Protein AF-0000000085017149 (afdb_homodimer)

Nearest PDB structures (foldseek):
  4qqy-assembly1_A  TM=5.936E-01  e=8.058E-22  Thermobifida fusca YX
  6c66-assembly1_G  TM=5.398E-01  e=1.037E-19  Thermobifida fusca YX
  3rc3-assembly1_A  TM=3.828E-01  e=3.517E-08  Homo sapiens
  8j90-assembly1_K  TM=4.620E-01  e=1.277E-05  Arabidopsis thaliana
  3rc8-assembly1_A  TM=3.688E-01  e=2.693E-06  Homo sapiens

InterPro domains:
  IPR001650 Helicase, C-terminal domain-like [PS51194] (447-607)
  IPR001650 Helicase, C-terminal domain-like [SM00490] (481-561)
  IPR001763 Rhodanese-like domain [PS50206] (453-512)
  IPR006474 Helicase Cas3, CRISPR-associated, core [TIGR01587] (247-598)
  IPR006483 CRISPR-associated Cas3-type, HD domain [PS51643] (8-207)
  IPR006483 CRISPR-associated Cas3-type, HD domain [TIGR01596] (15-210)
  IPR011545 DEAD/DEAH-box helicase domain [PF00270] (242-412)
  IPR014001 Helicase superfamily 1/2, ATP-binding domain [PS51192] (237-424)
  IPR014001 Helicase superfamily 1/2, ATP-binding domain [SM00487] (228-441)
  IPR027417 P-loop containing nucleoside triphosphate hydrolase [G3DSA:3.40.50.300] (210-428)
  IPR027417 P-loop containing nucleoside triphosphate hydrolase [G3DSA:3.40.50.300] (452-625)
  IPR027417 P-loop containing nucleoside triphosphate hydrolase [SSF52540] (244-565)
  IPR038257 CRISPR-associated Cas3-type HD domain superfamily [G3DSA:1.10.3210.30] (3-201)
  IPR050079 DEAD box RNA helicase [PTHR47959] (243-626)
  IPR054712 CRISPR-associated nuclease/helicase Cas3 domain [PF22590] (468-560)

Organism: Methanocaldococcus infernus (strain DSM 11812 / JCM 15783 / ME) (NCBI:txid573063)

Foldseek 3Di:
DDLFFFLDVPPTDTPQRLLLLLLLALLQCCQLVVCLCVQAPPCLSVLLNVLSLQLQLLCLQQLNRVPVVPSLADSLLLSLLQLVQFQDDPVSSLLSSLLSNQLPHFPVVCVVSVRHDDPDLVVVLVSLVSSVVCVVNCVPPRVVCSQVSCCVRVVHGPPGGDQDPCNSVSSSPPDVVVSVVVCVVCLQVNVLSSLQSNQSSNLSSLCSVLVHSHADWDAQLVVLLCVPPVDDDDLLVVLLPDQAAAEAAAAPPNCVVSSLSSNQNNNFDDDPRTGSAAEEEAEADLLQLVLVQVVVCSSVVPPLQEAEDDPLQLLVCVVVVHPSVSRVSQSLHNHHRYYRYHPLSLLCLLLQHDSNSNSLNNLQQHEYEYEALVVDALLVLLSVLLVCLCRCVSRVYGYYYYHNADAPVSVVSNCVSRVHYYRDDDPDFSQLQFAEAEAEDEDEPCVFVVPWDDDPQWTDDPPDTGGPPEEEEAADLVVLLVVQVVVVVVVFFEAEAEQQAFPQLNVVSLVCCLPPRRVGNYYGYYLVLLDNRPAEGQEYEYEQDALRSVSSVCCNYCVPVSVVPHHGYYYYYLDHDPCSCVRHPPLRRVQLVVLSVVRHRHTPGSVCSNVSNCSSCVVVVVSSVSSNVSSVVSNVSSSPDRPSHHGPCNVVSCLVPPWAKEAEPVCPVVCVVCVVVVNLSCNSSRIGTGGPVVVVVLCVVVNPQWDQDVVNNHIYGQFDADSRSHTDSDHPPPDPPPPPD/DDLFFFLDVPPTDTPQRLLLLLLLALLQCCQLVVCLCVQAPPCLSVLLNVLSLQLQLLCLQQLNRVPVVPSLADSLLLSLLQLVQFQDDPVSSLLSSLLSNQLPHFPVVCVVSVRHDDPDLVVVLVSLVSSVVCVVNCVPPRVVCSQVSCCVRVVHGPPGGDQDPCNSVSSSPPDVVVSVVVCVVCLQVNVSSSLQSNQSSNLSSLCSVLVHSHADWDAQLVVLLCVVPVDDDDLLVVLLPDQAAAEEAAAPPNCVVSSLSSNCNNNFDDDPRTGSAAEEEAEADLLQLVLVQVVVCSSVVPPLQEAEDDDLQLLVCVVVVHPSVSRVSQSLHNHHRYYRYHVLSLLCLLLQHDSNSNSLNNLQQHEYEYEALVVDALLVLLSVLLVCLCRCVSRVYGYYHYHNADAPVSVVSNCVSRVHYYRDDDPDFSQLQFAEAEAEDEDEPCVFVVPWDDDPQWTDDPPDTFGPPEEEEAADLVVLLVVQVVVVVVVFFEAEAEQQAFPQLNVVSLVCCLPPRRVGNYYGYYLVLLDNRPAEGQEYEYEQDALRSVSSVCCNYCVPVSVVPHHGYYYYYLDHDPCSCVRHPPLRRVQLVVLSVVRHRHTPGSVCSNVSNCSSCVVVVVSVVSSNVSSVVSNVSSSPDRPSHHGPCNVVSCLVPPWAKEAEPVCVVVCVVCVVVVNLSCNSSRIGTGGPVVVVVLCVVVNPQWDQDVVNNHIYGQFDADSRSHTDSDHPPPDPPPPPD

Structure (mmCIF, N/CA/C/O backbone):
data_AF-0000000085017149-model_v1
#
loop_
_entity.id
_entity.type
_entity.pdbx_description
1 polymer 'CRISPR-associated helicase Cas3'
#
loop_
_atom_site.group_PDB
_atom_site.id
_atom_site.type_symbol
_atom_site.label_atom_id
_atom_site.label_alt_id
_atom_site.label_comp_id
_atom_site.label_asym_id
_atom_site.label_entity_id
_atom_site.label_seq_id
_atom_site.pdbx_PDB_ins_code
_atom_site.Cartn_x
_atom_site.Cartn_y
_atom_site.Cartn_z
_atom_site.occupancy
_atom_site.B_iso_or_equiv
_atom_site.auth_seq_id
_atom_site.auth_comp_id
_atom_site.auth_asym_id
_atom_site.auth_atom_id
_atom_site.pdbx_PDB_model_num
ATOM 1 N N . MET A 1 1 ? 38.375 16.047 -14.984 1 52.12 1 MET A N 1
ATOM 2 C CA . MET A 1 1 ? 38.281 14.711 -14.398 1 52.12 1 MET A CA 1
ATOM 3 C C . MET A 1 1 ? 37.219 14.672 -13.289 1 52.12 1 MET A C 1
ATOM 5 O O . MET A 1 1 ? 37.188 15.555 -12.43 1 52.12 1 MET A O 1
ATOM 9 N N . THR A 1 2 ? 36.125 13.898 -13.516 1 67.88 2 THR A N 1
ATOM 10 C CA . THR A 1 2 ? 35.031 13.875 -12.531 1 67.88 2 THR A CA 1
ATOM 11 C C . THR A 1 2 ? 35.312 12.828 -11.453 1 67.88 2 THR A C 1
ATOM 13 O O . THR A 1 2 ? 35.969 11.828 -11.711 1 67.88 2 THR A O 1
ATOM 16 N N . ASN A 1 3 ? 35.125 13.195 -10.195 1 78.81 3 ASN A N 1
ATOM 17 C CA . ASN A 1 3 ? 35.312 12.312 -9.047 1 78.81 3 ASN A CA 1
ATOM 18 C C . ASN A 1 3 ? 34.031 11.516 -8.75 1 78.81 3 ASN A C 1
ATOM 20 O O . ASN A 1 3 ? 33.844 11.055 -7.629 1 78.81 3 ASN A O 1
ATOM 24 N N . LEU A 1 4 ? 33.25 11.508 -9.883 1 88 4 LEU A N 1
ATOM 25 C CA . LEU A 1 4 ? 32.031 10.727 -9.648 1 88 4 LEU A CA 1
ATOM 26 C C . LEU A 1 4 ? 31.594 10.016 -10.922 1 88 4 LEU A C 1
ATOM 28 O O . LEU A 1 4 ? 31.844 10.5 -12.031 1 88 4 LEU A O 1
ATOM 32 N N . CYS A 1 5 ? 31.125 8.875 -10.797 1 93.38 5 CYS A N 1
ATOM 33 C CA . CYS A 1 5 ? 30.453 8.109 -11.836 1 93.38 5 CYS A CA 1
ATOM 34 C C . CYS A 1 5 ? 29.047 7.699 -11.398 1 93.38 5 CYS A C 1
ATOM 36 O O . CYS A 1 5 ? 28.859 7.227 -10.273 1 93.38 5 CYS A O 1
ATOM 38 N N . LEU A 1 6 ? 28.109 7.926 -12.273 1 94.75 6 LEU A N 1
ATOM 39 C CA . LEU A 1 6 ? 26.719 7.617 -11.938 1 94.75 6 LEU A CA 1
ATOM 40 C C . LEU A 1 6 ? 26.328 6.246 -12.477 1 94.75 6 LEU A C 1
ATOM 42 O O . LEU A 1 6 ? 26.703 5.883 -13.594 1 94.75 6 LEU A O 1
ATOM 46 N N . ALA A 1 7 ? 25.625 5.492 -11.648 1 95.19 7 ALA A N 1
ATOM 47 C CA . ALA A 1 7 ? 25 4.25 -12.094 1 95.19 7 ALA A CA 1
ATOM 48 C C . ALA A 1 7 ? 23.641 4.512 -12.711 1 95.19 7 ALA A C 1
ATOM 50 O O . ALA A 1 7 ? 23.203 3.787 -13.609 1 95.19 7 ALA A O 1
ATOM 51 N N . LYS A 1 8 ? 22.922 5.414 -12.172 1 91.75 8 LYS A N 1
ATOM 52 C CA . LYS A 1 8 ? 21.594 5.801 -12.602 1 91.75 8 LYS A CA 1
ATOM 53 C C . LYS A 1 8 ? 21.438 7.32 -12.648 1 91.75 8 LYS A C 1
ATOM 55 O O . LYS A 1 8 ? 22.141 8.039 -11.938 1 91.75 8 LYS A O 1
ATOM 60 N N . PHE A 1 9 ? 20.406 7.598 -13.508 1 90.12 9 PHE A N 1
ATOM 61 C CA . PHE A 1 9 ? 20.125 9.016 -13.688 1 90.12 9 PHE A CA 1
ATOM 62 C C . PHE A 1 9 ? 18.672 9.32 -13.367 1 90.12 9 PHE A C 1
ATOM 64 O O . PHE A 1 9 ? 17.781 8.516 -13.656 1 90.12 9 PHE A O 1
ATOM 71 N N . ASN A 1 10 ? 18.172 10.352 -12.672 1 82.75 10 ASN A N 1
ATOM 72 C CA . ASN A 1 10 ? 16.828 10.836 -12.359 1 82.75 10 ASN A CA 1
ATOM 73 C C . ASN A 1 10 ? 16.031 9.812 -11.547 1 82.75 10 ASN A C 1
ATOM 75 O O . ASN A 1 10 ? 15 9.312 -12 1 82.75 10 ASN A O 1
ATOM 79 N N . PRO A 1 11 ? 16.516 9.508 -10.43 1 87.44 11 PRO A N 1
ATOM 80 C CA . PRO A 1 11 ? 17.484 10.32 -9.672 1 87.44 11 PRO A CA 1
ATOM 81 C C . PRO A 1 11 ? 18.922 9.836 -9.836 1 87.44 11 PRO A C 1
ATOM 83 O O . PRO A 1 11 ? 19.156 8.711 -10.289 1 87.44 11 PRO A O 1
ATOM 86 N N . ASP A 1 12 ? 19.766 10.664 -9.43 1 91.81 12 ASP A N 1
ATOM 87 C CA . ASP A 1 12 ? 21.172 10.312 -9.531 1 91.81 12 ASP A CA 1
ATOM 88 C C . ASP A 1 12 ? 21.562 9.297 -8.461 1 91.81 12 ASP A C 1
ATOM 90 O O . ASP A 1 12 ? 21.109 9.383 -7.316 1 91.81 12 ASP A O 1
ATOM 94 N N . GLU A 1 13 ? 22.25 8.32 -8.93 1 93.5 13 GLU A N 1
ATOM 95 C CA . GLU A 1 13 ? 22.828 7.352 -8.008 1 93.5 13 GLU A CA 1
ATOM 96 C C . GLU A 1 13 ? 24.297 7.07 -8.352 1 93.5 13 GLU A C 1
ATOM 98 O O . GLU A 1 13 ? 24.609 6.703 -9.484 1 93.5 13 GLU A O 1
ATOM 103 N N . LEU A 1 14 ? 25.125 7.215 -7.41 1 94.31 14 LEU A N 1
ATOM 104 C CA . LEU A 1 14 ? 26.547 6.918 -7.621 1 94.31 14 LEU A CA 1
ATOM 105 C C . LEU A 1 14 ? 26.766 5.426 -7.84 1 94.31 14 LEU A C 1
ATOM 107 O O . LEU A 1 14 ? 26.016 4.602 -7.312 1 94.31 14 LEU A O 1
ATOM 111 N N . LEU A 1 15 ? 27.781 5.109 -8.617 1 96.12 15 LEU A N 1
ATOM 112 C CA . LEU A 1 15 ? 28.094 3.719 -8.93 1 96.12 15 LEU A CA 1
ATOM 113 C C . LEU A 1 15 ? 28.359 2.922 -7.656 1 96.12 15 LEU A C 1
ATOM 115 O O . LEU A 1 15 ? 27.812 1.832 -7.477 1 96.12 15 LEU A O 1
ATOM 119 N N . GLU A 1 16 ? 29.203 3.482 -6.777 1 94.44 16 GLU A N 1
ATOM 120 C CA . GLU A 1 16 ? 29.547 2.75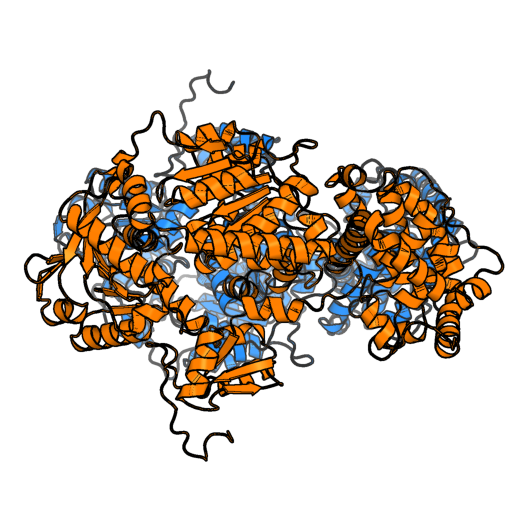8 -5.559 1 94.44 16 GLU A CA 1
ATOM 121 C C . GLU A 1 16 ? 28.328 2.582 -4.656 1 94.44 16 GLU A C 1
ATOM 123 O O . GLU A 1 16 ? 28.219 1.593 -3.93 1 94.44 16 GLU A O 1
ATOM 128 N N . CYS A 1 17 ? 27.391 3.557 -4.711 1 94.19 17 CYS A N 1
ATOM 129 C CA . CYS A 1 17 ? 26.172 3.457 -3.916 1 94.19 17 CYS A CA 1
ATOM 130 C C . CYS A 1 17 ? 25.281 2.33 -4.426 1 94.19 17 CYS A C 1
ATOM 132 O O . CYS A 1 17 ? 24.75 1.551 -3.635 1 94.19 17 CYS A O 1
ATOM 134 N N . HIS A 1 18 ? 25.172 2.225 -5.691 1 96 18 HIS A N 1
ATOM 135 C CA . HIS A 1 18 ? 24.359 1.164 -6.289 1 96 18 HIS A CA 1
ATOM 136 C C . HIS A 1 18 ? 24.953 -0.209 -5.984 1 96 18 HIS A C 1
ATOM 138 O O . HIS A 1 18 ? 24.219 -1.137 -5.629 1 96 18 HIS A O 1
ATOM 144 N N . VAL A 1 19 ? 26.234 -0.3 -6.184 1 97.44 19 VAL A N 1
ATOM 145 C CA . VAL A 1 19 ? 26.922 -1.574 -5.973 1 97.44 19 VAL A CA 1
ATOM 146 C C . VAL A 1 19 ? 26.781 -1.994 -4.508 1 97.44 19 VAL A C 1
ATOM 148 O O . VAL A 1 19 ? 26.516 -3.162 -4.215 1 97.44 19 VAL A O 1
ATOM 151 N N . TYR A 1 20 ? 26.953 -1.045 -3.605 1 95.56 20 TYR A N 1
ATOM 152 C CA . TYR A 1 20 ? 26.844 -1.38 -2.189 1 95.56 20 TYR A CA 1
ATOM 153 C C . TYR A 1 20 ? 25.422 -1.769 -1.826 1 95.56 20 TYR A C 1
ATOM 155 O O . TYR A 1 20 ? 25.203 -2.66 -1.002 1 95.56 20 TYR A O 1
ATOM 163 N N . ALA A 1 21 ? 24.438 -1.054 -2.383 1 96 21 ALA A N 1
ATOM 164 C CA . ALA A 1 21 ? 23.047 -1.445 -2.215 1 96 21 ALA A CA 1
ATOM 165 C C . ALA A 1 21 ? 22.812 -2.873 -2.703 1 96 21 ALA A C 1
ATOM 167 O O . ALA A 1 21 ? 22.094 -3.643 -2.066 1 96 21 AL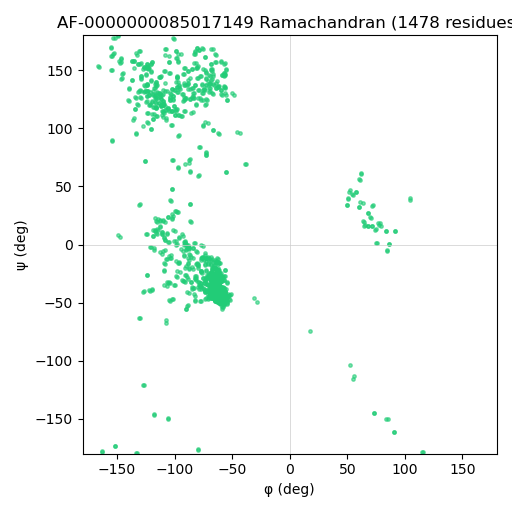A A O 1
ATOM 168 N N . THR A 1 22 ? 23.359 -3.186 -3.832 1 98.06 22 THR A N 1
ATOM 169 C CA . THR A 1 22 ? 23.25 -4.523 -4.402 1 98.06 22 THR A CA 1
ATOM 170 C C . THR A 1 22 ? 23.891 -5.559 -3.477 1 98.06 22 THR A C 1
ATOM 172 O O . THR A 1 22 ? 23.359 -6.656 -3.305 1 98.06 22 THR A O 1
ATOM 175 N N . LEU A 1 23 ? 25.047 -5.191 -2.854 1 97.94 23 LEU A N 1
ATOM 176 C CA . LEU A 1 23 ? 25.719 -6.078 -1.912 1 97.94 23 LEU A CA 1
ATOM 177 C C . LEU A 1 23 ? 24.875 -6.293 -0.663 1 97.94 23 LEU A C 1
ATOM 179 O O . LEU A 1 23 ? 24.891 -7.375 -0.074 1 97.94 23 LEU A O 1
ATOM 183 N N . ASN A 1 24 ? 24.109 -5.227 -0.243 1 97.25 24 ASN A N 1
ATOM 184 C CA . ASN A 1 24 ? 23.188 -5.395 0.868 1 97.25 24 ASN A CA 1
ATOM 185 C C . ASN A 1 24 ? 22.141 -6.461 0.564 1 97.25 24 ASN A C 1
ATOM 187 O O . ASN A 1 24 ? 21.797 -7.273 1.427 1 97.25 24 ASN A O 1
ATOM 191 N N . VAL A 1 25 ? 21.625 -6.445 -0.604 1 97.88 25 VAL A N 1
ATOM 192 C CA . VAL A 1 25 ? 20.641 -7.449 -1.013 1 97.88 25 VAL A CA 1
ATOM 193 C C . VAL A 1 25 ? 21.297 -8.836 -0.995 1 97.88 25 VAL A C 1
ATOM 195 O O . VAL A 1 25 ? 20.688 -9.805 -0.525 1 97.88 25 VAL A O 1
ATOM 198 N N . MET A 1 26 ? 22.516 -8.898 -1.538 1 98.31 26 MET A N 1
ATOM 199 C CA . MET A 1 26 ? 23.234 -10.172 -1.557 1 98.31 26 MET A CA 1
ATOM 200 C C . MET A 1 26 ? 23.375 -10.734 -0.147 1 98.31 26 MET A C 1
ATOM 202 O O . MET A 1 26 ? 23.203 -11.938 0.059 1 98.31 26 MET A O 1
ATOM 206 N N . ARG A 1 27 ? 23.719 -9.867 0.788 1 96.69 27 ARG A N 1
ATOM 207 C CA . ARG A 1 27 ? 23.844 -10.297 2.174 1 96.69 27 ARG A CA 1
ATOM 208 C C . ARG A 1 27 ? 22.547 -10.93 2.672 1 96.69 27 ARG A C 1
ATOM 210 O O . ARG A 1 27 ? 22.562 -11.984 3.311 1 96.69 27 ARG A O 1
ATOM 217 N N . SER A 1 28 ? 21.453 -10.289 2.373 1 95.44 28 SER A N 1
ATOM 218 C CA . SER A 1 28 ? 20.141 -10.805 2.76 1 95.44 28 SER A CA 1
ATOM 219 C C . SER A 1 28 ? 19.859 -12.141 2.086 1 95.44 28 SER A C 1
ATOM 221 O O . SER A 1 28 ? 19.375 -13.078 2.73 1 95.44 28 SER A O 1
ATOM 223 N N . LEU A 1 29 ? 20.141 -12.273 0.82 1 96.75 29 LEU A N 1
ATOM 224 C CA . LEU A 1 29 ? 19.922 -13.508 0.081 1 96.75 29 LEU A CA 1
ATOM 225 C C . LEU A 1 29 ? 20.812 -14.625 0.615 1 96.75 29 LEU A C 1
ATOM 227 O O . LEU A 1 29 ? 20.359 -15.766 0.759 1 96.75 29 LEU A O 1
ATOM 231 N N . LYS A 1 30 ? 22.078 -14.266 0.853 1 96 30 LYS A N 1
ATOM 232 C CA . LYS A 1 30 ? 23.016 -15.242 1.386 1 96 30 LYS A CA 1
ATOM 233 C C . LYS A 1 30 ? 22.516 -15.828 2.703 1 96 30 LYS A C 1
ATOM 235 O O . LYS A 1 30 ? 22.609 -17.031 2.924 1 96 30 LYS A O 1
ATOM 240 N N . ASP A 1 31 ? 21.938 -14.969 3.508 1 92.75 31 ASP A N 1
ATOM 241 C CA . ASP A 1 31 ? 21.438 -15.398 4.809 1 92.75 31 ASP A CA 1
ATOM 242 C C . ASP A 1 31 ? 20.172 -16.266 4.656 1 92.75 31 ASP A C 1
ATOM 244 O O . ASP A 1 31 ? 19.938 -17.172 5.457 1 92.75 31 ASP A O 1
ATOM 248 N N . ASN A 1 32 ? 19.406 -16.062 3.645 1 92.81 32 ASN A N 1
ATOM 249 C CA . ASN A 1 32 ? 18.109 -16.734 3.502 1 92.81 32 ASN A CA 1
ATOM 250 C C . ASN A 1 32 ? 18.203 -17.922 2.559 1 92.81 32 ASN A C 1
ATOM 252 O O . ASN A 1 32 ? 17.5 -18.922 2.75 1 92.81 32 ASN A O 1
ATOM 256 N N . PHE A 1 33 ? 19.031 -17.797 1.551 1 94.69 33 PHE A N 1
ATOM 257 C CA . PHE A 1 33 ? 19.281 -18.875 0.609 1 94.69 33 PHE A CA 1
ATOM 258 C C . PHE A 1 33 ? 20.609 -19.562 0.9 1 94.69 33 PHE A C 1
ATOM 260 O O . PHE A 1 33 ? 21.422 -19.766 -0.008 1 94.69 33 PHE A O 1
ATOM 267 N N . PHE A 1 34 ? 20.844 -19.891 2.156 1 92.56 34 PHE A N 1
ATOM 268 C CA . PHE A 1 34 ? 22.109 -20.438 2.623 1 92.56 34 PHE A CA 1
ATOM 269 C C . PHE A 1 34 ? 22.406 -21.75 1.937 1 92.56 34 PHE A C 1
ATOM 271 O O . PHE A 1 34 ? 23.562 -22.172 1.874 1 92.56 34 PHE A O 1
ATOM 278 N N . TRP A 1 35 ? 21.438 -22.406 1.3 1 93.31 35 TRP A N 1
ATOM 279 C CA . TRP A 1 35 ? 21.516 -23.75 0.732 1 93.31 35 TRP A CA 1
ATOM 280 C C . TRP A 1 35 ? 22.062 -23.703 -0.693 1 93.31 35 TRP A C 1
ATOM 282 O O . TRP A 1 35 ? 22.391 -24.734 -1.269 1 93.31 35 TRP A O 1
ATOM 292 N N . VAL A 1 36 ? 22.234 -22.594 -1.339 1 96.38 36 VAL A N 1
ATOM 293 C CA . VAL A 1 36 ? 22.594 -22.438 -2.746 1 96.38 36 VAL A CA 1
ATOM 294 C C . VAL A 1 36 ? 23.891 -23.188 -3.035 1 96.38 36 VAL A C 1
ATOM 296 O O . VAL A 1 36 ? 24 -23.875 -4.059 1 96.38 36 VAL A O 1
ATOM 299 N N . PRO A 1 37 ? 24.938 -23.172 -2.141 1 96.44 37 PRO A N 1
ATOM 300 C CA . PRO A 1 37 ? 26.188 -23.906 -2.416 1 96.44 37 PRO A CA 1
ATOM 301 C C . PRO A 1 37 ? 25.969 -25.406 -2.521 1 96.44 37 PRO A C 1
ATOM 303 O O . PRO A 1 37 ? 26.719 -26.109 -3.213 1 96.44 37 PRO A O 1
ATOM 306 N N . GLU A 1 38 ? 24.875 -25.891 -1.928 1 94.56 38 GLU A N 1
ATOM 307 C CA . GLU A 1 38 ? 24.562 -27.312 -2.004 1 94.56 38 GLU A CA 1
ATOM 308 C C . GLU A 1 38 ? 24.172 -27.719 -3.42 1 94.56 38 GLU A C 1
ATOM 310 O O . GLU A 1 38 ? 24.391 -28.859 -3.832 1 94.56 38 GLU A O 1
ATOM 315 N N . LEU A 1 39 ? 23.609 -26.797 -4.129 1 94.56 39 LEU A N 1
ATOM 316 C CA . LEU A 1 39 ? 23.125 -27.078 -5.477 1 94.56 39 LEU A CA 1
ATOM 317 C C . LEU A 1 39 ? 24.156 -26.656 -6.523 1 94.56 39 LEU A C 1
ATOM 319 O O . LEU A 1 39 ? 24.062 -27.047 -7.688 1 94.56 39 LEU A O 1
ATOM 323 N N . THR A 1 40 ? 25.125 -25.828 -6.086 1 95.56 40 THR A N 1
ATOM 324 C CA . THR A 1 40 ? 26.078 -25.25 -7.027 1 95.56 40 THR A CA 1
ATOM 325 C C . THR A 1 40 ? 27.516 -25.516 -6.578 1 95.56 40 THR A C 1
ATOM 327 O O . THR A 1 40 ? 27.953 -26.656 -6.562 1 95.56 40 THR A O 1
ATOM 330 N N . ASN A 1 41 ? 28.281 -24.344 -6.371 1 92.44 41 ASN A N 1
ATOM 331 C CA . ASN A 1 41 ? 29.656 -24.422 -5.906 1 92.44 41 ASN A CA 1
ATOM 332 C C . ASN A 1 41 ? 29.797 -23.938 -4.461 1 92.44 41 ASN A C 1
ATOM 334 O O . ASN A 1 41 ? 29.094 -23.031 -4.035 1 92.44 41 ASN A O 1
ATOM 338 N N . GLU A 1 42 ? 30.766 -24.516 -3.771 1 95 42 GLU A N 1
ATOM 339 C CA . GLU A 1 42 ? 30.984 -24.172 -2.369 1 95 42 GLU A CA 1
ATOM 340 C C . GLU A 1 42 ? 31.266 -22.688 -2.191 1 95 42 GLU A C 1
ATOM 342 O O . GLU A 1 42 ? 30.844 -22.094 -1.201 1 95 42 GLU A O 1
ATOM 347 N N . ASN A 1 43 ? 32 -22.109 -3.154 1 96.81 43 ASN A N 1
ATOM 348 C CA . ASN A 1 43 ? 32.375 -20.703 -3.037 1 96.81 43 ASN A CA 1
ATOM 349 C C . ASN A 1 43 ? 31.422 -19.812 -3.84 1 96.81 43 ASN A C 1
ATOM 351 O O . ASN A 1 43 ? 31.828 -18.766 -4.34 1 96.81 43 ASN A O 1
ATOM 355 N N . PHE A 1 44 ? 30.203 -20.266 -4.004 1 98.12 44 PHE A N 1
ATOM 356 C CA . PHE A 1 44 ? 29.219 -19.578 -4.832 1 98.12 44 PHE A CA 1
ATOM 357 C C . PHE A 1 44 ? 29.109 -18.109 -4.43 1 98.12 44 PHE A C 1
ATOM 359 O O . PHE A 1 44 ? 29.109 -17.219 -5.281 1 98.12 44 PHE A O 1
ATOM 366 N N . TRP A 1 45 ? 29 -17.797 -3.209 1 98.44 45 TRP A N 1
ATOM 367 C CA . TRP A 1 45 ? 28.719 -16.453 -2.729 1 98.44 45 TRP A CA 1
ATOM 368 C C . TRP A 1 45 ? 29.891 -15.523 -2.99 1 98.44 45 TRP A C 1
ATOM 370 O O . TRP A 1 45 ? 29.719 -14.32 -3.225 1 98.44 45 TRP A O 1
ATOM 380 N N . GLU A 1 46 ? 31.141 -16.016 -2.99 1 98.5 46 GLU A N 1
ATOM 381 C CA . GLU A 1 46 ? 32.312 -15.211 -3.381 1 98.5 46 GLU A CA 1
ATOM 382 C C . GLU A 1 46 ? 32.219 -14.82 -4.855 1 98.5 46 GLU A C 1
ATOM 384 O O . GLU A 1 46 ? 32.531 -13.688 -5.219 1 98.5 46 GLU A O 1
ATOM 389 N N . LEU A 1 47 ? 31.828 -15.859 -5.629 1 98.69 47 LEU A N 1
ATOM 390 C CA . LEU A 1 47 ? 31.703 -15.586 -7.055 1 98.69 47 LEU A CA 1
ATOM 391 C C . LEU A 1 47 ? 30.656 -14.508 -7.316 1 98.69 47 LEU A C 1
ATOM 393 O O . LEU A 1 47 ? 30.875 -13.602 -8.117 1 98.69 47 LEU A O 1
ATOM 397 N N . LEU A 1 48 ? 29.484 -14.641 -6.602 1 98.81 48 LEU A N 1
ATOM 398 C CA . LEU A 1 48 ? 28.422 -13.648 -6.766 1 98.81 48 LEU A CA 1
ATOM 399 C C . LEU A 1 48 ? 28.891 -12.273 -6.305 1 98.81 48 LEU A C 1
ATOM 401 O O . LEU A 1 48 ? 28.547 -11.258 -6.922 1 98.81 48 LEU A O 1
ATOM 405 N N . PHE A 1 49 ? 29.672 -12.219 -5.238 1 98.75 49 PHE A N 1
ATOM 406 C CA . PHE A 1 49 ? 30.203 -10.969 -4.707 1 98.75 49 PHE A CA 1
ATOM 407 C C . PHE A 1 49 ? 31.016 -10.234 -5.77 1 98.75 49 PHE A C 1
ATOM 409 O O . PHE A 1 49 ? 30.781 -9.055 -6.035 1 98.75 49 PHE A O 1
ATOM 416 N N . TYR A 1 50 ? 31.906 -10.906 -6.375 1 98.81 50 TYR A N 1
ATOM 417 C CA . TYR A 1 50 ? 32.781 -10.258 -7.34 1 98.81 50 TYR A CA 1
ATOM 418 C C . TYR A 1 50 ? 32.031 -9.945 -8.633 1 98.81 50 TYR A C 1
ATOM 420 O O . TYR A 1 50 ? 32.344 -8.961 -9.305 1 98.81 50 TYR A O 1
ATOM 428 N N . ALA A 1 51 ? 31 -10.805 -8.969 1 98.88 51 ALA A N 1
ATOM 429 C CA . ALA A 1 51 ? 30.141 -10.438 -10.094 1 98.88 51 ALA A CA 1
ATOM 430 C C . ALA A 1 51 ? 29.453 -9.102 -9.836 1 98.88 51 ALA A C 1
ATOM 432 O O . ALA A 1 51 ? 29.359 -8.266 -10.734 1 98.88 51 ALA A O 1
ATOM 433 N N . ILE A 1 52 ? 28.969 -8.836 -8.617 1 98.88 52 ILE A N 1
ATOM 434 C CA . ILE A 1 52 ? 28.266 -7.621 -8.242 1 98.88 52 ILE A CA 1
ATOM 435 C C . ILE A 1 52 ? 29.219 -6.438 -8.258 1 98.88 52 ILE A C 1
ATOM 437 O O . ILE A 1 52 ? 28.891 -5.375 -8.797 1 98.88 52 ILE A O 1
ATOM 441 N N . VAL A 1 53 ? 30.406 -6.641 -7.777 1 98.5 53 VAL A N 1
ATOM 442 C CA . VAL A 1 53 ? 31.391 -5.57 -7.617 1 98.5 53 VAL A CA 1
ATOM 443 C C . VAL A 1 53 ? 31.859 -5.09 -8.984 1 98.5 53 VAL A C 1
ATOM 445 O O . VAL A 1 53 ? 32.125 -3.902 -9.172 1 98.5 53 VAL A O 1
ATOM 448 N N . LEU A 1 54 ? 31.812 -5.953 -9.984 1 98.75 54 LEU A N 1
ATOM 449 C CA . LEU A 1 54 ? 32.469 -5.621 -11.25 1 98.75 54 LEU A CA 1
ATOM 450 C C . LEU A 1 54 ? 31.422 -5.34 -12.328 1 98.75 54 LEU A C 1
ATOM 452 O O . LEU A 1 54 ? 31.75 -4.781 -13.383 1 98.75 54 LEU A O 1
ATOM 456 N N . HIS A 1 55 ? 30.141 -5.711 -12.148 1 98.69 55 HIS A N 1
ATOM 457 C CA . HIS A 1 55 ? 29.203 -5.859 -13.25 1 98.69 55 HIS A CA 1
ATOM 458 C C . HIS A 1 55 ? 28.875 -4.512 -13.883 1 98.69 55 HIS A C 1
ATOM 460 O O . HIS A 1 55 ? 28.547 -4.441 -15.07 1 98.69 55 HIS A O 1
ATOM 466 N N . ASP A 1 56 ? 29.031 -3.385 -13.172 1 97.94 56 ASP A N 1
ATOM 467 C CA . ASP A 1 56 ? 28.531 -2.1 -13.656 1 97.94 56 ASP A CA 1
ATOM 468 C C . ASP A 1 56 ? 29.688 -1.127 -13.914 1 97.94 56 ASP A C 1
ATOM 470 O O . ASP A 1 56 ? 29.453 0.057 -14.172 1 97.94 56 ASP A O 1
ATOM 474 N N . ILE A 1 57 ? 30.922 -1.547 -13.875 1 98.06 57 ILE A N 1
ATOM 475 C CA . ILE A 1 57 ? 32.094 -0.689 -14.008 1 98.06 57 ILE A CA 1
ATOM 476 C C . ILE A 1 57 ? 32.062 0.002 -15.375 1 98.06 57 ILE A C 1
ATOM 478 O O . ILE A 1 57 ? 32.469 1.161 -15.492 1 98.06 57 ILE A O 1
ATOM 482 N N . GLY A 1 58 ? 31.516 -0.67 -16.359 1 98.06 58 GLY A N 1
ATOM 483 C CA . GLY A 1 58 ? 31.453 -0.124 -17.703 1 98.06 58 GLY A CA 1
ATOM 484 C C . GLY A 1 58 ? 30.625 1.144 -17.797 1 98.06 58 GLY A C 1
ATOM 485 O O . GLY A 1 58 ? 30.766 1.914 -18.75 1 98.06 58 GLY A O 1
ATOM 486 N N . LYS A 1 59 ? 29.844 1.451 -16.828 1 97.56 59 LYS A N 1
ATOM 487 C CA . LYS A 1 59 ? 29 2.65 -16.797 1 97.56 59 LYS A CA 1
ATOM 488 C C . LYS A 1 59 ? 29.859 3.906 -16.609 1 97.56 59 LYS A C 1
ATOM 490 O O . LYS A 1 59 ? 29.375 5.023 -16.828 1 97.56 59 LYS A O 1
ATOM 495 N N . CYS A 1 60 ? 31.109 3.732 -16.266 1 97.56 60 CYS A N 1
ATOM 496 C CA . CYS A 1 60 ? 32 4.863 -16.078 1 97.56 60 CYS A CA 1
ATOM 497 C C . CYS A 1 60 ? 32.438 5.453 -17.406 1 97.56 60 CYS A C 1
ATOM 499 O O . CYS A 1 60 ? 33.031 6.531 -17.453 1 97.56 60 CYS A O 1
ATOM 501 N N . ALA A 1 61 ? 32.156 4.742 -18.5 1 97.31 61 ALA A N 1
ATOM 502 C CA . ALA A 1 61 ? 32.5 5.297 -19.812 1 97.31 61 ALA A CA 1
ATOM 503 C C . ALA A 1 61 ? 31.859 6.668 -20 1 97.31 61 ALA A C 1
ATOM 505 O O . ALA A 1 61 ? 30.688 6.855 -19.703 1 97.31 61 ALA A O 1
ATOM 506 N N . THR A 1 62 ? 32.656 7.578 -20.5 1 96.5 62 THR A N 1
ATOM 507 C CA . THR A 1 62 ? 32.219 8.961 -20.625 1 96.5 62 THR A CA 1
ATOM 508 C C . THR A 1 62 ? 30.969 9.062 -21.484 1 96.5 62 THR A C 1
ATOM 510 O O . THR A 1 62 ? 30.094 9.891 -21.234 1 96.5 62 THR A O 1
ATOM 513 N N . GLY A 1 63 ? 30.938 8.273 -22.547 1 95.5 63 GLY A N 1
ATOM 514 C CA . GLY A 1 63 ? 29.734 8.266 -23.375 1 95.5 63 GLY A CA 1
ATOM 515 C C . GLY A 1 63 ? 28.484 7.898 -22.609 1 95.5 63 GLY A C 1
ATOM 516 O O . GLY A 1 63 ? 27.422 8.492 -22.828 1 95.5 63 GLY A O 1
ATOM 517 N N . PHE A 1 64 ? 28.609 6.922 -21.734 1 95.75 64 PHE A N 1
ATOM 518 C CA . PHE A 1 64 ? 27.484 6.52 -20.906 1 95.75 64 PHE A CA 1
ATOM 519 C C . PHE A 1 64 ? 27.125 7.617 -19.906 1 95.75 64 PHE A C 1
ATOM 521 O O . PHE A 1 64 ? 25.953 7.914 -19.688 1 95.75 64 PHE A O 1
ATOM 528 N N . GLN A 1 65 ? 28.109 8.195 -19.25 1 95.25 65 GLN A N 1
ATOM 529 C CA . GLN A 1 65 ? 27.922 9.234 -18.25 1 95.25 65 GLN A CA 1
ATOM 530 C C . GLN A 1 65 ? 27.219 10.453 -18.844 1 95.25 65 GLN A C 1
ATOM 532 O O . GLN A 1 65 ? 26.484 11.148 -18.141 1 95.25 65 GLN A O 1
ATOM 537 N N . LYS A 1 66 ? 27.422 10.695 -20.094 1 93.5 66 LYS A N 1
ATOM 538 C CA . LYS A 1 66 ? 26.844 11.859 -20.75 1 93.5 66 LYS A CA 1
ATOM 539 C C . LYS A 1 66 ? 25.406 11.602 -21.156 1 93.5 66 LYS A C 1
ATOM 541 O O . LYS A 1 66 ? 24.531 12.43 -20.922 1 93.5 66 LYS A O 1
ATOM 546 N N . ASP A 1 67 ? 25.219 10.438 -21.797 1 92.94 67 ASP A N 1
ATOM 547 C CA . ASP A 1 67 ? 23.906 10.094 -22.297 1 92.94 67 ASP A CA 1
ATOM 548 C C . ASP A 1 67 ? 23.719 8.578 -22.406 1 92.94 67 ASP A C 1
ATOM 550 O O . ASP A 1 67 ? 23.891 8 -23.484 1 92.94 67 ASP A O 1
ATOM 554 N N . PRO A 1 68 ? 23.266 8.031 -21.344 1 90.88 68 PRO A N 1
ATOM 555 C CA . PRO A 1 68 ? 23.172 6.574 -21.359 1 90.88 68 PRO A CA 1
ATOM 556 C C . PRO A 1 68 ? 22.203 6.055 -22.422 1 90.88 68 PRO A C 1
ATOM 558 O O . PRO A 1 68 ? 22.391 4.957 -22.953 1 90.88 68 PRO A O 1
ATOM 561 N N . LYS A 1 69 ? 21.188 6.793 -22.875 1 87.25 69 LYS A N 1
ATOM 562 C CA . LYS A 1 69 ? 20.156 6.344 -23.812 1 87.25 69 LYS A CA 1
ATOM 563 C C . LYS A 1 69 ? 20.688 6.312 -25.234 1 87.25 69 LYS A C 1
ATOM 565 O O . LYS A 1 69 ? 20.359 5.414 -26.016 1 87.25 69 LYS A O 1
ATOM 570 N N . ASN A 1 70 ? 21.578 7.215 -25.531 1 90.44 70 ASN A N 1
ATOM 571 C CA . ASN A 1 70 ? 22.047 7.336 -26.906 1 90.44 70 ASN A CA 1
ATOM 572 C C . ASN A 1 70 ? 23.5 6.906 -27.047 1 90.44 70 ASN A C 1
ATOM 574 O O . ASN A 1 70 ? 24.109 7.125 -28.094 1 90.44 70 ASN A O 1
ATOM 578 N N . TRP A 1 71 ? 24.047 6.32 -25.984 1 92.56 71 TRP A N 1
ATOM 579 C CA . TRP A 1 71 ? 25.453 5.918 -25.984 1 92.56 71 TRP A CA 1
ATOM 580 C C . TRP A 1 71 ? 25.703 4.801 -26.984 1 92.56 71 TRP A C 1
ATOM 582 O O . TRP A 1 71 ? 26.766 4.734 -27.609 1 92.56 71 TRP A O 1
ATOM 592 N N . GLY A 1 72 ? 24.656 3.945 -27.234 1 88.88 72 GLY A N 1
ATOM 593 C CA . GLY A 1 72 ? 24.656 2.941 -28.297 1 88.88 72 GLY A CA 1
ATOM 594 C C . GLY A 1 72 ? 25.594 1.784 -28.016 1 88.88 72 GLY A C 1
ATOM 595 O O . GLY A 1 72 ? 26.062 1.124 -28.938 1 88.88 72 GLY A O 1
ATOM 596 N N . TYR A 1 73 ? 26.062 1.549 -26.875 1 93.62 73 TYR A N 1
ATOM 597 C CA . TYR A 1 73 ? 26.922 0.423 -26.516 1 93.62 73 TYR A CA 1
ATOM 598 C C . TYR A 1 73 ? 26.453 -0.244 -25.234 1 93.62 73 TYR A C 1
ATOM 600 O O . TYR A 1 73 ? 25.406 0.113 -24.688 1 93.62 73 TYR A O 1
ATOM 608 N N . ARG A 1 74 ? 27.172 -1.294 -24.781 1 94.75 74 ARG A N 1
ATOM 609 C CA . ARG A 1 74 ? 26.75 -2.061 -23.609 1 94.75 74 ARG A CA 1
ATOM 610 C C . ARG A 1 74 ? 27.797 -2.008 -22.516 1 94.75 74 ARG A C 1
ATOM 612 O O . ARG A 1 74 ? 28.938 -2.432 -22.719 1 94.75 74 ARG A O 1
ATOM 619 N N . HIS A 1 75 ? 27.391 -1.541 -21.359 1 97 75 HIS A N 1
ATOM 620 C CA . HIS A 1 75 ? 28.359 -1.371 -20.281 1 97 75 HIS A CA 1
ATOM 621 C C . HIS A 1 75 ? 28.859 -2.719 -19.766 1 97 75 HIS A C 1
ATOM 623 O O . HIS A 1 75 ? 29.984 -2.822 -19.281 1 97 75 HIS A O 1
ATOM 629 N N . GLU A 1 76 ? 28.031 -3.754 -19.844 1 97.31 76 GLU A N 1
ATOM 630 C CA . GLU A 1 76 ? 28.422 -5.066 -19.344 1 97.31 76 GLU A CA 1
ATOM 631 C C . GLU A 1 76 ? 29.578 -5.641 -20.172 1 97.31 76 GLU A C 1
ATOM 633 O O . GLU A 1 76 ? 30.375 -6.422 -19.656 1 97.31 76 GLU A O 1
ATOM 638 N N . VAL A 1 77 ? 29.656 -5.25 -21.422 1 96.75 77 VAL A N 1
ATOM 639 C CA . VAL A 1 77 ? 30.766 -5.688 -22.266 1 96.75 77 VAL A CA 1
ATOM 640 C C . VAL A 1 77 ? 32.062 -5.074 -21.781 1 96.75 77 VAL A C 1
ATOM 642 O O . VAL A 1 77 ? 33.094 -5.742 -21.75 1 96.75 77 VAL A O 1
ATOM 645 N N . LEU A 1 78 ? 32.031 -3.811 -21.406 1 97.5 78 LEU A N 1
ATOM 646 C CA . LEU A 1 78 ? 33.219 -3.117 -20.891 1 97.5 78 LEU A CA 1
ATOM 647 C C . LEU A 1 78 ? 33.562 -3.607 -19.5 1 97.5 78 LEU A C 1
ATOM 649 O O . LEU A 1 78 ? 34.719 -3.525 -19.078 1 97.5 78 LEU A O 1
ATOM 653 N N . SER A 1 79 ? 32.625 -4.105 -18.719 1 98.44 79 SER A N 1
ATOM 654 C CA . SER A 1 79 ? 32.812 -4.559 -17.344 1 98.44 79 SER A CA 1
ATOM 655 C C . SER A 1 79 ? 33.438 -5.941 -17.312 1 98.44 79 SER A C 1
ATOM 657 O O . SER A 1 79 ? 34.219 -6.242 -16.391 1 98.44 79 SER A O 1
ATOM 659 N N . THR A 1 80 ? 33.125 -6.805 -18.234 1 98.25 80 THR A N 1
ATOM 660 C CA . THR A 1 80 ? 33.438 -8.234 -18.234 1 98.25 80 THR A CA 1
ATOM 661 C C . THR A 1 80 ? 34.938 -8.469 -18.141 1 98.25 80 THR A C 1
ATOM 663 O O . THR A 1 80 ? 35.406 -9.289 -17.344 1 98.25 80 THR A O 1
ATOM 666 N N . PRO A 1 81 ? 35.844 -7.664 -18.828 1 98.06 81 PRO A N 1
ATOM 667 C CA . PRO A 1 81 ? 37.281 -7.969 -18.859 1 98.06 81 PRO A CA 1
ATOM 668 C C . PRO A 1 81 ? 37.938 -7.84 -17.484 1 98.06 81 PRO A C 1
ATOM 670 O O . PRO A 1 81 ? 39 -8.391 -17.25 1 98.06 81 PRO A O 1
ATOM 673 N N . PHE A 1 82 ? 37.312 -7.141 -16.594 1 98.5 82 PHE A N 1
ATOM 674 C CA . PHE A 1 82 ? 37.938 -6.902 -15.289 1 98.5 82 PHE A CA 1
ATOM 675 C C . PHE A 1 82 ? 38.031 -8.195 -14.492 1 98.5 82 PHE A C 1
ATOM 677 O O . PHE A 1 82 ? 38.75 -8.266 -13.484 1 98.5 82 PHE A O 1
ATOM 684 N N . VAL A 1 83 ? 37.312 -9.25 -14.914 1 98.38 83 VAL A N 1
ATOM 685 C CA . VAL A 1 83 ? 37.344 -10.539 -14.234 1 98.38 83 VAL A CA 1
ATOM 686 C C . VAL A 1 83 ? 38.781 -11.117 -14.312 1 98.38 83 VAL A C 1
ATOM 688 O O . VAL A 1 83 ? 39.156 -11.945 -13.484 1 98.38 83 VAL A O 1
ATOM 691 N N . GLU A 1 84 ? 39.562 -10.656 -15.297 1 97 84 GLU A N 1
ATOM 692 C CA . GLU A 1 84 ? 40.906 -11.125 -15.5 1 97 84 GLU A CA 1
ATOM 693 C C . GLU A 1 84 ? 41.781 -10.828 -14.281 1 97 84 GLU A C 1
ATOM 695 O O . GLU A 1 84 ? 42.812 -11.492 -14.062 1 97 84 GLU A O 1
ATOM 700 N N . PHE A 1 85 ? 41.375 -9.93 -13.555 1 98.19 85 PHE A N 1
ATOM 701 C CA . PHE A 1 85 ? 42.219 -9.461 -12.461 1 98.19 85 PHE A CA 1
ATOM 702 C C . PHE A 1 85 ? 41.844 -10.148 -11.156 1 98.19 85 PHE A C 1
ATOM 704 O O . PHE A 1 85 ? 42.312 -9.75 -10.086 1 98.19 85 PHE A O 1
ATOM 711 N N . LEU A 1 86 ? 40.938 -11.117 -11.227 1 98.19 86 LEU A N 1
ATOM 712 C CA . LEU A 1 86 ? 40.562 -11.906 -10.062 1 98.19 86 LEU A CA 1
ATOM 713 C C . LEU A 1 86 ? 41.469 -13.109 -9.898 1 98.19 86 LEU A C 1
ATOM 715 O O . LEU A 1 86 ? 41.875 -13.734 -10.883 1 98.19 86 LEU A O 1
ATOM 719 N N . ASP A 1 87 ? 41.812 -13.43 -8.656 1 97.62 87 ASP A N 1
ATOM 720 C CA . ASP A 1 87 ? 42.656 -14.578 -8.344 1 97.62 87 ASP A CA 1
ATOM 721 C C . ASP A 1 87 ? 41.812 -15.844 -8.172 1 97.62 87 ASP A C 1
ATOM 723 O O . ASP A 1 87 ? 41.719 -16.391 -7.066 1 97.62 87 ASP A O 1
ATOM 727 N N . TYR A 1 88 ? 41.25 -16.359 -9.188 1 97.19 88 TYR A N 1
ATOM 728 C CA . TYR A 1 88 ? 40.469 -17.578 -9.281 1 97.19 88 TYR A CA 1
ATOM 729 C C . TYR A 1 88 ? 40.906 -18.422 -10.477 1 97.19 88 TYR A C 1
ATOM 731 O O . TYR A 1 88 ? 41.656 -17.938 -11.336 1 97.19 88 TYR A O 1
ATOM 739 N N . GLY A 1 89 ? 40.469 -19.672 -10.445 1 96.38 89 GLY A N 1
ATOM 740 C CA . GLY A 1 89 ? 40.719 -20.531 -11.594 1 96.38 89 GLY A CA 1
ATOM 741 C C . GLY A 1 89 ? 39.938 -20.109 -12.82 1 96.38 89 GLY A C 1
ATOM 742 O O . GLY A 1 89 ? 39.062 -19.219 -12.742 1 96.38 89 GLY A O 1
ATOM 743 N N . GLU A 1 90 ? 40.25 -20.641 -13.938 1 96.62 90 GLU A N 1
ATOM 744 C CA . GLU A 1 90 ? 39.656 -20.266 -15.211 1 96.62 90 GLU A CA 1
ATOM 745 C C . GLU A 1 90 ? 38.125 -20.469 -15.195 1 96.62 90 GLU A C 1
ATOM 747 O O . GLU A 1 90 ? 37.375 -19.625 -15.695 1 96.62 90 GLU A O 1
ATOM 752 N N . ASP A 1 91 ? 37.688 -21.578 -14.617 1 97.31 91 ASP A N 1
ATOM 753 C CA . ASP A 1 91 ? 36.25 -21.875 -14.555 1 97.31 91 ASP A CA 1
ATOM 754 C C . ASP A 1 91 ? 35.5 -20.797 -13.797 1 97.31 91 ASP A C 1
ATOM 756 O O . ASP A 1 91 ? 34.469 -20.297 -14.273 1 97.31 91 ASP A O 1
ATOM 760 N N . GLU A 1 92 ? 36 -20.469 -12.602 1 98 92 GLU A N 1
ATOM 761 C CA . GLU A 1 92 ? 35.344 -19.453 -11.766 1 98 92 GLU A CA 1
ATOM 762 C C . GLU A 1 92 ? 35.344 -18.094 -12.453 1 98 92 GLU A C 1
ATOM 764 O O . GLU A 1 92 ? 34.312 -17.406 -12.461 1 98 92 GLU A O 1
ATOM 769 N N . LYS A 1 93 ? 36.469 -17.703 -13.062 1 98.44 93 LYS A N 1
ATOM 770 C CA . LYS A 1 93 ? 36.562 -16.422 -13.758 1 98.44 93 LYS A CA 1
ATOM 771 C C . LYS A 1 93 ? 35.562 -16.359 -14.922 1 98.44 93 LYS A C 1
ATOM 773 O O . LYS A 1 93 ? 34.875 -15.344 -15.102 1 98.44 93 LYS A O 1
ATOM 778 N N . ASN A 1 94 ? 35.531 -17.469 -15.641 1 98.56 94 ASN A N 1
ATOM 779 C CA . ASN A 1 94 ? 34.656 -17.5 -16.797 1 98.56 94 ASN A CA 1
ATOM 780 C C . ASN A 1 94 ? 33.188 -17.438 -16.391 1 98.56 94 ASN A C 1
ATOM 782 O O . ASN A 1 94 ? 32.375 -16.797 -17.062 1 98.56 94 ASN A O 1
ATOM 786 N N . MET A 1 95 ? 32.781 -18.078 -15.289 1 98.56 95 MET A N 1
ATOM 787 C CA . MET A 1 95 ? 31.406 -18.031 -14.797 1 98.56 95 MET A CA 1
ATOM 788 C C . MET A 1 95 ? 31.031 -16.625 -14.367 1 98.56 95 MET A C 1
ATOM 790 O O . MET A 1 95 ? 29.938 -16.141 -14.688 1 98.56 95 MET A O 1
ATOM 794 N N . ILE A 1 96 ? 31.953 -15.93 -13.656 1 98.75 96 ILE A N 1
ATOM 795 C CA . ILE A 1 96 ? 31.719 -14.547 -13.258 1 98.75 96 ILE A CA 1
ATOM 796 C C . ILE A 1 96 ? 31.578 -13.672 -14.5 1 98.75 96 ILE A C 1
ATOM 798 O O . ILE A 1 96 ? 30.672 -12.844 -14.586 1 98.75 96 ILE A O 1
ATOM 802 N N . ALA A 1 97 ? 32.469 -13.883 -15.445 1 98.81 97 ALA A N 1
ATOM 803 C CA . ALA A 1 97 ? 32.469 -13.102 -16.672 1 98.81 97 ALA A CA 1
ATOM 804 C C . ALA A 1 97 ? 31.156 -13.242 -17.422 1 98.81 97 ALA A C 1
ATOM 806 O O . ALA A 1 97 ? 30.594 -12.25 -17.891 1 98.81 97 ALA A O 1
ATOM 807 N N . LEU A 1 98 ? 30.719 -14.445 -17.5 1 98.62 98 LEU A N 1
ATOM 808 C CA . LEU A 1 98 ? 29.469 -14.711 -18.219 1 98.62 98 LEU A CA 1
ATOM 809 C C . LEU A 1 98 ? 28.281 -14.094 -17.5 1 98.62 98 LEU A C 1
ATOM 811 O O . LEU A 1 98 ? 27.375 -13.562 -18.141 1 98.62 98 LEU A O 1
ATOM 815 N N . ALA A 1 99 ? 28.219 -14.188 -16.141 1 98.62 99 ALA A N 1
ATOM 816 C CA . ALA A 1 99 ? 27.156 -13.555 -15.383 1 98.62 99 ALA A CA 1
ATOM 817 C C . ALA A 1 99 ? 27.125 -12.047 -15.633 1 98.62 99 ALA A C 1
ATOM 819 O O . ALA A 1 99 ? 26.062 -11.469 -15.844 1 98.62 99 ALA A O 1
ATOM 820 N N . ILE A 1 100 ? 28.281 -11.398 -15.609 1 98.75 100 ILE A N 1
ATOM 821 C CA . ILE A 1 100 ? 28.391 -9.961 -15.844 1 98.75 100 ILE A CA 1
ATOM 822 C C . ILE A 1 100 ? 27.938 -9.633 -17.266 1 98.75 100 ILE A C 1
ATOM 824 O O . ILE A 1 100 ? 27.109 -8.742 -17.469 1 98.75 100 ILE A O 1
ATOM 828 N N . LEU A 1 101 ? 28.406 -10.391 -18.203 1 98.12 101 LEU A N 1
ATOM 829 C CA . LEU A 1 101 ? 28.172 -10.141 -19.625 1 98.12 101 LEU A CA 1
ATOM 830 C C . LEU A 1 101 ? 26.688 -10.219 -19.953 1 98.12 101 LEU A C 1
ATOM 832 O O . LEU A 1 101 ? 26.203 -9.484 -20.797 1 98.12 101 LEU A O 1
ATOM 836 N N . THR A 1 102 ? 25.969 -11.078 -19.219 1 97.62 102 THR A N 1
ATOM 837 C CA . THR A 1 102 ? 24.609 -11.398 -19.641 1 97.62 102 THR A CA 1
ATOM 838 C C . THR A 1 102 ? 23.594 -10.828 -18.672 1 97.62 102 THR A C 1
ATOM 840 O O . THR A 1 102 ? 22.406 -11.156 -18.75 1 97.62 102 THR A O 1
ATOM 843 N N . HIS A 1 103 ? 23.938 -9.977 -17.734 1 96.94 103 HIS A N 1
ATOM 844 C CA . HIS A 1 103 ? 22.984 -9.578 -16.703 1 96.94 103 HIS A CA 1
ATOM 845 C C . HIS A 1 103 ? 21.938 -8.625 -17.266 1 96.94 103 HIS A C 1
ATOM 847 O O . HIS A 1 103 ? 20.906 -8.398 -16.641 1 96.94 103 HIS A O 1
ATOM 853 N N . HIS A 1 104 ? 22.109 -8.18 -18.516 1 94 104 HIS A N 1
ATOM 854 C CA . HIS A 1 104 ? 21.094 -7.375 -19.188 1 94 104 HIS A CA 1
ATOM 855 C C . HIS A 1 104 ? 20.594 -8.062 -20.453 1 94 104 HIS A C 1
ATOM 857 O O . HIS A 1 104 ? 19.406 -7.977 -20.781 1 94 104 HIS A O 1
ATOM 863 N N . LYS A 1 105 ? 21.516 -8.68 -21.172 1 94.12 105 LYS A N 1
ATOM 864 C CA . LYS A 1 105 ? 21.203 -9.297 -22.453 1 94.12 105 LYS A CA 1
ATOM 865 C C . LYS A 1 105 ? 21.766 -10.719 -22.531 1 94.12 105 LYS A C 1
ATOM 867 O O . LYS A 1 105 ? 22.781 -11.023 -21.922 1 94.12 105 LYS A O 1
ATOM 872 N N . TYR A 1 106 ? 21.172 -11.484 -23.344 1 94.25 106 TYR A N 1
ATOM 873 C CA . TYR A 1 106 ? 21.641 -12.844 -23.562 1 94.25 106 TYR A CA 1
ATOM 874 C C . TYR A 1 106 ? 22.781 -12.867 -24.578 1 94.25 106 TYR A C 1
ATOM 876 O O . TYR A 1 106 ? 22.984 -11.891 -25.297 1 94.25 106 TYR A O 1
ATOM 884 N N . ILE A 1 107 ? 23.5 -13.922 -24.641 1 94.75 107 ILE A N 1
ATOM 885 C CA . ILE A 1 107 ? 24.688 -14.07 -25.469 1 94.75 107 ILE A CA 1
ATOM 886 C C . ILE A 1 107 ? 24.312 -13.906 -26.938 1 94.75 107 ILE A C 1
ATOM 888 O O . ILE A 1 107 ? 25.016 -13.211 -27.688 1 94.75 107 ILE A O 1
ATOM 892 N N . ASP A 1 108 ? 23.219 -14.5 -27.391 1 91.38 108 ASP A N 1
ATOM 893 C CA . ASP A 1 108 ? 22.812 -14.422 -28.797 1 91.38 108 ASP A CA 1
ATOM 894 C C . ASP A 1 108 ? 22.406 -13 -29.172 1 91.38 108 ASP A C 1
ATOM 896 O O . ASP A 1 108 ? 22.656 -12.555 -30.297 1 91.38 108 ASP A O 1
ATOM 900 N N . GLU A 1 109 ? 21.828 -12.32 -28.25 1 90.19 109 GLU A N 1
ATOM 901 C CA . GLU A 1 109 ? 21.469 -10.922 -28.5 1 90.19 109 GLU A CA 1
ATOM 902 C C . GLU A 1 109 ? 22.719 -10.055 -28.656 1 90.19 109 GLU A C 1
ATOM 904 O O . GLU A 1 109 ? 22.75 -9.172 -29.516 1 90.19 109 GLU A O 1
ATOM 909 N N . LEU A 1 110 ? 23.719 -10.305 -27.812 1 90.25 110 LEU A N 1
ATOM 910 C CA . LEU A 1 110 ? 24.969 -9.562 -27.875 1 90.25 110 LEU A CA 1
ATOM 911 C C . LEU A 1 110 ? 25.719 -9.859 -29.172 1 90.25 110 LEU A C 1
ATOM 913 O O . LEU A 1 110 ? 26.297 -8.953 -29.781 1 90.25 110 LEU A O 1
ATOM 917 N N . LYS A 1 111 ? 25.656 -11.062 -29.609 1 87.19 111 LYS A N 1
ATOM 918 C CA . LYS A 1 111 ? 26.297 -11.469 -30.859 1 87.19 111 LYS A CA 1
ATOM 919 C C . LYS A 1 111 ? 25.594 -10.82 -32.062 1 87.19 111 LYS A C 1
ATOM 921 O O . LYS A 1 111 ? 26.25 -10.258 -32.938 1 87.19 111 LYS A O 1
ATOM 926 N N . ASN A 1 112 ? 24.281 -10.883 -32.031 1 84.12 112 ASN A N 1
ATOM 927 C CA . ASN A 1 112 ? 23.484 -10.398 -33.156 1 84.12 112 ASN A CA 1
ATOM 928 C C . ASN A 1 112 ? 23.578 -8.875 -33.281 1 84.12 112 ASN A C 1
ATOM 930 O O . ASN A 1 112 ? 23.516 -8.344 -34.375 1 84.12 112 ASN A O 1
ATOM 934 N N . SER A 1 113 ? 23.734 -8.227 -32.188 1 81.56 113 SER A N 1
ATOM 935 C CA . SER A 1 113 ? 23.812 -6.766 -32.219 1 81.56 113 SER A CA 1
ATOM 936 C C . SER A 1 113 ? 25.234 -6.289 -32.438 1 81.56 113 SER A C 1
ATOM 938 O O . SER A 1 113 ? 25.516 -5.086 -32.406 1 81.56 113 SER A O 1
ATOM 940 N N . GLN A 1 114 ? 26.188 -7.152 -32.531 1 78.25 114 GLN A N 1
ATOM 941 C CA . GLN A 1 114 ? 27.594 -6.875 -32.812 1 78.25 114 GLN A CA 1
ATOM 942 C C . GLN A 1 114 ? 28.203 -6.027 -31.688 1 78.25 114 GLN A C 1
ATOM 944 O O . GLN A 1 114 ? 28.953 -5.082 -31.953 1 78.25 114 GLN A O 1
ATOM 949 N N . MET A 1 115 ? 27.75 -6.316 -30.547 1 83.94 115 MET A N 1
ATOM 950 C CA . MET A 1 115 ? 28.266 -5.594 -29.391 1 83.94 115 MET A CA 1
ATOM 951 C C . MET A 1 115 ? 29.562 -6.238 -28.891 1 83.94 115 MET A C 1
ATOM 953 O O . MET A 1 115 ? 30.328 -5.605 -28.172 1 83.94 115 MET A O 1
ATOM 957 N N . LEU A 1 116 ? 29.734 -7.465 -29.25 1 87.31 116 LEU A N 1
ATOM 958 C CA . LEU A 1 116 ? 30.953 -8.172 -28.859 1 87.31 116 LEU A CA 1
ATOM 959 C C . LEU A 1 116 ? 32 -8.094 -29.969 1 87.31 116 LEU A C 1
ATOM 961 O O . LEU A 1 116 ? 31.688 -8.273 -31.141 1 87.31 116 LEU A O 1
ATOM 965 N N . PRO A 1 117 ? 33.219 -7.781 -29.562 1 80.38 117 PRO A N 1
ATOM 966 C CA . PRO A 1 117 ? 34.25 -7.785 -30.594 1 80.38 117 PRO A CA 1
ATOM 967 C C . PRO A 1 117 ? 34.625 -9.195 -31.062 1 80.38 117 PRO A C 1
ATOM 969 O O . PRO A 1 117 ? 34.812 -10.086 -30.234 1 80.38 117 PRO A O 1
ATOM 972 N N . ARG A 1 118 ? 34.531 -9.438 -32.312 1 68.19 118 ARG A N 1
ATOM 973 C CA . ARG A 1 118 ? 34.906 -10.734 -32.844 1 68.19 118 ARG A CA 1
ATOM 974 C C . ARG A 1 118 ? 36.219 -10.641 -33.625 1 68.19 118 ARG A C 1
ATOM 976 O O . ARG A 1 118 ? 37.219 -11.234 -33.219 1 68.19 118 ARG A O 1
ATOM 983 N N . LEU A 1 119 ? 36.062 -9.93 -34.625 1 57.66 119 LEU A N 1
ATOM 984 C CA . LEU A 1 119 ? 37.25 -9.812 -35.5 1 57.66 119 LEU A CA 1
ATOM 985 C C . LEU A 1 119 ? 37.844 -8.414 -35.406 1 57.66 119 LEU A C 1
ATOM 987 O O . LEU A 1 119 ? 39.062 -8.258 -35.344 1 57.66 119 LEU A O 1
ATOM 991 N N . TYR A 1 120 ? 36.969 -7.484 -35.25 1 67.25 120 TYR A N 1
ATOM 992 C CA . TYR A 1 120 ? 37.406 -6.094 -35.219 1 67.25 120 TYR A CA 1
ATOM 993 C C . TYR A 1 120 ? 37.125 -5.438 -33.875 1 67.25 120 TYR A C 1
ATOM 995 O O . TYR A 1 120 ? 36 -5.371 -33.438 1 67.25 120 TYR A O 1
ATOM 1003 N N . TYR A 1 121 ? 38.25 -5.09 -33.344 1 80.44 121 TYR A N 1
ATOM 1004 C CA . TYR A 1 121 ? 38.188 -4.551 -31.969 1 80.44 121 TYR A CA 1
ATOM 1005 C C . TYR A 1 121 ? 38.094 -3.029 -32 1 80.44 121 TYR A C 1
ATOM 1007 O O . TYR A 1 121 ? 38.156 -2.381 -30.953 1 80.44 121 TYR A O 1
ATOM 1015 N N . GLY A 1 122 ? 37.906 -2.443 -33.156 1 83.31 122 GLY A N 1
ATOM 1016 C CA . GLY A 1 122 ? 37.969 -0.995 -33.25 1 83.31 122 GLY A CA 1
ATOM 1017 C C . GLY A 1 122 ? 36.938 -0.293 -32.375 1 83.31 122 GLY A C 1
ATOM 1018 O O . GLY A 1 122 ? 37.312 0.547 -31.547 1 83.31 122 GLY A O 1
ATOM 1019 N N . VAL A 1 123 ? 35.719 -0.656 -32.5 1 89.69 123 VAL A N 1
ATOM 1020 C CA . VAL A 1 123 ? 34.656 -0.026 -31.719 1 89.69 123 VAL A CA 1
ATOM 1021 C C . VAL A 1 123 ? 34.875 -0.289 -30.234 1 89.69 123 VAL A C 1
ATOM 1023 O O . VAL A 1 123 ? 34.719 0.621 -29.406 1 89.69 123 VAL A O 1
ATOM 1026 N N . TYR A 1 124 ? 35.219 -1.513 -29.938 1 94.19 124 TYR A N 1
ATOM 1027 C CA . TYR A 1 124 ? 35.469 -1.904 -28.562 1 94.19 124 TYR A CA 1
ATOM 1028 C C . TYR A 1 124 ? 36.594 -1.08 -27.953 1 94.19 124 TYR A C 1
ATOM 1030 O O . TYR A 1 124 ? 36.469 -0.561 -26.844 1 94.19 124 TYR A O 1
ATOM 1038 N N . LYS A 1 125 ? 37.656 -0.945 -28.656 1 94.25 125 LYS A N 1
ATOM 1039 C CA . LYS A 1 12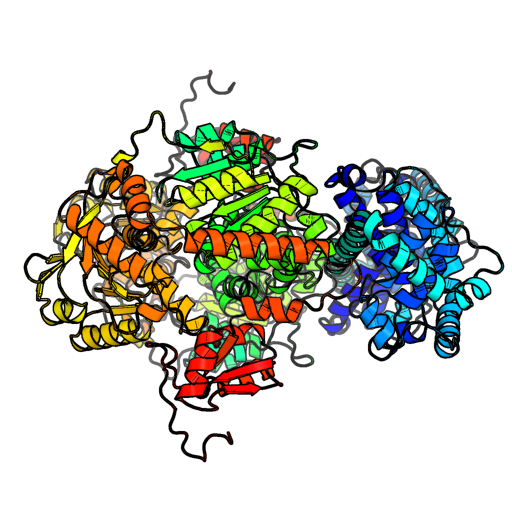5 ? 38.812 -0.198 -28.156 1 94.25 125 LYS A CA 1
ATOM 1040 C C . LYS A 1 125 ? 38.469 1.276 -27.953 1 94.25 125 LYS A C 1
ATOM 1042 O O . LYS A 1 125 ? 38.969 1.914 -27.031 1 94.25 125 LYS A O 1
ATOM 1047 N N . ASN A 1 126 ? 37.688 1.793 -28.828 1 94.5 126 ASN A N 1
ATOM 1048 C CA . ASN A 1 126 ? 37.219 3.17 -28.672 1 94.5 126 ASN A CA 1
ATOM 1049 C C . ASN A 1 126 ? 36.375 3.342 -27.406 1 94.5 126 ASN A C 1
ATOM 1051 O O . ASN A 1 126 ? 36.5 4.359 -26.719 1 94.5 126 ASN A O 1
ATOM 1055 N N . LYS A 1 127 ? 35.562 2.432 -27.172 1 95.31 127 LYS A N 1
ATOM 1056 C CA . LYS A 1 127 ? 34.719 2.492 -25.984 1 95.31 127 LYS A CA 1
ATOM 1057 C C . LYS A 1 127 ? 35.562 2.295 -24.719 1 95.31 127 LYS A C 1
ATOM 1059 O O . LYS A 1 127 ? 35.25 2.875 -23.672 1 95.31 127 LYS A O 1
ATOM 1064 N N . ILE A 1 128 ? 36.562 1.479 -24.828 1 96.25 128 ILE A N 1
ATOM 1065 C CA . ILE A 1 128 ? 37.5 1.328 -23.703 1 96.25 128 ILE A CA 1
ATOM 1066 C C . ILE A 1 128 ? 38.188 2.664 -23.422 1 96.25 128 ILE A C 1
ATOM 1068 O O . ILE A 1 128 ? 38.406 3.018 -22.266 1 96.25 128 ILE A O 1
ATOM 1072 N N . LYS A 1 129 ? 38.531 3.365 -24.453 1 96.38 129 LYS A N 1
ATOM 1073 C CA . LYS A 1 129 ? 39.125 4.688 -24.281 1 96.38 129 LYS A CA 1
ATOM 1074 C C . LYS A 1 129 ? 38.188 5.605 -23.5 1 96.38 129 LYS A C 1
ATOM 1076 O O . LYS A 1 129 ? 38.625 6.379 -22.641 1 96.38 129 LYS A O 1
ATOM 1081 N N . GLU A 1 130 ? 36.906 5.543 -23.828 1 96.38 130 GLU A N 1
ATOM 1082 C CA . GLU A 1 130 ? 35.938 6.312 -23.078 1 96.38 130 GLU A CA 1
ATOM 1083 C C . GLU A 1 130 ? 35.969 5.949 -21.594 1 96.38 130 GLU A C 1
ATOM 1085 O O . GLU A 1 130 ? 35.844 6.82 -20.734 1 96.38 130 GLU A O 1
ATOM 1090 N N . LEU A 1 131 ? 36.031 4.66 -21.297 1 97.25 131 LEU A N 1
ATOM 1091 C CA . LEU A 1 131 ? 36.094 4.18 -19.922 1 97.25 131 LEU A CA 1
ATOM 1092 C C . LEU A 1 131 ? 37.344 4.695 -19.219 1 97.25 131 LEU A C 1
ATOM 1094 O O . LEU A 1 131 ? 37.281 5.125 -18.062 1 97.25 131 LEU A O 1
ATOM 1098 N N . LEU A 1 132 ? 38.438 4.688 -19.953 1 96.69 132 LEU A N 1
ATOM 1099 C CA . LEU A 1 132 ? 39.75 5.039 -19.359 1 96.69 132 LEU A CA 1
ATOM 1100 C C . LEU A 1 132 ? 39.844 6.539 -19.109 1 96.69 132 LEU A C 1
ATOM 1102 O O . LEU A 1 132 ? 40.688 6.992 -18.344 1 96.69 132 LEU A O 1
ATOM 1106 N N . GLU A 1 133 ? 38.969 7.297 -19.75 1 96.06 133 GLU A N 1
ATOM 1107 C CA . GLU A 1 133 ? 38.875 8.719 -19.422 1 96.06 133 GLU A CA 1
ATOM 1108 C C . GLU A 1 133 ? 38.531 8.938 -17.953 1 96.06 133 GLU A C 1
ATOM 1110 O O . GLU A 1 133 ? 38.875 9.953 -17.375 1 96.06 133 GLU A O 1
ATOM 1115 N N . ASN A 1 134 ? 37.875 8.016 -17.391 1 95.5 134 ASN A N 1
ATOM 1116 C CA . ASN A 1 134 ? 37.469 8.109 -15.984 1 95.5 134 ASN A CA 1
ATOM 1117 C C . ASN A 1 134 ? 38.25 7.109 -15.125 1 95.5 134 ASN A C 1
ATOM 1119 O O . ASN A 1 134 ? 37.75 6.676 -14.078 1 95.5 134 ASN A O 1
ATOM 1123 N N . LYS A 1 135 ? 39.406 6.637 -15.602 1 95.31 135 LYS A N 1
ATOM 1124 C CA . LYS A 1 135 ? 40.219 5.66 -14.859 1 95.31 135 LYS A CA 1
ATOM 1125 C C . LYS A 1 135 ? 40.625 6.203 -13.492 1 95.31 135 LYS A C 1
ATOM 1127 O O . LYS A 1 135 ? 40.812 5.434 -12.547 1 95.31 135 LYS A O 1
ATOM 1132 N N . GLY A 1 136 ? 40.781 7.613 -13.406 1 93.44 136 GLY A N 1
ATOM 1133 C CA . GLY A 1 136 ? 41.094 8.219 -12.117 1 93.44 136 GLY A CA 1
ATOM 1134 C C . GLY A 1 136 ? 40.062 7.895 -11.047 1 93.44 136 GLY A C 1
ATOM 1135 O O . GLY A 1 136 ? 40.438 7.559 -9.914 1 93.44 136 GLY A O 1
ATOM 1136 N N . TYR A 1 137 ? 38.812 7.988 -11.391 1 94 137 TYR A N 1
ATOM 1137 C CA . TYR A 1 137 ? 37.75 7.629 -10.477 1 94 137 TYR A CA 1
ATOM 1138 C C . TYR A 1 137 ? 37.844 6.164 -10.062 1 94 137 TYR A C 1
ATOM 1140 O O . TYR A 1 137 ? 37.719 5.832 -8.883 1 94 137 TYR A O 1
ATOM 1148 N N . LEU A 1 138 ? 38.062 5.27 -10.961 1 95.56 138 LEU A N 1
ATOM 1149 C CA . LEU A 1 138 ? 38.125 3.834 -10.695 1 95.56 138 LEU A CA 1
ATOM 1150 C C . LEU A 1 138 ? 39.25 3.494 -9.742 1 95.56 138 LEU A C 1
ATOM 1152 O O . LEU A 1 138 ? 39.062 2.797 -8.742 1 95.56 138 LEU A O 1
ATOM 1156 N N . ILE A 1 139 ? 40.406 4.121 -10.016 1 94.5 139 ILE A N 1
ATOM 1157 C CA . ILE A 1 139 ? 41.625 3.773 -9.281 1 94.5 139 ILE A CA 1
ATOM 1158 C C . ILE A 1 139 ? 41.594 4.426 -7.898 1 94.5 139 ILE A C 1
ATOM 1160 O O . ILE A 1 139 ? 42.031 3.826 -6.91 1 94.5 139 ILE A O 1
ATOM 1164 N N . ASN A 1 140 ? 41.031 5.641 -7.859 1 91.69 140 ASN A N 1
ATOM 1165 C CA . ASN A 1 140 ? 41.188 6.422 -6.633 1 91.69 140 ASN A CA 1
ATOM 1166 C C . ASN A 1 140 ? 39.938 6.281 -5.742 1 91.69 140 ASN A C 1
ATOM 1168 O O . ASN A 1 140 ? 40.031 6.469 -4.527 1 91.69 140 ASN A O 1
ATOM 1172 N N . PHE A 1 141 ? 38.844 5.941 -6.316 1 92.06 141 PHE A N 1
ATOM 1173 C CA . PHE A 1 141 ? 37.625 6 -5.527 1 92.06 141 PHE A CA 1
ATOM 1174 C C . PHE A 1 141 ? 36.938 4.633 -5.48 1 92.06 141 PHE A C 1
ATOM 1176 O O . PHE A 1 141 ? 36.5 4.191 -4.418 1 92.06 141 PHE A O 1
ATOM 1183 N N . TYR A 1 142 ? 36.906 3.877 -6.555 1 94.44 142 TYR A N 1
ATOM 1184 C CA . TYR A 1 142 ? 36.062 2.68 -6.629 1 94.44 142 TYR A CA 1
ATOM 1185 C C . TYR A 1 142 ? 36.844 1.455 -6.141 1 94.44 142 TYR A C 1
ATOM 1187 O O . TYR A 1 142 ? 36.406 0.793 -5.188 1 94.44 142 TYR A O 1
ATOM 1195 N N . PHE A 1 143 ? 38.062 1.09 -6.707 1 95.62 143 PHE A N 1
ATOM 1196 C CA . PHE A 1 143 ? 38.75 -0.162 -6.477 1 95.62 143 PHE A CA 1
ATOM 1197 C C . PHE A 1 143 ? 39.25 -0.251 -5.039 1 95.62 143 PHE A C 1
ATOM 1199 O O . PHE A 1 143 ? 39.219 -1.325 -4.434 1 95.62 143 PHE A O 1
ATOM 1206 N N . PRO A 1 144 ? 39.656 0.901 -4.418 1 92.75 144 PRO A N 1
ATOM 1207 C CA . PRO A 1 144 ? 40.156 0.812 -3.045 1 92.75 144 PRO A CA 1
ATOM 1208 C C . PRO A 1 144 ? 39.094 0.348 -2.057 1 92.75 144 PRO A C 1
ATOM 1210 O O . PRO A 1 144 ? 39.406 -0.083 -0.947 1 92.75 144 PRO A O 1
ATOM 1213 N N . ARG A 1 145 ? 37.875 0.359 -2.439 1 92.69 145 ARG A N 1
ATOM 1214 C CA . ARG A 1 145 ? 36.75 0.037 -1.539 1 92.69 145 ARG A CA 1
ATOM 1215 C C . ARG A 1 145 ? 36.469 -1.461 -1.534 1 92.69 145 ARG A C 1
ATOM 1217 O O . ARG A 1 145 ? 35.781 -1.964 -0.647 1 92.69 145 ARG A O 1
ATOM 1224 N N . ILE A 1 146 ? 36.938 -2.215 -2.441 1 95.94 146 ILE A N 1
ATOM 1225 C CA . ILE A 1 146 ? 36.562 -3.611 -2.654 1 95.94 146 ILE A CA 1
ATOM 1226 C C . ILE A 1 146 ? 36.906 -4.434 -1.418 1 95.94 146 ILE A C 1
ATOM 1228 O O . ILE A 1 146 ? 36.094 -5.234 -0.944 1 95.94 146 ILE A O 1
ATOM 1232 N N . GLU A 1 147 ? 38.094 -4.164 -0.867 1 94.31 147 GLU A N 1
ATOM 1233 C CA . GLU A 1 147 ? 38.531 -4.922 0.307 1 94.31 147 GLU A CA 1
ATOM 1234 C C . GLU A 1 147 ? 37.625 -4.621 1.508 1 94.31 147 GLU A C 1
ATOM 1236 O O . GLU A 1 147 ? 37.344 -5.504 2.318 1 94.31 147 GLU A O 1
ATOM 1241 N N . ASP A 1 148 ? 37.219 -3.369 1.629 1 93.25 148 ASP A N 1
ATOM 1242 C CA . ASP A 1 148 ? 36.312 -2.998 2.707 1 93.25 148 ASP A CA 1
ATOM 1243 C C . ASP A 1 148 ? 34.969 -3.691 2.543 1 93.25 148 ASP A C 1
ATOM 1245 O O . ASP A 1 148 ? 34.344 -4.102 3.529 1 93.25 148 ASP A O 1
ATOM 1249 N N . TRP A 1 149 ? 34.531 -3.791 1.312 1 95.19 149 TRP A N 1
ATOM 1250 C CA . TRP A 1 149 ? 33.25 -4.469 1.033 1 95.19 149 TRP A CA 1
ATOM 1251 C C . TRP A 1 149 ? 33.375 -5.957 1.352 1 95.19 149 TRP A C 1
ATOM 1253 O O . TRP A 1 149 ? 32.438 -6.547 1.893 1 95.19 149 TRP A O 1
ATOM 1263 N N . GLU A 1 150 ? 34.531 -6.59 1.028 1 96.5 150 GLU A N 1
ATOM 1264 C CA . GLU A 1 150 ? 34.781 -7.977 1.401 1 96.5 150 GLU A CA 1
ATOM 1265 C C . GLU A 1 150 ? 34.625 -8.18 2.906 1 96.5 150 GLU A C 1
ATOM 1267 O O . GLU A 1 150 ? 33.969 -9.117 3.348 1 96.5 150 GLU A O 1
ATOM 1272 N N . LEU A 1 151 ? 35.25 -7.258 3.605 1 94.31 151 LEU A N 1
ATOM 1273 C CA . LEU A 1 151 ? 35.25 -7.348 5.062 1 94.31 151 LEU A CA 1
ATOM 1274 C C . LEU A 1 151 ? 33.844 -7.238 5.613 1 94.31 151 LEU A C 1
ATOM 1276 O O . LEU A 1 151 ? 33.469 -7.957 6.543 1 94.31 151 LEU A O 1
ATOM 1280 N N . ARG A 1 152 ? 33.062 -6.344 5.07 1 91.31 152 ARG A N 1
ATOM 1281 C CA . ARG A 1 152 ? 31.703 -6.102 5.555 1 91.31 152 ARG A CA 1
ATOM 1282 C C . ARG A 1 152 ? 30.797 -7.289 5.258 1 91.31 152 ARG A C 1
ATOM 1284 O O . ARG A 1 152 ? 29.906 -7.613 6.051 1 91.31 152 ARG A O 1
ATOM 1291 N N . ILE A 1 153 ? 30.984 -7.984 4.133 1 94.12 153 ILE A N 1
ATOM 1292 C CA . ILE A 1 153 ? 30.078 -9.039 3.676 1 94.12 153 ILE A CA 1
ATOM 1293 C C . ILE A 1 153 ? 30.516 -10.375 4.27 1 94.12 153 ILE A C 1
ATOM 1295 O O . ILE A 1 153 ? 29.672 -11.164 4.707 1 94.12 153 ILE A O 1
ATOM 1299 N N . PHE A 1 154 ? 31.875 -10.633 4.312 1 96.06 154 PHE A N 1
ATOM 1300 C CA . PHE A 1 154 ? 32.344 -11.969 4.656 1 96.06 154 PHE A CA 1
ATOM 1301 C C . PHE A 1 154 ? 33.062 -11.953 6.012 1 96.06 154 PHE A C 1
ATOM 1303 O O . PHE A 1 154 ? 33.469 -13 6.512 1 96.06 154 PHE A O 1
ATOM 1310 N N . ARG A 1 155 ? 33.281 -10.75 6.629 1 93.25 155 ARG A N 1
ATOM 1311 C CA . ARG A 1 155 ? 33.969 -10.578 7.898 1 93.25 155 ARG A CA 1
ATOM 1312 C C . ARG A 1 155 ? 35.469 -10.922 7.762 1 93.25 155 ARG A C 1
ATOM 1314 O O . ARG A 1 155 ? 36.125 -11.266 8.742 1 93.25 155 ARG A O 1
ATOM 1321 N N . LYS A 1 156 ? 35.906 -10.969 6.512 1 95.25 156 LYS A N 1
ATOM 1322 C CA . LYS A 1 156 ? 37.344 -11.148 6.176 1 95.25 156 LYS A CA 1
ATOM 1323 C C . LYS A 1 156 ? 37.656 -10.578 4.797 1 95.25 156 LYS A C 1
ATOM 1325 O O . LYS A 1 156 ? 36.75 -10.461 3.949 1 95.25 156 LYS A O 1
ATOM 1330 N N . LYS A 1 157 ? 38.844 -10.156 4.676 1 95.12 157 LYS A N 1
ATOM 1331 C CA . LYS A 1 157 ? 39.281 -9.703 3.363 1 95.12 157 LYS A CA 1
ATOM 1332 C C . LYS A 1 157 ? 39.688 -10.891 2.486 1 95.12 157 LYS A C 1
ATOM 1334 O O . LYS A 1 157 ? 40.562 -11.68 2.865 1 95.12 157 LYS A O 1
ATOM 1339 N N . LEU A 1 158 ? 39.031 -11.031 1.38 1 95.88 158 LEU A N 1
ATOM 1340 C CA . LEU A 1 158 ? 39.344 -12.117 0.452 1 95.88 158 LEU A CA 1
ATOM 1341 C C . LEU A 1 158 ? 40.562 -11.789 -0.386 1 95.88 158 LEU A C 1
ATOM 1343 O O . LEU A 1 158 ? 41.406 -12.672 -0.646 1 95.88 158 LEU A O 1
ATOM 1347 N N . LYS A 1 159 ? 40.781 -10.555 -0.801 1 95.88 159 LYS A N 1
ATOM 1348 C CA . LYS A 1 159 ? 41.906 -10.031 -1.539 1 95.88 159 LYS A CA 1
ATOM 1349 C C . LYS A 1 159 ? 42.094 -10.781 -2.855 1 95.88 159 LYS A C 1
ATOM 1351 O O . LYS A 1 159 ? 43.219 -11.211 -3.176 1 95.88 159 LYS A O 1
ATOM 1356 N N . LYS A 1 160 ? 41 -10.969 -3.504 1 97.19 160 LYS A N 1
ATOM 1357 C CA . LYS A 1 160 ? 41.062 -11.734 -4.742 1 97.19 160 LYS A CA 1
ATOM 1358 C C . LYS A 1 160 ? 41.156 -10.812 -5.957 1 97.19 160 LYS A C 1
ATOM 1360 O O . LYS A 1 160 ? 41.5 -11.266 -7.059 1 97.19 160 LYS A O 1
ATOM 1365 N N . PHE A 1 161 ? 40.875 -9.562 -5.852 1 97.5 161 PHE A N 1
ATOM 1366 C CA . PHE A 1 161 ? 40.969 -8.617 -6.953 1 97.5 161 PHE A CA 1
ATOM 1367 C C . PHE A 1 161 ? 42.281 -7.848 -6.91 1 97.5 161 PHE A C 1
ATOM 1369 O O . PHE A 1 161 ? 42.531 -7.094 -5.965 1 97.5 161 PHE A O 1
ATOM 1376 N N . ASN A 1 162 ? 43.125 -7.977 -7.883 1 95.75 162 ASN A N 1
ATOM 1377 C CA . ASN A 1 162 ? 44.406 -7.332 -7.992 1 95.75 162 ASN A CA 1
ATOM 1378 C C . ASN A 1 162 ? 44.625 -6.711 -9.367 1 95.75 162 ASN A C 1
ATOM 1380 O O . ASN A 1 162 ? 44.656 -7.418 -10.375 1 95.75 162 ASN A O 1
ATOM 1384 N N . LEU A 1 163 ? 44.844 -5.414 -9.359 1 94.88 163 LEU A N 1
ATOM 1385 C CA . LEU A 1 163 ? 45 -4.68 -10.609 1 94.88 163 LEU A CA 1
ATOM 1386 C C . LEU A 1 163 ? 46.469 -4.602 -11.008 1 94.88 163 LEU A C 1
ATOM 1388 O O . LEU A 1 163 ? 47.25 -3.916 -10.359 1 94.88 163 LEU A O 1
ATOM 1392 N N . PRO A 1 164 ? 46.844 -5.223 -12.133 1 95.19 164 PRO A N 1
ATOM 1393 C CA . PRO A 1 164 ? 48.219 -5.129 -12.57 1 95.19 164 PRO A CA 1
ATOM 1394 C C . PRO A 1 164 ? 48.562 -3.777 -13.195 1 95.19 164 PRO A C 1
ATOM 1396 O O . PRO A 1 164 ? 47.656 -3.002 -13.516 1 95.19 164 PRO A O 1
ATOM 1399 N N . LYS A 1 165 ? 49.781 -3.502 -13.398 1 94.88 165 LYS A N 1
ATOM 1400 C CA . LYS A 1 165 ? 50.25 -2.227 -13.945 1 94.88 165 LYS A CA 1
ATOM 1401 C C . LYS A 1 165 ? 49.75 -2.031 -15.375 1 94.88 165 LYS A C 1
ATOM 1403 O O . LYS A 1 165 ? 49.406 -0.914 -15.773 1 94.88 165 LYS A O 1
ATOM 1408 N N . ASN A 1 166 ? 49.656 -3.104 -16.078 1 95.5 166 ASN A N 1
ATOM 1409 C CA . ASN A 1 166 ? 49.25 -3.014 -17.484 1 95.5 166 ASN A CA 1
ATOM 1410 C C . ASN A 1 166 ? 47.781 -3.357 -17.656 1 95.5 166 ASN A C 1
ATOM 1412 O O . ASN A 1 166 ? 47.406 -3.939 -18.672 1 95.5 166 ASN A O 1
ATOM 1416 N N . TRP A 1 167 ? 46.969 -3.096 -16.625 1 96.69 167 TRP A N 1
ATOM 1417 C CA . TRP A 1 167 ? 45.562 -3.514 -16.625 1 96.69 167 TRP A CA 1
ATOM 1418 C C . TRP A 1 167 ? 44.812 -2.852 -17.766 1 96.69 167 TRP A C 1
ATOM 1420 O O . TRP A 1 167 ? 43.875 -3.439 -18.328 1 96.69 167 TRP A O 1
ATOM 1430 N N . GLU A 1 168 ? 45.188 -1.603 -18.203 1 96.62 168 GLU A N 1
ATOM 1431 C CA . GLU A 1 168 ? 44.531 -0.88 -19.281 1 96.62 168 GLU A CA 1
ATOM 1432 C C . GLU A 1 168 ? 44.625 -1.633 -20.609 1 96.62 168 GLU A C 1
ATOM 1434 O O . GLU A 1 168 ? 43.656 -1.764 -21.344 1 96.62 168 GLU A O 1
ATOM 1439 N N . GLU A 1 169 ? 45.844 -2.094 -20.875 1 95.06 169 GLU A N 1
ATOM 1440 C CA . GLU A 1 169 ? 46.062 -2.861 -22.094 1 95.06 169 GLU A CA 1
ATOM 1441 C C . GLU A 1 169 ? 45.344 -4.203 -22.047 1 95.06 169 GLU A C 1
ATOM 1443 O O . GLU A 1 169 ? 44.781 -4.652 -23.047 1 95.06 169 GLU A O 1
ATOM 1448 N N . LYS A 1 170 ? 45.344 -4.797 -20.953 1 95.62 170 LYS A N 1
ATOM 1449 C CA . LYS A 1 170 ? 44.75 -6.113 -20.797 1 95.62 170 LYS A CA 1
ATOM 1450 C C . LYS A 1 170 ? 43.25 -6.059 -21.047 1 95.62 170 LYS A C 1
ATOM 1452 O O . LYS A 1 170 ? 42.688 -6.949 -21.688 1 95.62 170 LYS A O 1
ATOM 1457 N N . ILE A 1 171 ? 42.594 -5.074 -20.516 1 96.19 171 ILE A N 1
ATOM 1458 C CA . ILE A 1 171 ? 41.125 -4.996 -20.719 1 96.19 171 ILE A CA 1
ATOM 1459 C C . ILE A 1 171 ? 40.844 -4.727 -22.188 1 96.19 171 ILE A C 1
ATOM 1461 O O . ILE A 1 171 ? 39.844 -5.195 -22.734 1 96.19 171 ILE A O 1
ATOM 1465 N N . GLY A 1 172 ? 41.688 -3.949 -22.844 1 94.19 172 GLY A N 1
ATOM 1466 C CA . GLY A 1 172 ? 41.5 -3.648 -24.266 1 94.19 172 GLY A CA 1
ATOM 1467 C C . GLY A 1 172 ? 41.688 -4.859 -25.156 1 94.19 172 GLY A C 1
ATOM 1468 O O . GLY A 1 172 ? 41.125 -4.902 -26.266 1 94.19 172 GLY A O 1
ATOM 1469 N N . ASN A 1 173 ? 42.406 -5.891 -24.672 1 92.69 173 ASN A N 1
ATOM 1470 C CA . ASN A 1 173 ? 42.719 -7.055 -25.5 1 92.69 173 ASN A CA 1
ATOM 1471 C C . ASN A 1 173 ? 42 -8.305 -25 1 92.69 173 ASN A C 1
ATOM 1473 O O . ASN A 1 173 ? 42.406 -9.422 -25.297 1 92.69 173 ASN A O 1
ATOM 1477 N N . TYR A 1 174 ? 41.031 -8.117 -24.188 1 94.94 174 TYR A N 1
ATOM 1478 C CA . TYR A 1 174 ? 40.281 -9.266 -23.656 1 94.94 174 TYR A CA 1
ATOM 1479 C C . TYR A 1 174 ? 39.688 -10.102 -24.781 1 94.94 174 TYR A C 1
ATOM 1481 O O . TYR A 1 174 ? 39.156 -9.562 -25.766 1 94.94 174 TYR A O 1
ATOM 1489 N N . ASN A 1 175 ? 39.781 -11.422 -24.719 1 93.75 175 ASN A N 1
ATOM 1490 C CA . ASN A 1 175 ? 39.344 -12.336 -25.766 1 93.75 175 ASN A CA 1
ATOM 1491 C C . ASN A 1 175 ? 37.938 -12.883 -25.484 1 93.75 175 ASN A C 1
ATOM 1493 O O . ASN A 1 175 ? 37.812 -13.969 -24.906 1 93.75 175 ASN A O 1
ATOM 1497 N N . PHE A 1 176 ? 36.969 -12.273 -26 1 95.56 176 PHE A N 1
ATOM 1498 C CA . PHE A 1 176 ? 35.562 -12.688 -25.781 1 95.56 176 PHE A CA 1
ATOM 1499 C C . PHE A 1 176 ? 35.312 -14.016 -26.469 1 95.56 176 PHE A C 1
ATOM 1501 O O . PHE A 1 176 ? 34.469 -14.797 -26.016 1 95.56 176 PHE A O 1
ATOM 1508 N N . ASN A 1 177 ? 35.969 -14.352 -27.547 1 93.88 177 ASN A N 1
ATOM 1509 C CA . ASN A 1 177 ? 35.781 -15.609 -28.25 1 93.88 177 ASN A CA 1
ATOM 1510 C C . ASN A 1 177 ? 36.188 -16.812 -27.406 1 93.88 177 ASN A C 1
ATOM 1512 O O . ASN A 1 177 ? 35.5 -17.844 -27.406 1 93.88 177 ASN A O 1
ATOM 1516 N N . GLU A 1 178 ? 37.281 -16.609 -26.719 1 95.44 178 GLU A N 1
ATOM 1517 C CA . GLU A 1 178 ? 37.719 -17.672 -25.828 1 95.44 178 GLU A CA 1
ATOM 1518 C C . GLU A 1 178 ? 36.688 -17.906 -24.719 1 95.44 178 GLU A C 1
ATOM 1520 O O . GLU A 1 178 ? 36.438 -19.047 -24.328 1 95.44 178 GLU A O 1
ATOM 1525 N N . LEU A 1 179 ? 36.125 -16.875 -24.219 1 96.5 179 LEU A N 1
ATOM 1526 C CA . LEU A 1 179 ? 35.062 -16.969 -23.203 1 96.5 179 LEU A CA 1
ATOM 1527 C C . LEU A 1 179 ? 33.844 -17.719 -23.75 1 96.5 179 LEU A C 1
ATOM 1529 O O . LEU A 1 179 ? 33.312 -18.609 -23.078 1 96.5 179 LEU A O 1
ATOM 1533 N N . LEU A 1 180 ? 33.438 -17.422 -24.938 1 96.12 180 LEU A N 1
ATOM 1534 C CA . LEU A 1 180 ? 32.25 -18.031 -25.547 1 96.12 180 LEU A CA 1
ATOM 1535 C C . LEU A 1 180 ? 32.531 -19.5 -25.906 1 96.12 180 LEU A C 1
ATOM 1537 O O . LEU A 1 180 ? 31.625 -20.328 -25.844 1 96.12 180 LEU A O 1
ATOM 1541 N N . ASP A 1 181 ? 33.781 -19.75 -26.297 1 96.5 181 ASP A N 1
ATOM 1542 C CA . ASP A 1 181 ? 34.156 -21.125 -26.547 1 96.5 181 ASP A CA 1
ATOM 1543 C C . ASP A 1 181 ? 34.062 -21.953 -25.266 1 96.5 181 ASP A C 1
ATOM 1545 O O . ASP A 1 181 ? 33.594 -23.094 -25.281 1 96.5 181 ASP A O 1
ATOM 1549 N N . TRP A 1 182 ? 34.562 -21.391 -24.25 1 97.69 182 TRP A N 1
ATOM 1550 C CA . TRP A 1 182 ? 34.438 -22.062 -22.953 1 97.69 182 TRP A CA 1
ATOM 1551 C C . TRP A 1 182 ? 33 -22.328 -22.609 1 97.69 182 TRP A C 1
ATOM 1553 O O . TRP A 1 182 ? 32.656 -23.406 -22.094 1 97.69 182 TRP A O 1
ATOM 1563 N N . TYR A 1 183 ? 32.125 -21.375 -22.781 1 97.44 183 TYR A N 1
ATOM 1564 C CA . TYR A 1 183 ? 30.703 -21.531 -22.531 1 97.44 183 TYR A CA 1
ATOM 1565 C C . TYR A 1 183 ? 30.125 -22.719 -23.297 1 97.44 183 TYR A C 1
ATOM 1567 O O . TYR A 1 183 ? 29.438 -23.562 -22.719 1 97.44 183 TYR A O 1
ATOM 1575 N N . ASP A 1 184 ? 30.422 -22.781 -24.547 1 96.25 184 AS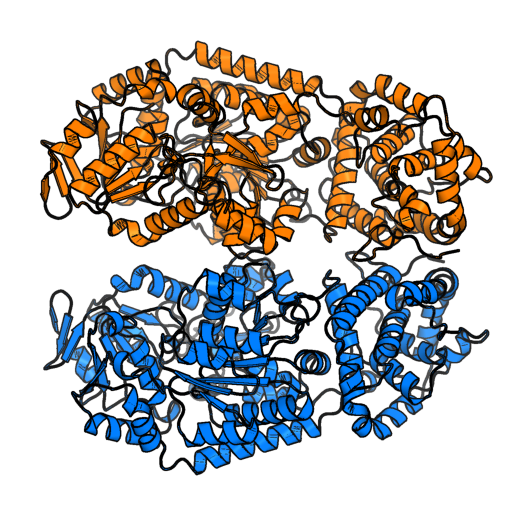P A N 1
ATOM 1576 C CA . ASP A 1 184 ? 29.875 -23.844 -25.391 1 96.25 184 ASP A CA 1
ATOM 1577 C C . ASP A 1 184 ? 30.328 -25.219 -24.922 1 96.25 184 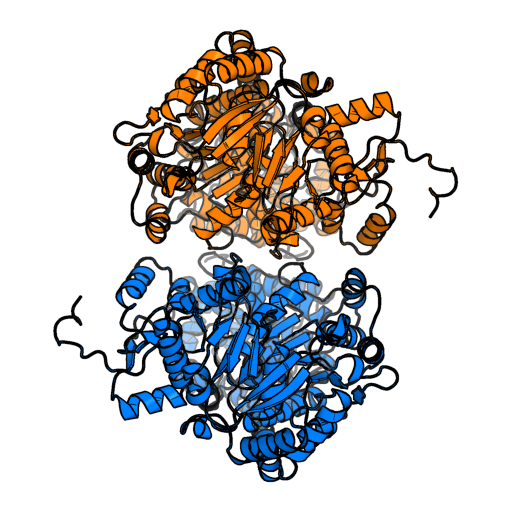ASP A C 1
ATOM 1579 O O . ASP A 1 184 ? 29.578 -26.188 -24.984 1 96.25 184 ASP A O 1
ATOM 1583 N N . GLU A 1 185 ? 31.484 -25.281 -24.406 1 97.31 185 GLU A N 1
ATOM 1584 C CA . GLU A 1 185 ? 32.062 -26.547 -24 1 97.31 185 GLU A CA 1
ATOM 1585 C C . GLU A 1 185 ? 31.547 -26.984 -22.625 1 97.31 185 GLU A C 1
ATOM 1587 O O . GLU A 1 185 ? 31.469 -28.172 -22.328 1 97.31 185 GLU A O 1
ATOM 1592 N N . ASN A 1 186 ? 31.203 -26 -21.797 1 97 186 ASN A N 1
ATOM 1593 C CA . ASN A 1 186 ? 30.984 -26.328 -20.391 1 97 186 ASN A CA 1
ATOM 1594 C C . ASN A 1 186 ? 29.547 -26.047 -19.969 1 97 186 ASN A C 1
ATOM 1596 O O . ASN A 1 186 ? 29.156 -26.359 -18.844 1 97 186 ASN A O 1
ATOM 1600 N N . VAL A 1 187 ? 28.672 -25.516 -20.812 1 95.94 187 VAL A N 1
ATOM 1601 C CA . VAL A 1 187 ? 27.344 -25.031 -20.469 1 95.94 187 VAL A CA 1
ATOM 1602 C C . VAL A 1 187 ? 26.516 -26.188 -19.891 1 95.94 187 VAL A C 1
ATOM 1604 O O . VAL A 1 187 ? 25.734 -25.984 -18.969 1 95.94 187 VAL A O 1
ATOM 1607 N N . ARG A 1 188 ? 26.641 -27.391 -20.328 1 93.56 188 ARG A N 1
ATOM 1608 C CA . ARG A 1 188 ? 25.875 -28.531 -19.844 1 93.56 188 ARG A CA 1
ATOM 1609 C C . ARG A 1 188 ? 26.297 -28.922 -18.438 1 93.56 188 ARG A C 1
ATOM 1611 O O . ARG A 1 188 ? 25.453 -29.156 -17.562 1 93.56 188 ARG A O 1
ATOM 1618 N N . GLU A 1 189 ? 27.562 -29 -18.25 1 94.81 189 GLU A N 1
ATOM 1619 C CA . GLU A 1 189 ? 28.109 -29.406 -16.953 1 94.81 189 GLU A CA 1
ATOM 1620 C C . GLU A 1 189 ? 27.891 -28.328 -15.906 1 94.81 189 GLU A C 1
ATOM 1622 O O . GLU A 1 189 ? 27.656 -28.641 -14.734 1 94.81 189 GLU A O 1
ATOM 1627 N N . LYS A 1 190 ? 28 -27.047 -16.281 1 96.88 190 LYS A N 1
ATOM 1628 C CA . LYS A 1 190 ? 27.906 -25.938 -15.344 1 96.88 190 LYS A CA 1
ATOM 1629 C C . LYS A 1 190 ? 26.531 -25.266 -15.422 1 96.88 190 LYS A C 1
ATOM 1631 O O . LYS A 1 190 ? 26.391 -24.094 -15.062 1 96.88 190 LYS A O 1
ATOM 1636 N N . LYS A 1 191 ? 25.562 -25.984 -15.82 1 95.88 191 LYS A N 1
ATOM 1637 C CA . LYS A 1 191 ? 24.25 -25.438 -16.094 1 95.88 191 LYS A CA 1
ATOM 1638 C C . LYS A 1 191 ? 23.641 -24.797 -14.852 1 95.88 191 LYS A C 1
ATOM 1640 O O . LYS A 1 191 ? 23.234 -23.625 -14.875 1 95.88 191 LYS A O 1
ATOM 1645 N N . THR A 1 192 ? 23.625 -25.484 -13.719 1 96.31 192 THR A N 1
ATOM 1646 C CA . THR A 1 192 ? 23 -25.016 -12.492 1 96.31 192 THR A CA 1
ATOM 1647 C C . THR A 1 192 ? 23.75 -23.812 -11.938 1 96.31 192 THR A C 1
ATOM 1649 O O . THR A 1 192 ? 23.125 -22.828 -11.523 1 96.31 192 THR A O 1
ATOM 1652 N N . GLU A 1 193 ? 25.094 -23.844 -11.977 1 97.69 193 GLU A N 1
ATOM 1653 C CA . GLU A 1 193 ? 25.906 -22.734 -11.484 1 97.69 193 GLU A CA 1
ATOM 1654 C C . GLU A 1 193 ? 25.656 -21.453 -12.289 1 97.69 193 GLU A C 1
ATOM 1656 O O . GLU A 1 193 ? 25.5 -20.375 -11.719 1 97.69 193 GLU A O 1
ATOM 1661 N N . LEU A 1 194 ? 25.578 -21.641 -13.602 1 98.19 194 LEU A N 1
ATOM 1662 C CA . LEU A 1 194 ? 25.359 -20.484 -14.477 1 98.19 194 LEU A CA 1
ATOM 1663 C C . LEU A 1 194 ? 23.969 -19.891 -14.266 1 98.19 194 LEU A C 1
ATOM 1665 O O . LEU A 1 194 ? 23.812 -18.672 -14.242 1 98.19 194 LEU A O 1
ATOM 1669 N N . ILE A 1 195 ? 22.984 -20.766 -14.023 1 97.38 195 ILE A N 1
ATOM 1670 C CA . ILE A 1 195 ? 21.609 -20.312 -13.781 1 97.38 195 ILE A CA 1
ATOM 1671 C C . ILE A 1 195 ? 21.562 -19.5 -12.5 1 97.38 195 ILE A C 1
ATOM 1673 O O . ILE A 1 195 ? 21.047 -18.375 -12.484 1 97.38 195 ILE A O 1
ATOM 1677 N N . PHE A 1 196 ? 22.156 -20 -11.492 1 98.31 196 PHE A N 1
ATOM 1678 C CA . PHE A 1 196 ? 22.062 -19.344 -10.188 1 98.31 196 PHE A CA 1
ATOM 1679 C C . PHE A 1 196 ? 22.906 -18.078 -10.156 1 98.31 196 PHE A C 1
ATOM 1681 O O . PHE A 1 196 ? 22.5 -17.078 -9.555 1 98.31 196 PHE A O 1
ATOM 1688 N N . LEU A 1 197 ? 24.078 -18.094 -10.742 1 98.62 197 LEU A N 1
ATOM 1689 C CA . LEU A 1 197 ? 24.938 -16.922 -10.703 1 98.62 197 LEU A CA 1
ATOM 1690 C C . LEU A 1 197 ? 24.312 -15.742 -11.445 1 98.62 197 LEU A C 1
ATOM 1692 O O . LEU A 1 197 ? 24.234 -14.633 -10.914 1 98.62 197 LEU A O 1
ATOM 1696 N N . LYS A 1 198 ? 23.828 -15.977 -12.648 1 98.25 198 LYS A N 1
ATOM 1697 C CA . LYS A 1 198 ? 23.125 -14.914 -13.367 1 98.25 198 LYS A CA 1
ATOM 1698 C C . LYS A 1 198 ? 21.844 -14.523 -12.656 1 98.25 198 LYS A C 1
ATOM 1700 O O . LYS A 1 198 ? 21.547 -13.336 -12.5 1 98.25 198 LYS A O 1
ATOM 1705 N N . GLY A 1 199 ? 21.078 -15.578 -12.281 1 98.31 199 GLY A N 1
ATOM 1706 C CA . GLY A 1 199 ? 19.781 -15.336 -11.648 1 98.31 199 GLY A CA 1
ATOM 1707 C C . GLY A 1 199 ? 19.875 -14.484 -10.398 1 98.31 199 GLY A C 1
ATOM 1708 O O . GLY A 1 199 ? 19.125 -13.516 -10.242 1 98.31 199 GLY A O 1
ATOM 1709 N N . LEU A 1 200 ? 20.812 -14.781 -9.539 1 98.62 200 LEU A N 1
ATOM 1710 C CA . LEU A 1 200 ? 20.906 -14.078 -8.266 1 98.62 200 LEU A CA 1
ATOM 1711 C C . LEU A 1 200 ? 21.641 -12.75 -8.438 1 98.62 200 LEU A C 1
ATOM 1713 O O . LEU A 1 200 ? 21.422 -11.82 -7.66 1 98.62 200 LEU A O 1
ATOM 1717 N N . LEU A 1 201 ? 22.547 -12.633 -9.453 1 98.81 201 LEU A N 1
ATOM 1718 C CA . LEU A 1 201 ? 23.062 -11.312 -9.789 1 98.81 201 LEU A CA 1
ATOM 1719 C C . LEU A 1 201 ? 21.938 -10.367 -10.195 1 98.81 201 LEU A C 1
ATOM 1721 O O . LEU A 1 201 ? 21.859 -9.242 -9.695 1 98.81 201 LEU A O 1
ATOM 1725 N N . ASN A 1 202 ? 21.062 -10.883 -11.047 1 98.38 202 ASN A N 1
ATOM 1726 C CA . ASN A 1 202 ? 19.922 -10.094 -11.484 1 98.38 202 ASN A CA 1
ATOM 1727 C C . ASN A 1 202 ? 19 -9.758 -10.312 1 98.38 202 ASN A C 1
ATOM 1729 O O . ASN A 1 202 ? 18.5 -8.633 -10.211 1 98.38 202 ASN A O 1
ATOM 1733 N N . ALA A 1 203 ? 18.781 -10.742 -9.531 1 98.25 203 ALA A N 1
ATOM 1734 C CA . ALA A 1 203 ? 17.891 -10.531 -8.383 1 98.25 203 ALA A CA 1
ATOM 1735 C C . ALA A 1 203 ? 18.406 -9.406 -7.492 1 98.25 203 ALA A C 1
ATOM 1737 O O . ALA A 1 203 ? 17.656 -8.516 -7.102 1 98.25 203 ALA A O 1
ATOM 1738 N N . CYS A 1 204 ? 19.688 -9.445 -7.184 1 98.62 204 CYS A N 1
ATOM 1739 C CA . CYS A 1 204 ? 20.312 -8.422 -6.336 1 98.62 204 CYS A CA 1
ATOM 1740 C C . CYS A 1 204 ? 20.234 -7.055 -7 1 98.62 204 CYS A C 1
ATOM 1742 O O . CYS A 1 204 ? 19.828 -6.078 -6.375 1 98.62 204 CYS A O 1
ATOM 1744 N N . ASP A 1 205 ? 20.625 -7.027 -8.219 1 98 205 ASP A N 1
ATOM 1745 C CA . ASP A 1 205 ? 20.688 -5.777 -8.969 1 98 205 ASP A CA 1
ATOM 1746 C C . ASP A 1 205 ? 19.297 -5.164 -9.102 1 98 205 ASP A C 1
ATOM 1748 O O . ASP A 1 205 ? 19.109 -3.957 -8.914 1 98 205 ASP A O 1
ATOM 1752 N N . HIS A 1 206 ? 18.312 -6.012 -9.398 1 96.62 206 HIS A N 1
ATOM 1753 C CA . HIS A 1 206 ? 16.953 -5.539 -9.609 1 96.62 206 HIS A CA 1
ATOM 1754 C C . HIS A 1 206 ? 16.328 -5.02 -8.312 1 96.62 206 HIS A C 1
ATOM 1756 O O . HIS A 1 206 ? 15.656 -3.988 -8.312 1 96.62 206 HIS A O 1
ATOM 1762 N N . LEU A 1 207 ? 16.516 -5.727 -7.254 1 96.75 207 LEU A N 1
ATOM 1763 C CA . LEU A 1 207 ? 15.961 -5.309 -5.973 1 96.75 207 LEU A CA 1
ATOM 1764 C C . LEU A 1 207 ? 16.594 -4.008 -5.5 1 96.75 207 LEU A C 1
ATOM 1766 O O . LEU A 1 207 ? 15.906 -3.107 -5.02 1 96.75 207 LEU A O 1
ATOM 1770 N N . ALA A 1 208 ? 17.906 -3.945 -5.605 1 96.06 208 ALA A N 1
ATOM 1771 C CA . ALA A 1 208 ? 18.609 -2.711 -5.246 1 96.06 208 ALA A CA 1
ATOM 1772 C C . ALA A 1 208 ? 18.094 -1.536 -6.078 1 96.06 208 ALA A C 1
ATOM 1774 O O . ALA A 1 208 ? 17.891 -0.438 -5.551 1 96.06 208 ALA A O 1
ATOM 1775 N N . SER A 1 209 ? 17.891 -1.767 -7.336 1 93.88 209 SER A N 1
ATOM 1776 C CA . SER A 1 209 ? 17.391 -0.735 -8.242 1 93.88 209 SER A CA 1
ATOM 1777 C C . SER A 1 209 ? 15.977 -0.311 -7.867 1 93.88 209 SER A C 1
ATOM 1779 O O . SER A 1 209 ? 15.562 0.815 -8.156 1 93.88 209 SER A O 1
ATOM 1781 N N . ALA A 1 210 ? 15.281 -1.21 -7.211 1 92 210 ALA A N 1
ATOM 1782 C CA . ALA A 1 210 ? 13.914 -0.917 -6.785 1 92 210 ALA A CA 1
ATOM 1783 C C . ALA A 1 210 ? 13.898 -0.257 -5.41 1 92 210 ALA A C 1
ATOM 1785 O O . ALA A 1 210 ? 12.828 0.059 -4.879 1 92 210 ALA A O 1
ATOM 1786 N N . GLY A 1 211 ? 15.031 -0.085 -4.809 1 90.25 211 GLY A N 1
ATOM 1787 C CA . GLY A 1 211 ? 15.133 0.619 -3.539 1 90.25 211 GLY A CA 1
ATOM 1788 C C . GLY A 1 211 ? 15.023 -0.299 -2.338 1 90.25 211 GLY A C 1
ATOM 1789 O O . GLY A 1 211 ? 14.797 0.162 -1.217 1 90.25 211 GLY A O 1
ATOM 1790 N N . GLU A 1 212 ? 15.086 -1.604 -2.541 1 92.62 212 GLU A N 1
ATOM 1791 C CA . GLU A 1 212 ? 15.031 -2.568 -1.446 1 92.62 212 GLU A CA 1
ATOM 1792 C C . GLU A 1 212 ? 16.422 -3.148 -1.156 1 92.62 212 GLU A C 1
ATOM 1794 O O . GLU A 1 212 ? 17.203 -3.371 -2.076 1 92.62 212 GLU A O 1
ATOM 1799 N N . TYR A 1 213 ? 16.703 -3.479 0.11 1 94.12 213 TYR A N 1
ATOM 1800 C CA . TYR A 1 213 ? 18.047 -3.91 0.509 1 94.12 213 TYR A CA 1
ATOM 1801 C C . TYR A 1 213 ? 18.016 -5.312 1.103 1 94.12 213 TYR A C 1
ATOM 1803 O O . TYR A 1 213 ? 19.047 -5.859 1.483 1 94.12 213 TYR A O 1
ATOM 1811 N N . SER A 1 214 ? 16.828 -5.844 1.187 1 94.69 214 SER A N 1
ATOM 1812 C CA . SER A 1 214 ? 16.656 -7.184 1.733 1 94.69 214 SER A CA 1
ATOM 1813 C C . SER A 1 214 ? 15.391 -7.84 1.197 1 94.69 214 SER A C 1
ATOM 1815 O O . SER A 1 214 ? 14.539 -7.168 0.619 1 94.69 214 SER A O 1
ATOM 1817 N N . ILE A 1 215 ? 15.32 -9.109 1.325 1 95.38 215 ILE A N 1
ATOM 1818 C CA . ILE A 1 215 ? 14.109 -9.836 0.977 1 95.38 215 ILE A CA 1
ATOM 1819 C C . ILE A 1 215 ? 13.281 -10.086 2.234 1 95.38 215 ILE A C 1
ATOM 1821 O O . ILE A 1 215 ? 13.805 -10.055 3.35 1 95.38 215 ILE A O 1
ATOM 1825 N N . LEU A 1 216 ? 12.023 -10.305 2.096 1 93.94 216 LEU A N 1
ATOM 1826 C CA . LEU A 1 216 ? 11.156 -10.602 3.23 1 93.94 216 LEU A CA 1
ATOM 1827 C C . LEU A 1 216 ? 11.125 -12.094 3.52 1 93.94 216 LEU A C 1
ATOM 1829 O O . LEU A 1 216 ? 11.375 -12.914 2.625 1 93.94 216 LEU A O 1
ATOM 1833 N N . THR A 1 217 ? 10.953 -12.438 4.734 1 94.62 217 THR A N 1
ATOM 1834 C CA . THR A 1 217 ? 10.789 -13.82 5.168 1 94.62 217 THR A CA 1
ATOM 1835 C C . THR A 1 217 ? 9.438 -14.023 5.848 1 94.62 217 THR A C 1
ATOM 1837 O O . THR A 1 217 ? 8.812 -13.055 6.293 1 94.62 217 THR A O 1
ATOM 1840 N N . LEU A 1 218 ? 8.922 -15.25 5.887 1 94.38 218 LEU A N 1
ATOM 1841 C CA . LEU A 1 218 ? 7.629 -15.562 6.484 1 94.38 218 LEU A CA 1
ATOM 1842 C C . LEU A 1 218 ? 7.727 -15.594 8.008 1 94.38 218 LEU A C 1
ATOM 1844 O O . LEU A 1 218 ? 8.766 -15.977 8.555 1 94.38 218 LEU A O 1
ATOM 1848 N N . PRO A 1 219 ? 6.652 -15.141 8.695 1 91.12 219 PRO A N 1
ATOM 1849 C CA . PRO A 1 219 ? 6.543 -15.383 10.133 1 91.12 219 PRO A CA 1
ATOM 1850 C C . PRO A 1 219 ? 6.066 -16.797 10.461 1 91.12 219 PRO A C 1
ATOM 1852 O O . PRO A 1 219 ? 5.977 -17.641 9.57 1 91.12 219 PRO A O 1
ATOM 1855 N N . ASN A 1 220 ? 5.871 -17.047 11.75 1 91.31 220 ASN A N 1
ATOM 1856 C CA . ASN A 1 220 ? 5.316 -18.328 12.172 1 91.31 220 ASN A CA 1
ATOM 1857 C C . ASN A 1 220 ? 3.871 -18.5 11.719 1 91.31 220 ASN A C 1
ATOM 1859 O O . ASN A 1 220 ? 2.949 -18.016 12.383 1 91.31 220 ASN A O 1
ATOM 1863 N N . LEU A 1 221 ? 3.674 -19.219 10.609 1 93.31 221 LEU A N 1
ATOM 1864 C CA . LEU A 1 221 ? 2.359 -19.375 9.992 1 93.31 221 LEU A CA 1
ATOM 1865 C C . LEU A 1 221 ? 1.396 -20.062 10.945 1 93.31 221 LEU A C 1
ATOM 1867 O O . LEU A 1 221 ? 0.196 -19.781 10.945 1 93.31 221 LEU A O 1
ATOM 1871 N N . LYS A 1 222 ? 1.868 -21.031 11.703 1 91 222 LYS A N 1
ATOM 1872 C CA . LYS A 1 222 ? 1.027 -21.75 12.648 1 91 222 LYS A CA 1
ATOM 1873 C C . LYS A 1 222 ? 0.369 -20.797 13.641 1 91 222 LYS A C 1
ATOM 1875 O O . LYS A 1 222 ? -0.835 -20.891 13.891 1 91 222 LYS A O 1
ATOM 1880 N N . GLU A 1 223 ? 1.134 -19.906 14.148 1 87.94 223 GLU A N 1
ATOM 1881 C CA . GLU A 1 223 ? 0.619 -18.922 15.102 1 87.94 223 GLU A CA 1
ATOM 1882 C C . GLU A 1 223 ? -0.447 -18.031 14.461 1 87.94 223 GLU A C 1
ATOM 1884 O O . GLU A 1 223 ? -1.46 -17.719 15.086 1 87.94 223 GLU A O 1
ATOM 1889 N N . ARG A 1 224 ? -0.18 -17.641 13.219 1 88.94 224 ARG A N 1
ATOM 1890 C CA . ARG A 1 224 ? -1.125 -16.781 12.508 1 88.94 224 ARG A CA 1
ATOM 1891 C C . ARG A 1 224 ? -2.455 -17.5 12.297 1 88.94 224 ARG A C 1
ATOM 1893 O O . ARG A 1 224 ? -3.52 -16.891 12.406 1 88.94 224 ARG A O 1
ATOM 1900 N N . ILE A 1 225 ? -2.412 -18.766 11.992 1 91.19 225 ILE A N 1
ATOM 1901 C CA . ILE A 1 225 ? -3.611 -19.547 11.719 1 91.19 225 ILE A CA 1
ATOM 1902 C C . ILE A 1 225 ? -4.414 -19.734 13 1 91.19 225 ILE A C 1
ATOM 1904 O O . ILE A 1 225 ? -5.637 -19.562 13.008 1 91.19 225 ILE A O 1
ATOM 1908 N N . PHE A 1 226 ? -3.811 -20.016 14.109 1 88.19 226 PHE A N 1
ATOM 1909 C CA . PHE A 1 226 ? -4.48 -20.344 15.367 1 88.19 226 PHE A CA 1
ATOM 1910 C C . PHE A 1 226 ? -5.082 -19.078 15.992 1 88.19 226 PHE A C 1
ATOM 1912 O O . PHE A 1 226 ? -5.926 -19.172 16.891 1 88.19 226 PHE A O 1
ATOM 1919 N N . GLU A 1 227 ? -4.719 -17.969 15.531 1 83.44 227 GLU A N 1
ATOM 1920 C CA . GLU A 1 227 ? -5.367 -16.734 15.953 1 83.44 227 GLU A CA 1
ATOM 1921 C C . GLU A 1 227 ? -6.789 -16.641 15.406 1 83.44 227 GLU A C 1
ATOM 1923 O O . GLU A 1 227 ? -7.648 -15.992 16 1 83.44 227 GLU A O 1
ATOM 1928 N N . LYS A 1 228 ? -6.988 -17.25 14.359 1 82.56 228 LYS A N 1
ATOM 1929 C CA . LYS A 1 228 ? -8.281 -17.125 13.688 1 82.56 228 LYS A CA 1
ATOM 1930 C C . LYS A 1 228 ? -9.117 -18.375 13.859 1 82.56 228 LYS A C 1
ATOM 1932 O O . LYS A 1 228 ? -10.352 -18.328 13.758 1 82.56 228 LYS A O 1
ATOM 1937 N N . ILE A 1 229 ? -8.375 -19.5 13.914 1 86.12 229 ILE A N 1
ATOM 1938 C CA . ILE A 1 229 ? -9.086 -20.766 14.016 1 86.12 229 ILE A CA 1
ATOM 1939 C C . ILE A 1 229 ? -8.742 -21.438 15.344 1 86.12 229 ILE A C 1
ATOM 1941 O O . ILE A 1 229 ? -7.566 -21.594 15.68 1 86.12 229 ILE A O 1
ATOM 1945 N N . SER A 1 230 ? -9.758 -21.703 16.125 1 83.25 230 SER A N 1
ATOM 1946 C CA . SER A 1 230 ? -9.547 -22.312 17.438 1 83.25 230 SER A CA 1
ATOM 1947 C C . SER A 1 230 ? -9.398 -23.828 17.344 1 83.25 230 SER A C 1
ATOM 1949 O O . SER A 1 230 ? -8.555 -24.422 18.016 1 83.25 230 SER A O 1
ATOM 1951 N N . ASN A 1 231 ? -10.164 -24.5 16.453 1 89.94 231 ASN A N 1
ATOM 1952 C CA . ASN A 1 231 ? -10.133 -25.953 16.312 1 89.94 231 ASN A CA 1
ATOM 1953 C C . ASN A 1 231 ? -9.883 -26.359 14.859 1 89.94 231 ASN A C 1
ATOM 1955 O O . ASN A 1 231 ? -10.453 -25.797 13.938 1 89.94 231 ASN A O 1
ATOM 1959 N N . LEU A 1 232 ? -8.969 -27.406 14.789 1 92.75 232 LEU A N 1
ATOM 1960 C CA . LEU A 1 232 ? -8.641 -27.891 13.453 1 92.75 232 LEU A CA 1
ATOM 1961 C C . LEU A 1 232 ? -9.547 -29.047 13.062 1 92.75 232 LEU A C 1
ATOM 1963 O O . LEU A 1 232 ? -9.898 -29.875 13.898 1 92.75 232 LEU A O 1
ATOM 1967 N N . ARG A 1 233 ? -9.836 -29.125 11.852 1 91.94 233 ARG A N 1
ATOM 1968 C CA . ARG A 1 233 ? -10.492 -30.297 11.273 1 91.94 233 ARG A CA 1
ATOM 1969 C C . ARG A 1 233 ? -9.484 -31.406 11.016 1 91.94 233 ARG A C 1
ATOM 1971 O O . ARG A 1 233 ? -8.273 -31.188 11.062 1 91.94 233 ARG A O 1
ATOM 1978 N N . GLU A 1 234 ? -9.984 -32.562 10.711 1 93.75 234 GLU A N 1
ATOM 1979 C CA . GLU A 1 234 ? -9.164 -33.781 10.617 1 93.75 234 GLU A CA 1
ATOM 1980 C C . GLU A 1 234 ? -8.062 -33.594 9.57 1 93.75 234 GLU A C 1
ATOM 1982 O O . GLU A 1 234 ? -6.887 -33.844 9.852 1 93.75 234 GLU A O 1
ATOM 1987 N N . LEU A 1 235 ? -8.445 -33.25 8.391 1 94.62 235 LEU A N 1
ATOM 1988 C CA . LEU A 1 235 ? -7.488 -33.156 7.289 1 94.62 235 LEU A CA 1
ATOM 1989 C C . LEU A 1 235 ? -6.484 -32.031 7.523 1 94.62 235 LEU A C 1
ATOM 1991 O O . LEU A 1 235 ? -5.332 -32.125 7.094 1 94.62 235 LEU A O 1
ATOM 1995 N N . GLN A 1 236 ? -6.918 -30.938 8.18 1 94.94 236 GLN A N 1
ATOM 1996 C CA . GLN A 1 236 ? -6.016 -29.859 8.562 1 94.94 236 GLN A CA 1
ATOM 1997 C C . GLN A 1 236 ? -4.961 -30.344 9.547 1 94.94 236 GLN A C 1
ATOM 1999 O O . GLN A 1 236 ? -3.777 -30.031 9.406 1 94.94 236 GLN A O 1
ATOM 2004 N N . GLU A 1 237 ? -5.398 -31.125 10.484 1 95 237 GLU A N 1
ATOM 2005 C CA . GLU A 1 237 ? -4.488 -31.688 11.477 1 95 237 GLU A CA 1
ATOM 2006 C C . GLU A 1 237 ? -3.488 -32.625 10.836 1 95 237 GLU A C 1
ATOM 2008 O O . GLU A 1 237 ? -2.303 -32.625 11.18 1 95 237 GLU A O 1
ATOM 2013 N N . LYS A 1 238 ? -3.904 -33.469 9.961 1 95.56 238 LYS A N 1
ATOM 2014 C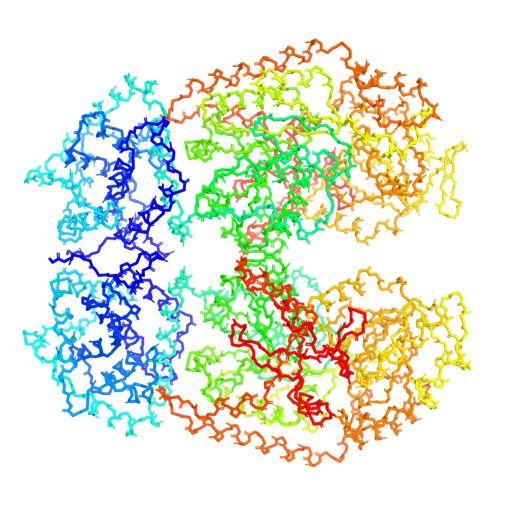 CA . LYS A 1 238 ? -3.027 -34.406 9.281 1 95.56 238 LYS A CA 1
ATOM 2015 C C . LYS A 1 238 ? -1.91 -33.688 8.539 1 95.56 238 LYS A C 1
ATOM 2017 O O . LYS A 1 238 ? -0.75 -34.094 8.594 1 95.56 238 LYS A O 1
ATOM 2022 N N . LEU A 1 239 ? -2.248 -32.656 7.836 1 96 239 LEU A N 1
ATOM 2023 C CA . LEU A 1 239 ? -1.28 -31.922 7.023 1 96 239 LEU A CA 1
ATOM 2024 C C . LEU A 1 239 ? -0.238 -31.234 7.898 1 96 239 LEU A C 1
ATOM 2026 O O . LEU A 1 239 ? 0.878 -30.969 7.453 1 96 239 LEU A O 1
ATOM 2030 N N . LEU A 1 240 ? -0.588 -30.938 9.125 1 94.38 240 LEU A N 1
ATOM 2031 C CA . LEU A 1 240 ? 0.337 -30.344 10.086 1 94.38 240 LEU A CA 1
ATOM 2032 C C . LEU A 1 240 ? 1.472 -31.312 10.414 1 94.38 240 LEU A C 1
ATOM 2034 O O . LEU A 1 240 ? 2.529 -30.891 10.891 1 94.38 240 LEU A O 1
ATOM 2038 N N . PHE A 1 241 ? 1.319 -32.594 10.07 1 93.94 241 PHE A N 1
ATOM 2039 C CA . PHE A 1 241 ? 2.328 -33.562 10.461 1 93.94 241 PHE A CA 1
ATOM 2040 C C . PHE A 1 241 ? 2.965 -34.219 9.242 1 93.94 241 PHE A C 1
ATOM 2042 O O . PHE A 1 241 ? 3.795 -35.125 9.367 1 93.94 241 PHE A O 1
ATOM 2049 N N . ILE A 1 242 ? 2.689 -33.781 8.078 1 95.44 242 ILE A N 1
ATOM 2050 C CA . ILE A 1 242 ? 3.242 -34.375 6.855 1 95.44 242 ILE A CA 1
ATOM 2051 C C . ILE A 1 242 ? 4.426 -33.531 6.375 1 95.44 242 ILE A C 1
ATOM 2053 O O . ILE A 1 242 ? 4.254 -32.375 5.977 1 95.44 242 ILE A O 1
ATOM 2057 N N . LYS A 1 243 ? 5.598 -34.094 6.379 1 94.44 243 LYS A N 1
ATOM 2058 C CA . LYS A 1 243 ? 6.816 -33.406 5.973 1 94.44 243 LYS A CA 1
ATOM 2059 C C . LYS A 1 243 ? 7.27 -33.844 4.586 1 94.44 243 LYS A C 1
ATOM 2061 O O . LYS A 1 243 ? 8.438 -34.188 4.387 1 94.44 243 LYS A O 1
ATOM 2066 N N . ARG A 1 244 ? 6.465 -34.062 3.686 1 95 244 ARG A N 1
ATOM 2067 C CA . ARG A 1 244 ? 6.746 -34.438 2.309 1 95 244 ARG A CA 1
ATOM 2068 C C . ARG A 1 244 ? 5.633 -34 1.373 1 95 244 ARG A C 1
ATOM 2070 O O . ARG A 1 244 ? 4.711 -33.281 1.794 1 95 244 ARG A O 1
ATOM 2077 N N . ASN A 1 245 ? 5.809 -34.25 0.087 1 97.81 245 ASN A N 1
ATOM 2078 C CA . ASN A 1 245 ? 4.758 -33.938 -0.876 1 97.81 245 ASN A CA 1
ATOM 2079 C C . ASN A 1 245 ? 3.445 -34.625 -0.512 1 97.81 245 ASN A C 1
ATOM 2081 O O . ASN A 1 245 ? 3.449 -35.719 0.056 1 97.81 245 ASN A O 1
ATOM 2085 N N . ALA A 1 246 ? 2.352 -33.969 -0.821 1 98 246 ALA A N 1
ATOM 2086 C CA . ALA A 1 246 ? 1.062 -34.531 -0.419 1 98 246 ALA A CA 1
ATOM 2087 C C . ALA A 1 246 ? -0.026 -34.156 -1.431 1 98 246 ALA A C 1
ATOM 2089 O O . ALA A 1 246 ? 0.135 -33.25 -2.23 1 98 246 ALA A O 1
ATOM 2090 N N . ILE A 1 247 ? -1.074 -34.938 -1.444 1 97.38 247 ILE A N 1
ATOM 2091 C CA . ILE A 1 247 ? -2.295 -34.719 -2.211 1 97.38 247 ILE A CA 1
ATOM 2092 C C . ILE A 1 247 ? -3.494 -34.656 -1.267 1 97.38 247 ILE A C 1
ATOM 2094 O O . ILE A 1 247 ? -3.756 -35.625 -0.527 1 97.38 247 ILE A O 1
ATOM 2098 N N . LEU A 1 248 ? -4.152 -33.562 -1.308 1 96.38 248 LEU A N 1
ATOM 2099 C CA . LEU A 1 248 ? -5.312 -33.344 -0.445 1 96.38 248 LEU A CA 1
ATOM 2100 C C . LEU A 1 248 ? -6.598 -33.344 -1.261 1 96.38 248 LEU A C 1
ATOM 2102 O O . LEU A 1 248 ? -6.77 -32.5 -2.143 1 96.38 248 LEU A O 1
ATOM 2106 N N . LYS A 1 249 ? -7.453 -34.219 -0.932 1 92.5 249 LYS A N 1
ATOM 2107 C CA . LYS A 1 249 ? -8.812 -34.219 -1.458 1 92.5 249 LYS A CA 1
ATOM 2108 C C . LYS A 1 249 ? -9.82 -33.875 -0.372 1 92.5 249 LYS A C 1
ATOM 2110 O O . LYS A 1 249 ? -10.016 -34.625 0.579 1 92.5 249 LYS A O 1
ATOM 2115 N N . ALA A 1 250 ? -10.406 -32.719 -0.51 1 90.38 250 ALA A N 1
ATOM 2116 C CA . ALA A 1 250 ? -11.375 -32.219 0.471 1 90.38 250 ALA A CA 1
ATOM 2117 C C . ALA A 1 250 ? -12.477 -31.406 -0.2 1 90.38 250 ALA A C 1
ATOM 2119 O O . ALA A 1 250 ? -12.227 -30.719 -1.188 1 90.38 250 ALA A O 1
ATOM 2120 N N . PRO A 1 251 ? -13.68 -31.5 0.377 1 85.75 251 PRO A N 1
ATOM 2121 C CA . PRO A 1 251 ? -14.805 -30.766 -0.216 1 85.75 251 PRO A CA 1
ATOM 2122 C C . PRO A 1 251 ? -14.633 -29.25 -0.159 1 85.75 251 PRO A C 1
ATOM 2124 O O . PRO A 1 251 ? -13.766 -28.766 0.57 1 85.75 251 PRO A O 1
ATOM 2127 N N . THR A 1 252 ? -15.477 -28.594 -1.005 1 77.12 252 THR A N 1
ATOM 2128 C CA . THR A 1 252 ? -15.477 -27.141 -0.99 1 77.12 252 THR A CA 1
ATOM 2129 C C . THR A 1 252 ? -15.914 -26.609 0.375 1 77.12 252 THR A C 1
ATOM 2131 O O . THR A 1 252 ? -16.844 -27.141 0.979 1 77.12 252 THR A O 1
ATOM 2134 N N . GLY A 1 253 ? -15.234 -25.625 0.861 1 77.44 253 GLY A N 1
ATOM 2135 C CA . GLY A 1 253 ? -15.586 -25.031 2.137 1 77.44 253 GLY A CA 1
ATOM 2136 C C . GLY A 1 253 ? -14.969 -25.734 3.324 1 77.44 253 GLY A C 1
ATOM 2137 O O . GLY A 1 253 ? -15.156 -25.328 4.473 1 77.44 253 GLY A O 1
ATOM 2138 N N . TYR A 1 254 ? -14.219 -26.734 3.066 1 84.94 254 TYR A N 1
ATOM 2139 C CA . TYR A 1 254 ? -13.648 -27.547 4.137 1 84.94 254 TYR A CA 1
ATOM 2140 C C . TYR A 1 254 ? -12.586 -26.766 4.906 1 84.94 254 TYR A C 1
ATOM 2142 O O . TYR A 1 254 ? -12.328 -27.047 6.078 1 84.94 254 TYR A O 1
ATOM 2150 N N . GLY A 1 255 ? -11.938 -25.812 4.32 1 88.94 255 GLY A N 1
ATOM 2151 C CA . GLY A 1 255 ? -10.812 -25.094 4.906 1 88.94 255 GLY A CA 1
ATOM 2152 C C . GLY A 1 255 ? -9.477 -25.516 4.328 1 88.94 255 GLY A C 1
ATOM 2153 O O . GLY A 1 255 ? -8.492 -25.641 5.062 1 88.94 255 GLY A O 1
ATOM 2154 N N . LYS A 1 256 ? -9.438 -25.766 3.037 1 92.12 256 LYS A N 1
ATOM 2155 C CA . LYS A 1 256 ? -8.234 -26.188 2.336 1 92.12 256 LYS A CA 1
ATOM 2156 C C . LYS A 1 256 ? -7.125 -25.156 2.465 1 92.12 256 LYS A C 1
ATOM 2158 O O . LYS A 1 256 ? -5.945 -25.5 2.541 1 92.12 256 LYS A O 1
ATOM 2163 N N . THR A 1 257 ? -7.539 -23.875 2.451 1 93.06 257 THR A N 1
ATOM 2164 C CA . THR A 1 257 ? -6.551 -22.812 2.551 1 93.06 257 THR A CA 1
ATOM 2165 C C . THR A 1 257 ? -5.738 -22.938 3.836 1 93.06 257 THR A C 1
ATOM 2167 O O . THR A 1 257 ? -4.508 -22.906 3.805 1 93.06 257 THR A O 1
ATOM 2170 N N . GLU A 1 258 ? -6.434 -23.109 4.965 1 95.19 258 GLU A N 1
ATOM 2171 C CA . GLU A 1 258 ? -5.754 -23.266 6.25 1 95.19 258 GLU A CA 1
ATOM 2172 C C . GLU A 1 258 ? -4.922 -24.547 6.285 1 95.19 258 GLU A C 1
ATOM 2174 O O . GLU A 1 258 ? -3.828 -24.562 6.852 1 95.19 258 GLU A O 1
ATOM 2179 N N . ALA A 1 259 ? -5.441 -25.578 5.672 1 95.88 259 ALA A N 1
ATOM 2180 C CA . ALA A 1 259 ? -4.695 -26.844 5.586 1 95.88 259 ALA A CA 1
ATOM 2181 C C . ALA A 1 259 ? -3.377 -26.641 4.836 1 95.88 259 ALA A C 1
ATOM 2183 O O . ALA A 1 259 ? -2.334 -27.141 5.258 1 95.88 259 ALA A O 1
ATOM 2184 N N . ALA A 1 260 ? -3.436 -25.953 3.764 1 97.38 260 ALA A N 1
ATOM 2185 C CA . ALA A 1 260 ? -2.258 -25.688 2.943 1 97.38 260 ALA A CA 1
ATOM 2186 C C . ALA A 1 260 ? -1.226 -24.875 3.719 1 97.38 260 ALA A C 1
ATOM 2188 O O . ALA A 1 260 ? -0.022 -25.125 3.613 1 97.38 260 ALA A O 1
ATOM 2189 N N . LEU A 1 261 ? -1.673 -23.891 4.461 1 96.75 261 LEU A N 1
ATOM 2190 C CA . LEU A 1 261 ? -0.774 -23.047 5.25 1 96.75 261 LEU A CA 1
ATOM 2191 C C . LEU A 1 261 ? -0.11 -23.859 6.355 1 96.75 261 LEU A C 1
ATOM 2193 O O . LEU A 1 261 ? 1.063 -23.656 6.672 1 96.75 261 LEU A O 1
ATOM 2197 N N . LEU A 1 262 ? -0.861 -24.781 6.953 1 96.69 262 LEU A N 1
ATOM 2198 C CA . LEU A 1 262 ? -0.308 -25.656 7.984 1 96.69 262 LEU A CA 1
ATOM 2199 C C . LEU A 1 262 ? 0.735 -26.594 7.395 1 96.69 262 LEU A C 1
ATOM 2201 O O . LEU A 1 262 ? 1.789 -26.812 7.996 1 96.69 262 LEU A O 1
ATOM 2205 N N . TRP A 1 263 ? 0.44 -27.141 6.273 1 97.75 263 TRP A N 1
ATOM 2206 C CA . TRP A 1 263 ? 1.422 -27.953 5.559 1 97.75 263 TRP A CA 1
ATOM 2207 C C . TRP A 1 263 ? 2.688 -27.141 5.273 1 97.75 263 TRP A C 1
ATOM 2209 O O . TRP A 1 263 ? 3.801 -27.656 5.441 1 97.75 263 TRP A O 1
ATOM 2219 N N . SER A 1 264 ? 2.547 -25.922 4.816 1 97.38 264 SER A N 1
ATOM 2220 C CA . SER A 1 264 ? 3.682 -25.047 4.531 1 97.38 264 SER A CA 1
ATOM 2221 C C . SER A 1 264 ? 4.543 -24.844 5.77 1 97.38 264 SER A C 1
ATOM 2223 O O . SER A 1 264 ? 5.77 -24.953 5.707 1 97.38 264 SER A O 1
ATOM 2225 N N . TYR A 1 265 ? 3.871 -24.562 6.836 1 95.56 265 TYR A N 1
ATOM 2226 C CA . TYR A 1 265 ? 4.594 -24.344 8.086 1 95.56 265 TYR A CA 1
ATOM 2227 C C . TYR A 1 265 ? 5.496 -25.531 8.406 1 95.56 265 TYR A C 1
ATOM 2229 O O . TYR A 1 265 ? 6.66 -25.344 8.766 1 95.56 265 TYR A O 1
ATOM 2237 N N . THR A 1 266 ? 4.98 -26.672 8.273 1 95.62 266 THR A N 1
ATOM 2238 C CA . THR A 1 266 ? 5.691 -27.891 8.625 1 95.62 266 THR A CA 1
ATOM 2239 C C . THR A 1 266 ? 6.859 -28.125 7.672 1 95.62 266 THR A C 1
ATOM 2241 O O . THR A 1 266 ? 7.875 -28.703 8.062 1 95.62 266 THR A O 1
ATOM 2244 N N . ASN A 1 267 ? 6.773 -27.656 6.488 1 96.25 267 ASN A N 1
ATOM 2245 C CA . ASN A 1 267 ? 7.762 -27.984 5.465 1 96.25 267 ASN A CA 1
ATOM 2246 C C . ASN A 1 267 ? 8.711 -26.828 5.211 1 96.25 267 ASN A C 1
ATOM 2248 O O . ASN A 1 267 ? 9.57 -26.891 4.332 1 96.25 267 ASN A O 1
ATOM 2252 N N . LEU A 1 268 ? 8.578 -25.75 5.914 1 93.31 268 LEU A N 1
ATOM 2253 C CA . LEU A 1 268 ? 9.484 -24.609 5.832 1 93.31 268 LEU A CA 1
ATOM 2254 C C . LEU A 1 268 ? 10.75 -24.875 6.641 1 93.31 268 LEU A C 1
ATOM 2256 O O . LEU A 1 268 ? 10.695 -25.469 7.719 1 93.31 268 LEU A O 1
ATOM 2260 N N . ASP A 1 269 ? 11.867 -24.406 6.121 1 86.81 269 ASP A N 1
ATOM 2261 C CA . ASP A 1 269 ? 13.078 -24.344 6.93 1 86.81 269 ASP A CA 1
ATOM 2262 C C . ASP A 1 269 ? 12.992 -23.234 7.973 1 86.81 269 ASP A C 1
ATOM 2264 O O . ASP A 1 269 ? 12.383 -22.188 7.723 1 86.81 269 ASP A O 1
ATOM 2268 N N . SER A 1 270 ? 13.414 -23.531 9.125 1 83.69 270 SER A N 1
ATOM 2269 C CA . SER A 1 270 ? 13.438 -22.516 10.172 1 83.69 270 SER A CA 1
ATOM 2270 C C . SER A 1 270 ? 14.859 -22.031 10.445 1 83.69 270 SER A C 1
ATOM 2272 O O . SER A 1 270 ? 15.742 -22.828 10.758 1 83.69 270 SER A O 1
ATOM 2274 N N . VAL A 1 271 ? 15.094 -20.797 10.211 1 76.44 271 VAL A N 1
ATOM 2275 C CA . VAL A 1 271 ? 16.359 -20.141 10.539 1 76.44 271 VAL A CA 1
ATOM 2276 C C . VAL A 1 271 ? 16.109 -19.016 11.539 1 76.44 271 VAL A C 1
ATOM 2278 O O . VAL A 1 271 ? 15.617 -17.953 11.164 1 76.44 271 VAL A O 1
ATOM 2281 N N . ARG A 1 272 ? 16.469 -19.078 12.789 1 70.88 272 ARG A N 1
ATOM 2282 C CA . ARG A 1 272 ? 16.328 -18.078 13.844 1 70.88 272 ARG A CA 1
ATOM 2283 C C . ARG A 1 272 ? 14.891 -17.562 13.906 1 70.88 272 ARG A C 1
ATOM 2285 O O . ARG A 1 272 ? 14.656 -16.344 13.875 1 70.88 272 ARG A O 1
ATOM 2292 N N . LYS A 1 273 ? 13.984 -18.406 13.75 1 74.75 273 LYS A N 1
ATOM 2293 C CA . LYS A 1 273 ? 12.547 -18.141 13.891 1 74.75 273 LYS A CA 1
ATOM 2294 C C . LYS A 1 273 ? 12.008 -17.422 12.664 1 74.75 273 LYS A C 1
ATOM 2296 O O . LYS A 1 273 ? 10.992 -16.719 12.742 1 74.75 273 LYS A O 1
ATOM 2301 N N . ARG A 1 274 ? 12.805 -17.5 11.625 1 82.31 274 ARG A N 1
ATOM 2302 C CA . ARG A 1 274 ? 12.312 -17 10.336 1 82.31 274 ARG A CA 1
ATOM 2303 C C . ARG A 1 274 ? 12.312 -18.109 9.297 1 82.31 274 ARG A C 1
ATOM 2305 O O . ARG A 1 274 ? 13.023 -19.109 9.438 1 82.31 274 ARG A O 1
ATOM 2312 N N . TYR A 1 275 ? 11.484 -17.922 8.375 1 89.69 275 TYR A N 1
ATOM 2313 C CA . TYR A 1 275 ? 11.266 -18.953 7.375 1 89.69 275 TYR A CA 1
ATOM 2314 C C . TYR A 1 275 ? 11.578 -18.438 5.973 1 89.69 275 TYR A C 1
ATOM 2316 O O . TYR A 1 275 ? 10.758 -17.75 5.355 1 89.69 275 TYR A O 1
ATOM 2324 N N . PRO A 1 276 ? 12.75 -18.766 5.492 1 88.12 276 PRO A N 1
ATOM 2325 C CA . PRO A 1 276 ? 13.258 -18.125 4.281 1 88.12 276 PRO A CA 1
ATOM 2326 C C . PRO A 1 276 ? 12.68 -18.719 3.004 1 88.12 276 PRO A C 1
ATOM 2328 O O . PRO A 1 276 ? 12.781 -18.125 1.933 1 88.12 276 PRO A O 1
ATOM 2331 N N . ASN A 1 277 ? 12.062 -19.938 3.047 1 91.56 277 ASN A N 1
ATOM 2332 C CA . ASN A 1 277 ? 11.523 -20.578 1.853 1 91.56 277 ASN A CA 1
ATOM 2333 C C . ASN A 1 277 ? 10.469 -19.703 1.177 1 91.56 277 ASN A C 1
ATOM 2335 O O . ASN A 1 277 ? 9.773 -18.938 1.841 1 91.56 277 ASN A O 1
ATOM 2339 N N . ARG A 1 278 ? 10.508 -19.844 -0.129 1 96.75 278 ARG A N 1
ATOM 2340 C CA . ARG A 1 278 ? 9.445 -19.188 -0.882 1 96.75 278 ARG A CA 1
ATOM 2341 C C . ARG A 1 278 ? 8.234 -20.094 -1.028 1 96.75 278 ARG A C 1
ATOM 2343 O O . ARG A 1 278 ? 8.367 -21.297 -1.21 1 96.75 278 ARG A O 1
ATOM 2350 N N . VAL A 1 279 ? 7.059 -19.578 -0.888 1 98.19 279 VAL A N 1
ATOM 2351 C CA . VAL A 1 279 ? 5.824 -20.344 -1.046 1 98.19 279 VAL A CA 1
ATOM 2352 C C . VAL A 1 279 ? 5.027 -19.781 -2.227 1 98.19 279 VAL A C 1
ATOM 2354 O O . VAL A 1 279 ? 4.777 -18.578 -2.309 1 98.19 279 VAL A O 1
ATOM 2357 N N . PHE A 1 280 ? 4.691 -20.641 -3.131 1 98.31 280 PHE A N 1
ATOM 2358 C CA . PHE A 1 280 ? 3.879 -20.281 -4.281 1 98.31 280 PHE A CA 1
ATOM 2359 C C . PHE A 1 280 ? 2.496 -20.906 -4.195 1 98.31 280 PHE A C 1
ATOM 2361 O O . PHE A 1 280 ? 2.373 -22.141 -4.152 1 98.31 280 PHE A O 1
ATOM 2368 N N . TYR A 1 281 ? 1.489 -20.109 -4.078 1 98.06 281 TYR A N 1
ATOM 2369 C CA . TYR A 1 281 ? 0.097 -20.547 -4.109 1 98.06 281 TYR A CA 1
ATOM 2370 C C . TYR A 1 281 ? -0.497 -20.375 -5.504 1 98.06 281 TYR A C 1
ATOM 2372 O O . TYR A 1 281 ? -0.761 -19.25 -5.941 1 98.06 281 TYR A O 1
ATOM 2380 N N . ILE A 1 282 ? -0.776 -21.453 -6.148 1 96.81 282 ILE A N 1
ATOM 2381 C CA . ILE A 1 282 ? -1.091 -21.438 -7.574 1 96.81 282 ILE A CA 1
ATOM 2382 C C . ILE A 1 282 ? -2.562 -21.797 -7.777 1 96.81 282 ILE A C 1
ATOM 2384 O O . ILE A 1 282 ? -3.041 -22.812 -7.285 1 96.81 282 ILE A O 1
ATOM 2388 N N . LEU A 1 283 ? -3.26 -20.922 -8.461 1 92.69 283 LEU A N 1
ATOM 2389 C CA . LEU A 1 283 ? -4.676 -21.094 -8.758 1 92.69 283 LEU A CA 1
ATOM 2390 C C . LEU A 1 283 ? -4.949 -20.891 -10.242 1 92.69 283 LEU A C 1
ATOM 2392 O O . LEU A 1 283 ? -4.199 -20.188 -10.922 1 92.69 283 LEU A O 1
ATOM 2396 N N . PRO A 1 284 ? -5.977 -21.438 -10.734 1 85.81 284 PRO A N 1
ATOM 2397 C CA . PRO A 1 284 ? -6.203 -21.422 -12.188 1 85.81 284 PRO A CA 1
ATOM 2398 C C . PRO A 1 284 ? -6.75 -20.094 -12.688 1 85.81 284 PRO A C 1
ATOM 2400 O O . PRO A 1 284 ? -6.496 -19.703 -13.828 1 85.81 284 PRO A O 1
ATOM 2403 N N . TYR A 1 285 ? -7.547 -19.391 -11.867 1 79.38 285 TYR A N 1
ATOM 2404 C CA . TYR A 1 285 ? -8.305 -18.266 -12.391 1 79.38 285 TYR A CA 1
ATOM 2405 C C . TYR A 1 285 ? -7.934 -16.969 -11.664 1 79.38 285 TYR A C 1
ATOM 2407 O O . TYR A 1 285 ? -7.711 -16.984 -10.445 1 79.38 285 TYR A O 1
ATOM 2415 N N . LYS A 1 286 ? -8.016 -15.875 -12.352 1 80.94 286 LYS A N 1
ATOM 2416 C CA . LYS A 1 286 ? -7.625 -14.57 -11.82 1 80.94 286 LYS A CA 1
ATOM 2417 C C . LYS A 1 286 ? -8.531 -14.156 -10.664 1 80.94 286 LYS A C 1
ATOM 2419 O O . LYS A 1 286 ? -8.055 -13.625 -9.656 1 80.94 286 LYS A O 1
ATOM 2424 N N . VAL A 1 287 ? -9.797 -14.383 -10.859 1 76.38 287 VAL A N 1
ATOM 2425 C CA . VAL A 1 287 ? -10.766 -13.992 -9.836 1 76.38 287 VAL A CA 1
ATOM 2426 C C . VAL A 1 287 ? -10.469 -14.719 -8.531 1 76.38 287 VAL A C 1
ATOM 2428 O O . VAL A 1 287 ? -10.516 -14.117 -7.453 1 76.38 287 VAL A O 1
ATOM 2431 N N . SER A 1 288 ? -10.133 -16 -8.664 1 83.69 288 SER A N 1
ATOM 2432 C CA . SER A 1 288 ? -9.789 -16.797 -7.484 1 83.69 288 SER A CA 1
ATOM 2433 C C . SER A 1 288 ? -8.469 -16.328 -6.871 1 83.69 288 SER A C 1
ATOM 2435 O O . SER A 1 288 ? -8.297 -16.375 -5.652 1 83.69 288 SER A O 1
ATOM 2437 N N . ILE A 1 289 ? -7.602 -15.898 -7.695 1 90.81 289 ILE A N 1
ATOM 2438 C CA . ILE A 1 289 ? -6.297 -15.43 -7.242 1 90.81 289 ILE A CA 1
ATOM 2439 C C . ILE A 1 289 ? -6.465 -14.141 -6.434 1 90.81 289 ILE A C 1
ATOM 2441 O O . ILE A 1 289 ? -5.867 -13.992 -5.363 1 90.81 289 ILE A O 1
ATOM 2445 N N . ASN A 1 290 ? -7.297 -13.203 -6.938 1 86.94 290 ASN A N 1
ATOM 2446 C CA . ASN A 1 290 ? -7.555 -11.961 -6.215 1 86.94 290 ASN A CA 1
ATOM 2447 C C . ASN A 1 290 ? -8.188 -12.227 -4.852 1 86.94 290 ASN A C 1
ATOM 2449 O O . ASN A 1 290 ? -7.797 -11.617 -3.852 1 86.94 290 ASN A O 1
ATOM 2453 N N . ALA A 1 291 ? -9.18 -13.133 -4.867 1 84.88 291 ALA A N 1
ATOM 2454 C CA . ALA A 1 291 ? -9.828 -13.492 -3.613 1 84.88 291 ALA A CA 1
ATOM 2455 C C . ALA A 1 291 ? -8.836 -14.125 -2.639 1 84.88 291 ALA A C 1
ATOM 2457 O O . ALA A 1 291 ? -8.852 -13.812 -1.445 1 84.88 291 ALA A O 1
ATOM 2458 N N . MET A 1 292 ? -8.023 -15.023 -3.137 1 91.62 292 MET A N 1
ATOM 2459 C CA . MET A 1 292 ? -7.023 -15.688 -2.305 1 91.62 292 MET A CA 1
ATOM 2460 C C . MET A 1 292 ? -6 -14.68 -1.782 1 91.62 292 MET A C 1
ATOM 2462 O O . MET A 1 292 ? -5.531 -14.797 -0.648 1 91.62 292 MET A O 1
ATOM 2466 N N . TYR A 1 293 ? -5.621 -13.719 -2.619 1 93.44 293 TYR A N 1
ATOM 2467 C CA . TYR A 1 293 ? -4.723 -12.641 -2.219 1 93.44 293 TYR A CA 1
ATOM 2468 C C . TYR A 1 293 ? -5.25 -11.922 -0.983 1 93.44 293 TYR A C 1
ATOM 2470 O O . TYR A 1 293 ? -4.523 -11.742 -0.003 1 93.44 293 TYR A O 1
ATOM 2478 N N . GLU A 1 294 ? -6.469 -11.523 -1.014 1 88.75 294 GLU A N 1
ATOM 2479 C CA . GLU A 1 294 ? -7.086 -10.844 0.12 1 88.75 294 GLU A CA 1
ATOM 2480 C C . GLU A 1 294 ? -7.145 -11.75 1.345 1 88.75 294 GLU A C 1
ATOM 2482 O O . GLU A 1 294 ? -6.914 -11.297 2.469 1 88.75 294 GLU A O 1
ATOM 2487 N N . ARG A 1 295 ? -7.465 -13.016 1.13 1 89.44 295 ARG A N 1
ATOM 2488 C CA . ARG A 1 295 ? -7.547 -13.977 2.227 1 89.44 295 ARG A CA 1
ATOM 2489 C C . ARG A 1 295 ? -6.188 -14.164 2.893 1 89.44 295 ARG A C 1
ATOM 2491 O O . ARG A 1 295 ? -6.082 -14.125 4.121 1 89.44 295 ARG A O 1
ATOM 2498 N N . LEU A 1 296 ? -5.215 -14.383 2.113 1 94.25 296 LEU A N 1
ATOM 2499 C CA . LEU A 1 296 ? -3.879 -14.594 2.658 1 94.25 296 LEU A CA 1
ATOM 2500 C C . LEU A 1 296 ? -3.367 -13.336 3.352 1 94.25 296 LEU A C 1
ATOM 2502 O O . LEU A 1 296 ? -2.656 -13.422 4.355 1 94.25 296 LEU A O 1
ATOM 2506 N N . LYS A 1 297 ? -3.699 -12.195 2.811 1 91.12 297 LYS A N 1
ATOM 2507 C CA . LYS A 1 297 ? -3.322 -10.938 3.441 1 91.12 297 LYS A CA 1
ATOM 2508 C C . LYS A 1 297 ? -3.918 -10.82 4.84 1 91.12 297 LYS A C 1
ATOM 2510 O O . LYS A 1 297 ? -3.338 -10.18 5.719 1 91.12 297 LYS A O 1
ATOM 2515 N N . SER A 1 298 ? -5.082 -11.383 5.047 1 88 298 SER A N 1
ATOM 2516 C CA . SER A 1 298 ? -5.707 -11.344 6.367 1 88 298 SER A CA 1
ATOM 2517 C C . SER A 1 298 ? -4.875 -12.109 7.391 1 88 298 SER A C 1
ATOM 2519 O O . SER A 1 298 ? -4.922 -11.805 8.586 1 88 298 SER A O 1
ATOM 2521 N N . TYR A 1 299 ? -4.117 -13.133 6.945 1 90.62 299 TYR A N 1
ATOM 2522 C CA . TYR A 1 299 ? -3.215 -13.875 7.82 1 90.62 299 TYR A CA 1
ATOM 2523 C C . TYR A 1 299 ? -1.858 -13.188 7.914 1 90.62 299 TYR A C 1
ATOM 2525 O O . TYR A 1 299 ? -1.178 -13.281 8.938 1 90.62 299 TYR A O 1
ATOM 2533 N N . LEU A 1 300 ? -1.484 -12.562 6.863 1 92.12 300 LEU A N 1
ATOM 2534 C CA . LEU A 1 300 ? -0.198 -11.883 6.746 1 92.12 300 LEU A CA 1
ATOM 2535 C C . LEU A 1 300 ? -0.387 -10.43 6.34 1 92.12 300 LEU A C 1
ATOM 2537 O O . LEU A 1 300 ? 0.019 -10.031 5.246 1 92.12 300 LEU A O 1
ATOM 2541 N N . PRO A 1 301 ? -0.884 -9.602 7.242 1 86.62 301 PRO A N 1
ATOM 2542 C CA . PRO A 1 301 ? -1.282 -8.234 6.898 1 86.62 301 PRO A CA 1
ATOM 2543 C C . PRO A 1 301 ? -0.087 -7.316 6.656 1 86.62 301 PRO A C 1
ATOM 2545 O O . PRO A 1 301 ? -0.249 -6.215 6.125 1 86.62 301 PRO A O 1
ATOM 2548 N N . GLU A 1 302 ? 1.115 -7.742 7 1 85.06 302 GLU A N 1
ATOM 2549 C CA . GLU A 1 302 ? 2.291 -6.906 6.777 1 85.06 302 GLU A CA 1
ATOM 2550 C C . GLU A 1 302 ? 2.5 -6.629 5.293 1 85.06 302 GLU A C 1
ATOM 2552 O O . GLU A 1 302 ? 2.332 -7.523 4.461 1 85.06 302 GLU A O 1
ATOM 2557 N N . GLY A 1 303 ? 2.766 -5.504 4.957 1 80.81 303 GLY A N 1
ATOM 2558 C CA . GLY A 1 303 ? 2.912 -5.07 3.574 1 80.81 303 GLY A CA 1
ATOM 2559 C C . GLY A 1 303 ? 4 -5.82 2.828 1 80.81 303 GLY A C 1
ATOM 2560 O O . GLY A 1 303 ? 5.102 -6.008 3.35 1 80.81 303 GLY A O 1
ATOM 2561 N N . GLY A 1 304 ? 3.658 -6.277 1.597 1 88.12 304 GLY A N 1
ATOM 2562 C CA . GLY A 1 304 ? 4.613 -6.914 0.706 1 88.12 304 GLY A CA 1
ATOM 2563 C C . GLY A 1 304 ? 4.781 -8.398 0.977 1 88.12 304 GLY A C 1
ATOM 2564 O O . GLY A 1 304 ? 5.449 -9.102 0.215 1 88.12 304 GLY A O 1
ATOM 2565 N N . MET A 1 305 ? 4.129 -8.914 2.049 1 92.75 305 MET A N 1
ATOM 2566 C CA . MET A 1 305 ? 4.309 -10.312 2.436 1 92.75 305 MET A CA 1
ATOM 2567 C C . MET A 1 305 ? 3.699 -11.25 1.397 1 92.75 305 MET A C 1
ATOM 2569 O O . MET A 1 305 ? 4.227 -12.328 1.146 1 92.75 305 MET A O 1
ATOM 2573 N N . VAL A 1 306 ? 2.576 -10.859 0.859 1 95.75 306 VAL A N 1
ATOM 2574 C CA . VAL A 1 306 ? 1.879 -11.648 -0.152 1 95.75 306 VAL A CA 1
ATOM 2575 C C . VAL A 1 306 ? 1.896 -10.906 -1.486 1 95.75 306 VAL A C 1
ATOM 2577 O O . VAL A 1 306 ? 1.504 -9.734 -1.561 1 95.75 306 VAL A O 1
ATOM 2580 N N . ALA A 1 307 ? 2.453 -11.555 -2.473 1 96.44 307 ALA A N 1
ATOM 2581 C CA . ALA A 1 307 ? 2.49 -10.961 -3.809 1 96.44 307 ALA A CA 1
ATOM 2582 C C . ALA A 1 307 ? 1.36 -11.508 -4.68 1 96.44 307 ALA A C 1
ATOM 2584 O O . ALA A 1 307 ? 0.955 -12.656 -4.531 1 96.44 307 ALA A O 1
ATOM 2585 N N . LEU A 1 308 ? 0.839 -10.688 -5.504 1 93.56 308 LEU A N 1
ATOM 2586 C CA . LEU A 1 308 ? -0.203 -11 -6.477 1 93.56 308 LEU A CA 1
ATOM 2587 C C . LEU A 1 308 ? 0.341 -10.93 -7.898 1 93.56 308 LEU A C 1
ATOM 2589 O O . LEU A 1 308 ? 0.846 -9.891 -8.328 1 93.56 308 LEU A O 1
ATOM 2593 N N . LEU A 1 309 ? 0.281 -12.055 -8.633 1 91.75 309 LEU A N 1
ATOM 2594 C CA . LEU A 1 309 ? 0.851 -12.039 -9.977 1 91.75 309 LEU A CA 1
ATOM 2595 C C . LEU A 1 309 ? -0.096 -12.695 -10.977 1 91.75 309 LEU A C 1
ATOM 2597 O O . LEU A 1 309 ? -0.383 -13.891 -10.875 1 91.75 309 LEU A O 1
ATOM 2601 N N . HIS A 1 310 ? -0.576 -12.023 -11.898 1 86.5 310 HIS A N 1
ATOM 2602 C CA . HIS A 1 310 ? -1.267 -12.414 -13.125 1 86.5 310 HIS A CA 1
ATOM 2603 C C . HIS A 1 310 ? -1.299 -11.266 -14.125 1 86.5 310 HIS A C 1
ATOM 2605 O O . HIS A 1 310 ? -0.769 -10.188 -13.859 1 86.5 310 HIS A O 1
ATOM 2611 N N . SER A 1 311 ? -1.878 -11.406 -15.227 1 76.94 311 SER A N 1
ATOM 2612 C CA . SER A 1 311 ? -1.786 -10.469 -16.344 1 76.94 311 SER A CA 1
ATOM 2613 C C . SER A 1 311 ? -2.402 -9.117 -15.977 1 76.94 311 SER A C 1
ATOM 2615 O O . SER A 1 311 ? -1.982 -8.078 -16.484 1 76.94 311 SER A O 1
ATOM 2617 N N . SER A 1 312 ? -3.404 -9.07 -15.07 1 79.44 312 SER A N 1
ATOM 2618 C CA . SER A 1 312 ? -4.09 -7.82 -14.75 1 79.44 312 SER A CA 1
ATOM 2619 C C . SER A 1 312 ? -3.854 -7.426 -13.297 1 79.44 312 SER A C 1
ATOM 2621 O O . SER A 1 312 ? -4.629 -6.656 -12.719 1 79.44 312 SER A O 1
ATOM 2623 N N . SER A 1 313 ? -2.801 -7.988 -12.734 1 86.56 313 SER A N 1
ATOM 2624 C CA . SER A 1 313 ? -2.525 -7.742 -11.32 1 86.56 313 SER A CA 1
ATOM 2625 C C . SER A 1 313 ? -2.285 -6.258 -11.062 1 86.56 313 SER A C 1
ATOM 2627 O O . SER A 1 313 ? -2.699 -5.73 -10.023 1 86.56 313 SER A O 1
ATOM 2629 N N . GLN A 1 314 ? -1.563 -5.602 -12 1 84.62 314 GLN A N 1
ATOM 2630 C CA . GLN A 1 314 ? -1.26 -4.184 -11.828 1 84.62 314 GLN A CA 1
ATOM 2631 C C . GLN A 1 314 ? -2.537 -3.355 -11.734 1 84.62 314 GLN A C 1
ATOM 2633 O O . GLN A 1 314 ? -2.635 -2.451 -10.906 1 84.62 314 GLN A O 1
ATOM 2638 N N . TYR A 1 315 ? -3.459 -3.641 -12.555 1 83 315 TYR A N 1
ATOM 2639 C CA . TYR A 1 315 ? -4.723 -2.916 -12.555 1 83 315 TYR A CA 1
ATOM 2640 C C . TYR A 1 315 ? -5.496 -3.168 -11.266 1 83 315 TYR A C 1
ATOM 2642 O O . TYR A 1 315 ? -6.086 -2.246 -10.695 1 83 315 TYR A O 1
ATOM 2650 N N . TYR A 1 316 ? -5.539 -4.375 -10.844 1 83.94 316 TYR A N 1
ATOM 2651 C CA . TYR A 1 316 ? -6.203 -4.711 -9.586 1 83.94 316 TYR A CA 1
ATOM 2652 C C . TYR A 1 316 ? -5.637 -3.893 -8.43 1 83.94 316 TYR A C 1
ATOM 2654 O O . TYR A 1 316 ? -6.387 -3.344 -7.625 1 83.94 316 TYR A O 1
ATOM 2662 N N . LEU A 1 317 ? -4.344 -3.812 -8.336 1 85.69 317 LEU A N 1
ATOM 2663 C CA . LEU A 1 317 ? -3.682 -3.062 -7.277 1 85.69 317 LEU A CA 1
ATOM 2664 C C . LEU A 1 317 ? -4.016 -1.577 -7.371 1 85.69 317 LEU A C 1
ATOM 2666 O O . LEU A 1 317 ? -4.207 -0.914 -6.352 1 85.69 317 LEU A O 1
ATOM 2670 N N . TYR A 1 318 ? -4.074 -1.077 -8.562 1 83.88 318 TYR A N 1
ATOM 2671 C CA . TYR A 1 318 ? -4.41 0.32 -8.812 1 83.88 318 TYR A CA 1
ATOM 2672 C C . TYR A 1 318 ? -5.812 0.643 -8.305 1 83.88 318 TYR A C 1
ATOM 2674 O O . TYR A 1 318 ? -5.996 1.59 -7.535 1 83.88 318 TYR A O 1
ATOM 2682 N N . VAL A 1 319 ? -6.746 -0.181 -8.695 1 78.25 319 VAL A N 1
ATOM 2683 C CA . VAL A 1 319 ? -8.141 0.07 -8.344 1 78.25 319 VAL A CA 1
ATOM 2684 C C . VAL A 1 319 ? -8.336 -0.113 -6.844 1 78.25 319 VAL A C 1
ATOM 2686 O O . VAL A 1 319 ? -9.188 0.547 -6.238 1 78.25 319 VAL A O 1
ATOM 2689 N N . SER A 1 320 ? -7.461 -0.939 -6.281 1 79.94 320 SER A N 1
ATOM 2690 C CA . SER A 1 320 ? -7.57 -1.206 -4.852 1 79.94 320 SER A CA 1
ATOM 2691 C C . SER A 1 320 ? -6.875 -0.123 -4.035 1 79.94 320 SER A C 1
ATOM 2693 O O . SER A 1 320 ? -6.867 -0.176 -2.803 1 79.94 320 SER A O 1
ATOM 2695 N N . GLY A 1 321 ? -6.215 0.876 -4.695 1 77.81 321 GLY A N 1
ATOM 2696 C CA . GLY A 1 321 ? -5.625 2.021 -4.02 1 77.81 321 GLY A CA 1
ATOM 2697 C C . GLY A 1 321 ? -4.238 1.739 -3.469 1 77.81 321 GLY A C 1
ATOM 2698 O O . GLY A 1 321 ? -3.721 2.508 -2.658 1 77.81 321 GLY A O 1
ATOM 2699 N N . TYR A 1 322 ? -3.645 0.665 -3.826 1 80.88 322 TYR A N 1
ATOM 2700 C CA . TYR A 1 322 ? -2.297 0.337 -3.371 1 80.88 322 TYR A CA 1
ATOM 2701 C C . TYR A 1 322 ? -1.251 1.115 -4.16 1 80.88 322 TYR A C 1
ATOM 2703 O O . TYR A 1 322 ? -1.575 1.778 -5.148 1 80.88 322 TYR A O 1
ATOM 2711 N N . GLU A 1 323 ? -0.024 1.086 -3.65 1 85 323 GLU A N 1
ATOM 2712 C CA . GLU A 1 323 ? 1.094 1.584 -4.445 1 85 323 GLU A CA 1
ATOM 2713 C C . GLU A 1 323 ? 1.432 0.626 -5.586 1 85 323 GLU A C 1
ATOM 2715 O O . GLU A 1 323 ? 2.469 -0.039 -5.555 1 85 323 GLU A O 1
ATOM 2720 N N . TYR A 1 324 ? 0.58 0.701 -6.617 1 84.62 324 TYR A N 1
ATOM 2721 C CA . TYR A 1 324 ? 0.539 -0.353 -7.625 1 84.62 324 TYR A CA 1
ATOM 2722 C C . TYR A 1 324 ? 1.851 -0.419 -8.398 1 84.62 324 TYR A C 1
ATOM 2724 O O . TYR A 1 324 ? 2.324 -1.507 -8.734 1 84.62 324 TYR A O 1
ATOM 2732 N N . ARG A 1 325 ? 2.52 0.707 -8.695 1 85.88 325 ARG A N 1
ATOM 2733 C CA . ARG A 1 325 ? 3.762 0.682 -9.461 1 85.88 325 ARG A CA 1
ATOM 2734 C C . ARG A 1 325 ? 4.883 0.014 -8.672 1 85.88 325 ARG A C 1
ATOM 2736 O O . ARG A 1 325 ? 5.582 -0.858 -9.188 1 85.88 325 ARG A O 1
ATOM 2743 N N . ARG A 1 326 ? 4.953 0.435 -7.449 1 88.38 326 ARG A N 1
ATOM 2744 C CA . ARG A 1 326 ? 5.984 -0.107 -6.57 1 88.38 326 ARG A CA 1
ATOM 2745 C C . ARG A 1 326 ? 5.762 -1.595 -6.32 1 88.38 326 ARG A C 1
ATOM 2747 O O . ARG A 1 326 ? 6.684 -2.4 -6.477 1 88.38 326 ARG A O 1
ATOM 2754 N N . LEU A 1 327 ? 4.566 -1.93 -5.977 1 89.44 327 LEU A N 1
ATOM 2755 C CA . LEU A 1 327 ? 4.27 -3.305 -5.59 1 89.44 327 LEU A CA 1
ATOM 2756 C C . LEU A 1 327 ? 4.383 -4.242 -6.789 1 89.44 327 LEU A C 1
ATOM 2758 O O . LEU A 1 327 ? 4.898 -5.355 -6.664 1 89.44 327 LEU A O 1
ATOM 2762 N N . THR A 1 328 ? 3.908 -3.834 -7.953 1 90 328 THR A N 1
ATOM 2763 C CA . THR A 1 328 ? 4.023 -4.672 -9.141 1 90 328 THR A CA 1
ATOM 2764 C C . THR A 1 328 ? 5.488 -4.961 -9.461 1 90 328 THR A C 1
ATOM 2766 O O . THR A 1 328 ? 5.836 -6.086 -9.828 1 90 328 THR A O 1
ATOM 2769 N N . ASN A 1 329 ? 6.262 -3.961 -9.32 1 90.88 329 ASN A N 1
ATOM 2770 C CA . ASN A 1 329 ? 7.691 -4.125 -9.562 1 90.88 329 ASN A CA 1
ATOM 2771 C C . ASN A 1 329 ? 8.32 -5.098 -8.562 1 90.88 329 ASN A C 1
ATOM 2773 O O . ASN A 1 329 ? 9.086 -5.98 -8.953 1 90.88 329 ASN A O 1
ATOM 2777 N N . LEU A 1 330 ? 7.965 -5.012 -7.395 1 92.94 330 LEU A N 1
ATOM 2778 C CA . LEU A 1 330 ? 8.547 -5.836 -6.34 1 92.94 330 LEU A CA 1
ATOM 2779 C C . LEU A 1 330 ? 8.031 -7.273 -6.426 1 92.94 330 LEU A C 1
ATOM 2781 O O . LEU A 1 330 ? 8.789 -8.219 -6.195 1 92.94 330 LEU A O 1
ATOM 2785 N N . TYR A 1 331 ? 6.789 -7.438 -6.746 1 92.5 331 TYR A N 1
ATOM 2786 C CA . TYR A 1 331 ? 6.152 -8.75 -6.762 1 92.5 331 TYR A CA 1
ATOM 2787 C C . TYR A 1 331 ? 6.777 -9.641 -7.828 1 92.5 331 TYR A C 1
ATOM 2789 O O . TYR A 1 331 ? 6.699 -10.867 -7.742 1 92.5 331 TYR A O 1
ATOM 2797 N N . ARG A 1 332 ? 7.43 -9.07 -8.781 1 92.5 332 ARG A N 1
ATOM 2798 C CA . ARG A 1 332 ? 8.062 -9.836 -9.852 1 92.5 332 ARG A CA 1
ATOM 2799 C C . ARG A 1 332 ? 9.5 -10.203 -9.484 1 92.5 332 ARG A C 1
ATOM 2801 O O . ARG A 1 332 ? 10.18 -10.914 -10.227 1 92.5 332 ARG A O 1
ATOM 2808 N N . LYS A 1 333 ? 9.969 -9.758 -8.414 1 95.81 333 LYS A N 1
ATOM 2809 C CA . LYS A 1 333 ? 11.328 -10 -7.953 1 95.81 333 LYS A CA 1
ATOM 2810 C C . LYS A 1 333 ? 11.344 -10.977 -6.777 1 95.81 333 LYS A C 1
ATOM 2812 O O . LYS A 1 333 ? 10.289 -11.406 -6.312 1 95.81 333 LYS A O 1
ATOM 2817 N N . ILE A 1 334 ? 12.562 -11.438 -6.457 1 96.75 334 ILE A N 1
ATOM 2818 C CA . ILE A 1 334 ? 12.695 -12.266 -5.258 1 96.75 334 ILE A CA 1
ATOM 2819 C C . ILE A 1 334 ? 12.562 -11.391 -4.012 1 96.75 334 ILE A C 1
ATOM 2821 O O . ILE A 1 334 ? 13.57 -10.93 -3.461 1 96.75 334 ILE A O 1
ATOM 2825 N N . TYR A 1 335 ? 11.359 -11.062 -3.684 1 96.69 335 TYR A N 1
ATOM 2826 C CA . TYR A 1 335 ? 11.109 -10.141 -2.58 1 96.69 335 TYR A CA 1
ATOM 2827 C C . TYR A 1 335 ? 10.078 -10.711 -1.616 1 96.69 335 TYR A C 1
ATOM 2829 O O . TYR A 1 335 ? 10.398 -11.047 -0.474 1 96.69 335 TYR A O 1
ATOM 2837 N N . SER A 1 336 ? 8.82 -10.93 -2.064 1 96.88 336 SER A N 1
ATOM 2838 C CA . SER A 1 336 ? 7.742 -11.453 -1.241 1 96.88 336 SER A CA 1
ATOM 2839 C C . SER A 1 336 ? 7.922 -12.945 -0.981 1 96.88 336 SER A C 1
ATOM 2841 O O . SER A 1 336 ? 8.164 -13.719 -1.911 1 96.88 336 SER A O 1
ATOM 2843 N N . PRO A 1 337 ? 7.762 -13.336 0.225 1 96.94 337 PRO A N 1
ATOM 2844 C CA . PRO A 1 337 ? 7.984 -14.75 0.535 1 96.94 337 PRO A CA 1
ATOM 2845 C C . PRO A 1 337 ? 6.828 -15.641 0.089 1 96.94 337 PRO A C 1
ATOM 2847 O O . PRO A 1 337 ? 7.004 -16.859 -0.072 1 96.94 337 PRO A O 1
ATOM 2850 N N . MET A 1 338 ? 5.68 -15.102 -0.06 1 97.56 338 MET A N 1
ATOM 2851 C CA . MET A 1 338 ? 4.52 -15.836 -0.549 1 97.56 338 MET A CA 1
ATOM 2852 C C . MET A 1 338 ? 3.926 -15.156 -1.78 1 97.56 338 MET A C 1
ATOM 2854 O O . MET A 1 338 ? 3.689 -13.953 -1.775 1 97.56 338 MET A O 1
ATOM 2858 N N . LYS A 1 339 ? 3.752 -15.93 -2.824 1 97.81 339 LYS A N 1
ATOM 2859 C CA . LYS A 1 339 ? 3.174 -15.406 -4.059 1 97.81 339 LYS A CA 1
ATOM 2860 C C . LYS A 1 339 ? 1.919 -16.172 -4.453 1 97.81 339 LYS A C 1
ATOM 2862 O O . LYS A 1 339 ? 1.886 -17.406 -4.363 1 97.81 339 LYS A O 1
ATOM 2867 N N . VAL A 1 340 ? 0.849 -15.516 -4.719 1 97.31 340 VAL A N 1
ATOM 2868 C CA . VAL A 1 340 ? -0.362 -16.094 -5.297 1 97.31 340 VAL A CA 1
ATOM 2869 C C . VAL A 1 340 ? -0.414 -15.789 -6.793 1 97.31 340 VAL A C 1
ATOM 2871 O O . VAL A 1 340 ? -0.397 -14.625 -7.195 1 97.31 340 VAL A O 1
ATOM 2874 N N . LEU A 1 341 ? -0.427 -16.812 -7.609 1 96.12 341 LEU A N 1
ATOM 2875 C CA . LEU A 1 341 ? -0.235 -16.547 -9.031 1 96.12 341 LEU A CA 1
ATOM 2876 C C . LEU A 1 341 ? -0.863 -17.656 -9.875 1 96.12 341 LEU A C 1
ATOM 2878 O O . LEU A 1 341 ? -1.323 -18.672 -9.336 1 96.12 341 LEU A O 1
ATOM 2882 N N . THR A 1 342 ? -0.964 -17.453 -11.156 1 90.19 342 THR A N 1
ATOM 2883 C CA . THR A 1 342 ? -1.377 -18.469 -12.109 1 90.19 342 THR A CA 1
ATOM 2884 C C . THR A 1 342 ? -0.213 -19.406 -12.445 1 90.19 342 THR A C 1
ATOM 2886 O O . THR A 1 342 ? 0.951 -19.016 -12.328 1 90.19 342 THR A O 1
ATOM 2889 N N . PRO A 1 343 ? -0.535 -20.641 -12.828 1 90.25 343 PRO A N 1
ATOM 2890 C CA . PRO A 1 343 ? 0.549 -21.547 -13.219 1 90.25 343 PRO A CA 1
ATOM 2891 C C . PRO A 1 343 ? 1.404 -20.984 -14.352 1 90.25 343 PRO A C 1
ATOM 2893 O O . PRO A 1 343 ? 2.605 -21.25 -14.414 1 90.25 343 PRO A O 1
ATOM 2896 N N . PHE A 1 344 ? 0.838 -20.156 -15.164 1 85.56 344 PHE A N 1
ATOM 2897 C CA . PHE A 1 344 ? 1.532 -19.625 -16.328 1 85.56 344 PHE A CA 1
ATOM 2898 C C . PHE A 1 344 ? 2.721 -18.766 -15.898 1 85.56 344 PHE A C 1
ATOM 2900 O O . PHE A 1 344 ? 3.738 -18.719 -16.594 1 85.56 344 PHE A O 1
ATOM 2907 N N . GLN A 1 345 ? 2.529 -18.125 -14.836 1 89.69 345 GLN A N 1
ATOM 2908 C CA . GLN A 1 345 ? 3.588 -17.25 -14.336 1 89.69 345 GLN A CA 1
ATOM 2909 C C . GLN A 1 345 ? 4.84 -18.047 -13.984 1 89.69 345 GLN A C 1
ATOM 2911 O O . GLN A 1 345 ? 5.957 -17.547 -14.117 1 89.69 345 GLN A O 1
ATOM 2916 N N . ILE A 1 346 ? 4.688 -19.266 -13.594 1 93.12 346 ILE A N 1
ATOM 2917 C CA . ILE A 1 346 ? 5.812 -20.094 -13.18 1 93.12 346 ILE A CA 1
ATOM 2918 C C . ILE A 1 346 ? 6.32 -20.906 -14.367 1 93.12 346 ILE A C 1
ATOM 2920 O O . ILE A 1 346 ? 7.516 -21.188 -14.469 1 93.12 346 ILE A O 1
ATOM 2924 N N . MET A 1 347 ? 5.414 -21.25 -15.297 1 92.19 347 MET A N 1
ATOM 2925 C CA . MET A 1 347 ? 5.75 -22.094 -16.438 1 92.19 347 MET A CA 1
ATOM 2926 C C . MET A 1 347 ? 6.797 -21.422 -17.328 1 92.19 347 MET A C 1
ATOM 2928 O O . MET A 1 347 ? 7.598 -22.109 -17.969 1 92.19 347 MET A O 1
ATOM 2932 N N . LYS A 1 348 ? 6.852 -20.141 -17.281 1 89.69 348 LYS A N 1
ATOM 2933 C CA . LYS A 1 348 ? 7.781 -19.375 -18.109 1 89.69 348 LYS A CA 1
ATOM 2934 C C . LYS A 1 348 ? 9.219 -19.812 -17.875 1 89.69 348 LYS A C 1
ATOM 2936 O O . LYS A 1 348 ? 10.008 -19.922 -18.812 1 89.69 348 LYS A O 1
ATOM 2941 N N . ALA A 1 349 ? 9.531 -20.109 -16.703 1 92.44 349 ALA A N 1
ATOM 2942 C CA . ALA A 1 349 ? 10.898 -20.469 -16.328 1 92.44 349 ALA A CA 1
ATOM 2943 C C . ALA A 1 349 ? 11.336 -21.75 -17.031 1 92.44 349 ALA A C 1
ATOM 2945 O O . ALA A 1 349 ? 12.508 -21.891 -17.391 1 92.44 349 ALA A O 1
ATOM 2946 N N . PHE A 1 350 ? 10.469 -22.641 -17.375 1 93.12 350 PHE A N 1
ATOM 2947 C CA . PHE A 1 350 ? 10.797 -23.953 -17.906 1 93.12 350 PHE A CA 1
ATOM 2948 C C . PHE A 1 350 ? 10.844 -23.922 -19.422 1 93.12 350 PHE A C 1
ATOM 2950 O O . PHE A 1 350 ? 11.328 -24.875 -20.047 1 93.12 350 PHE A O 1
ATOM 2957 N N . PHE A 1 351 ? 10.391 -22.797 -19.891 1 89.69 351 PHE A N 1
ATOM 2958 C CA . PHE A 1 351 ? 10.461 -22.609 -21.328 1 89.69 351 PHE A CA 1
ATOM 2959 C C . PHE A 1 351 ? 11.523 -21.578 -21.703 1 89.69 351 PHE A C 1
ATOM 2961 O O . PHE A 1 351 ? 11.641 -21.172 -22.859 1 89.69 351 PHE A O 1
ATOM 2968 N N . GLY A 1 352 ? 12.227 -21.109 -20.703 1 91.5 352 GLY A N 1
ATOM 2969 C CA . GLY A 1 352 ? 13.289 -20.156 -20.922 1 91.5 352 GLY A CA 1
ATOM 2970 C C . GLY A 1 352 ? 12.773 -18.766 -21.297 1 91.5 352 GLY A C 1
ATOM 2971 O O . GLY A 1 352 ? 13.383 -18.078 -22.109 1 91.5 352 GLY A O 1
ATOM 2972 N N . VAL A 1 353 ? 11.68 -18.422 -20.75 1 88.06 353 VAL A N 1
ATOM 2973 C CA . VAL A 1 353 ? 11.047 -17.156 -21.094 1 88.06 353 VAL A CA 1
ATOM 2974 C C . VAL A 1 353 ? 11.297 -16.125 -20 1 88.06 353 VAL A C 1
ATOM 2976 O O . VAL A 1 353 ? 11.203 -16.453 -18.812 1 88.06 353 VAL A O 1
ATOM 2979 N N . GLY A 1 354 ? 11.68 -14.914 -20.406 1 86.38 354 GLY A N 1
ATOM 2980 C CA . GLY A 1 354 ? 11.922 -13.844 -19.453 1 86.38 354 GLY A CA 1
ATOM 2981 C C . GLY A 1 354 ? 13.203 -14.039 -18.672 1 86.38 354 GLY A C 1
ATOM 2982 O O . GLY A 1 354 ? 14.227 -14.453 -19.219 1 86.38 354 GLY A O 1
ATOM 2983 N N . PHE A 1 355 ? 13.18 -13.625 -17.406 1 89.19 355 PHE A N 1
ATOM 2984 C CA . PHE A 1 355 ? 14.305 -13.828 -16.5 1 89.19 355 PHE A CA 1
ATOM 2985 C C . PHE A 1 355 ? 14.219 -15.195 -15.828 1 89.19 355 PHE A C 1
ATOM 2987 O O . PHE A 1 355 ? 14.164 -15.281 -14.594 1 89.19 355 PHE A O 1
ATOM 2994 N N . TYR A 1 356 ? 14.281 -16.203 -16.656 1 93.56 356 TYR A N 1
ATOM 2995 C CA . TYR A 1 356 ? 13.961 -17.547 -16.156 1 93.56 356 TYR A CA 1
ATOM 2996 C C . TYR A 1 356 ? 15.031 -18.031 -15.188 1 93.56 356 TYR A C 1
ATOM 2998 O O . TYR A 1 356 ? 14.742 -18.812 -14.273 1 93.56 356 TYR A O 1
ATOM 3006 N N . GLU A 1 357 ? 16.328 -17.547 -15.336 1 96.69 357 GLU A N 1
ATOM 3007 C CA . GLU A 1 357 ? 17.375 -17.938 -14.391 1 96.69 357 GLU A CA 1
ATOM 3008 C C . GLU A 1 357 ? 17.062 -17.453 -12.977 1 96.69 357 GLU A C 1
ATOM 3010 O O . GLU A 1 357 ? 17.234 -18.188 -12.008 1 96.69 357 GLU A O 1
ATOM 3015 N N . MET A 1 358 ? 16.578 -16.203 -12.922 1 97 358 MET A N 1
ATOM 3016 C CA . MET A 1 358 ? 16.172 -15.656 -11.633 1 97 358 MET A CA 1
ATOM 3017 C C . MET A 1 358 ? 14.969 -16.406 -11.07 1 97 358 MET A C 1
ATOM 3019 O O . MET A 1 358 ? 14.93 -16.719 -9.883 1 97 358 MET A O 1
ATOM 3023 N N . GLU A 1 359 ? 14.008 -16.703 -11.875 1 96.25 359 GLU A N 1
ATOM 3024 C CA . GLU A 1 359 ? 12.805 -17.422 -11.453 1 96.25 359 GLU A CA 1
ATOM 3025 C C . GLU A 1 359 ? 13.133 -18.812 -10.953 1 96.25 359 GLU A C 1
ATOM 3027 O O . GLU A 1 359 ? 12.602 -19.266 -9.93 1 96.25 359 GLU A O 1
ATOM 3032 N N . LEU A 1 360 ? 13.969 -19.516 -11.695 1 96.69 360 LEU A N 1
ATOM 3033 C CA . LEU A 1 360 ? 14.359 -20.859 -11.289 1 96.69 360 LEU A CA 1
ATOM 3034 C C . LEU A 1 360 ? 15.109 -20.828 -9.961 1 96.69 360 LEU A C 1
ATOM 3036 O O . LEU A 1 360 ? 14.945 -21.734 -9.133 1 96.69 360 LEU A O 1
ATOM 3040 N N . SER A 1 361 ? 15.945 -19.797 -9.789 1 97.5 361 SER A N 1
ATOM 3041 C CA . SER A 1 361 ? 16.656 -19.641 -8.523 1 97.5 361 SER A CA 1
ATOM 3042 C C . SER A 1 361 ? 15.68 -19.453 -7.363 1 97.5 361 SER A C 1
ATOM 3044 O O . SER A 1 361 ? 15.914 -19.953 -6.262 1 97.5 361 SER A O 1
ATOM 3046 N N . GLU A 1 362 ? 14.602 -18.734 -7.602 1 97.25 362 GLU A N 1
ATOM 3047 C CA . GLU A 1 362 ? 13.594 -18.5 -6.566 1 97.25 362 GLU A CA 1
ATOM 3048 C C . GLU A 1 362 ? 12.781 -19.75 -6.281 1 97.25 362 GLU A C 1
ATOM 3050 O O . GLU A 1 362 ? 12.383 -20 -5.141 1 97.25 362 GLU A O 1
ATOM 3055 N N . LEU A 1 363 ? 12.547 -20.547 -7.285 1 97.56 363 LEU A N 1
ATOM 3056 C CA . LEU A 1 363 ? 11.703 -21.734 -7.188 1 97.56 363 LEU A CA 1
ATOM 3057 C C . LEU A 1 363 ? 12.445 -22.875 -6.496 1 97.56 363 LEU A C 1
ATOM 3059 O O . LEU A 1 363 ? 11.812 -23.812 -5.992 1 97.56 363 LEU A O 1
ATOM 3063 N N . ALA A 1 364 ? 13.781 -22.844 -6.531 1 96.81 364 ALA A N 1
ATOM 3064 C CA . ALA A 1 364 ? 14.555 -23.891 -5.859 1 96.81 364 ALA A CA 1
ATOM 3065 C C . ALA A 1 364 ? 14.242 -23.922 -4.363 1 96.81 364 ALA A C 1
ATOM 3067 O O . ALA A 1 364 ? 14.172 -22.875 -3.717 1 96.81 364 ALA A O 1
ATOM 3068 N N . LYS A 1 365 ? 13.922 -25.141 -3.871 1 95.5 365 LYS A N 1
ATOM 3069 C CA . LYS A 1 365 ? 13.617 -25.438 -2.475 1 95.5 365 LYS A CA 1
ATOM 3070 C C . LYS A 1 365 ? 12.352 -24.703 -2.027 1 95.5 365 LYS A C 1
ATOM 3072 O O . LYS A 1 365 ? 12.172 -24.438 -0.836 1 95.5 365 LYS A O 1
ATOM 3077 N N . SER A 1 366 ? 11.523 -24.281 -2.969 1 97.5 366 SER A N 1
ATOM 3078 C CA . SER A 1 366 ? 10.266 -23.609 -2.65 1 97.5 366 SER A CA 1
ATOM 3079 C C . SER A 1 366 ? 9.172 -24.625 -2.328 1 97.5 366 SER A C 1
ATOM 3081 O O . SER A 1 366 ? 9.367 -25.828 -2.469 1 97.5 366 SER A O 1
ATOM 3083 N N . LEU A 1 367 ? 8.102 -24.156 -1.77 1 98.25 367 LEU A N 1
ATOM 3084 C CA . LEU A 1 367 ? 6.871 -24.922 -1.588 1 98.25 367 LEU A CA 1
ATOM 3085 C C . LEU A 1 367 ? 5.816 -24.5 -2.602 1 98.25 367 LEU A C 1
ATOM 3087 O O . LEU A 1 367 ? 5.496 -23.312 -2.711 1 98.25 367 LEU A O 1
ATOM 3091 N N . LEU A 1 368 ? 5.328 -25.453 -3.346 1 98.38 368 LEU A N 1
ATOM 3092 C CA . LEU A 1 368 ? 4.332 -25.188 -4.375 1 98.38 368 LEU A CA 1
ATOM 3093 C C . LEU A 1 368 ? 2.975 -25.75 -3.984 1 98.38 368 LEU A C 1
ATOM 3095 O O . LEU A 1 368 ? 2.852 -26.953 -3.744 1 98.38 368 LEU A O 1
ATOM 3099 N N . ILE A 1 369 ? 1.989 -24.906 -3.881 1 98.31 369 ILE A N 1
ATOM 3100 C CA . ILE A 1 369 ? 0.626 -25.328 -3.568 1 98.31 369 ILE A CA 1
ATOM 3101 C C . ILE A 1 369 ? -0.26 -25.156 -4.801 1 98.31 369 ILE A C 1
ATOM 3103 O O . ILE A 1 369 ? -0.482 -24.031 -5.266 1 98.31 369 ILE A O 1
ATOM 3107 N N . PHE A 1 370 ? -0.717 -26.219 -5.316 1 97.25 370 PHE A N 1
ATOM 3108 C CA . PHE A 1 370 ? -1.661 -26.188 -6.426 1 97.25 370 PHE A CA 1
ATOM 3109 C C . PHE A 1 370 ? -3.086 -26.391 -5.93 1 97.25 370 PHE A C 1
ATOM 3111 O O . PHE A 1 370 ? -3.428 -27.484 -5.449 1 97.25 370 PHE A O 1
ATOM 3118 N N . ASP A 1 371 ? -3.857 -25.359 -6.027 1 93.56 371 ASP A N 1
ATOM 3119 C CA . ASP A 1 371 ? -5.262 -25.422 -5.641 1 93.56 371 ASP A CA 1
ATOM 3120 C C . ASP A 1 371 ? -6.16 -25.594 -6.867 1 93.56 371 ASP A C 1
ATOM 3122 O O . ASP A 1 371 ? -5.922 -24.969 -7.906 1 93.56 371 ASP A O 1
ATOM 3126 N N . GLU A 1 372 ? -7.125 -26.516 -6.832 1 89.25 372 GLU A N 1
ATOM 3127 C CA . GLU A 1 372 ? -8.062 -26.875 -7.887 1 89.25 372 GLU A CA 1
ATOM 3128 C C . GLU A 1 372 ? -7.336 -27.375 -9.133 1 89.25 372 GLU A C 1
ATOM 3130 O O . GLU A 1 372 ? -7.551 -26.859 -10.234 1 89.25 372 GLU A O 1
ATOM 3135 N N . ILE A 1 373 ? -6.547 -28.359 -8.945 1 91.38 373 ILE A N 1
ATOM 3136 C CA . ILE A 1 373 ? -5.66 -28.891 -9.977 1 91.38 373 ILE A CA 1
ATOM 3137 C C . ILE A 1 373 ? -6.484 -29.531 -11.086 1 91.38 373 ILE A C 1
ATOM 3139 O O . ILE A 1 373 ? -6.035 -29.625 -12.234 1 91.38 373 ILE A O 1
ATOM 3143 N N . HIS A 1 374 ? -7.75 -29.891 -10.82 1 84.88 374 HIS A N 1
ATOM 3144 C CA . HIS A 1 374 ? -8.57 -30.656 -11.75 1 84.88 374 HIS A CA 1
ATOM 3145 C C . HIS A 1 374 ? -9.102 -29.781 -12.875 1 84.88 374 HIS A C 1
ATOM 3147 O O . HIS A 1 374 ? -9.578 -30.297 -13.891 1 84.88 374 HIS A O 1
ATOM 3153 N N . VAL A 1 375 ? -8.969 -28.531 -12.719 1 82.38 375 VAL A N 1
ATOM 3154 C CA . VAL A 1 375 ? -9.617 -27.609 -13.633 1 82.38 375 VAL A CA 1
ATOM 3155 C C . VAL A 1 375 ? -8.789 -27.469 -14.906 1 82.38 375 VAL A C 1
ATOM 3157 O O . VAL A 1 375 ? -9.305 -27.094 -15.953 1 82.38 375 VAL A O 1
ATOM 3160 N N . TYR A 1 376 ? -7.551 -27.859 -14.898 1 84.81 376 TYR A N 1
ATOM 3161 C CA . TYR A 1 376 ? -6.652 -27.594 -16.016 1 84.81 376 TYR A CA 1
ATOM 3162 C C . TYR A 1 376 ? -6.852 -28.594 -17.141 1 84.81 376 TYR A C 1
ATOM 3164 O O . TYR A 1 376 ? -7.184 -29.766 -16.875 1 84.81 376 TYR A O 1
ATOM 3172 N N . GLU A 1 377 ? -6.57 -28.156 -18.328 1 81.75 377 GLU A N 1
ATOM 3173 C CA . GLU A 1 377 ? -6.59 -29.047 -19.484 1 81.75 377 GLU A CA 1
ATOM 3174 C C . GLU A 1 377 ? -5.449 -30.062 -19.406 1 81.75 377 GLU A C 1
ATOM 3176 O O . GLU A 1 377 ? -4.414 -29.797 -18.797 1 81.75 377 GLU A O 1
ATOM 3181 N N . PRO A 1 378 ? -5.656 -31.156 -20.062 1 86 378 PRO A N 1
ATOM 3182 C CA . PRO A 1 378 ? -4.652 -32.219 -20 1 86 378 PRO A CA 1
ATOM 3183 C C . PRO A 1 378 ? -3.254 -31.75 -20.375 1 86 378 PRO A C 1
ATOM 3185 O O . PRO A 1 378 ? -2.271 -32.125 -19.734 1 86 378 PRO A O 1
ATOM 3188 N N . ASN A 1 379 ? -3.162 -30.969 -21.453 1 86.56 379 ASN A N 1
ATOM 3189 C CA . ASN A 1 379 ? -1.856 -30.453 -21.859 1 86.56 379 ASN A CA 1
ATOM 3190 C C . ASN A 1 379 ? -1.208 -29.625 -20.734 1 86.56 379 ASN A C 1
ATOM 3192 O O . ASN A 1 379 ? -0.008 -29.75 -20.484 1 86.56 379 ASN A O 1
ATOM 3196 N N . ILE A 1 380 ? -1.972 -28.828 -20.078 1 89.81 380 ILE A N 1
ATOM 3197 C CA . ILE A 1 380 ? -1.47 -27.984 -18.984 1 89.81 380 ILE A CA 1
ATOM 3198 C C . ILE A 1 380 ? -1.087 -28.875 -17.797 1 89.81 380 ILE A C 1
ATOM 3200 O O . ILE A 1 380 ? -0.074 -28.625 -17.141 1 89.81 380 ILE A O 1
ATOM 3204 N N . ILE A 1 381 ? -1.894 -29.875 -17.5 1 93.38 381 ILE A N 1
ATOM 3205 C CA . ILE A 1 381 ? -1.577 -30.812 -16.422 1 93.38 381 ILE A CA 1
ATOM 3206 C C . ILE A 1 381 ? -0.231 -31.469 -16.703 1 93.38 381 ILE A C 1
ATOM 3208 O O . ILE A 1 381 ? 0.586 -31.641 -15.805 1 93.38 381 ILE A O 1
ATOM 3212 N N . GLY A 1 382 ? -0.074 -31.828 -17.984 1 94.69 382 GLY A N 1
ATOM 3213 C CA . GLY A 1 382 ? 1.2 -32.406 -18.359 1 94.69 382 GLY A CA 1
ATOM 3214 C C . GLY A 1 382 ? 2.381 -31.5 -18.109 1 94.69 382 GLY A C 1
ATOM 3215 O O . GLY A 1 382 ? 3.416 -31.938 -17.609 1 94.69 382 GLY A O 1
ATOM 3216 N N . ILE A 1 383 ? 2.234 -30.281 -18.5 1 94.06 383 ILE A N 1
ATOM 3217 C CA . ILE A 1 383 ? 3.279 -29.281 -18.266 1 94.06 383 ILE A CA 1
ATOM 3218 C C . ILE A 1 383 ? 3.547 -29.141 -16.781 1 94.06 383 ILE A C 1
ATOM 3220 O O . ILE A 1 383 ? 4.703 -29.094 -16.344 1 94.06 383 ILE A O 1
ATOM 3224 N N . ILE A 1 384 ? 2.48 -29.078 -15.977 1 96.38 384 ILE A N 1
ATOM 3225 C CA . ILE A 1 384 ? 2.604 -28.969 -14.523 1 96.38 384 ILE A CA 1
ATOM 3226 C C . ILE A 1 384 ? 3.375 -30.156 -13.977 1 96.38 384 ILE A C 1
ATOM 3228 O O . ILE A 1 384 ? 4.281 -30 -13.148 1 96.38 384 ILE A O 1
ATOM 3232 N N . LEU A 1 385 ? 3.057 -31.328 -14.461 1 97.19 385 LEU A N 1
ATOM 3233 C CA . LEU A 1 385 ? 3.748 -32.531 -14.016 1 97.19 385 LEU A CA 1
ATOM 3234 C C . LEU A 1 385 ? 5.23 -32.469 -14.375 1 97.19 385 LEU A C 1
ATOM 3236 O O . LEU A 1 385 ? 6.082 -32.875 -13.57 1 97.19 385 LEU A O 1
ATOM 3240 N N . GLY A 1 386 ? 5.512 -32.062 -15.594 1 96.88 386 GLY A N 1
ATOM 3241 C CA . GLY A 1 386 ? 6.898 -31.891 -15.992 1 96.88 386 GLY A CA 1
ATOM 3242 C C . GLY A 1 386 ? 7.668 -30.922 -15.125 1 96.88 386 GLY A C 1
ATOM 3243 O O . GLY A 1 386 ? 8.789 -31.219 -14.695 1 96.88 386 GLY A O 1
ATOM 3244 N N . MET A 1 387 ? 7.094 -29.812 -14.875 1 96.88 387 MET A N 1
ATOM 3245 C CA . MET A 1 387 ? 7.695 -28.781 -14.023 1 96.88 387 MET A CA 1
ATOM 3246 C C . MET A 1 387 ? 7.949 -29.328 -12.625 1 96.88 387 MET A C 1
ATOM 3248 O O . MET A 1 387 ? 9.016 -29.109 -12.047 1 96.88 387 MET A O 1
ATOM 3252 N N . LEU A 1 388 ? 6.949 -30 -12.086 1 97.69 388 LEU A N 1
ATOM 3253 C CA . LEU A 1 388 ? 7.059 -30.547 -10.742 1 97.69 388 LEU A CA 1
ATOM 3254 C C . LEU A 1 388 ? 8.156 -31.594 -10.672 1 97.69 388 LEU A C 1
ATOM 3256 O O . LEU A 1 388 ? 8.875 -31.688 -9.68 1 97.69 388 LEU A O 1
ATOM 3260 N N . ASP A 1 389 ? 8.234 -32.375 -11.703 1 97.31 389 ASP A N 1
ATOM 3261 C CA . ASP A 1 389 ? 9.289 -33.375 -11.758 1 97.31 389 ASP A CA 1
ATOM 3262 C C . ASP A 1 389 ? 10.672 -32.75 -11.656 1 97.31 389 ASP A C 1
ATOM 3264 O O . ASP A 1 389 ? 11.516 -33.188 -10.883 1 97.31 389 ASP A O 1
ATOM 3268 N N . ILE A 1 390 ? 10.852 -31.75 -12.391 1 96.44 390 ILE A N 1
ATOM 3269 C CA . ILE A 1 390 ? 12.125 -31.031 -12.43 1 96.44 390 ILE A CA 1
ATOM 3270 C C . ILE A 1 390 ? 12.398 -30.391 -11.07 1 96.44 390 ILE A C 1
ATOM 3272 O O . ILE A 1 390 ? 13.492 -30.531 -10.516 1 96.44 390 ILE A O 1
ATOM 3276 N N . LEU A 1 391 ? 11.477 -29.719 -10.469 1 97.31 391 LEU A N 1
ATOM 3277 C CA . LEU A 1 391 ? 11.648 -28.922 -9.258 1 97.31 391 LEU A CA 1
ATOM 3278 C C . LEU A 1 391 ? 11.82 -29.812 -8.039 1 97.31 391 LEU A C 1
ATOM 3280 O O . LEU A 1 391 ? 12.672 -29.547 -7.184 1 97.31 391 LEU A O 1
ATOM 3284 N N . VAL A 1 392 ? 10.969 -30.828 -7.914 1 96.38 392 VAL A N 1
ATOM 3285 C CA . VAL A 1 392 ? 10.977 -31.672 -6.734 1 96.38 392 VAL A CA 1
ATOM 3286 C C . VAL A 1 392 ? 12.188 -32.594 -6.77 1 96.38 392 VAL A C 1
ATOM 3288 O O . VAL A 1 392 ? 12.906 -32.75 -5.777 1 96.38 392 VAL A O 1
ATOM 3291 N N . ASN A 1 393 ? 12.469 -33.094 -7.914 1 92.31 393 ASN A N 1
ATOM 3292 C CA . ASN A 1 393 ? 13.547 -34.062 -8.008 1 92.31 393 ASN A CA 1
ATOM 3293 C C . ASN A 1 393 ? 14.891 -33.406 -8.281 1 92.31 393 ASN A C 1
ATOM 3295 O O . ASN A 1 393 ? 15.938 -33.906 -7.891 1 92.31 393 ASN A O 1
ATOM 3299 N N . GLY A 1 394 ? 14.898 -32.281 -8.875 1 92.06 394 GLY A N 1
ATOM 3300 C CA . GLY A 1 394 ? 16.141 -31.641 -9.273 1 92.06 394 GLY A CA 1
ATOM 3301 C C . GLY A 1 394 ? 16.531 -30.484 -8.367 1 92.06 394 GLY A C 1
ATOM 3302 O O . GLY A 1 394 ? 17.703 -30.219 -8.164 1 92.06 394 GLY A O 1
ATOM 3303 N N . TYR A 1 395 ? 15.594 -29.781 -7.852 1 95.31 395 TYR A N 1
ATOM 3304 C CA . TYR A 1 395 ? 15.883 -28.547 -7.145 1 95.31 395 TYR A CA 1
ATOM 3305 C C . TYR A 1 395 ? 15.32 -28.578 -5.73 1 95.31 395 TYR A C 1
ATOM 3307 O O . TYR A 1 395 ? 15.195 -27.547 -5.082 1 95.31 395 TYR A O 1
ATOM 3315 N N . LYS A 1 396 ? 14.82 -29.719 -5.234 1 94.19 396 LYS A N 1
ATOM 3316 C CA . LYS A 1 396 ? 14.445 -30 -3.852 1 94.19 396 LYS A CA 1
ATOM 3317 C C . LYS A 1 396 ? 13.227 -29.188 -3.43 1 94.19 396 LYS A C 1
ATOM 3319 O O . LYS A 1 396 ? 13.141 -28.75 -2.285 1 94.19 396 LYS A O 1
ATOM 3324 N N . ALA A 1 397 ? 12.375 -28.812 -4.316 1 96.88 397 ALA A N 1
ATOM 3325 C CA . ALA A 1 397 ? 11.094 -28.203 -3.986 1 96.88 397 ALA A CA 1
ATOM 3326 C C . ALA A 1 397 ? 10.109 -29.234 -3.439 1 96.88 397 ALA A C 1
ATOM 3328 O O . ALA A 1 397 ? 10.367 -30.438 -3.504 1 96.88 397 ALA A O 1
ATOM 3329 N N . LYS A 1 398 ? 9.109 -28.828 -2.793 1 97.69 398 LYS A N 1
ATOM 3330 C CA . LYS A 1 398 ? 8.008 -29.672 -2.348 1 97.69 398 LYS A CA 1
ATOM 3331 C C . LYS A 1 398 ? 6.672 -29.156 -2.867 1 97.69 398 LYS A C 1
ATOM 3333 O O . LYS A 1 398 ? 6.531 -27.953 -3.154 1 97.69 398 LYS A O 1
ATOM 3338 N N . ALA A 1 399 ? 5.727 -30.078 -2.963 1 98.25 399 ALA A N 1
ATOM 3339 C CA . ALA A 1 399 ? 4.461 -29.672 -3.562 1 98.25 399 ALA A CA 1
ATOM 3340 C C . ALA A 1 399 ? 3.277 -30.234 -2.789 1 98.25 399 ALA A C 1
ATOM 3342 O O . ALA A 1 399 ? 3.359 -31.344 -2.25 1 98.25 399 ALA A O 1
ATOM 3343 N N . LEU A 1 400 ? 2.248 -29.484 -2.654 1 98.44 400 LEU A N 1
ATOM 3344 C CA . LEU A 1 400 ? 0.929 -29.891 -2.172 1 98.44 400 LEU A CA 1
ATOM 3345 C C . LEU A 1 400 ? -0.123 -29.719 -3.262 1 98.44 400 LEU A C 1
ATOM 3347 O O . LEU A 1 400 ? -0.334 -28.609 -3.76 1 98.44 400 LEU A O 1
ATOM 3351 N N . ILE A 1 401 ? -0.743 -30.844 -3.648 1 97.94 401 ILE A N 1
ATOM 3352 C CA . ILE A 1 401 ? -1.793 -30.828 -4.66 1 97.94 401 ILE A CA 1
ATOM 3353 C C . ILE A 1 401 ? -3.16 -30.922 -3.988 1 97.94 401 ILE A C 1
ATOM 3355 O O . ILE A 1 401 ? -3.422 -31.859 -3.232 1 97.94 401 ILE A O 1
ATOM 3359 N N . MET A 1 402 ? -4.035 -29.938 -4.301 1 95.75 402 MET A N 1
ATOM 3360 C CA . MET A 1 402 ? -5.34 -29.938 -3.645 1 95.75 402 MET A CA 1
ATOM 3361 C C . MET A 1 402 ? -6.465 -29.922 -4.672 1 95.75 402 MET A C 1
ATOM 3363 O O . MET A 1 402 ? -6.336 -29.297 -5.727 1 95.75 402 MET A O 1
ATOM 3367 N N . SER A 1 403 ? -7.527 -30.547 -4.355 1 92.56 403 SER A N 1
ATOM 3368 C CA . SER A 1 403 ? -8.734 -30.531 -5.184 1 92.56 403 SER A CA 1
ATOM 3369 C C . SER A 1 403 ? -9.93 -31.078 -4.414 1 92.56 403 SER A C 1
ATOM 3371 O O . SER A 1 403 ? -9.773 -31.828 -3.453 1 92.56 403 SER A O 1
ATOM 3373 N N . ALA A 1 404 ? -11.117 -30.625 -4.805 1 85.62 404 ALA A N 1
ATOM 3374 C CA . ALA A 1 404 ? -12.336 -31.266 -4.32 1 85.62 404 ALA A CA 1
ATOM 3375 C C . ALA A 1 404 ? -12.656 -32.531 -5.133 1 85.62 404 ALA A C 1
ATOM 3377 O O . ALA A 1 404 ? -13.32 -33.438 -4.641 1 85.62 404 ALA A O 1
ATOM 3378 N N . THR A 1 405 ? -12.273 -32.5 -6.375 1 87.69 405 THR A N 1
ATOM 3379 C CA . THR A 1 405 ? -12.656 -33.531 -7.324 1 87.69 405 THR A CA 1
ATOM 3380 C C . THR A 1 405 ? -11.445 -34 -8.133 1 87.69 405 THR A C 1
ATOM 3382 O O . THR A 1 405 ? -11.062 -33.344 -9.109 1 87.69 405 THR A O 1
ATOM 3385 N N . LEU A 1 406 ? -10.82 -35 -7.781 1 90 406 LEU A N 1
ATOM 3386 C CA . LEU A 1 406 ? -9.641 -35.531 -8.469 1 90 406 LEU A CA 1
ATOM 3387 C C . LEU A 1 406 ? -9.852 -37 -8.875 1 90 406 LEU A C 1
ATOM 3389 O O . LEU A 1 406 ? -9.758 -37.906 -8.039 1 90 406 LEU A O 1
ATOM 3393 N N . PRO A 1 407 ? -10.07 -37.156 -10.141 1 90.62 407 PRO A N 1
ATOM 3394 C CA . PRO A 1 407 ? -10.195 -38.531 -10.57 1 90.62 407 PRO A CA 1
ATOM 3395 C C . PRO A 1 407 ? -8.969 -39.375 -10.211 1 90.62 407 PRO A C 1
ATOM 3397 O O . PRO A 1 407 ? -7.852 -38.875 -10.18 1 90.62 407 PRO A O 1
ATOM 3400 N N . THR A 1 408 ? -9.164 -40.656 -10.102 1 92 408 THR A N 1
ATOM 3401 C CA . THR A 1 408 ? -8.117 -41.562 -9.617 1 92 408 THR A CA 1
ATOM 3402 C C . THR A 1 408 ? -6.93 -41.562 -10.57 1 92 408 THR A C 1
ATOM 3404 O O . THR A 1 408 ? -5.777 -41.625 -10.133 1 92 408 THR A O 1
ATOM 3407 N N . PHE A 1 409 ? -7.199 -41.594 -11.875 1 91.94 409 PHE A N 1
ATOM 3408 C CA . PHE A 1 409 ? -6.09 -41.625 -12.82 1 91.94 409 PHE A CA 1
ATOM 3409 C C . PHE A 1 409 ? -5.176 -40.438 -12.656 1 91.94 409 PHE A C 1
ATOM 3411 O O . PHE A 1 409 ? -3.953 -40.562 -12.742 1 91.94 409 PHE A O 1
ATOM 3418 N N . LEU A 1 410 ? -5.746 -39.312 -12.445 1 93.38 410 LEU A N 1
ATOM 3419 C CA . LEU A 1 410 ? -4.969 -38.094 -12.25 1 93.38 410 LEU A CA 1
ATOM 3420 C C . LEU A 1 410 ? -4.219 -38.125 -10.93 1 93.38 410 LEU A C 1
ATOM 3422 O O . LEU A 1 410 ? -3.068 -37.688 -10.844 1 93.38 410 LEU A O 1
ATOM 3426 N N . GLU A 1 411 ? -4.93 -38.562 -9.906 1 94.25 411 GLU A N 1
ATOM 3427 C CA . GLU A 1 411 ? -4.301 -38.719 -8.602 1 94.25 411 GLU A CA 1
ATOM 3428 C C . GLU A 1 411 ? -3.057 -39.594 -8.695 1 94.25 411 GLU A C 1
ATOM 3430 O O . GLU A 1 411 ? -2.021 -39.281 -8.109 1 94.25 411 GLU A O 1
ATOM 3435 N N . GLU A 1 412 ? -3.121 -40.625 -9.414 1 94.19 412 GLU A N 1
ATOM 3436 C CA . GLU A 1 412 ? -2.018 -41.562 -9.555 1 94.19 412 GLU A CA 1
ATOM 3437 C C . GLU A 1 412 ? -0.848 -40.938 -10.305 1 94.19 412 GLU A C 1
ATOM 3439 O O . GLU A 1 412 ? 0.313 -41.188 -9.969 1 94.19 412 GLU A O 1
ATOM 3444 N N . LEU A 1 413 ? -1.131 -40.188 -11.297 1 95 413 LEU A N 1
ATOM 3445 C CA . LEU A 1 413 ? -0.079 -39.5 -12.039 1 95 413 LEU A CA 1
ATOM 3446 C C . LEU A 1 413 ? 0.719 -38.594 -11.125 1 95 413 LEU A C 1
ATOM 3448 O O . LEU A 1 413 ? 1.95 -38.562 -11.188 1 95 413 LEU A O 1
ATOM 3452 N N . PHE A 1 414 ? 0.045 -37.875 -10.297 1 96.19 414 PHE A N 1
ATOM 3453 C CA . PHE A 1 414 ? 0.713 -36.969 -9.383 1 96.19 414 PHE A CA 1
ATOM 3454 C C . PHE A 1 414 ? 1.475 -37.719 -8.312 1 96.19 414 PHE A C 1
ATOM 3456 O O . PHE A 1 414 ? 2.584 -37.344 -7.93 1 96.19 414 PHE A O 1
ATOM 3463 N N . LYS A 1 415 ? 0.84 -38.812 -7.82 1 95.38 415 LYS A N 1
ATOM 3464 C CA . LYS A 1 415 ? 1.479 -39.625 -6.809 1 95.38 415 LYS A CA 1
ATOM 3465 C C . LYS A 1 415 ? 2.795 -40.219 -7.324 1 95.38 415 LYS A C 1
ATOM 3467 O O . LYS A 1 415 ? 3.797 -40.219 -6.605 1 95.38 415 LYS A O 1
ATOM 3472 N N . GLU A 1 416 ? 2.762 -40.594 -8.461 1 94.06 416 GLU A N 1
ATOM 3473 C CA . GLU A 1 416 ? 3.945 -41.219 -9.055 1 94.06 416 GLU A CA 1
ATOM 3474 C C . GLU A 1 416 ? 5.043 -40.188 -9.281 1 94.06 416 GLU A C 1
ATOM 3476 O O . GLU A 1 416 ? 6.219 -40.438 -9.031 1 94.06 416 GLU A O 1
ATOM 3481 N N . THR A 1 417 ? 4.676 -39.094 -9.773 1 94.19 417 THR A N 1
ATOM 3482 C CA . THR A 1 417 ? 5.637 -38.031 -10.094 1 94.19 417 THR A CA 1
ATOM 3483 C C . THR A 1 417 ? 6.246 -37.438 -8.82 1 94.19 417 THR A C 1
ATOM 3485 O O . THR A 1 417 ? 7.449 -37.188 -8.766 1 94.19 417 THR A O 1
ATOM 3488 N N . LEU A 1 418 ? 5.453 -37.312 -7.742 1 96.12 418 LEU A N 1
ATOM 3489 C CA . LEU A 1 418 ? 5.863 -36.562 -6.566 1 96.12 418 LEU A CA 1
ATOM 3490 C C . LEU A 1 418 ? 6.203 -37.5 -5.406 1 96.12 418 LEU A C 1
ATOM 3492 O O . LEU A 1 418 ? 6.754 -37.062 -4.395 1 96.12 418 LEU A O 1
ATOM 3496 N N . LYS A 1 419 ? 5.824 -38.844 -5.539 1 94.5 419 LYS A N 1
ATOM 3497 C CA . LYS A 1 419 ? 5.859 -39.719 -4.387 1 94.5 419 LYS A CA 1
ATOM 3498 C C . LYS A 1 419 ? 5.117 -39.125 -3.197 1 94.5 419 LYS A C 1
ATOM 3500 O O . LYS A 1 419 ? 5.645 -39.094 -2.086 1 94.5 419 LYS A O 1
ATOM 3505 N N . ALA A 1 420 ? 3.98 -38.625 -3.498 1 94.94 420 ALA A N 1
ATOM 3506 C CA . ALA A 1 420 ? 3.211 -37.844 -2.549 1 94.94 420 ALA A CA 1
ATOM 3507 C C . ALA A 1 420 ? 2.373 -38.719 -1.635 1 94.94 420 ALA A C 1
ATOM 3509 O O . ALA A 1 420 ? 1.996 -39.844 -2.014 1 94.94 420 ALA A O 1
ATOM 3510 N N . GLU A 1 421 ? 2.113 -38.281 -0.449 1 94.38 421 GLU A N 1
ATOM 3511 C CA . GLU A 1 421 ? 1.193 -38.906 0.487 1 94.38 421 GLU A CA 1
ATOM 3512 C C . GLU A 1 421 ? -0.247 -38.469 0.226 1 94.38 421 GLU A C 1
ATOM 3514 O O . GLU A 1 421 ? -0.512 -37.312 -0.035 1 94.38 421 GLU A O 1
ATOM 3519 N N . ASP A 1 422 ? -1.122 -39.438 0.235 1 92.19 422 ASP A N 1
ATOM 3520 C CA . ASP A 1 422 ? -2.543 -39.156 0.091 1 92.19 422 ASP A CA 1
ATOM 3521 C C . ASP A 1 422 ? -3.164 -38.781 1.435 1 92.19 422 ASP A C 1
ATOM 3523 O O . ASP A 1 422 ? -3.066 -39.531 2.404 1 92.19 422 ASP A O 1
ATOM 3527 N N . VAL A 1 423 ? -3.789 -37.656 1.422 1 93.5 423 VAL A N 1
ATOM 3528 C CA . VAL A 1 423 ? -4.445 -37.188 2.641 1 93.5 423 VAL A CA 1
ATOM 3529 C C . VAL A 1 423 ? -5.961 -37.312 2.49 1 93.5 423 VAL A C 1
ATOM 3531 O O . VAL A 1 423 ? -6.586 -36.5 1.801 1 93.5 423 VAL A O 1
ATOM 3534 N N . LYS A 1 424 ? -6.543 -38.25 3.166 1 87.06 424 LYS A N 1
ATOM 3535 C CA . LYS A 1 424 ? -7.969 -38.531 3.051 1 87.06 424 LYS A CA 1
ATOM 3536 C C . LYS A 1 424 ? -8.625 -38.625 4.426 1 87.06 424 LYS A C 1
ATOM 3538 O O . LYS A 1 424 ? -7.938 -38.656 5.445 1 87.06 424 LYS A O 1
ATOM 3543 N N . PHE A 1 425 ? -9.953 -38.594 4.309 1 88.81 425 PHE A N 1
ATOM 3544 C CA . PHE A 1 425 ? -10.75 -38.75 5.523 1 88.81 425 PHE A CA 1
ATOM 3545 C C . PHE A 1 425 ? -10.594 -40.125 6.117 1 88.81 425 PHE A C 1
ATOM 3547 O O . PHE A 1 425 ? -10.547 -41.125 5.387 1 88.81 425 PHE A O 1
ATOM 3554 N N . GLU A 1 426 ? -10.453 -40.219 7.438 1 82.31 426 GLU A N 1
ATOM 3555 C CA . GLU A 1 426 ? -10.43 -41.5 8.156 1 82.31 426 GLU A CA 1
ATOM 3556 C C . GLU A 1 426 ? -11.453 -41.5 9.281 1 82.31 426 GLU A C 1
ATOM 3558 O O . GLU A 1 426 ? -12.117 -42.531 9.508 1 82.31 426 GLU A O 1
ATOM 3563 N N . LYS A 1 427 ? -11.586 -40.406 9.977 1 84.31 427 LYS A N 1
ATOM 3564 C CA . LYS A 1 427 ? -12.461 -40.312 11.148 1 84.31 427 LYS A CA 1
ATOM 3565 C C . LYS A 1 427 ? -13.742 -39.562 10.82 1 84.31 427 LYS A C 1
ATOM 3567 O O . LYS A 1 427 ? -14.836 -40 11.164 1 84.31 427 LYS A O 1
ATOM 3572 N N . GLU A 1 428 ? -13.523 -38.438 10.195 1 83.56 428 GLU A N 1
ATOM 3573 C CA . GLU A 1 428 ? -14.68 -37.625 9.859 1 83.56 428 GLU A CA 1
ATOM 3574 C C . GLU A 1 428 ? -15.484 -38.25 8.711 1 83.56 428 GLU A C 1
ATOM 3576 O O . GLU A 1 428 ? -14.914 -38.844 7.812 1 83.56 428 GLU A O 1
ATOM 3581 N N . ASP A 1 429 ? -16.766 -38.094 8.844 1 85.75 429 ASP A N 1
ATOM 3582 C CA . ASP A 1 429 ? -17.656 -38.531 7.773 1 85.75 429 ASP A CA 1
ATOM 3583 C C . ASP A 1 429 ? -17.812 -37.438 6.719 1 85.75 429 ASP A C 1
ATOM 3585 O O . ASP A 1 429 ? -18.422 -36.406 6.973 1 85.75 429 ASP A O 1
ATOM 3589 N N . PRO A 1 430 ? -17.281 -37.75 5.504 1 88 430 PRO A N 1
ATOM 3590 C CA . PRO A 1 430 ? -17.391 -36.719 4.469 1 88 430 PRO A CA 1
ATOM 3591 C C . PRO A 1 430 ? -18.828 -36.344 4.156 1 88 430 PRO A C 1
ATOM 3593 O O . PRO A 1 430 ? -19.094 -35.219 3.691 1 88 430 PRO A O 1
ATOM 3596 N N . ASP A 1 431 ? -19.75 -37.188 4.395 1 91 431 ASP A N 1
ATOM 3597 C CA . ASP A 1 431 ? -21.156 -36.969 4.051 1 91 431 ASP A CA 1
ATOM 3598 C C . ASP A 1 431 ? -21.766 -35.906 4.961 1 91 431 ASP A C 1
ATOM 3600 O O . ASP A 1 431 ? -22.859 -35.406 4.691 1 91 431 ASP A O 1
ATOM 3604 N N . GLU A 1 432 ? -21.109 -35.531 5.961 1 88.38 432 GLU A N 1
ATOM 3605 C CA . GLU A 1 432 ? -21.562 -34.406 6.781 1 88.38 432 GLU A CA 1
ATOM 3606 C C . GLU A 1 432 ? -21.594 -33.125 5.977 1 88.38 432 GLU A C 1
ATOM 3608 O O . GLU A 1 432 ? -22.297 -32.188 6.332 1 88.38 432 GLU A O 1
ATOM 3613 N N . PHE A 1 433 ? -20.922 -33.156 4.887 1 88.56 433 PHE A N 1
ATOM 3614 C CA . PHE A 1 433 ? -20.844 -31.969 4.062 1 88.56 433 PHE A CA 1
ATOM 3615 C C . PHE A 1 433 ? -21.844 -32.031 2.91 1 88.56 433 PHE A C 1
ATOM 3617 O O . PHE A 1 433 ? -21.906 -31.109 2.092 1 88.56 433 PHE A O 1
ATOM 3624 N N . THR A 1 434 ? -22.641 -33.094 2.893 1 92.38 434 THR A N 1
ATOM 3625 C CA . THR A 1 434 ? -23.641 -33.25 1.846 1 92.38 434 THR A CA 1
ATOM 3626 C C . THR A 1 434 ? -24.719 -32.188 1.987 1 92.38 434 THR A C 1
ATOM 3628 O O . THR A 1 434 ? -25.281 -31.984 3.072 1 92.38 434 THR A O 1
ATOM 3631 N N . ARG A 1 435 ? -25 -31.516 0.853 1 92.69 435 ARG A N 1
ATOM 3632 C CA . ARG A 1 435 ? -25.953 -30.422 0.958 1 92.69 435 ARG A CA 1
ATOM 3633 C C . ARG A 1 435 ? -26.75 -30.25 -0.334 1 92.69 435 ARG A C 1
ATOM 3635 O O . ARG A 1 435 ? -27.5 -29.281 -0.491 1 92.69 435 ARG A O 1
ATOM 3642 N N . HIS A 1 436 ? -26.562 -31.219 -1.251 1 95.44 436 HIS A N 1
ATOM 3643 C CA . HIS A 1 436 ? -27.25 -31.094 -2.531 1 95.44 436 HIS A CA 1
ATOM 3644 C C . HIS A 1 436 ? -28 -32.375 -2.893 1 95.44 436 HIS A C 1
ATOM 3646 O O . HIS A 1 436 ? -27.562 -33.469 -2.533 1 95.44 436 HIS A O 1
ATOM 3652 N N . ARG A 1 437 ? -29.094 -32.25 -3.5 1 96.38 437 ARG A N 1
ATOM 3653 C CA . ARG A 1 437 ? -29.812 -33.312 -4.195 1 96.38 437 ARG A CA 1
ATOM 3654 C C . ARG A 1 437 ? -29.859 -33.062 -5.699 1 96.38 437 ARG A C 1
ATOM 3656 O O . ARG A 1 437 ? -30.203 -31.953 -6.141 1 96.38 437 ARG A O 1
ATOM 3663 N N . VAL A 1 438 ? -29.484 -34.094 -6.438 1 96.88 438 VAL A N 1
ATOM 3664 C CA . VAL A 1 438 ? -29.375 -33.938 -7.883 1 96.88 438 VAL A CA 1
ATOM 3665 C C . VAL A 1 438 ? -30.734 -34.125 -8.531 1 96.88 438 VAL A C 1
ATOM 3667 O O . VAL A 1 438 ? -31.484 -35.031 -8.18 1 96.88 438 VAL A O 1
ATOM 3670 N N . ARG A 1 439 ? -31.062 -33.188 -9.367 1 97.19 439 ARG A N 1
ATOM 3671 C CA . ARG A 1 439 ? -32.25 -33.25 -10.203 1 97.19 439 ARG A CA 1
ATOM 3672 C C . ARG A 1 439 ? -31.891 -33.094 -11.68 1 97.19 439 ARG A C 1
ATOM 3674 O O . ARG A 1 439 ? -31.406 -32.062 -12.102 1 97.19 439 ARG A O 1
ATOM 3681 N N . VAL A 1 440 ? -32.094 -34.156 -12.445 1 97.06 440 VAL A N 1
ATOM 3682 C CA . VAL A 1 440 ? -31.859 -34.094 -13.883 1 97.06 440 VAL A CA 1
ATOM 3683 C C . VAL A 1 440 ? -33.156 -33.688 -14.602 1 97.06 440 VAL A C 1
ATOM 3685 O O . VAL A 1 440 ? -34.188 -34.344 -14.398 1 97.06 440 VAL A O 1
ATOM 3688 N N . VAL A 1 441 ? -33.062 -32.688 -15.359 1 95.5 441 VAL A N 1
ATOM 3689 C CA . VAL A 1 441 ? -34.25 -32.156 -16.031 1 95.5 441 VAL A CA 1
ATOM 3690 C C . VAL A 1 441 ? -34.062 -32.281 -17.547 1 95.5 441 VAL A C 1
ATOM 3692 O O . VAL A 1 441 ? -33.062 -31.844 -18.109 1 95.5 441 VAL A O 1
ATOM 3695 N N . ASP A 1 442 ? -35.125 -32.75 -18.188 1 94.19 442 ASP A N 1
ATOM 3696 C CA . ASP A 1 442 ? -35.062 -32.969 -19.625 1 94.19 442 ASP A CA 1
ATOM 3697 C C . ASP A 1 442 ? -35.25 -31.641 -20.375 1 94.19 442 ASP A C 1
ATOM 3699 O O . ASP A 1 442 ? -36.125 -30.844 -20.016 1 94.19 442 ASP A O 1
ATOM 3703 N N . GLY A 1 443 ? -34.344 -31.469 -21.344 1 93.88 443 GLY A N 1
ATOM 3704 C CA . GLY A 1 443 ? -34.5 -30.297 -22.203 1 93.88 443 GLY A CA 1
ATOM 3705 C C . GLY A 1 443 ? -33.344 -29.312 -22.062 1 93.88 443 GLY A C 1
ATOM 3706 O O . GLY A 1 443 ? -32.344 -29.609 -21.422 1 93.88 443 GLY A O 1
ATOM 3707 N N . ASN A 1 444 ? -33.531 -28.25 -22.828 1 94.75 444 ASN A N 1
ATOM 3708 C CA . ASN A 1 444 ? -32.531 -27.188 -22.75 1 94.75 444 ASN A CA 1
ATOM 3709 C C . ASN A 1 444 ? -33 -26.016 -21.891 1 94.75 444 ASN A C 1
ATOM 3711 O O . ASN A 1 444 ? -34.125 -26.062 -21.344 1 94.75 444 ASN A O 1
ATOM 3715 N N . VAL A 1 445 ? -32.219 -25.031 -21.688 1 95.88 445 VAL A N 1
ATOM 3716 C CA . VAL A 1 445 ? -32.5 -23.938 -20.75 1 95.88 445 VAL A CA 1
ATOM 3717 C C . VAL A 1 445 ? -33.75 -23.203 -21.172 1 95.88 445 VAL A C 1
ATOM 3719 O O . VAL A 1 445 ? -34.531 -22.781 -20.312 1 95.88 445 VAL A O 1
ATOM 3722 N N . PHE A 1 446 ? -34.031 -23.047 -22.469 1 93.94 446 PHE A N 1
ATOM 3723 C CA . PHE A 1 446 ? -35.156 -22.281 -22.953 1 93.94 446 PHE A CA 1
ATOM 3724 C C . PHE A 1 446 ? -36.469 -23.031 -22.703 1 93.94 446 PHE A C 1
ATOM 3726 O O . PHE A 1 446 ? -37.5 -22.422 -22.469 1 93.94 446 PHE A O 1
ATOM 3733 N N . ASP A 1 447 ? -36.375 -24.297 -22.719 1 92.12 447 ASP A N 1
ATOM 3734 C CA . ASP A 1 447 ? -37.562 -25.125 -22.406 1 92.12 447 ASP A CA 1
ATOM 3735 C C . ASP A 1 447 ? -38.062 -24.844 -21 1 92.12 447 ASP A C 1
ATOM 3737 O O . ASP A 1 447 ? -39.25 -24.953 -20.719 1 92.12 447 ASP A O 1
ATOM 3741 N N . ILE A 1 448 ? -37.188 -24.5 -20.172 1 92.31 448 ILE A N 1
ATOM 3742 C CA . ILE A 1 448 ? -37.5 -24.297 -18.766 1 92.31 448 ILE A CA 1
ATOM 3743 C C . ILE A 1 448 ? -37.938 -22.859 -18.531 1 92.31 448 ILE A C 1
ATOM 3745 O O . ILE A 1 448 ? -39 -22.594 -18 1 92.31 448 ILE A O 1
ATOM 3749 N N . ILE A 1 449 ? -37.125 -21.906 -18.984 1 92.5 449 ILE A N 1
ATOM 3750 C CA . ILE A 1 449 ? -37.344 -20.516 -18.594 1 92.5 449 ILE A CA 1
ATOM 3751 C C . ILE A 1 449 ? -38.562 -19.938 -19.281 1 92.5 449 ILE A C 1
ATOM 3753 O O . ILE A 1 449 ? -39.156 -18.984 -18.797 1 92.5 449 ILE A O 1
ATOM 3757 N N . GLN A 1 450 ? -38.969 -20.5 -20.359 1 89.81 450 GLN A N 1
ATOM 3758 C CA . GLN A 1 450 ? -40.156 -20.016 -21.078 1 89.81 450 GLN A CA 1
ATOM 3759 C C . GLN A 1 450 ? -41.438 -20.281 -20.281 1 89.81 450 GLN A C 1
ATOM 3761 O O . GLN A 1 450 ? -42.406 -19.562 -20.422 1 89.81 450 GLN A O 1
ATOM 3766 N N . ASN A 1 451 ? -41.438 -21.25 -19.406 1 86.69 451 ASN A N 1
ATOM 3767 C CA . ASN A 1 451 ? -42.625 -21.672 -18.703 1 86.69 451 ASN A CA 1
ATOM 3768 C C . ASN A 1 451 ? -42.531 -21.406 -17.203 1 86.69 451 ASN A C 1
ATOM 3770 O O . ASN A 1 451 ? -43.219 -22.031 -16.406 1 86.69 451 ASN A O 1
ATOM 3774 N N . LEU A 1 452 ? -41.688 -20.516 -16.906 1 88.62 452 LEU A N 1
ATOM 3775 C CA . LEU A 1 452 ? -41.531 -20.203 -15.492 1 88.62 452 LEU A CA 1
ATOM 3776 C C . LEU A 1 452 ? -42.688 -19.344 -14.992 1 88.62 452 LEU A C 1
ATOM 3778 O O . LEU A 1 452 ? -43.125 -18.438 -15.703 1 88.62 452 LEU A O 1
ATOM 3782 N N . GLU A 1 453 ? -43.219 -19.641 -13.789 1 86.94 453 GLU A N 1
ATOM 3783 C CA . GLU A 1 453 ? -44.219 -18.859 -13.086 1 86.94 453 GLU A CA 1
ATOM 3784 C C . GLU A 1 453 ? -43.688 -18.312 -11.766 1 86.94 453 GLU A C 1
ATOM 3786 O O . GLU A 1 453 ? -43.062 -19.047 -11 1 86.94 453 GLU A O 1
ATOM 3791 N N . LEU A 1 454 ? -43.812 -16.953 -11.531 1 83.56 454 LEU A N 1
ATOM 3792 C CA . LEU A 1 454 ? -43.312 -16.344 -10.305 1 83.56 454 LEU A CA 1
ATOM 3793 C C . LEU A 1 454 ? -44.281 -16.562 -9.148 1 83.56 454 LEU A C 1
ATOM 3795 O O . LEU A 1 454 ? -45.5 -16.328 -9.289 1 83.56 454 LEU A O 1
ATOM 3799 N N . ASN A 1 455 ? -43.781 -17.125 -8.023 1 75.88 455 ASN A N 1
ATOM 3800 C CA . ASN A 1 455 ? -44.438 -17.219 -6.73 1 75.88 455 ASN A CA 1
ATOM 3801 C C . ASN A 1 455 ? -43.625 -16.562 -5.621 1 75.88 455 ASN A C 1
ATOM 3803 O O . ASN A 1 455 ? -42.75 -17.219 -5.039 1 75.88 455 ASN A O 1
ATOM 3807 N N . LYS A 1 456 ? -43.969 -15.672 -4.953 1 66.38 456 LYS A N 1
ATOM 3808 C CA . LYS A 1 456 ? -43.344 -14.82 -3.943 1 66.38 456 LYS A CA 1
ATOM 3809 C C . LYS A 1 456 ? -41.812 -14.891 -4.023 1 66.38 456 LYS A C 1
ATOM 3811 O O . LYS A 1 456 ? -41.188 -14.219 -4.852 1 66.38 456 LYS A O 1
ATOM 3816 N N . ASN A 1 457 ? -41.219 -16.078 -3.516 1 79.25 457 ASN A N 1
ATOM 3817 C CA . ASN A 1 457 ? -39.781 -16.172 -3.408 1 79.25 457 ASN A CA 1
ATOM 3818 C C . ASN A 1 457 ? -39.219 -17.312 -4.266 1 79.25 457 ASN A C 1
ATOM 3820 O O . ASN A 1 457 ? -38.031 -17.656 -4.168 1 79.25 457 ASN A O 1
ATOM 3824 N N . PHE A 1 458 ? -40.219 -17.875 -5.242 1 86.56 458 PHE A N 1
ATOM 3825 C CA . PHE A 1 458 ? -39.75 -19 -6.043 1 86.56 458 PHE A CA 1
ATOM 3826 C C . PHE A 1 458 ? -40.406 -18.984 -7.418 1 86.56 458 PHE A C 1
ATOM 3828 O O . PHE A 1 458 ? -41.469 -18.391 -7.602 1 86.56 458 PHE A O 1
ATOM 3835 N N . PHE A 1 459 ? -39.625 -19.656 -8.336 1 87.38 459 PHE A N 1
ATOM 3836 C CA . PHE A 1 459 ? -40.156 -19.922 -9.664 1 87.38 459 PHE A CA 1
ATOM 3837 C C . PHE A 1 459 ? -40.469 -21.406 -9.828 1 87.38 459 PHE A C 1
ATOM 3839 O O . PHE A 1 459 ? -39.719 -22.266 -9.359 1 87.38 459 PHE A O 1
ATOM 3846 N N . ILE A 1 460 ? -41.562 -21.594 -10.445 1 86.81 460 ILE A N 1
ATOM 3847 C CA . ILE A 1 460 ? -42 -22.984 -10.562 1 86.81 460 ILE A CA 1
ATOM 3848 C C . ILE A 1 460 ? -42.156 -23.359 -12.031 1 86.81 460 ILE A C 1
ATOM 3850 O O . ILE A 1 460 ? -42.625 -22.562 -12.844 1 86.81 460 ILE A O 1
ATOM 3854 N N . PHE A 1 461 ? -41.594 -24.453 -12.383 1 88.38 461 PHE A N 1
ATOM 3855 C CA . PHE A 1 461 ? -41.781 -25.125 -13.656 1 88.38 461 PHE A CA 1
ATOM 3856 C C . PHE A 1 461 ? -41.969 -26.625 -13.445 1 88.38 461 PHE A C 1
ATOM 3858 O O . PHE A 1 461 ? -41.031 -27.359 -13.18 1 88.38 461 PHE A O 1
ATOM 3865 N N . GLY A 1 462 ? -43.219 -27.078 -13.664 1 83.12 462 GLY A N 1
ATOM 3866 C CA . GLY A 1 462 ? -43.469 -28.469 -13.352 1 83.12 462 GLY A CA 1
ATOM 3867 C C . GLY A 1 462 ? -43.094 -28.844 -11.922 1 83.12 462 GLY A C 1
ATOM 3868 O O . GLY A 1 462 ? -43.594 -28.234 -10.969 1 83.12 462 GLY A O 1
ATOM 3869 N N . GLU A 1 463 ? -42.125 -29.703 -11.867 1 81.56 463 GLU A N 1
ATOM 3870 C CA . GLU A 1 463 ? -41.688 -30.156 -10.547 1 81.56 463 GLU A CA 1
ATOM 3871 C C . GLU A 1 463 ? -40.469 -29.391 -10.078 1 81.56 463 GLU A C 1
ATOM 3873 O O . GLU A 1 463 ? -39.969 -29.594 -8.969 1 81.56 463 GLU A O 1
ATOM 3878 N N . ILE A 1 464 ? -40.094 -28.531 -10.914 1 88.56 464 ILE A N 1
ATOM 3879 C CA . ILE A 1 464 ? -38.906 -27.766 -10.609 1 88.56 464 ILE A CA 1
ATOM 3880 C C . ILE A 1 464 ? -39.281 -26.547 -9.766 1 88.56 464 ILE A C 1
ATOM 3882 O O . ILE A 1 464 ? -40.188 -25.781 -10.125 1 88.56 464 ILE A O 1
ATOM 3886 N N . LYS A 1 465 ? -38.656 -26.391 -8.625 1 91.12 465 LYS A N 1
ATOM 3887 C CA . LYS A 1 465 ? -38.812 -25.219 -7.758 1 91.12 465 LYS A CA 1
ATOM 3888 C C . LYS A 1 465 ? -37.5 -24.484 -7.598 1 91.12 465 LYS A C 1
ATOM 3890 O O . LYS A 1 465 ? -36.531 -25.016 -7.012 1 91.12 465 LYS A O 1
ATOM 3895 N N . LEU A 1 466 ? -37.469 -23.312 -8.148 1 92.94 466 LEU A N 1
ATOM 3896 C CA . LEU A 1 466 ? -36.281 -22.5 -8.078 1 92.94 466 LEU A CA 1
ATOM 3897 C C . LEU A 1 466 ? -36.438 -21.344 -7.098 1 92.94 466 LEU A C 1
ATOM 3899 O O . LEU A 1 466 ? -37.25 -20.453 -7.328 1 92.94 466 LEU A O 1
ATOM 3903 N N . GLU A 1 467 ? -35.656 -21.312 -6.07 1 92.56 467 GLU A N 1
ATOM 3904 C CA . GLU A 1 467 ? -35.688 -20.234 -5.09 1 92.56 467 GLU A CA 1
ATOM 3905 C C . GLU A 1 467 ? -34.75 -19.109 -5.469 1 92.56 467 GLU A C 1
ATOM 3907 O O . GLU A 1 467 ? -33.594 -19.359 -5.859 1 92.56 467 GLU A O 1
ATOM 3912 N N . LYS A 1 468 ? -35.156 -17.891 -5.324 1 90.12 468 LYS A N 1
ATOM 3913 C CA . LYS A 1 468 ? -34.344 -16.719 -5.648 1 90.12 468 LYS A CA 1
ATOM 3914 C C . LYS A 1 468 ? -33.281 -16.5 -4.594 1 90.12 468 LYS A C 1
ATOM 3916 O O . LYS A 1 468 ? -33.5 -16.766 -3.41 1 90.12 468 LYS A O 1
ATOM 3921 N N . PRO A 1 469 ? -32.125 -15.914 -4.945 1 92.25 469 PRO A N 1
ATOM 3922 C CA . PRO A 1 469 ? -31.641 -15.711 -6.305 1 92.25 469 PRO A CA 1
ATOM 3923 C C . PRO A 1 469 ? -31.219 -17.016 -6.984 1 92.25 469 PRO A C 1
ATOM 3925 O O . PRO A 1 469 ? -30.625 -17.891 -6.344 1 92.25 469 PRO A O 1
ATOM 3928 N N . VAL A 1 470 ? -31.516 -17.172 -8.281 1 95.06 470 VAL A N 1
ATOM 3929 C CA . VAL A 1 470 ? -31.266 -18.391 -9.031 1 95.06 470 VAL A CA 1
ATOM 3930 C C . VAL A 1 470 ? -30.047 -18.203 -9.938 1 95.06 470 VAL A C 1
ATOM 3932 O O . VAL A 1 470 ? -29.953 -17.219 -10.656 1 95.06 470 VAL A O 1
ATOM 3935 N N . LEU A 1 471 ? -29.141 -19.156 -9.852 1 95.62 471 LEU A N 1
ATOM 3936 C CA . LEU A 1 471 ? -28 -19.156 -10.758 1 95.62 471 LEU A CA 1
ATOM 3937 C C . LEU A 1 471 ? -28.281 -20 -12 1 95.62 471 LEU A C 1
ATOM 3939 O O . LEU A 1 471 ? -28.656 -21.172 -11.891 1 95.62 471 LEU A O 1
ATOM 3943 N N . ILE A 1 472 ? -28.156 -19.391 -13.117 1 96.75 472 ILE A N 1
ATOM 3944 C CA . ILE A 1 472 ? -28.25 -20.125 -14.375 1 96.75 472 ILE A CA 1
ATOM 3945 C C . ILE A 1 472 ? -26.875 -20.172 -15.039 1 96.75 472 ILE A C 1
ATOM 3947 O O . ILE A 1 472 ? -26.297 -19.125 -15.352 1 96.75 472 ILE A O 1
ATOM 3951 N N . VAL A 1 473 ? -26.359 -21.359 -15.273 1 96.62 473 VAL A N 1
ATOM 3952 C CA . VAL A 1 473 ? -25.031 -21.5 -15.852 1 96.62 473 VAL A CA 1
ATOM 3953 C C . VAL A 1 473 ? -25.141 -22.062 -17.266 1 96.62 473 VAL A C 1
ATOM 3955 O O . VAL A 1 473 ? -25.641 -23.188 -17.453 1 96.62 473 VAL A O 1
ATOM 3958 N N . CYS A 1 474 ? -24.656 -21.266 -18.188 1 96 474 CYS A N 1
ATOM 3959 C CA . CYS A 1 474 ? -24.578 -21.672 -19.578 1 96 474 CYS A CA 1
ATOM 3960 C C . CYS A 1 474 ? -23.141 -22.016 -19.969 1 96 474 CYS A C 1
ATOM 3962 O O . CYS A 1 474 ? -22.188 -21.578 -19.312 1 96 474 CYS A O 1
ATOM 3964 N N . ASN A 1 475 ? -22.984 -22.812 -20.984 1 93.81 475 ASN A N 1
ATOM 3965 C CA . ASN A 1 475 ? -21.641 -23.25 -21.359 1 93.81 475 ASN A CA 1
ATOM 3966 C C . ASN A 1 475 ? -20.969 -22.266 -22.312 1 93.81 475 ASN A C 1
ATOM 3968 O O . ASN A 1 475 ? -19.734 -22.281 -22.453 1 93.81 475 ASN A O 1
ATOM 3972 N N . THR A 1 476 ? -21.75 -21.438 -22.984 1 91.06 476 THR A N 1
ATOM 3973 C CA . THR A 1 476 ? -21.188 -20.453 -23.891 1 91.06 476 THR A CA 1
ATOM 3974 C C . THR A 1 476 ? -21.688 -19.047 -23.562 1 91.06 476 THR A C 1
ATOM 3976 O O . THR A 1 476 ? -22.797 -18.891 -23.047 1 91.06 476 THR A O 1
ATOM 3979 N N . VAL A 1 477 ? -20.875 -18.094 -23.906 1 91.25 477 VAL A N 1
ATOM 3980 C CA . VAL A 1 477 ? -21.234 -16.703 -23.641 1 91.25 477 VAL A CA 1
ATOM 3981 C C . VAL A 1 477 ? -22.453 -16.312 -24.469 1 91.25 477 VAL A C 1
ATOM 3983 O O . VAL A 1 477 ? -23.359 -15.648 -23.969 1 91.25 477 VAL A O 1
ATOM 3986 N N . ASP A 1 478 ? -22.5 -16.734 -25.688 1 90.5 478 ASP A N 1
ATOM 3987 C CA . ASP A 1 478 ? -23.625 -16.406 -26.562 1 90.5 478 ASP A CA 1
ATOM 3988 C C . ASP A 1 478 ? -24.953 -16.922 -25.984 1 90.5 478 ASP A C 1
ATOM 3990 O O . ASP A 1 478 ? -25.953 -16.203 -26.016 1 90.5 478 ASP A O 1
ATOM 3994 N N . ARG A 1 479 ? -24.891 -18.109 -25.5 1 93.88 479 ARG A N 1
ATOM 3995 C CA . ARG A 1 479 ? -26.078 -18.672 -24.875 1 93.88 479 ARG A CA 1
ATOM 3996 C C . ARG A 1 479 ? -26.469 -17.891 -23.625 1 93.88 479 ARG A C 1
ATOM 3998 O O . ARG A 1 479 ? -27.656 -17.641 -23.391 1 93.88 479 ARG A O 1
ATOM 4005 N N . ALA A 1 480 ? -25.547 -17.578 -22.844 1 95.44 480 ALA A N 1
ATOM 4006 C CA . ALA A 1 480 ? -25.812 -16.797 -21.641 1 95.44 480 ALA A CA 1
ATOM 4007 C C . ALA A 1 480 ? -26.469 -15.469 -21.984 1 95.44 480 ALA A C 1
ATOM 4009 O O . ALA A 1 480 ? -27.391 -15.023 -21.281 1 95.44 480 ALA A O 1
ATOM 4010 N N . ILE A 1 481 ? -25.953 -14.82 -23.031 1 95.31 481 ILE A N 1
ATOM 4011 C CA . ILE A 1 481 ? -26.516 -13.539 -23.469 1 95.31 481 ILE A CA 1
ATOM 4012 C C . ILE A 1 481 ? -27.953 -13.727 -23.906 1 95.31 481 ILE A C 1
ATOM 4014 O O . ILE A 1 481 ? -28.828 -12.914 -23.562 1 95.31 481 ILE A O 1
ATOM 4018 N N . GLU A 1 482 ? -28.219 -14.789 -24.656 1 95 482 GLU A N 1
ATOM 4019 C CA . GLU A 1 482 ? -29.578 -15.094 -25.109 1 95 482 GLU A CA 1
ATOM 4020 C C . GLU A 1 482 ? -30.516 -15.305 -23.938 1 95 482 GLU A C 1
ATOM 4022 O O . GLU A 1 482 ? -31.641 -14.781 -23.922 1 95 482 GLU A O 1
ATOM 4027 N N . VAL A 1 483 ? -30.062 -16.047 -23 1 96.62 483 VAL A N 1
ATOM 4028 C CA . VAL A 1 483 ? -30.859 -16.328 -21.812 1 96.62 483 VAL A CA 1
ATOM 4029 C C . VAL A 1 483 ? -31.141 -15.047 -21.047 1 96.62 483 VAL A C 1
ATOM 4031 O O . VAL A 1 483 ? -32.25 -14.812 -20.609 1 96.62 483 VAL A O 1
ATOM 4034 N N . TYR A 1 484 ? -30.141 -14.195 -20.875 1 96.56 484 TYR A N 1
ATOM 4035 C CA . TYR A 1 484 ? -30.266 -12.914 -20.203 1 96.56 484 TYR A CA 1
ATOM 4036 C C . TYR A 1 484 ? -31.328 -12.047 -20.875 1 96.56 484 TYR A C 1
ATOM 4038 O O . TYR A 1 484 ? -32.219 -11.516 -20.203 1 96.56 484 TYR A O 1
ATOM 4046 N N . LYS A 1 485 ? -31.188 -11.945 -22.203 1 95.5 485 LYS A N 1
ATOM 4047 C CA . LYS A 1 485 ? -32.125 -11.125 -22.953 1 95.5 485 LYS A CA 1
ATOM 4048 C C . LYS A 1 485 ? -33.562 -11.617 -22.781 1 95.5 485 LYS A C 1
ATOM 4050 O O . LYS A 1 485 ? -34.469 -10.82 -22.594 1 95.5 485 LYS A O 1
ATOM 4055 N N . TYR A 1 486 ? -33.688 -12.852 -22.859 1 95.56 486 TYR A N 1
ATOM 4056 C CA . TYR A 1 486 ? -35 -13.445 -22.734 1 95.56 486 TYR A CA 1
ATOM 4057 C C . TYR A 1 486 ? -35.625 -13.141 -21.375 1 95.56 486 TYR A C 1
ATOM 4059 O O . TYR A 1 486 ? -36.781 -12.688 -21.297 1 95.56 486 TYR A O 1
ATOM 4067 N N . LEU A 1 487 ? -34.938 -13.359 -20.281 1 95.88 487 LEU A N 1
ATOM 4068 C CA . LEU A 1 487 ? -35.438 -13.156 -18.922 1 95.88 487 LEU A CA 1
ATOM 4069 C C . LEU A 1 487 ? -35.688 -11.672 -18.656 1 95.88 487 LEU A C 1
ATOM 4071 O O . LEU A 1 487 ? -36.656 -11.312 -17.984 1 95.88 487 LEU A O 1
ATOM 4075 N N . LYS A 1 488 ? -34.781 -10.898 -19.188 1 94.38 488 LYS A N 1
ATOM 4076 C CA . LYS A 1 488 ? -34.969 -9.461 -19.031 1 94.38 488 LYS A CA 1
ATOM 4077 C C . LYS A 1 488 ? -36.25 -8.977 -19.719 1 94.38 488 LYS A C 1
ATOM 4079 O O . LYS A 1 488 ? -36.969 -8.133 -19.172 1 94.38 488 LYS A O 1
ATOM 4084 N N . ASN A 1 489 ? -36.438 -9.453 -20.859 1 93.25 489 ASN A N 1
ATOM 4085 C CA . ASN A 1 489 ? -37.656 -9.109 -21.609 1 93.25 489 ASN A CA 1
ATOM 4086 C C . ASN A 1 489 ? -38.906 -9.516 -20.844 1 93.25 489 ASN A C 1
ATOM 4088 O O . ASN A 1 489 ? -39.969 -8.906 -21.016 1 93.25 489 ASN A O 1
ATOM 4092 N N . LYS A 1 490 ? -38.844 -10.484 -20.062 1 91.94 490 LYS A N 1
ATOM 4093 C CA . LYS A 1 490 ? -39.938 -10.922 -19.219 1 91.94 490 LYS A CA 1
ATOM 4094 C C . LYS A 1 490 ? -40.031 -10.109 -17.938 1 91.94 490 LYS A C 1
ATOM 4096 O O . LYS A 1 490 ? -40.781 -10.445 -17.016 1 91.94 490 LYS A O 1
ATOM 4101 N N . LYS A 1 491 ? -39.156 -9.086 -17.734 1 90.06 491 LYS A N 1
ATOM 4102 C CA . LYS A 1 491 ? -39.125 -8.086 -16.672 1 90.06 491 LYS A CA 1
ATOM 4103 C C . LYS A 1 491 ? -38.594 -8.656 -15.359 1 90.06 491 LYS A C 1
ATOM 4105 O O . LYS A 1 491 ? -38.969 -8.18 -14.281 1 90.06 491 LYS A O 1
ATOM 4110 N N . PHE A 1 492 ? -37.906 -9.789 -15.453 1 92.69 492 PHE A N 1
ATOM 4111 C CA . PHE A 1 492 ? -37.219 -10.266 -14.273 1 92.69 492 PHE A CA 1
ATOM 4112 C C . PHE A 1 492 ? -36 -9.398 -13.977 1 92.69 492 PHE A C 1
ATOM 4114 O O . PHE A 1 492 ? -35.469 -8.742 -14.883 1 92.69 492 PHE A O 1
ATOM 4121 N N . LYS A 1 493 ? -35.656 -9.242 -12.75 1 93.06 493 LYS A N 1
ATOM 4122 C CA . LYS A 1 493 ? -34.375 -8.625 -12.383 1 93.06 493 LYS A CA 1
ATOM 4123 C C . LYS A 1 493 ? -33.219 -9.586 -12.602 1 93.06 493 LYS A C 1
ATOM 4125 O O . LYS A 1 493 ? -33 -10.484 -11.789 1 93.06 493 LYS A O 1
ATOM 4130 N N . VAL A 1 494 ? -32.5 -9.398 -13.656 1 95.5 494 VAL A N 1
ATOM 4131 C CA . VAL A 1 494 ? -31.484 -10.359 -14.07 1 95.5 494 VAL A CA 1
ATOM 4132 C C . VAL A 1 494 ? -30.125 -9.664 -14.203 1 95.5 494 VAL A C 1
ATOM 4134 O O . VAL A 1 494 ? -30.047 -8.523 -14.664 1 95.5 494 VAL A O 1
ATOM 4137 N N . LEU A 1 495 ? -29.094 -10.266 -13.773 1 94.75 495 LEU A N 1
ATOM 4138 C CA . LEU A 1 495 ? -27.719 -9.82 -13.953 1 94.75 495 LEU A CA 1
ATOM 4139 C C . LEU A 1 495 ? -26.922 -10.812 -14.805 1 94.75 495 LEU A C 1
ATOM 4141 O O . LEU A 1 495 ? -27.078 -12.023 -14.648 1 94.75 495 LEU A O 1
ATOM 4145 N N . LEU A 1 496 ? -26.125 -10.336 -15.742 1 95.56 496 LEU A N 1
ATOM 4146 C CA . LEU A 1 496 ? -25.312 -11.164 -16.625 1 95.56 496 LEU A CA 1
ATOM 4147 C C . LEU A 1 496 ? -23.828 -10.969 -16.328 1 95.56 496 LEU A C 1
ATOM 4149 O O . LEU A 1 496 ? -23.359 -9.836 -16.234 1 95.56 496 LEU A O 1
ATOM 4153 N N . ILE A 1 497 ? -23.156 -12.07 -16.172 1 91.88 497 ILE A N 1
ATOM 4154 C CA . ILE A 1 497 ? -21.719 -11.961 -15.945 1 91.88 497 ILE A CA 1
ATOM 4155 C C . ILE A 1 497 ? -20.984 -13.078 -16.703 1 91.88 497 ILE A C 1
ATOM 4157 O O . ILE A 1 497 ? -21.344 -14.25 -16.578 1 91.88 497 ILE A O 1
ATOM 4161 N N . HIS A 1 498 ? -20.062 -12.766 -17.531 1 91.12 498 HIS A N 1
ATOM 4162 C CA . HIS A 1 498 ? -19.25 -13.703 -18.297 1 91.12 498 HIS A CA 1
ATOM 4163 C C . HIS A 1 498 ? -17.875 -13.117 -18.625 1 91.12 498 HIS A C 1
ATOM 4165 O O . HIS A 1 498 ? -17.531 -12.031 -18.141 1 91.12 498 HIS A O 1
ATOM 4171 N N . GLY A 1 499 ? -17.047 -13.781 -19.438 1 86.38 499 GLY A N 1
ATOM 4172 C CA . GLY A 1 499 ? -15.656 -13.438 -19.625 1 86.38 499 GLY A CA 1
ATOM 4173 C C . GLY A 1 499 ? -15.43 -12.406 -20.719 1 86.38 499 GLY A C 1
ATOM 4174 O O . GLY A 1 499 ? -14.328 -11.883 -20.875 1 86.38 499 GLY A O 1
ATOM 4175 N N . ARG A 1 500 ? -16.484 -11.969 -21.438 1 89.25 500 ARG A N 1
ATOM 4176 C CA . ARG A 1 500 ? -16.312 -11.078 -22.578 1 89.25 500 ARG A CA 1
ATOM 4177 C C . ARG A 1 500 ? -16.656 -9.641 -22.219 1 89.25 500 ARG A C 1
ATOM 4179 O O . ARG A 1 500 ? -17.047 -8.852 -23.078 1 89.25 500 ARG A O 1
ATOM 4186 N N . PHE A 1 501 ? -16.609 -9.305 -20.953 1 91.56 501 PHE A N 1
ATOM 4187 C CA . PHE A 1 501 ? -16.75 -7.93 -20.5 1 91.56 501 PHE A CA 1
ATOM 4188 C C . PHE A 1 501 ? -15.375 -7.266 -20.391 1 91.56 501 PHE A C 1
ATOM 4190 O O . PHE A 1 501 ? -14.359 -7.945 -20.234 1 91.56 501 PHE A O 1
ATOM 4197 N N . THR A 1 502 ? -15.375 -5.938 -20.562 1 91.38 502 THR A N 1
ATOM 4198 C CA . THR A 1 502 ? -14.164 -5.207 -20.234 1 91.38 502 THR A CA 1
ATOM 4199 C C . THR A 1 502 ? -13.805 -5.402 -18.75 1 91.38 502 THR A C 1
ATOM 4201 O O . THR A 1 502 ? -14.672 -5.75 -17.953 1 91.38 502 THR A O 1
ATOM 4204 N N . TYR A 1 503 ? -12.602 -5.203 -18.453 1 86.62 503 TYR A N 1
ATOM 4205 C CA . TYR A 1 503 ? -12.164 -5.359 -17.062 1 86.62 503 TYR A CA 1
ATOM 4206 C C . TYR A 1 503 ? -12.93 -4.418 -16.141 1 86.62 503 TYR A C 1
ATOM 4208 O O . TYR A 1 503 ? -13.297 -4.793 -15.023 1 86.62 503 TYR A O 1
ATOM 4216 N N . GLY A 1 504 ? -13.18 -3.221 -16.594 1 86.12 504 GLY A N 1
ATOM 4217 C CA . GLY A 1 504 ? -13.945 -2.264 -15.805 1 86.12 504 GLY A CA 1
ATOM 4218 C C . GLY A 1 504 ? -15.359 -2.723 -15.523 1 86.12 504 GLY A C 1
ATOM 4219 O O . GLY A 1 504 ? -15.812 -2.68 -14.375 1 86.12 504 GLY A O 1
ATOM 4220 N N . ASP A 1 505 ? -15.961 -3.174 -16.5 1 90.75 505 ASP A N 1
ATOM 4221 C CA . ASP A 1 505 ? -17.344 -3.635 -16.344 1 90.75 505 ASP A CA 1
ATOM 4222 C C . ASP A 1 505 ? -17.406 -4.902 -15.508 1 90.75 505 ASP A C 1
ATOM 4224 O O . ASP A 1 505 ? -18.328 -5.086 -14.719 1 90.75 505 ASP A O 1
ATOM 4228 N N . ARG A 1 506 ? -16.5 -5.73 -15.688 1 86.81 506 ARG A N 1
ATOM 4229 C CA . ARG A 1 506 ? -16.453 -6.957 -14.906 1 86.81 506 ARG A CA 1
ATOM 4230 C C . ARG A 1 506 ? -16.344 -6.648 -13.414 1 86.81 506 ARG A C 1
ATOM 4232 O O . ARG A 1 506 ? -17.016 -7.266 -12.594 1 86.81 506 ARG A O 1
ATOM 4239 N N . GLU A 1 507 ? -15.461 -5.812 -13.156 1 81.12 507 GLU A N 1
ATOM 4240 C CA . GLU A 1 507 ? -15.289 -5.406 -11.758 1 81.12 507 GLU A CA 1
ATOM 4241 C C . GLU A 1 507 ? -16.578 -4.852 -11.18 1 81.12 507 GLU A C 1
ATOM 4243 O O . GLU A 1 507 ? -16.953 -5.176 -10.055 1 81.12 507 GLU A O 1
ATOM 4248 N N . ARG A 1 508 ? -17.188 -3.984 -11.898 1 83.94 508 ARG A N 1
ATOM 4249 C CA . ARG A 1 508 ? -18.469 -3.404 -11.477 1 83.94 508 ARG A CA 1
ATOM 4250 C C . ARG A 1 508 ? -19.5 -4.492 -11.234 1 83.94 508 ARG A C 1
ATOM 4252 O O . ARG A 1 508 ? -20.203 -4.473 -10.219 1 83.94 508 ARG A O 1
ATOM 4259 N N . LEU A 1 509 ? -19.594 -5.406 -12.133 1 87.94 509 LEU A N 1
ATOM 4260 C CA . LEU A 1 509 ? -20.578 -6.48 -12.055 1 87.94 509 LEU A CA 1
ATOM 4261 C C . LEU A 1 509 ? -20.281 -7.402 -10.875 1 87.94 509 LEU A C 1
ATOM 4263 O O . LEU A 1 509 ? -21.203 -7.82 -10.164 1 87.94 509 LEU A O 1
ATOM 4267 N N . GLU A 1 510 ? -19.062 -7.734 -10.664 1 81.94 510 GLU A N 1
ATOM 4268 C CA . GLU A 1 510 ? -18.672 -8.578 -9.539 1 81.94 510 GLU A CA 1
ATOM 4269 C C . GLU A 1 510 ? -19 -7.914 -8.211 1 81.94 510 GLU A C 1
ATOM 4271 O O . GLU A 1 510 ? -19.469 -8.57 -7.281 1 81.94 510 GLU A O 1
ATOM 4276 N N . LYS A 1 511 ? -18.734 -6.66 -8.141 1 75.88 511 LYS A N 1
ATOM 4277 C CA . LYS A 1 511 ? -19.094 -5.906 -6.945 1 75.88 511 LYS A CA 1
ATOM 4278 C C . LYS A 1 511 ? -20.609 -5.918 -6.727 1 75.88 511 LYS A C 1
ATOM 4280 O O . LYS A 1 511 ? -21.078 -6.055 -5.594 1 75.88 511 LYS A O 1
ATOM 4285 N N . GLU A 1 512 ? -21.281 -5.758 -7.824 1 82.44 512 GLU A N 1
ATOM 4286 C CA . GLU A 1 512 ? -22.734 -5.758 -7.77 1 82.44 512 GLU A CA 1
ATOM 4287 C C . GLU A 1 512 ? -23.281 -7.102 -7.281 1 82.44 512 GLU A C 1
ATOM 4289 O O . GLU A 1 512 ? -24.188 -7.148 -6.449 1 82.44 512 GLU A O 1
ATOM 4294 N N . VAL A 1 513 ? -22.75 -8.125 -7.73 1 81.56 513 VAL A N 1
ATOM 4295 C CA . VAL A 1 513 ? -23.172 -9.469 -7.348 1 81.56 513 VAL A CA 1
ATOM 4296 C C . VAL A 1 513 ? -22.875 -9.695 -5.867 1 81.56 513 VAL A C 1
ATOM 4298 O O . VAL A 1 513 ? -23.672 -10.297 -5.152 1 81.56 513 VAL A O 1
ATOM 4301 N N . ARG A 1 514 ? -21.828 -9.227 -5.336 1 75 514 ARG A N 1
ATOM 4302 C CA . ARG A 1 514 ? -21.406 -9.422 -3.953 1 75 514 ARG A CA 1
ATOM 4303 C C . ARG A 1 514 ? -22.266 -8.609 -2.996 1 75 514 ARG A C 1
ATOM 4305 O O . ARG A 1 514 ? -22.625 -9.086 -1.914 1 75 514 ARG A O 1
ATOM 4312 N N . LYS A 1 515 ? -22.578 -7.414 -3.457 1 71.5 515 LYS A N 1
ATOM 4313 C CA . LYS A 1 515 ? -23.234 -6.48 -2.539 1 71.5 515 LYS A CA 1
ATOM 4314 C C . LYS A 1 515 ? -24.75 -6.602 -2.607 1 71.5 515 LYS A C 1
ATOM 4316 O O . LYS A 1 515 ? -25.438 -6.426 -1.602 1 71.5 515 LYS A O 1
ATOM 4321 N N . ASN A 1 516 ? -25.25 -6.949 -3.846 1 78.38 516 ASN A N 1
ATOM 4322 C CA . ASN A 1 516 ? -26.688 -6.824 -4.051 1 78.38 516 ASN A CA 1
ATOM 4323 C C . ASN A 1 516 ? -27.281 -8.094 -4.652 1 78.38 516 ASN A C 1
ATOM 4325 O O . ASN A 1 516 ? -28.188 -8.023 -5.488 1 78.38 516 ASN A O 1
ATOM 4329 N N . ILE A 1 517 ? -26.766 -9.227 -4.285 1 80.62 517 ILE A N 1
ATOM 4330 C CA . ILE A 1 517 ? -27.188 -10.469 -4.918 1 80.62 517 ILE A CA 1
ATOM 4331 C C . ILE A 1 517 ? -28.672 -10.703 -4.656 1 80.62 517 ILE A C 1
ATOM 4333 O O . ILE A 1 517 ? -29.391 -11.219 -5.516 1 80.62 517 ILE A O 1
ATOM 4337 N N . GLU A 1 518 ? -29.156 -10.273 -3.488 1 77.94 518 GLU A N 1
ATOM 4338 C CA . GLU A 1 518 ? -30.531 -10.531 -3.078 1 77.94 518 GLU A CA 1
ATOM 4339 C C . GLU A 1 518 ? -31.516 -9.703 -3.896 1 77.94 518 GLU A C 1
ATOM 4341 O O . GLU A 1 518 ? -32.719 -10 -3.934 1 77.94 518 GLU A O 1
ATOM 4346 N N . HIS A 1 519 ? -31.016 -8.734 -4.52 1 82.44 519 HIS A N 1
ATOM 4347 C CA . HIS A 1 519 ? -31.859 -7.844 -5.293 1 82.44 519 HIS A CA 1
ATOM 4348 C C . HIS A 1 519 ? -32.188 -8.445 -6.652 1 82.44 519 HIS A C 1
ATOM 4350 O O . HIS A 1 519 ? -33.094 -7.961 -7.344 1 82.44 519 HIS A O 1
ATOM 4356 N N . TYR A 1 520 ? -31.609 -9.578 -7.031 1 90.81 520 TYR A N 1
ATOM 4357 C CA . TYR A 1 520 ? -31.797 -10.148 -8.359 1 90.81 520 TYR A CA 1
ATOM 4358 C C . TYR A 1 520 ? -32.594 -11.453 -8.289 1 90.81 520 TYR A C 1
ATOM 4360 O O . TYR A 1 520 ? -32.469 -12.195 -7.309 1 90.81 520 TYR A O 1
ATOM 4368 N N . ASP A 1 521 ? -33.375 -11.648 -9.281 1 93.94 521 ASP A N 1
ATOM 4369 C CA . ASP A 1 521 ? -34.062 -12.922 -9.445 1 93.94 521 ASP A CA 1
ATOM 4370 C C . ASP A 1 521 ? -33.125 -13.984 -10 1 93.94 521 ASP A C 1
ATOM 4372 O O . ASP A 1 521 ? -33.062 -15.109 -9.484 1 93.94 521 ASP A O 1
ATOM 4376 N N . PHE A 1 522 ? -32.469 -13.602 -11.016 1 95.44 522 PHE A N 1
ATOM 4377 C CA . PHE A 1 522 ? -31.578 -14.523 -11.719 1 95.44 522 PHE A CA 1
ATOM 4378 C C . PHE A 1 522 ? -30.203 -13.906 -11.914 1 95.44 522 PHE A C 1
ATOM 4380 O O . PHE A 1 522 ? -30.078 -12.711 -12.156 1 95.44 522 PHE A O 1
ATOM 4387 N N . ILE A 1 523 ? -29.25 -14.703 -11.789 1 95.56 523 ILE A N 1
ATOM 4388 C CA . ILE A 1 523 ? -27.906 -14.398 -12.273 1 95.56 523 ILE A CA 1
ATOM 4389 C C . ILE A 1 523 ? -27.5 -15.406 -13.344 1 95.56 523 ILE A C 1
ATOM 4391 O O . ILE A 1 523 ? -27.484 -16.609 -13.102 1 95.56 523 ILE A O 1
ATOM 4395 N N . VAL A 1 524 ? -27.266 -14.922 -14.5 1 96.38 524 VAL A N 1
ATOM 4396 C CA . VAL A 1 524 ? -26.875 -15.758 -15.625 1 96.38 524 VAL A CA 1
ATOM 4397 C C . VAL A 1 524 ? -25.359 -15.648 -15.836 1 96.38 524 VAL A C 1
ATOM 4399 O O . VAL A 1 524 ? -24.812 -14.547 -15.906 1 96.38 524 VAL A O 1
ATOM 4402 N N . SER A 1 525 ? -24.734 -16.75 -15.898 1 94.38 525 SER A N 1
ATOM 4403 C CA . SER A 1 525 ? -23.281 -16.75 -16.016 1 94.38 525 SER A CA 1
ATOM 4404 C C . SER A 1 525 ? -22.781 -17.953 -16.797 1 94.38 525 SER A C 1
ATOM 4406 O O . SER A 1 525 ? -23.562 -18.672 -17.406 1 94.38 525 SER A O 1
ATOM 4408 N N . THR A 1 526 ? -21.469 -18.031 -16.953 1 91.38 526 THR A N 1
ATOM 4409 C CA . THR A 1 526 ? -20.766 -19.156 -17.562 1 91.38 526 THR A CA 1
ATOM 4410 C C . THR A 1 526 ? -19.812 -19.812 -16.562 1 91.38 526 THR A C 1
ATOM 4412 O O . THR A 1 526 ? -20.125 -19.906 -15.367 1 91.38 526 THR A O 1
ATOM 4415 N N . GLN A 1 527 ? -18.734 -20.297 -17 1 81.88 527 GLN A N 1
ATOM 4416 C CA . GLN A 1 527 ? -17.75 -20.969 -16.156 1 81.88 527 GLN A CA 1
ATOM 4417 C C . GLN A 1 527 ? -17.094 -20 -15.188 1 81.88 527 GLN A C 1
ATOM 4419 O O . GLN A 1 527 ? -16.516 -20.406 -14.18 1 81.88 527 GLN A O 1
ATOM 4424 N N . VAL A 1 528 ? -17.297 -18.75 -15.414 1 77.88 528 VAL A N 1
ATOM 4425 C CA . VAL A 1 528 ? -16.641 -17.719 -14.609 1 77.88 528 VAL A CA 1
ATOM 4426 C C . VAL A 1 528 ? -17.156 -17.781 -13.18 1 77.88 528 VAL A C 1
ATOM 4428 O O . VAL A 1 528 ? -16.438 -17.406 -12.242 1 77.88 528 VAL A O 1
ATOM 4431 N N . ILE A 1 529 ? -18.344 -18.219 -12.945 1 79.31 529 ILE A N 1
ATOM 4432 C CA . ILE A 1 529 ? -18.984 -18.219 -11.633 1 79.31 529 ILE A CA 1
ATOM 4433 C C . ILE A 1 529 ? -18.469 -19.406 -10.812 1 79.31 529 ILE A C 1
ATOM 4435 O O . ILE A 1 529 ? -18.656 -19.438 -9.594 1 79.31 529 ILE A O 1
ATOM 4439 N N . GLU A 1 530 ? -17.875 -20.391 -11.508 1 70.06 530 GLU A N 1
ATOM 4440 C CA . GLU A 1 530 ? -17.438 -21.625 -10.867 1 70.06 530 GLU A CA 1
ATOM 4441 C C . GLU A 1 530 ? -16.359 -21.344 -9.82 1 70.06 530 GLU A C 1
ATOM 4443 O O . GLU A 1 530 ? -16.203 -22.109 -8.867 1 70.06 530 GLU A O 1
ATOM 4448 N N . VAL A 1 531 ? -15.719 -20.25 -10.125 1 59.16 531 VAL A N 1
ATOM 4449 C CA . VAL A 1 531 ? -14.539 -20.094 -9.273 1 59.16 531 VAL A CA 1
ATOM 4450 C C . VAL A 1 531 ? -14.68 -18.844 -8.414 1 59.16 531 VAL A C 1
ATOM 4452 O O . VAL A 1 531 ? -15.086 -17.797 -8.898 1 59.16 531 VAL A O 1
ATOM 4455 N N . SER A 1 532 ? -14.297 -18.875 -7.078 1 58.31 532 SER A N 1
ATOM 4456 C CA . SER A 1 532 ? -13.703 -18.141 -5.965 1 58.31 532 SER A CA 1
ATOM 4457 C C . SER A 1 532 ? -14.562 -16.953 -5.547 1 58.31 532 SER A C 1
ATOM 4459 O O . SER A 1 532 ? -14.109 -16.078 -4.812 1 58.31 532 SER A O 1
ATOM 4461 N N . LEU A 1 533 ? -15.891 -16.953 -6.027 1 58.84 533 LEU A N 1
ATOM 4462 C CA . LEU A 1 533 ? -16.625 -15.852 -5.422 1 58.84 533 LEU A CA 1
ATOM 4463 C C . LEU A 1 533 ? -17.359 -16.312 -4.164 1 58.84 533 LEU A C 1
ATOM 4465 O O . LEU A 1 533 ? -17.938 -17.406 -4.141 1 58.84 533 LEU A O 1
ATOM 4469 N N . ASP A 1 534 ? -16.906 -15.844 -3.031 1 66 534 ASP A N 1
ATOM 4470 C CA . ASP A 1 534 ? -17.656 -16.141 -1.812 1 66 534 ASP A CA 1
ATOM 4471 C C . ASP A 1 534 ? -19.109 -15.695 -1.931 1 66 534 ASP A C 1
ATOM 4473 O O . ASP A 1 534 ? -19.547 -14.797 -1.208 1 66 534 ASP A O 1
ATOM 4477 N N . ILE A 1 535 ? -19.797 -16.359 -2.943 1 76.12 535 ILE A N 1
ATOM 4478 C CA . ILE A 1 535 ? -21.219 -16.078 -3.174 1 76.12 535 ILE A CA 1
ATOM 4479 C C . ILE A 1 535 ? -22.031 -17.344 -3.018 1 76.12 535 ILE A C 1
ATOM 4481 O O . ILE A 1 535 ? -21.578 -18.438 -3.359 1 76.12 535 ILE A O 1
ATOM 4485 N N . SER A 1 536 ? -23.156 -17.312 -2.461 1 86 536 SER A N 1
ATOM 4486 C CA . SER A 1 536 ? -24.047 -18.453 -2.277 1 86 536 SER A CA 1
ATOM 4487 C C . SER A 1 536 ? -25.422 -18.203 -2.887 1 86 536 SER A C 1
ATOM 4489 O O . SER A 1 536 ? -26.094 -17.234 -2.525 1 86 536 SER A O 1
ATOM 4491 N N . PHE A 1 537 ? -25.797 -19.062 -3.76 1 91 537 PHE A N 1
ATOM 4492 C CA . PHE A 1 537 ? -27.109 -19 -4.387 1 91 537 PHE A CA 1
ATOM 4493 C C . PHE A 1 537 ? -28.078 -19.953 -3.715 1 91 537 PHE A C 1
ATOM 4495 O O . PHE A 1 537 ? -27.672 -20.859 -2.975 1 91 537 PHE A O 1
ATOM 4502 N N . ASN A 1 538 ? -29.375 -19.703 -3.928 1 91.94 538 ASN A N 1
ATOM 4503 C CA . ASN A 1 538 ? -30.375 -20.594 -3.355 1 91.94 538 ASN A CA 1
ATOM 4504 C C . ASN A 1 538 ? -30.719 -21.75 -4.301 1 91.94 538 ASN A C 1
ATOM 4506 O O . ASN A 1 538 ? -31.125 -22.828 -3.859 1 91.94 538 ASN A O 1
ATOM 4510 N N . SER A 1 539 ? -30.578 -21.5 -5.582 1 94.94 539 SER A N 1
ATOM 4511 C CA . SER A 1 539 ? -30.844 -22.531 -6.582 1 94.94 539 SER A CA 1
ATOM 4512 C C . SER A 1 539 ? -29.922 -22.375 -7.785 1 94.94 539 SER A C 1
ATOM 4514 O O . SER A 1 539 ? -29.359 -21.312 -8.008 1 94.94 539 SER A O 1
ATOM 4516 N N . ILE A 1 540 ? -29.812 -23.547 -8.539 1 96.56 540 ILE A N 1
ATOM 4517 C CA . ILE A 1 540 ? -29 -23.5 -9.758 1 96.56 540 ILE A CA 1
ATOM 4518 C C . ILE A 1 540 ? -29.688 -24.297 -10.867 1 96.56 540 ILE A C 1
ATOM 4520 O O . ILE A 1 540 ? -30.312 -25.328 -10.602 1 96.56 540 ILE A O 1
ATOM 4524 N N . LEU A 1 541 ? -29.734 -23.734 -11.984 1 96.88 541 LEU A N 1
ATOM 4525 C CA . LEU A 1 541 ? -30.062 -24.406 -13.234 1 96.88 541 LEU A CA 1
ATOM 4526 C C . LEU A 1 541 ? -28.875 -24.406 -14.18 1 96.88 541 LEU A C 1
ATOM 4528 O O . LEU A 1 541 ? -28.5 -23.375 -14.727 1 96.88 541 LEU A O 1
ATOM 4532 N N . SER A 1 542 ? -28.281 -25.609 -14.414 1 97.19 542 SER A N 1
ATOM 4533 C CA . SER A 1 542 ? -27.047 -25.688 -15.188 1 97.19 542 SER A CA 1
ATOM 4534 C C . SER A 1 542 ? -27.266 -26.484 -16.484 1 97.19 542 SER A C 1
ATOM 4536 O O . SER A 1 542 ? -27.938 -27.5 -16.484 1 97.19 542 SER A O 1
ATOM 4538 N N . GLU A 1 543 ? -26.656 -26 -17.547 1 96.94 543 GLU A N 1
ATOM 4539 C CA . GLU A 1 543 ? -26.484 -26.844 -18.719 1 96.94 543 GLU A CA 1
ATOM 4540 C C . GLU A 1 543 ? -25.562 -28.031 -18.406 1 96.94 543 GLU A C 1
ATOM 4542 O O . GLU A 1 543 ? -24.812 -28 -17.438 1 96.94 543 GLU A O 1
ATOM 4547 N N . PRO A 1 544 ? -25.703 -29.109 -19.219 1 96.88 544 PRO A N 1
ATOM 4548 C CA . PRO A 1 544 ? -24.859 -30.266 -18.922 1 96.88 544 PRO A CA 1
ATOM 4549 C C . PRO A 1 544 ? -23.359 -29.969 -19.078 1 96.88 544 PRO A C 1
ATOM 4551 O O . PRO A 1 544 ? -22.969 -29.25 -20 1 96.88 544 PRO A O 1
ATOM 4554 N N . ALA A 1 545 ? -22.578 -30.453 -18.25 1 95 545 ALA A N 1
ATOM 4555 C CA . ALA A 1 545 ? -21.125 -30.25 -18.203 1 95 545 ALA A CA 1
ATOM 4556 C C . ALA A 1 545 ? -20.438 -31.438 -17.516 1 95 545 ALA A C 1
ATOM 4558 O O . ALA A 1 545 ? -21.109 -32.312 -16.938 1 95 545 ALA A O 1
ATOM 4559 N N . PRO A 1 546 ? -19.141 -31.516 -17.703 1 91.94 546 PRO A N 1
ATOM 4560 C CA . PRO A 1 546 ? -18.453 -32.562 -16.969 1 91.94 546 PRO A CA 1
ATOM 4561 C C . PRO A 1 546 ? -18.688 -32.5 -15.469 1 91.94 546 PRO A C 1
ATOM 4563 O O . PRO A 1 546 ? -18.875 -31.422 -14.914 1 91.94 546 PRO A O 1
ATOM 4566 N N . LEU A 1 547 ? -18.641 -33.656 -14.859 1 94.12 547 LEU A N 1
ATOM 4567 C CA . LEU A 1 547 ? -19.047 -33.781 -13.461 1 94.12 547 LEU A CA 1
ATOM 4568 C C . LEU A 1 547 ? -18.203 -32.875 -12.562 1 94.12 547 LEU A C 1
ATOM 4570 O O . LEU A 1 547 ? -18.719 -32.281 -11.617 1 94.12 547 LEU A O 1
ATOM 4574 N N . ASP A 1 548 ? -16.953 -32.844 -12.805 1 89.5 548 ASP A N 1
ATOM 4575 C CA . ASP A 1 548 ? -16.078 -32 -11.984 1 89.5 548 ASP A CA 1
ATOM 4576 C C . ASP A 1 548 ? -16.5 -30.547 -12.07 1 89.5 548 ASP A C 1
ATOM 4578 O O . ASP A 1 548 ? -16.469 -29.812 -11.07 1 89.5 548 ASP A O 1
ATOM 4582 N N . ALA A 1 549 ? -16.828 -30.047 -13.188 1 88.75 549 ALA A N 1
ATOM 4583 C CA . ALA A 1 549 ? -17.312 -28.672 -13.367 1 88.75 549 ALA A CA 1
ATOM 4584 C C . ALA A 1 549 ? -18.641 -28.469 -12.641 1 88.75 549 ALA A C 1
ATOM 4586 O O . ALA A 1 549 ? -18.859 -27.438 -12.008 1 88.75 549 ALA A O 1
ATOM 4587 N N . LEU A 1 550 ? -19.484 -29.484 -12.812 1 93.81 550 LEU A N 1
ATOM 4588 C CA . LEU A 1 550 ? -20.797 -29.391 -12.172 1 93.81 550 LEU A CA 1
ATOM 4589 C C . LEU A 1 550 ? -20.656 -29.297 -10.656 1 93.81 550 LEU A C 1
ATOM 4591 O O . LEU A 1 550 ? -21.375 -28.547 -10.008 1 93.81 550 LEU A O 1
ATOM 4595 N N . ILE A 1 551 ? -19.797 -30.062 -10.164 1 91.5 551 ILE A N 1
ATOM 4596 C CA . ILE A 1 551 ? -19.594 -30.062 -8.719 1 91.5 551 ILE A CA 1
ATOM 4597 C C . ILE A 1 551 ? -19.141 -28.672 -8.258 1 91.5 551 ILE A C 1
ATOM 4599 O O . ILE A 1 551 ? -19.562 -28.203 -7.207 1 91.5 551 ILE A O 1
ATOM 4603 N N . GLN A 1 552 ? -18.312 -28.047 -9.023 1 86.94 552 GLN A N 1
ATOM 4604 C CA . GLN A 1 552 ? -17.875 -26.688 -8.711 1 86.94 552 GLN A CA 1
ATOM 4605 C C . GLN A 1 552 ? -19.047 -25.703 -8.773 1 86.94 552 GLN A C 1
ATOM 4607 O O . GLN A 1 552 ? -19.156 -24.828 -7.922 1 86.94 552 GLN A O 1
ATOM 4612 N N . ARG A 1 553 ? -19.844 -25.859 -9.758 1 91.12 553 ARG A N 1
ATOM 4613 C CA . ARG A 1 553 ? -21.031 -25.031 -9.898 1 91.12 553 ARG A CA 1
ATOM 4614 C C . ARG A 1 553 ? -21.969 -25.219 -8.703 1 91.12 553 ARG A C 1
ATOM 4616 O O . ARG A 1 553 ? -22.453 -24.234 -8.133 1 91.12 553 ARG A O 1
ATOM 4623 N N . PHE A 1 554 ? -22.156 -26.5 -8.344 1 93.12 554 PHE A N 1
ATOM 4624 C CA . PHE A 1 554 ? -23.031 -26.812 -7.219 1 93.12 554 PHE A CA 1
ATOM 4625 C C . PHE A 1 554 ? -22.5 -26.203 -5.93 1 93.12 554 PHE A C 1
ATOM 4627 O O . PHE A 1 554 ? -23.281 -25.828 -5.051 1 93.12 554 PHE A O 1
ATOM 4634 N N . GLY A 1 555 ? -21.234 -26.094 -5.871 1 87.56 555 GLY A N 1
ATOM 4635 C CA . GLY A 1 555 ? -20.609 -25.531 -4.695 1 87.56 555 GLY A CA 1
ATOM 4636 C C . GLY A 1 555 ? -20.984 -24.078 -4.449 1 87.56 555 GLY A C 1
ATOM 4637 O O . GLY A 1 555 ? -20.797 -23.562 -3.348 1 87.56 555 GLY A O 1
ATOM 4638 N N . ARG A 1 556 ? -21.625 -23.406 -5.414 1 87.75 556 ARG A N 1
ATOM 4639 C CA . ARG A 1 556 ? -22.062 -22.016 -5.285 1 87.75 556 ARG A CA 1
ATOM 4640 C C . ARG A 1 556 ? -23.484 -21.938 -4.746 1 87.75 556 ARG A C 1
ATOM 4642 O O . ARG A 1 556 ? -24.031 -20.844 -4.574 1 87.75 556 ARG A O 1
ATOM 4649 N N . VAL A 1 557 ? -24.016 -23.047 -4.477 1 91.75 557 VAL A N 1
ATOM 4650 C CA . VAL A 1 557 ? -25.391 -23.125 -3.975 1 91.75 557 VAL A CA 1
ATOM 4651 C C . VAL A 1 557 ? -25.391 -23.672 -2.549 1 91.75 557 VAL A C 1
ATOM 4653 O O . VAL A 1 557 ? -24.75 -24.672 -2.268 1 91.75 557 VAL A O 1
ATOM 4656 N N . ASN A 1 558 ? -26.094 -22.969 -1.674 1 89.69 558 ASN A N 1
ATOM 4657 C CA . ASN A 1 558 ? -26.25 -23.484 -0.316 1 89.69 558 ASN A CA 1
ATOM 4658 C C . ASN A 1 558 ? -24.906 -23.781 0.327 1 89.69 558 ASN A C 1
ATOM 4660 O O . ASN A 1 558 ? -24.719 -24.844 0.916 1 89.69 558 ASN A O 1
ATOM 4664 N N . ARG A 1 559 ? -24.016 -22.891 0.124 1 80.62 559 ARG A N 1
ATOM 4665 C CA . ARG A 1 559 ? -22.609 -23.078 0.484 1 80.62 559 ARG A CA 1
ATOM 4666 C C . ARG A 1 559 ? -22.469 -23.453 1.953 1 80.62 559 ARG A C 1
ATOM 4668 O O . ARG A 1 559 ? -21.578 -24.234 2.312 1 80.62 559 ARG A O 1
ATOM 4675 N N . HIS A 1 560 ? -23.344 -22.969 2.811 1 77.31 560 HIS A N 1
ATOM 4676 C CA . HIS A 1 560 ? -23.188 -23.203 4.238 1 77.31 560 HIS A CA 1
ATOM 4677 C C . HIS A 1 560 ? -24.344 -24.016 4.797 1 77.31 560 HIS A C 1
ATOM 4679 O O . HIS A 1 560 ? -24.453 -24.203 6.008 1 77.31 560 HIS A O 1
ATOM 4685 N N . GLY A 1 561 ? -25.078 -24.531 3.939 1 80.25 561 GLY A N 1
ATOM 4686 C CA . GLY A 1 561 ? -26.281 -25.25 4.367 1 80.25 561 GLY A CA 1
ATOM 4687 C C . GLY A 1 561 ? -25.969 -26.531 5.113 1 80.25 561 GLY A C 1
ATOM 4688 O O . GLY A 1 561 ? -26.766 -26.984 5.941 1 80.25 561 GLY A O 1
ATOM 4689 N N . TRP A 1 562 ? -24.812 -27.078 4.805 1 77.25 562 TRP A N 1
ATOM 4690 C CA . TRP A 1 562 ? -24.453 -28.328 5.457 1 77.25 562 TRP A CA 1
ATOM 4691 C C . TRP A 1 562 ? -24.328 -28.141 6.965 1 77.25 562 TRP A C 1
ATOM 4693 O O . TRP A 1 562 ? -24.531 -29.078 7.738 1 77.25 562 TRP A O 1
ATOM 4703 N N . LYS A 1 563 ? -23.969 -27 7.434 1 80.38 563 LYS A N 1
ATOM 4704 C CA . LYS A 1 563 ? -23.844 -26.719 8.859 1 80.38 563 LYS A CA 1
ATOM 4705 C C . LYS A 1 563 ? -25.172 -26.922 9.586 1 80.38 563 LYS A C 1
ATOM 4707 O O . LYS A 1 563 ? -25.172 -27.328 10.758 1 80.38 563 LYS A O 1
ATOM 4712 N N . ASP A 1 564 ? -26.234 -26.672 8.852 1 83.69 564 ASP A N 1
ATOM 4713 C CA . ASP A 1 564 ? -27.578 -26.797 9.445 1 83.69 564 ASP A CA 1
ATOM 4714 C C . ASP A 1 564 ? -28.328 -28 8.883 1 83.69 564 ASP A C 1
ATOM 4716 O O . ASP A 1 564 ? -29.531 -28.141 9.094 1 83.69 564 ASP A O 1
ATOM 4720 N N . GLY A 1 565 ? -27.703 -28.781 8.109 1 86.69 565 GLY A N 1
ATOM 4721 C CA . GLY A 1 565 ? -28.312 -29.953 7.523 1 86.69 565 GLY A CA 1
ATOM 4722 C C . GLY A 1 565 ? -29.359 -29.625 6.469 1 86.69 565 GLY A C 1
ATOM 4723 O O . GLY A 1 565 ? -30.281 -30.406 6.238 1 86.69 565 GLY A O 1
ATOM 4724 N N . VAL A 1 566 ? -29.234 -28.5 5.926 1 91.12 566 VAL A N 1
ATOM 4725 C CA . VAL A 1 566 ? -30.172 -28.078 4.906 1 91.12 566 VAL A CA 1
ATOM 4726 C C . VAL A 1 566 ? -29.75 -28.609 3.543 1 91.12 566 VAL A C 1
ATOM 4728 O O . VAL A 1 566 ? -28.609 -28.469 3.139 1 91.12 566 VAL A O 1
ATOM 4731 N N . ILE A 1 567 ? -30.719 -29.297 2.857 1 93.88 567 ILE A N 1
ATOM 4732 C CA . ILE A 1 567 ? -30.484 -29.859 1.531 1 93.88 567 ILE A CA 1
ATOM 4733 C C . ILE A 1 567 ? -31.219 -29.031 0.481 1 93.88 567 ILE A C 1
ATOM 4735 O O . ILE A 1 567 ? -32.375 -28.656 0.684 1 93.88 567 ILE A O 1
ATOM 4739 N N . LYS A 1 568 ? -30.516 -28.703 -0.548 1 94.75 568 LYS A N 1
ATOM 4740 C CA . LYS A 1 568 ? -31.125 -28 -1.661 1 94.75 568 LYS A CA 1
ATOM 4741 C C . LYS A 1 568 ? -30.953 -28.766 -2.971 1 94.75 568 LYS A C 1
ATOM 4743 O O . LYS A 1 568 ? -29.969 -29.469 -3.148 1 94.75 568 LYS A O 1
ATOM 4748 N N . ASP A 1 569 ? -31.891 -28.562 -3.852 1 95 569 ASP A N 1
ATOM 4749 C CA . ASP A 1 569 ? -31.844 -29.219 -5.156 1 95 569 ASP A CA 1
ATOM 4750 C C . ASP A 1 569 ? -30.938 -28.453 -6.117 1 95 569 ASP A C 1
ATOM 4752 O O . ASP A 1 569 ? -30.906 -27.219 -6.109 1 95 569 ASP A O 1
ATOM 4756 N N . VAL A 1 570 ? -30.156 -29.188 -6.848 1 97.06 570 VAL A N 1
ATOM 4757 C CA . VAL A 1 570 ? -29.375 -28.625 -7.949 1 97.06 570 VAL A CA 1
ATOM 4758 C C . VAL A 1 570 ? -29.844 -29.234 -9.273 1 97.06 570 VAL A C 1
ATOM 4760 O O . VAL A 1 570 ? -29.938 -30.453 -9.406 1 97.06 570 VAL A O 1
ATOM 4763 N N . TYR A 1 571 ? -30.172 -28.422 -10.203 1 97.38 571 TYR A N 1
ATOM 4764 C CA . TYR A 1 571 ? -30.828 -28.875 -11.43 1 97.38 571 TYR A CA 1
ATOM 4765 C C . TYR A 1 571 ? -29.844 -28.891 -12.594 1 97.38 571 TYR A C 1
ATOM 4767 O O . TYR A 1 571 ? -29.172 -27.891 -12.875 1 97.38 571 TYR A O 1
ATOM 4775 N N . VAL A 1 572 ? -29.719 -30.047 -13.281 1 97.88 572 VAL A N 1
ATOM 4776 C CA . VAL A 1 572 ? -28.875 -30.203 -14.469 1 97.88 572 VAL A CA 1
ATOM 4777 C C . VAL A 1 572 ? -29.75 -30.547 -15.672 1 97.88 572 VAL A C 1
ATOM 4779 O O . VAL A 1 572 ? -30.516 -31.516 -15.633 1 97.88 572 VAL A O 1
ATOM 4782 N N . LEU A 1 573 ? -29.562 -29.812 -16.719 1 97.31 573 LEU A N 1
ATOM 4783 C CA . LEU A 1 573 ? -30.312 -30.031 -17.953 1 97.31 573 LEU A CA 1
ATOM 4784 C C . LEU A 1 573 ? -29.656 -31.141 -18.781 1 97.31 573 LEU A C 1
ATOM 4786 O O . LEU A 1 573 ? -28.453 -31.359 -18.688 1 97.31 573 LEU A O 1
ATOM 4790 N N . THR A 1 574 ? -30.422 -31.781 -19.625 1 96.5 574 THR A N 1
ATOM 4791 C CA . THR A 1 574 ? -29.875 -32.875 -20.438 1 96.5 574 THR A CA 1
ATOM 4792 C C . THR A 1 574 ? -29.344 -32.344 -21.75 1 96.5 574 THR A C 1
ATOM 4794 O O . THR A 1 574 ? -28.578 -33.031 -22.438 1 96.5 574 THR A O 1
ATOM 4797 N N . GLU A 1 575 ? -29.797 -31.125 -22.109 1 95 575 GLU A N 1
ATOM 4798 C CA . GLU A 1 575 ? -29.391 -30.578 -23.406 1 95 575 GLU A CA 1
ATOM 4799 C C . GLU A 1 575 ? -28.766 -29.188 -23.234 1 95 575 GLU A C 1
ATOM 4801 O O . GLU A 1 575 ? -29.266 -28.375 -22.438 1 95 575 GLU A O 1
ATOM 4806 N N . GLY A 1 576 ? -27.656 -29.016 -23.844 1 93.38 576 GLY A N 1
ATOM 4807 C CA . GLY A 1 576 ? -27.047 -27.703 -23.953 1 93.38 576 GLY A CA 1
ATOM 4808 C C . GLY A 1 576 ? -27.172 -27.109 -25.344 1 93.38 576 GLY A C 1
ATOM 4809 O O . GLY A 1 576 ? -28.203 -27.234 -26 1 93.38 576 GLY A O 1
ATOM 4810 N N . SER A 1 577 ? -26.188 -26.359 -25.625 1 88.19 577 SER A N 1
ATOM 4811 C CA . SER A 1 577 ? -26.188 -25.781 -26.969 1 88.19 577 SER A CA 1
ATOM 4812 C C . SER A 1 577 ? -25.328 -26.609 -27.922 1 88.19 577 SER A C 1
ATOM 4814 O O . SER A 1 577 ? -24.531 -27.438 -27.484 1 88.19 577 SER A O 1
ATOM 4816 N N . GLU A 1 578 ? -25.531 -26.359 -29.234 1 82.19 578 GLU A N 1
ATOM 4817 C CA . GLU A 1 578 ? -24.75 -27.062 -30.25 1 82.19 578 GLU A CA 1
ATOM 4818 C C . GLU A 1 578 ? -23.266 -26.719 -30.156 1 82.19 578 GLU A C 1
ATOM 4820 O O . GLU A 1 578 ? -22.406 -27.469 -30.625 1 82.19 578 GLU A O 1
ATOM 4825 N N . ARG A 1 579 ? -23.016 -25.672 -29.594 1 82 579 ARG A N 1
ATOM 4826 C CA . ARG A 1 579 ? -21.641 -25.172 -29.562 1 82 579 ARG A CA 1
ATOM 4827 C C . ARG A 1 579 ? -20.906 -25.656 -28.328 1 82 579 ARG A C 1
ATOM 4829 O O . ARG A 1 579 ? -19.719 -25.375 -28.141 1 82 579 ARG A O 1
ATOM 4836 N N . ASP A 1 580 ? -21.562 -26.484 -27.516 1 88.25 580 ASP A N 1
ATOM 4837 C CA . ASP A 1 580 ? -20.969 -26.984 -26.297 1 88.25 580 ASP A CA 1
ATOM 4838 C C . ASP A 1 580 ? -19.766 -27.875 -26.609 1 88.25 580 ASP A C 1
ATOM 4840 O O . ASP A 1 580 ? -18.875 -28.031 -25.766 1 88.25 580 ASP A O 1
ATOM 4844 N N . LYS A 1 581 ? -19.781 -28.438 -27.781 1 83.12 581 LYS A N 1
ATOM 4845 C CA . LYS A 1 581 ? -18.719 -29.344 -28.203 1 83.12 581 LYS A CA 1
ATOM 4846 C C . LYS A 1 581 ? -17.375 -28.625 -28.234 1 83.12 581 LYS A C 1
ATOM 4848 O O . LYS A 1 581 ? -16.312 -29.266 -28.172 1 83.12 581 LYS A O 1
ATOM 4853 N N . TYR A 1 582 ? -17.453 -27.344 -28.375 1 79.5 582 TYR A N 1
ATOM 4854 C CA . TYR A 1 582 ? -16.219 -26.562 -28.422 1 79.5 582 TYR A CA 1
ATOM 4855 C C . TYR A 1 582 ? -15.727 -26.234 -27.016 1 79.5 582 TYR A C 1
ATOM 4857 O O . TYR A 1 582 ? -14.602 -25.766 -26.844 1 79.5 582 TYR A O 1
ATOM 4865 N N . VAL A 1 583 ? -16.578 -26.484 -26.047 1 81.44 583 VAL A N 1
ATOM 4866 C CA . VAL A 1 583 ? -16.234 -26.156 -24.672 1 81.44 583 VAL A CA 1
ATOM 4867 C C . VAL A 1 583 ? -15.805 -27.422 -23.922 1 81.44 583 VAL A C 1
ATOM 4869 O O . VAL A 1 583 ? -14.828 -27.406 -23.188 1 81.44 583 VAL A O 1
ATOM 4872 N N . TYR A 1 584 ? -16.594 -28.469 -24.078 1 87 584 TYR A N 1
ATOM 4873 C CA . TYR A 1 584 ? -16.328 -29.734 -23.406 1 87 584 TYR A CA 1
ATOM 4874 C C . TYR A 1 584 ? -16.281 -30.875 -24.406 1 87 584 TYR A C 1
ATOM 4876 O O . TYR A 1 584 ? -17 -30.859 -25.406 1 87 584 TYR A O 1
ATOM 4884 N N . LYS A 1 585 ? -15.539 -31.844 -24.047 1 84.12 585 LYS A N 1
ATOM 4885 C CA . LYS A 1 585 ? -15.594 -33.062 -24.859 1 84.12 585 LYS A CA 1
ATOM 4886 C C . LYS A 1 585 ? -16.922 -33.781 -24.672 1 84.12 585 LYS A C 1
ATOM 4888 O O . LYS A 1 585 ? -17.406 -33.938 -23.547 1 84.12 585 LYS A O 1
ATOM 4893 N N . GLU A 1 586 ? -17.391 -34.219 -25.75 1 88.38 586 GLU A N 1
ATOM 4894 C CA . GLU A 1 586 ? -18.734 -34.781 -25.766 1 88.38 586 GLU A CA 1
ATOM 4895 C C . GLU A 1 586 ? -18.844 -36.031 -24.875 1 88.38 586 GLU A C 1
ATOM 4897 O O . GLU A 1 586 ? -19.844 -36.219 -24.188 1 88.38 586 GLU A O 1
ATOM 4902 N N . TRP A 1 587 ? -17.844 -36.844 -24.938 1 89.31 587 TRP A N 1
ATOM 4903 C CA . TRP A 1 587 ? -17.922 -38.094 -24.188 1 89.31 587 TRP A CA 1
ATOM 4904 C C . TRP A 1 587 ? -17.969 -37.812 -22.688 1 89.31 587 TRP A C 1
ATOM 4906 O O . TRP A 1 587 ? -18.609 -38.562 -21.922 1 89.31 587 TRP A O 1
ATOM 4916 N N . MET A 1 588 ? -17.328 -36.844 -22.156 1 90.62 588 MET A N 1
ATOM 4917 C CA . MET A 1 588 ? -17.328 -36.469 -20.75 1 90.62 588 MET A CA 1
ATOM 4918 C C . MET A 1 588 ? -18.734 -36.094 -20.281 1 90.62 588 MET A C 1
ATOM 4920 O O . MET A 1 588 ? -19.172 -36.469 -19.203 1 90.62 588 MET A O 1
ATOM 4924 N N . VAL A 1 589 ? -19.344 -35.312 -21.109 1 94.38 589 VAL A N 1
ATOM 4925 C CA . VAL A 1 589 ? -20.672 -34.812 -20.781 1 94.38 589 VAL A CA 1
ATOM 4926 C C . VAL A 1 589 ? -21.672 -35.938 -20.812 1 94.38 589 VAL A C 1
ATOM 4928 O O . VAL A 1 589 ? -22.516 -36.062 -19.922 1 94.38 589 VAL A O 1
ATOM 4931 N N . LYS A 1 590 ? -21.516 -36.75 -21.844 1 94.31 590 LYS A N 1
ATOM 4932 C CA . LYS A 1 590 ? -22.422 -37.875 -21.969 1 94.31 590 LYS A CA 1
ATOM 4933 C C . LYS A 1 590 ? -22.281 -38.844 -20.781 1 94.31 590 LYS A C 1
ATOM 4935 O O . LYS A 1 590 ? -23.281 -39.281 -20.234 1 94.31 590 LYS A O 1
ATOM 4940 N N . ASN A 1 591 ? -21.078 -39.156 -20.438 1 95.44 591 ASN A N 1
ATOM 4941 C CA . ASN A 1 591 ? -20.828 -40.031 -19.297 1 95.44 591 ASN A CA 1
ATOM 4942 C C . ASN A 1 591 ? -21.359 -39.406 -18 1 95.44 591 ASN A C 1
ATOM 4944 O O . ASN A 1 591 ? -21.859 -40.125 -17.125 1 95.44 591 ASN A O 1
ATOM 4948 N N . THR A 1 592 ? -21.219 -38.156 -17.891 1 96.81 592 THR A N 1
ATOM 4949 C CA . THR A 1 592 ? -21.703 -37.438 -16.703 1 96.81 592 THR A CA 1
ATOM 4950 C C . THR A 1 592 ? -23.219 -37.531 -16.594 1 96.81 592 THR A C 1
ATOM 4952 O O . THR A 1 592 ? -23.75 -37.844 -15.523 1 96.81 592 THR A O 1
ATOM 4955 N N . LEU A 1 593 ? -23.859 -37.312 -17.703 1 97.12 593 LEU A N 1
ATOM 4956 C CA . LEU A 1 593 ? -25.328 -37.375 -17.703 1 97.12 593 LEU A CA 1
ATOM 4957 C C . LEU A 1 593 ? -25.797 -38.781 -17.359 1 97.12 593 LEU A C 1
ATOM 4959 O O . LEU A 1 593 ? -26.812 -38.938 -16.656 1 97.12 593 LEU A O 1
ATOM 4963 N N . LYS A 1 594 ? -25.078 -39.719 -17.812 1 96.69 594 LYS A N 1
ATOM 4964 C CA . LYS A 1 594 ? -25.422 -41.094 -17.484 1 96.69 594 LYS A CA 1
ATOM 4965 C C . LYS A 1 594 ? -25.344 -41.344 -15.977 1 96.69 594 LYS A C 1
ATOM 4967 O O . LYS A 1 594 ? -26.25 -41.906 -15.383 1 96.69 594 LYS A O 1
ATOM 4972 N N . VAL A 1 595 ? -24.297 -40.906 -15.43 1 97 595 VAL A N 1
ATOM 4973 C CA . VAL A 1 595 ? -24.078 -41.062 -14 1 97 595 VAL A CA 1
ATOM 4974 C C . VAL A 1 595 ? -25.141 -40.312 -13.227 1 97 595 VAL A C 1
ATOM 4976 O O . VAL A 1 595 ? -25.703 -40.812 -12.25 1 97 595 VAL A O 1
ATOM 4979 N N . LEU A 1 596 ? -25.438 -39.094 -13.633 1 97.38 596 LEU A N 1
ATOM 4980 C CA . LEU A 1 596 ? -26.391 -38.25 -12.93 1 97.38 596 LEU A CA 1
ATOM 4981 C C . LEU A 1 596 ? -27.797 -38.812 -13.031 1 97.38 596 LEU A C 1
ATOM 4983 O O . LEU A 1 596 ? -28.594 -38.719 -12.094 1 97.38 596 LEU A O 1
ATOM 4987 N N . GLN A 1 597 ? -28.109 -39.375 -14.156 1 96.75 597 GLN A N 1
ATOM 4988 C CA . GLN A 1 597 ? -29.422 -40 -14.336 1 96.75 597 GLN A CA 1
ATOM 4989 C C . GLN A 1 597 ? -29.625 -41.156 -13.367 1 96.75 597 GLN A C 1
ATOM 4991 O O . GLN A 1 597 ? -30.734 -41.375 -12.875 1 96.75 597 GLN A O 1
ATOM 4996 N N . GLU A 1 598 ? -28.578 -41.844 -13.102 1 96.06 598 GLU A N 1
ATOM 4997 C CA . GLU A 1 598 ? -28.625 -42.969 -12.18 1 96.06 598 GLU A CA 1
ATOM 4998 C C . GLU A 1 598 ? -28.906 -42.5 -10.75 1 96.06 598 GLU A C 1
ATOM 5000 O O . GLU A 1 598 ? -29.5 -43.219 -9.961 1 96.06 598 GLU A O 1
ATOM 5005 N N . ILE A 1 599 ? -28.5 -41.312 -10.453 1 96.19 599 ILE A N 1
ATOM 5006 C CA . ILE A 1 599 ? -28.688 -40.844 -9.086 1 96.19 599 ILE A CA 1
ATOM 5007 C C . ILE A 1 599 ? -29.703 -39.719 -9.07 1 96.19 599 ILE A C 1
ATOM 5009 O O . ILE A 1 599 ? -29.688 -38.875 -8.164 1 96.19 599 ILE A O 1
ATOM 5013 N N . ASN A 1 600 ? -30.516 -39.625 -10.047 1 96.06 600 ASN A N 1
ATOM 5014 C CA . ASN A 1 600 ? -31.531 -38.594 -10.125 1 96.06 600 ASN A CA 1
ATOM 5015 C C . ASN A 1 600 ? -32.438 -38.625 -8.898 1 96.06 600 ASN A C 1
ATOM 5017 O O . ASN A 1 600 ? -32.938 -39.688 -8.508 1 96.06 600 ASN A O 1
ATOM 5021 N N . GLU A 1 601 ? -32.656 -37.469 -8.242 1 94.75 601 GLU A N 1
ATOM 5022 C CA . GLU A 1 601 ? -33.5 -37.25 -7.066 1 94.75 601 GLU A CA 1
ATOM 5023 C C . GLU A 1 601 ? -32.844 -37.812 -5.809 1 94.75 601 GLU A C 1
ATOM 5025 O O . GLU A 1 601 ? -33.5 -37.969 -4.773 1 94.75 601 GLU A O 1
ATOM 5030 N N . GLU A 1 602 ? -31.609 -38.125 -5.973 1 95.69 602 GLU A N 1
ATOM 5031 C CA . GLU A 1 602 ? -30.875 -38.594 -4.809 1 95.69 602 GLU A CA 1
ATOM 5032 C C . GLU A 1 602 ? -29.922 -37.531 -4.277 1 95.69 602 GLU A C 1
ATOM 5034 O O . GLU A 1 602 ? -29.625 -36.562 -4.965 1 95.69 602 GLU A O 1
ATOM 5039 N N . LEU A 1 603 ? -29.547 -37.781 -3.062 1 95.69 603 LEU A N 1
ATOM 5040 C CA . LEU A 1 603 ? -28.547 -36.906 -2.461 1 95.69 603 LEU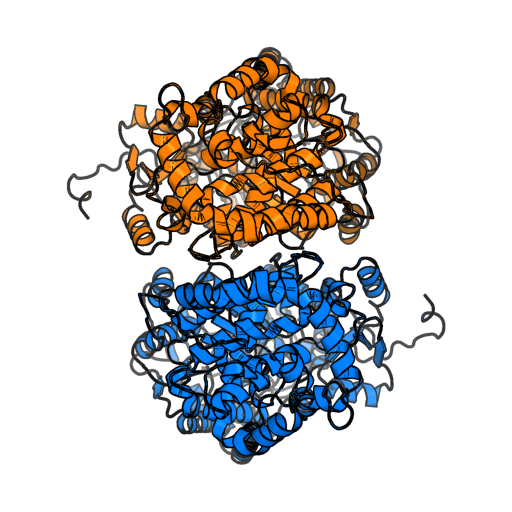 A CA 1
ATOM 5041 C C . LEU A 1 603 ? -27.188 -37.094 -3.109 1 95.69 603 LEU A C 1
ATOM 5043 O O . LEU A 1 603 ? -26.797 -38.25 -3.412 1 95.69 603 LEU A O 1
ATOM 5047 N N . LEU A 1 604 ? -26.594 -36.062 -3.447 1 94.75 604 LEU A N 1
ATOM 5048 C CA . LEU A 1 604 ? -25.219 -36.125 -3.914 1 94.75 604 LEU A CA 1
ATOM 5049 C C . LEU A 1 604 ? -24.25 -36.281 -2.74 1 94.75 604 LEU A C 1
ATOM 5051 O O . LEU A 1 604 ? -23.625 -35.281 -2.328 1 94.75 604 LEU A O 1
ATOM 5055 N N . ARG A 1 605 ? -24.078 -37.406 -2.326 1 93.5 605 ARG A N 1
ATOM 5056 C CA . ARG A 1 605 ? -23.25 -37.688 -1.159 1 93.5 605 ARG A CA 1
ATOM 5057 C C . ARG A 1 605 ? -21.781 -37.438 -1.466 1 93.5 605 ARG A C 1
ATOM 5059 O O . ARG A 1 605 ? -21.266 -37.906 -2.486 1 93.5 605 ARG A O 1
ATOM 5066 N N . GLU A 1 606 ? -21.188 -36.781 -0.552 1 91.38 606 GLU A N 1
ATOM 5067 C CA . GLU A 1 606 ? -19.797 -36.406 -0.734 1 91.38 606 GLU A CA 1
ATOM 5068 C C . GLU A 1 606 ? -18.906 -37.656 -0.831 1 91.38 606 GLU A C 1
ATOM 5070 O O . GLU A 1 606 ? -17.938 -37.688 -1.589 1 91.38 606 GLU A O 1
ATOM 5075 N N . SER A 1 607 ? -19.203 -38.719 -0.129 1 90.62 607 SER A N 1
ATOM 5076 C CA . SER A 1 607 ? -18.422 -39.938 -0.088 1 90.62 607 SER A CA 1
ATOM 5077 C C . SER A 1 607 ? -18.469 -40.688 -1.425 1 90.62 607 SER A C 1
ATOM 5079 O O . SER A 1 607 ? -17.578 -41.5 -1.731 1 90.62 607 SER A O 1
ATOM 5081 N N . LYS A 1 608 ? -19.438 -40.344 -2.24 1 93.69 608 LYS A N 1
ATOM 5082 C CA . LYS A 1 608 ? -19.641 -41.062 -3.48 1 93.69 608 LYS A CA 1
ATOM 5083 C C . LYS A 1 608 ? -19.125 -40.281 -4.684 1 93.69 608 LYS A C 1
ATOM 5085 O O . LYS A 1 608 ? -19.016 -40.844 -5.785 1 93.69 608 LYS A O 1
ATOM 5090 N N . ILE A 1 609 ? -18.781 -39.156 -4.5 1 92.25 609 ILE A N 1
ATOM 5091 C CA . ILE A 1 609 ? -18.375 -38.281 -5.594 1 92.25 609 ILE A CA 1
ATOM 5092 C C . ILE A 1 609 ? -17.188 -38.906 -6.324 1 92.25 609 ILE A C 1
ATOM 5094 O O . ILE A 1 609 ? -17.125 -38.875 -7.559 1 92.25 609 ILE A O 1
ATOM 5098 N N . GLN A 1 610 ? -16.281 -39.469 -5.582 1 91 610 GLN A N 1
ATOM 5099 C CA . GLN A 1 610 ? -15.102 -40.062 -6.191 1 91 610 GLN A CA 1
ATOM 5100 C C . GLN A 1 610 ? -15.484 -41.188 -7.129 1 91 610 GLN A C 1
ATOM 5102 O O . GLN A 1 610 ? -14.938 -41.312 -8.227 1 91 610 GLN A O 1
ATOM 5107 N N . ASP A 1 611 ? -16.422 -41.938 -6.656 1 93.88 611 ASP A N 1
ATOM 5108 C CA . ASP A 1 611 ? -16.891 -43.031 -7.469 1 93.88 611 ASP A CA 1
ATOM 5109 C C . ASP A 1 611 ? -17.547 -42.562 -8.758 1 93.88 611 ASP A C 1
ATOM 5111 O O . ASP A 1 611 ? -17.328 -43.125 -9.828 1 93.88 611 ASP A O 1
ATOM 5115 N N . TYR A 1 612 ? -18.312 -41.562 -8.578 1 95.31 612 TYR A N 1
ATOM 5116 C CA . TYR A 1 612 ? -19 -41 -9.742 1 95.31 612 TYR A CA 1
ATOM 5117 C C . TYR A 1 612 ? -17.984 -40.469 -10.742 1 95.31 612 TYR A C 1
ATOM 5119 O O . TYR A 1 612 ? -18.125 -40.656 -11.953 1 95.31 612 TYR A O 1
ATOM 5127 N N . LEU A 1 613 ? -17.016 -39.812 -10.258 1 94.19 613 LEU A N 1
ATOM 5128 C CA . LEU A 1 613 ? -15.969 -39.25 -11.109 1 94.19 613 LEU A CA 1
ATOM 5129 C C . LEU A 1 613 ? -15.219 -40.344 -11.852 1 94.19 613 LEU A C 1
ATOM 5131 O O . LEU A 1 613 ? -14.953 -40.219 -13.055 1 94.19 613 LEU A O 1
ATOM 5135 N N . ASP A 1 614 ? -14.875 -41.406 -11.18 1 94.44 614 ASP A N 1
ATOM 5136 C CA . ASP A 1 614 ? -14.125 -42.5 -11.789 1 94.44 614 ASP A CA 1
ATOM 5137 C C . ASP A 1 614 ? -14.945 -43.188 -12.875 1 94.44 614 ASP A C 1
ATOM 5139 O O . ASP A 1 614 ? -14.391 -43.656 -13.875 1 94.44 614 ASP A O 1
ATOM 5143 N N . GLU A 1 615 ? -16.219 -43.188 -12.539 1 95.06 615 GLU A N 1
ATOM 5144 C CA . GLU A 1 615 ? -17.094 -43.75 -13.555 1 95.06 615 GLU A CA 1
ATOM 5145 C C . GLU A 1 615 ? -17.141 -42.875 -14.805 1 95.06 615 GLU A C 1
ATOM 5147 O O . GLU A 1 615 ? -17.125 -43.406 -15.93 1 95.06 615 GLU A O 1
ATOM 5152 N N . VAL A 1 616 ? -17.188 -41.688 -14.641 1 94.44 616 VAL A N 1
ATOM 5153 C CA . VAL A 1 616 ? -17.234 -40.75 -15.758 1 94.44 616 VAL A CA 1
ATOM 5154 C C . VAL A 1 616 ? -15.953 -40.844 -16.578 1 94.44 616 VAL A C 1
ATOM 5156 O O . VAL A 1 616 ? -15.992 -40.812 -17.812 1 94.44 616 VAL A O 1
ATOM 5159 N N . TYR A 1 617 ? -14.836 -41.031 -15.898 1 92.19 617 TYR A N 1
ATOM 5160 C CA . TYR A 1 617 ? -13.539 -40.969 -16.578 1 92.19 617 TYR A CA 1
ATOM 5161 C C . TYR A 1 617 ? -12.953 -42.375 -16.75 1 92.19 617 TYR A C 1
ATOM 5163 O O . TYR A 1 617 ? -11.734 -42.531 -16.828 1 92.19 617 TYR A O 1
ATOM 5171 N N . LYS A 1 618 ? -13.711 -43.312 -16.75 1 89.12 618 LYS A N 1
ATOM 5172 C CA . LYS A 1 618 ? -13.273 -44.719 -16.844 1 89.12 618 LYS A CA 1
ATOM 5173 C C . LYS A 1 618 ? -12.438 -44.938 -18.094 1 89.12 618 LYS A C 1
ATOM 5175 O O . LYS A 1 618 ? -11.453 -45.688 -18.062 1 89.12 618 LYS A O 1
ATOM 5180 N N . ASP A 1 619 ? -12.781 -44.375 -19.234 1 84.81 619 ASP A N 1
ATOM 5181 C CA . ASP A 1 619 ? -12.016 -44.5 -20.469 1 84.81 619 ASP A CA 1
ATOM 5182 C C . ASP A 1 619 ? -11.094 -43.281 -20.656 1 84.81 619 ASP A C 1
ATOM 5184 O O . ASP A 1 619 ? -11.203 -42.562 -21.656 1 84.81 619 ASP A O 1
ATOM 5188 N N . SER A 1 620 ? -10.109 -43.219 -19.719 1 85 620 SER A N 1
ATOM 5189 C CA . SER A 1 620 ? -9.305 -42 -19.703 1 85 620 SER A CA 1
ATOM 5190 C C . SER A 1 620 ? -7.957 -42.219 -20.375 1 85 620 SER A C 1
ATOM 5192 O O . SER A 1 620 ? -7.047 -41.406 -20.234 1 85 620 SER A O 1
ATOM 5194 N N . ASN A 1 621 ? -7.715 -43.281 -21.094 1 87.56 621 ASN A N 1
ATOM 5195 C CA . ASN A 1 621 ? -6.426 -43.625 -21.688 1 87.56 621 ASN A CA 1
ATOM 5196 C C . ASN A 1 621 ? -5.93 -42.531 -22.641 1 87.56 621 ASN A C 1
ATOM 5198 O O . ASN A 1 621 ? -4.742 -42.188 -22.641 1 87.56 621 ASN A O 1
ATOM 5202 N N . LYS A 1 622 ? -6.797 -42.031 -23.438 1 87.81 622 LYS A N 1
ATOM 5203 C CA . LYS A 1 622 ? -6.402 -41 -24.375 1 87.81 622 LYS A CA 1
ATOM 5204 C C . LYS A 1 622 ? -5.957 -39.75 -23.641 1 87.81 622 LYS A C 1
ATOM 5206 O O . LYS A 1 622 ? -5.016 -39.062 -24.062 1 87.81 622 LYS A O 1
ATOM 5211 N N . ILE A 1 623 ? -6.594 -39.469 -22.625 1 89.81 623 ILE A N 1
ATOM 5212 C CA . ILE A 1 623 ? -6.273 -38.281 -21.828 1 89.81 623 ILE A CA 1
ATOM 5213 C C . ILE A 1 623 ? -4.926 -38.469 -21.141 1 89.81 623 ILE A C 1
ATOM 5215 O O . ILE A 1 623 ? -4.102 -37.562 -21.109 1 89.81 623 ILE A O 1
ATOM 5219 N N . ILE A 1 624 ? -4.676 -39.594 -20.609 1 93.69 624 ILE A N 1
ATOM 5220 C CA . ILE A 1 624 ? -3.432 -39.938 -19.922 1 93.69 624 ILE A CA 1
ATOM 5221 C C . ILE A 1 624 ? -2.258 -39.781 -20.891 1 93.69 624 ILE A C 1
ATOM 5223 O O . ILE A 1 624 ? -1.214 -39.25 -20.531 1 93.69 624 ILE A O 1
ATOM 5227 N N . LYS A 1 625 ? -2.428 -40.281 -22.078 1 93.5 625 LYS A N 1
ATOM 5228 C CA . LYS A 1 625 ? -1.375 -40.188 -23.078 1 93.5 625 LYS A CA 1
ATOM 5229 C C . LYS A 1 625 ? -1.055 -38.75 -23.422 1 93.5 625 LYS A C 1
ATOM 5231 O O . LYS A 1 625 ? 0.113 -38.375 -23.578 1 93.5 625 LYS A O 1
ATOM 5236 N N . SER A 1 626 ? -2.072 -38.031 -23.531 1 91.81 626 SER A N 1
ATOM 5237 C CA . SER A 1 626 ? -1.887 -36.625 -23.828 1 91.81 626 SER A CA 1
ATOM 5238 C C . SER A 1 626 ? -1.133 -35.938 -22.703 1 91.81 626 SER A C 1
ATOM 5240 O O . SER A 1 626 ? -0.233 -35.125 -22.953 1 91.81 626 SER A O 1
ATOM 5242 N N . ILE A 1 627 ? -1.455 -36.219 -21.5 1 94.31 627 ILE A N 1
ATOM 5243 C CA . ILE A 1 627 ? -0.825 -35.625 -20.328 1 94.31 627 ILE A CA 1
ATOM 5244 C C . ILE A 1 627 ? 0.647 -36.031 -20.266 1 94.31 627 ILE A C 1
ATOM 5246 O O . ILE A 1 627 ? 1.522 -35.156 -20.094 1 94.31 627 ILE A O 1
ATOM 5250 N N . MET A 1 628 ? 0.936 -37.25 -20.484 1 95.81 628 MET A N 1
ATOM 5251 C CA . MET A 1 628 ? 2.299 -37.781 -20.406 1 95.81 628 MET A CA 1
ATOM 5252 C C . MET A 1 628 ? 3.166 -37.219 -21.516 1 95.81 628 MET A C 1
ATOM 5254 O O . MET A 1 628 ? 4.344 -36.906 -21.312 1 95.81 628 MET A O 1
ATOM 5258 N N . SER A 1 629 ? 2.568 -37.094 -22.656 1 94.5 629 SER A N 1
ATOM 5259 C CA . SER A 1 629 ? 3.299 -36.5 -23.781 1 94.5 629 SER A CA 1
ATOM 5260 C C . SER A 1 629 ? 3.701 -35.062 -23.453 1 94.5 629 SER A C 1
ATOM 5262 O O . SER A 1 629 ? 4.836 -34.656 -23.719 1 94.5 629 SER A O 1
ATOM 5264 N N . ALA A 1 630 ? 2.775 -34.312 -22.969 1 92.12 630 ALA A N 1
ATOM 5265 C CA . ALA A 1 630 ? 3.062 -32.938 -22.594 1 92.12 630 ALA A CA 1
ATOM 5266 C C . ALA A 1 630 ? 4.117 -32.875 -21.484 1 92.12 630 ALA A C 1
ATOM 5268 O O . ALA A 1 630 ? 4.973 -31.984 -21.484 1 92.12 630 ALA A O 1
ATOM 5269 N N . LYS A 1 631 ? 4.039 -33.75 -20.531 1 95.75 631 LYS A N 1
ATOM 5270 C CA . LYS A 1 631 ? 5.023 -33.844 -19.453 1 95.75 631 LYS A CA 1
ATOM 5271 C C . LYS A 1 631 ? 6.426 -34.062 -20.016 1 95.75 631 LYS A C 1
ATOM 5273 O O . LYS A 1 631 ? 7.359 -33.312 -19.688 1 95.75 631 LYS A O 1
ATOM 5278 N N . ASP A 1 632 ? 6.551 -35.062 -20.859 1 95.56 632 ASP A N 1
ATOM 5279 C CA . ASP A 1 632 ? 7.848 -35.406 -21.438 1 95.56 632 ASP A CA 1
ATOM 5280 C C . ASP A 1 632 ? 8.398 -34.25 -22.297 1 95.56 632 ASP A C 1
ATOM 5282 O O . ASP A 1 632 ? 9.594 -33.969 -22.25 1 95.56 632 ASP A O 1
ATOM 5286 N N . THR A 1 633 ? 7.516 -33.688 -23.016 1 91.94 633 THR A N 1
ATOM 5287 C CA . THR A 1 633 ? 7.918 -32.562 -23.844 1 91.94 633 THR A CA 1
ATOM 5288 C C . THR A 1 633 ? 8.461 -31.438 -22.984 1 91.94 633 THR A C 1
ATOM 5290 O O . THR A 1 633 ? 9.461 -30.797 -23.328 1 91.94 633 THR A O 1
ATOM 5293 N N . THR A 1 634 ? 7.805 -31.172 -21.938 1 92.06 634 THR A N 1
ATOM 5294 C CA . THR A 1 634 ? 8.234 -30.109 -21.016 1 92.06 634 THR A CA 1
ATOM 5295 C C . THR A 1 634 ? 9.617 -30.422 -20.453 1 92.06 634 THR A C 1
ATOM 5297 O O . THR A 1 634 ? 10.477 -29.531 -20.406 1 92.06 634 THR A O 1
ATOM 5300 N N . ILE A 1 635 ? 9.859 -31.594 -20.062 1 95.12 635 ILE A N 1
ATOM 5301 C CA . ILE A 1 635 ? 11.141 -32 -19.516 1 95.12 635 ILE A CA 1
ATOM 5302 C C . ILE A 1 635 ? 12.227 -31.891 -20.578 1 95.12 635 ILE A C 1
ATOM 5304 O O . ILE A 1 635 ? 13.32 -31.391 -20.312 1 95.12 635 ILE A O 1
ATOM 5308 N N . ASP A 1 636 ? 11.875 -32.25 -21.766 1 93.44 636 ASP A N 1
ATOM 5309 C CA . ASP A 1 636 ? 12.812 -32.156 -22.875 1 93.44 636 ASP A CA 1
ATOM 5310 C C . ASP A 1 636 ? 13.172 -30.703 -23.188 1 93.44 636 ASP A C 1
ATOM 5312 O O . ASP A 1 636 ? 14.336 -30.391 -23.438 1 93.44 636 ASP A O 1
ATOM 5316 N N . ILE A 1 637 ? 12.188 -29.922 -23.203 1 90.88 637 ILE A N 1
ATOM 5317 C CA . ILE A 1 637 ? 12.422 -28.5 -23.469 1 90.88 637 ILE A CA 1
ATOM 5318 C C . ILE A 1 637 ? 13.352 -27.922 -22.406 1 90.88 637 ILE A C 1
ATOM 5320 O O . ILE A 1 637 ? 14.32 -27.234 -22.719 1 90.88 637 ILE A O 1
ATOM 5324 N N . PHE A 1 638 ? 13.102 -28.234 -21.219 1 92 638 PHE A N 1
ATOM 5325 C CA . PHE A 1 638 ? 13.906 -27.719 -20.109 1 92 638 PHE A CA 1
ATOM 5326 C C . PHE A 1 638 ? 15.344 -28.203 -20.219 1 92 638 PHE A C 1
ATOM 5328 O O . PHE A 1 638 ? 16.281 -27.438 -20.031 1 92 638 PHE A O 1
ATOM 5335 N N . ASN A 1 639 ? 15.477 -29.453 -20.484 1 92 639 ASN A N 1
ATOM 5336 C CA . ASN A 1 639 ? 16.812 -30.031 -20.594 1 92 639 ASN A CA 1
ATOM 5337 C C . ASN A 1 639 ? 17.594 -29.422 -21.75 1 92 639 ASN A C 1
ATOM 5339 O O . ASN A 1 639 ? 18.828 -29.359 -21.719 1 92 639 ASN A O 1
ATOM 5343 N N . SER A 1 640 ? 16.875 -28.922 -22.703 1 91.06 640 SER A N 1
ATOM 5344 C CA . SER A 1 640 ? 17.531 -28.359 -23.891 1 91.06 640 SER A CA 1
ATOM 5345 C C . SER A 1 640 ? 17.859 -26.875 -23.688 1 91.06 640 SER A C 1
ATOM 5347 O O . SER A 1 640 ? 18.594 -26.281 -24.484 1 91.06 640 SER A O 1
ATOM 5349 N N . LEU A 1 641 ? 17.328 -26.344 -22.672 1 91.75 641 LEU A N 1
ATOM 5350 C CA . LEU A 1 641 ? 17.578 -24.922 -22.406 1 91.75 641 LEU A CA 1
ATOM 5351 C C . LEU A 1 641 ? 19.062 -24.688 -22.125 1 91.75 641 LEU A C 1
ATOM 5353 O O . LEU A 1 641 ? 19.688 -25.484 -21.406 1 91.75 641 LEU A O 1
ATOM 5357 N N . LYS A 1 642 ? 19.641 -23.656 -22.734 1 92.75 642 LYS A N 1
ATOM 5358 C CA . LYS A 1 642 ? 20.984 -23.172 -22.438 1 92.75 642 LYS A CA 1
ATOM 5359 C C . LYS A 1 642 ? 20.938 -21.891 -21.625 1 92.75 642 LYS A C 1
ATOM 5361 O O . LYS A 1 642 ? 20.5 -20.844 -22.125 1 92.75 642 LYS A O 1
ATOM 5366 N N . PRO A 1 643 ? 21.453 -22.016 -20.391 1 95.06 643 PRO A N 1
ATOM 5367 C CA . PRO A 1 643 ? 21.469 -20.781 -19.609 1 95.06 643 PRO A CA 1
ATOM 5368 C C . PRO A 1 643 ? 22.234 -19.656 -20.312 1 95.06 643 PRO A C 1
ATOM 5370 O O . PRO A 1 643 ? 23.203 -19.906 -21.016 1 95.06 643 PRO A O 1
ATOM 5373 N N . LEU A 1 644 ? 21.766 -18.344 -20.094 1 96.44 644 LEU A N 1
ATOM 5374 C CA . LEU A 1 644 ? 22.422 -17.141 -20.594 1 96.44 644 LEU A CA 1
ATOM 5375 C C . LEU A 1 644 ? 22.172 -16.953 -22.094 1 96.44 644 LEU A C 1
ATOM 5377 O O . LEU A 1 644 ? 22.688 -16.031 -22.703 1 96.44 644 LEU A O 1
ATOM 5381 N N . TYR A 1 645 ? 21.406 -17.844 -22.703 1 91.81 645 TYR A N 1
ATOM 5382 C CA . TYR A 1 645 ? 20.953 -17.734 -24.078 1 91.81 645 TYR A CA 1
ATOM 5383 C C . TYR A 1 645 ? 19.438 -17.547 -24.141 1 91.81 645 TYR A C 1
ATOM 5385 O O . TYR A 1 645 ? 18.703 -18.094 -23.297 1 91.81 645 TYR A O 1
ATOM 5393 N N . SER A 1 646 ? 19.016 -16.75 -25.094 1 88.12 646 SER A N 1
ATOM 5394 C CA . SER A 1 646 ? 17.578 -16.578 -25.25 1 88.12 646 SER A CA 1
ATOM 5395 C C . SER A 1 646 ? 16.938 -17.844 -25.797 1 88.12 646 SER A C 1
ATOM 5397 O O . SER A 1 646 ? 17.562 -18.625 -26.516 1 88.12 646 SER A O 1
ATOM 5399 N N . SER A 1 647 ? 15.75 -18.047 -25.328 1 82.31 647 SER A N 1
ATOM 5400 C CA . SER A 1 647 ? 15.047 -19.25 -25.781 1 82.31 647 SER A CA 1
ATOM 5401 C C . SER A 1 647 ? 14.195 -18.953 -27 1 82.31 647 SER A C 1
ATOM 5403 O O . SER A 1 647 ? 13.633 -17.875 -27.125 1 82.31 647 SER A O 1
ATOM 5405 N N . GLU A 1 648 ? 14.164 -19.781 -27.984 1 73.88 648 GLU A N 1
ATOM 5406 C CA . GLU A 1 648 ? 13.281 -19.703 -29.141 1 73.88 648 GLU A CA 1
ATOM 5407 C C . GLU A 1 648 ? 11.859 -20.141 -28.781 1 73.88 648 GLU A C 1
ATOM 5409 O O . GLU A 1 648 ? 10.945 -20.016 -29.594 1 73.88 648 GLU A O 1
ATOM 5414 N N . ASN A 1 649 ? 11.734 -20.516 -27.531 1 74.12 649 ASN A N 1
ATOM 5415 C CA . ASN A 1 649 ? 10.477 -21.125 -27.125 1 74.12 649 ASN A CA 1
ATOM 5416 C C . ASN A 1 649 ? 9.477 -20.078 -26.656 1 74.12 649 ASN A C 1
ATOM 5418 O O . ASN A 1 649 ? 8.359 -20.422 -26.25 1 74.12 649 ASN A O 1
ATOM 5422 N N . GLU A 1 650 ? 9.875 -18.828 -26.625 1 76.25 650 GLU A N 1
ATOM 5423 C CA . GLU A 1 650 ? 8.984 -17.781 -26.141 1 76.25 650 GLU A CA 1
ATOM 5424 C C . GLU A 1 650 ? 7.711 -17.688 -26.969 1 76.25 650 GLU A C 1
ATOM 5426 O O . GLU A 1 650 ? 6.609 -17.609 -26.422 1 76.25 650 GLU A O 1
ATOM 5431 N N . GLU A 1 651 ? 7.883 -17.688 -28.219 1 68.81 651 GLU A N 1
ATOM 5432 C CA . GLU A 1 651 ? 6.719 -17.625 -29.094 1 68.81 651 GLU A CA 1
ATOM 5433 C C . GLU A 1 651 ? 5.816 -18.844 -28.891 1 68.81 651 GLU A C 1
ATOM 5435 O O . GLU A 1 651 ? 4.59 -18.703 -28.828 1 68.81 651 GLU A O 1
ATOM 5440 N N . ARG A 1 652 ? 6.438 -19.984 -28.859 1 69.81 652 ARG A N 1
ATOM 5441 C CA . ARG A 1 652 ? 5.684 -21.219 -28.641 1 69.81 652 ARG A CA 1
ATOM 5442 C C . ARG A 1 652 ? 4.918 -21.172 -27.328 1 69.81 652 ARG A C 1
ATOM 5444 O O . ARG A 1 652 ? 3.775 -21.625 -27.25 1 69.81 652 ARG A O 1
ATOM 5451 N N . PHE A 1 653 ? 5.637 -20.734 -26.375 1 78.25 653 PHE A N 1
ATOM 5452 C CA . PHE A 1 653 ? 5.016 -20.625 -25.062 1 78.25 653 PHE A CA 1
ATOM 5453 C C . PHE A 1 653 ? 3.777 -19.75 -25.109 1 78.25 653 PHE A C 1
ATOM 5455 O O . PHE A 1 653 ? 2.713 -20.125 -24.625 1 78.25 653 PHE A O 1
ATOM 5462 N N . TYR A 1 654 ? 3.877 -18.609 -25.703 1 70.69 654 TYR A N 1
ATOM 5463 C CA . TYR A 1 654 ? 2.766 -17.672 -25.719 1 70.69 654 TYR A CA 1
ATOM 5464 C C . TYR A 1 654 ? 1.644 -18.156 -26.625 1 70.69 654 TYR A C 1
ATOM 5466 O O . TYR A 1 654 ? 0.473 -17.844 -26.391 1 70.69 654 TYR A O 1
ATOM 5474 N N . GLU A 1 655 ? 2.025 -18.906 -27.609 1 64.56 655 GLU A N 1
ATOM 5475 C CA . GLU A 1 655 ? 1.005 -19.531 -28.453 1 64.56 655 GLU A CA 1
ATOM 5476 C C . GLU A 1 655 ? 0.157 -20.516 -27.656 1 64.56 655 GLU A C 1
ATOM 5478 O O . GLU A 1 655 ? -1.033 -20.688 -27.922 1 64.56 655 GLU A O 1
ATOM 5483 N N . LEU A 1 656 ? 0.82 -21.094 -26.75 1 62.09 656 LEU A N 1
ATOM 5484 C CA . LEU A 1 656 ? 0.132 -22.078 -25.938 1 62.09 656 LEU A CA 1
ATOM 5485 C C . LEU A 1 656 ? -0.786 -21.406 -24.922 1 62.09 656 LEU A C 1
ATOM 5487 O O . LEU A 1 656 ? -1.812 -21.969 -24.531 1 62.09 656 LEU A O 1
ATOM 5491 N N . PHE A 1 657 ? -0.429 -20.203 -24.516 1 59.22 657 PHE A N 1
ATOM 5492 C CA . PHE A 1 657 ? -1.124 -19.703 -23.344 1 59.22 657 PHE A CA 1
ATOM 5493 C C . PHE A 1 657 ? -1.779 -18.359 -23.641 1 59.22 657 PHE A C 1
ATOM 5495 O O . PHE A 1 657 ? -2.604 -17.875 -22.859 1 59.22 657 PHE A O 1
ATOM 5502 N N . GLN A 1 658 ? -1.211 -17.625 -24.609 1 56.38 658 GLN A N 1
ATOM 5503 C CA . GLN A 1 658 ? -1.495 -16.203 -24.578 1 56.38 658 GLN A CA 1
ATOM 5504 C C . GLN A 1 658 ? -2.926 -15.914 -25.031 1 56.38 658 GLN A C 1
ATOM 5506 O O . GLN A 1 658 ? -3.391 -16.469 -26.031 1 56.38 658 GLN A O 1
ATOM 5511 N N . GLY A 1 659 ? -3.76 -15.594 -24.109 1 63.22 659 GLY A N 1
ATOM 5512 C CA . GLY A 1 659 ? -4.953 -14.828 -24.438 1 63.22 659 GLY A CA 1
ATOM 5513 C C . GLY A 1 659 ? -4.645 -13.422 -24.906 1 63.22 659 GLY A C 1
ATOM 5514 O O . GLY A 1 659 ? -3.49 -12.992 -24.891 1 63.22 659 GLY A O 1
ATOM 5515 N N . LEU A 1 660 ? -5.426 -12.906 -25.797 1 72.5 660 LEU A N 1
ATOM 5516 C CA . LEU A 1 660 ? -5.293 -11.555 -26.328 1 72.5 660 LEU A CA 1
ATOM 5517 C C . LEU A 1 660 ? -6.25 -10.594 -25.609 1 72.5 660 LEU A C 1
ATOM 5519 O O . LEU A 1 660 ? -7.312 -11.008 -25.156 1 72.5 660 LEU A O 1
ATOM 5523 N N . GLU A 1 661 ? -5.707 -9.453 -25.281 1 83.06 661 GLU A N 1
ATOM 5524 C CA . GLU A 1 661 ? -6.602 -8.391 -24.812 1 83.06 661 GLU A CA 1
ATOM 5525 C C . GLU A 1 661 ? -6.93 -7.422 -25.953 1 83.06 661 GLU A C 1
ATOM 5527 O O . GLU A 1 661 ? -6.043 -7.016 -26.703 1 83.06 661 GLU A O 1
ATOM 5532 N N . VAL A 1 662 ? -8.195 -7.133 -26.125 1 88.56 662 VAL A N 1
ATOM 5533 C CA . VAL A 1 662 ? -8.602 -6.246 -27.203 1 88.56 662 VAL A CA 1
ATOM 5534 C C . VAL A 1 662 ? -9.398 -5.07 -26.641 1 88.56 662 VAL A C 1
ATOM 5536 O O . VAL A 1 662 ? -9.969 -5.164 -25.547 1 88.56 662 VAL A O 1
ATOM 5539 N N . ILE A 1 663 ? -9.359 -3.965 -27.359 1 92.19 663 ILE A N 1
ATOM 5540 C CA . ILE A 1 663 ? -10.141 -2.785 -27 1 92.19 663 ILE A CA 1
ATOM 5541 C C . ILE A 1 663 ? -11.281 -2.609 -28 1 92.19 663 ILE A C 1
ATOM 5543 O O . ILE A 1 663 ? -11.055 -2.408 -29.188 1 92.19 663 ILE A O 1
ATOM 5547 N N . PRO A 1 664 ? -12.508 -2.721 -27.516 1 93.38 664 PRO A N 1
ATOM 5548 C CA . PRO A 1 664 ? -13.625 -2.436 -28.422 1 93.38 664 PRO A CA 1
ATOM 5549 C C . PRO A 1 664 ? -13.555 -1.031 -29.016 1 93.38 664 PRO A C 1
ATOM 5551 O O . PRO A 1 664 ? -13.195 -0.079 -28.312 1 93.38 664 PRO A O 1
ATOM 5554 N N . ILE A 1 665 ? -13.961 -0.836 -30.203 1 90.5 665 ILE A N 1
ATOM 5555 C CA . ILE A 1 665 ? -13.836 0.406 -30.969 1 90.5 665 ILE A CA 1
ATOM 5556 C C . ILE A 1 665 ? -14.617 1.516 -30.266 1 90.5 665 ILE A C 1
ATOM 5558 O O . ILE A 1 665 ? -14.234 2.688 -30.328 1 90.5 665 ILE A O 1
ATOM 5562 N N . LYS A 1 666 ? -15.609 1.204 -29.531 1 91.56 666 LYS A N 1
ATOM 5563 C CA . LYS A 1 666 ? -16.453 2.15 -28.797 1 91.56 666 LYS A CA 1
ATOM 5564 C C . LYS A 1 666 ? -15.617 2.988 -27.828 1 91.56 666 LYS A C 1
ATOM 5566 O O . LYS A 1 666 ? -15.977 4.125 -27.516 1 91.56 666 LYS A O 1
ATOM 5571 N N . TYR A 1 667 ? -14.547 2.48 -27.359 1 92.75 667 TYR A N 1
ATOM 5572 C CA . TYR A 1 667 ? -13.812 3.121 -26.281 1 92.75 667 TYR A CA 1
ATOM 5573 C C . TYR A 1 667 ? -12.523 3.76 -26.781 1 92.75 667 TYR A C 1
ATOM 5575 O O . TYR A 1 667 ? -11.688 4.203 -26 1 92.75 667 TYR A O 1
ATOM 5583 N N . ILE A 1 668 ? -12.328 3.846 -28.078 1 88.75 668 ILE A N 1
ATOM 5584 C CA . ILE A 1 668 ? -11.094 4.355 -28.656 1 88.75 668 ILE A CA 1
ATOM 5585 C C . ILE A 1 668 ? -10.906 5.82 -28.25 1 88.75 668 ILE A C 1
ATOM 5587 O O . ILE A 1 668 ? -9.781 6.258 -27.984 1 88.75 668 ILE A O 1
ATOM 5591 N N . GLY A 1 669 ? -11.992 6.574 -28.281 1 87.31 669 GLY A N 1
ATOM 5592 C CA . GLY A 1 669 ? -11.922 7.961 -27.859 1 87.31 669 GLY A CA 1
ATOM 5593 C C . GLY A 1 669 ? -11.453 8.117 -26.422 1 87.31 669 GLY A C 1
ATOM 5594 O O . GLY A 1 669 ? -10.562 8.922 -26.141 1 87.31 669 GLY A O 1
ATOM 5595 N N . LYS A 1 670 ? -12.031 7.367 -25.578 1 89 670 LYS A N 1
ATOM 5596 C CA . LYS A 1 670 ? -11.68 7.422 -24.156 1 89 670 LYS A CA 1
ATOM 5597 C C . LYS A 1 670 ? -10.227 6.996 -23.938 1 89 670 LYS A C 1
ATOM 5599 O O . LYS A 1 670 ? -9.531 7.555 -23.094 1 89 670 LYS A O 1
ATOM 5604 N N . VAL A 1 671 ? -9.797 5.992 -24.625 1 90.38 671 VAL A N 1
ATOM 5605 C CA . VAL A 1 671 ? -8.445 5.461 -24.5 1 90.38 671 VAL A CA 1
ATOM 5606 C C . VAL A 1 671 ? -7.43 6.508 -24.953 1 90.38 671 VAL A C 1
ATOM 5608 O O . VAL A 1 671 ? -6.391 6.703 -24.328 1 90.38 671 VAL A O 1
ATOM 5611 N N . ASN A 1 672 ? -7.758 7.215 -25.984 1 88.12 672 ASN A N 1
ATOM 5612 C CA . ASN A 1 672 ? -6.879 8.281 -26.469 1 88.12 672 ASN A CA 1
ATOM 5613 C C . ASN A 1 672 ? -6.781 9.422 -25.453 1 88.12 672 ASN A C 1
ATOM 5615 O O . ASN A 1 672 ? -5.707 9.992 -25.266 1 88.12 672 ASN A O 1
ATOM 5619 N N . GLU A 1 673 ? -7.832 9.719 -24.859 1 86.56 673 GLU A N 1
ATOM 5620 C CA . GLU A 1 673 ? -7.844 10.734 -23.812 1 86.56 673 GLU A CA 1
ATOM 5621 C C . GLU A 1 673 ? -6.938 10.336 -22.656 1 86.56 673 GLU A C 1
ATOM 5623 O O . GLU A 1 673 ? -6.207 11.172 -22.109 1 86.56 673 GLU A O 1
ATOM 5628 N N . LEU A 1 674 ? -7.016 9.102 -22.297 1 86.94 674 LEU A N 1
ATOM 5629 C CA . LEU A 1 674 ? -6.199 8.602 -21.203 1 86.94 674 LEU A CA 1
ATOM 5630 C C . LEU A 1 674 ? -4.715 8.664 -21.547 1 86.94 674 LEU A C 1
ATOM 5632 O O . LEU A 1 674 ? -3.883 8.961 -20.688 1 86.94 674 LEU A O 1
ATOM 5636 N N . ILE A 1 675 ? -4.422 8.414 -22.734 1 84.88 675 ILE A N 1
ATOM 5637 C CA . ILE A 1 675 ? -3.039 8.477 -23.203 1 84.88 675 ILE A CA 1
ATOM 5638 C C . ILE A 1 675 ? -2.529 9.914 -23.125 1 84.88 675 ILE A C 1
ATOM 5640 O O . ILE A 1 675 ? -1.425 10.164 -22.641 1 84.88 675 ILE A O 1
ATOM 5644 N N . ASP A 1 676 ? -3.373 10.805 -23.5 1 80.25 676 ASP A N 1
ATOM 5645 C CA . ASP A 1 676 ? -3.02 12.219 -23.469 1 80.25 676 ASP A CA 1
ATOM 5646 C C . ASP A 1 676 ? -2.787 12.695 -22.031 1 80.25 676 ASP A C 1
ATOM 5648 O O . ASP A 1 676 ? -1.915 13.531 -21.797 1 80.25 676 ASP A O 1
ATOM 5652 N N . GLN A 1 677 ? -3.506 12.062 -21.203 1 77.44 677 GLN A N 1
ATOM 5653 C CA . GLN A 1 677 ? -3.4 12.438 -19.797 1 77.44 677 GLN A CA 1
ATOM 5654 C C . GLN A 1 677 ? -2.33 11.609 -19.094 1 77.44 677 GLN A C 1
ATOM 5656 O O . GLN A 1 677 ? -2.17 11.703 -17.875 1 77.44 677 GLN A O 1
ATOM 5661 N N . ARG A 1 678 ? -1.704 10.75 -19.812 1 77.62 678 ARG A N 1
ATOM 5662 C CA . ARG A 1 678 ? -0.646 9.867 -19.328 1 77.62 678 ARG A CA 1
ATOM 5663 C C . ARG A 1 678 ? -1.158 8.961 -18.219 1 77.62 678 ARG A C 1
ATOM 5665 O O . ARG A 1 678 ? -0.457 8.719 -17.234 1 77.62 678 ARG A O 1
ATOM 5672 N N . ARG A 1 679 ? -2.422 8.648 -18.375 1 82.56 679 ARG A N 1
ATOM 5673 C CA . ARG A 1 679 ? -3.031 7.688 -17.453 1 82.56 679 ARG A CA 1
ATOM 5674 C C . ARG A 1 679 ? -3.148 6.312 -18.094 1 82.56 679 ARG A C 1
ATOM 5676 O O . ARG A 1 679 ? -4.246 5.766 -18.203 1 82.56 679 ARG A O 1
ATOM 5683 N N . TYR A 1 680 ? -2.082 5.629 -18.25 1 82.06 680 TYR A N 1
ATOM 5684 C CA . TYR A 1 680 ? -1.994 4.414 -19.062 1 82.06 680 TYR A CA 1
ATOM 5685 C C . TYR A 1 680 ? -2.65 3.24 -18.344 1 82.06 680 TYR A C 1
ATOM 5687 O O . TYR A 1 680 ? -3.281 2.393 -18.984 1 82.06 680 TYR A O 1
ATOM 5695 N N . ILE A 1 681 ? -2.582 3.207 -17.047 1 83.25 681 ILE A N 1
ATOM 5696 C CA . ILE A 1 681 ? -3.068 2.061 -16.281 1 83.25 681 ILE A CA 1
ATOM 5697 C C . ILE A 1 681 ? -4.586 1.97 -16.391 1 83.25 681 ILE A C 1
ATOM 5699 O O . ILE A 1 681 ? -5.156 0.876 -16.344 1 83.25 681 ILE A O 1
ATOM 5703 N N . GLU A 1 682 ? -5.223 3.033 -16.562 1 86 682 GLU A N 1
ATOM 5704 C CA . GLU A 1 682 ? -6.68 3.051 -16.609 1 86 682 GLU A CA 1
ATOM 5705 C C . GLU A 1 682 ? -7.195 2.527 -17.953 1 86 682 GLU A C 1
ATOM 5707 O O . GLU A 1 682 ? -8.383 2.229 -18.094 1 86 682 GLU A O 1
ATOM 5712 N N . ILE A 1 683 ? -6.312 2.348 -18.953 1 86.19 683 ILE A N 1
ATOM 5713 C CA . ILE A 1 683 ? -6.695 1.785 -20.234 1 86.19 683 ILE A CA 1
ATOM 5714 C C . ILE A 1 683 ? -7.203 0.358 -20.047 1 86.19 683 ILE A C 1
ATOM 5716 O O . ILE A 1 683 ? -8.102 -0.088 -20.766 1 86.19 683 ILE A O 1
ATOM 5720 N N . TYR A 1 684 ? -6.707 -0.319 -19.078 1 85.56 684 TYR A N 1
ATOM 5721 C CA . TYR A 1 684 ? -7.105 -1.69 -18.781 1 85.56 684 TYR A CA 1
ATOM 5722 C C . TYR A 1 684 ? -8.609 -1.78 -18.531 1 85.56 684 TYR A C 1
ATOM 5724 O O . TYR A 1 684 ? -9.234 -2.799 -18.844 1 85.56 684 TYR A O 1
ATOM 5732 N N . LYS A 1 685 ? -9.18 -0.72 -18.016 1 87.62 685 LYS A N 1
ATOM 5733 C CA . LYS A 1 685 ? -10.609 -0.678 -17.734 1 87.62 685 LYS A CA 1
ATOM 5734 C C . LYS A 1 685 ? -11.422 -0.986 -18.984 1 87.62 685 LYS A C 1
ATOM 5736 O O . LYS A 1 685 ? -12.547 -1.487 -18.891 1 87.62 685 LYS A O 1
ATOM 5741 N N . TYR A 1 686 ? -10.781 -0.78 -20.141 1 91.12 686 TYR A N 1
ATOM 5742 C CA . TYR A 1 686 ? -11.547 -0.84 -21.375 1 91.12 686 TYR A CA 1
ATOM 5743 C C . TYR A 1 686 ? -11.094 -2.006 -22.234 1 91.12 686 TYR A C 1
ATOM 5745 O O . TYR A 1 686 ? -11.461 -2.092 -23.422 1 91.12 686 TYR A O 1
ATOM 5753 N N . MET A 1 687 ? -10.328 -2.902 -21.703 1 90.25 687 MET A N 1
ATOM 5754 C CA . MET A 1 687 ? -9.844 -4.062 -22.438 1 90.25 687 MET A CA 1
ATOM 5755 C C . MET A 1 687 ? -10.703 -5.289 -22.156 1 90.25 687 MET A C 1
ATOM 5757 O O . MET A 1 687 ? -11.219 -5.445 -21.047 1 90.25 687 MET A O 1
ATOM 5761 N N . VAL A 1 688 ? -10.883 -6.074 -23.188 1 89.88 688 VAL A N 1
ATOM 5762 C CA . VAL A 1 688 ? -11.594 -7.344 -23.094 1 89.88 688 VAL A CA 1
ATOM 5763 C C . VAL A 1 688 ? -10.625 -8.5 -23.328 1 89.88 688 VAL A C 1
ATOM 5765 O O . VAL A 1 688 ? -9.906 -8.516 -24.328 1 89.88 688 VAL A O 1
ATOM 5768 N N . PRO A 1 689 ? -10.57 -9.445 -22.484 1 84 689 PRO A N 1
ATOM 5769 C CA . PRO A 1 689 ? -9.734 -10.625 -22.734 1 84 689 PRO A CA 1
ATOM 5770 C C . PRO A 1 689 ? -10.359 -11.57 -23.75 1 84 689 PRO A C 1
ATOM 5772 O O . PRO A 1 689 ? -11.57 -11.836 -23.703 1 84 689 PRO A O 1
ATOM 5775 N N . LEU A 1 690 ? -9.602 -11.945 -24.703 1 80.44 690 LEU A N 1
ATOM 5776 C CA . LEU A 1 690 ? -10.039 -12.875 -25.734 1 80.44 690 LEU A CA 1
ATOM 5777 C C . LEU A 1 690 ? -9.039 -14.016 -25.906 1 80.44 690 LEU A C 1
ATOM 5779 O O . LEU A 1 690 ? -7.828 -13.781 -25.938 1 80.44 690 LEU A O 1
ATOM 5783 N N . SER A 1 691 ? -9.633 -15.234 -25.922 1 72.12 691 SER A N 1
ATOM 5784 C CA . SER A 1 691 ? -8.75 -16.359 -26.234 1 72.12 691 SER A CA 1
ATOM 5785 C C . SER A 1 691 ? -8.266 -16.297 -27.688 1 72.12 691 SER A C 1
ATOM 5787 O O . SER A 1 691 ? -8.945 -15.734 -28.547 1 72.12 691 SER A O 1
ATOM 5789 N N . ILE A 1 692 ? -7.145 -16.797 -27.969 1 70 692 ILE A N 1
ATOM 5790 C CA . ILE A 1 692 ? -6.57 -16.781 -29.312 1 70 692 ILE A CA 1
ATOM 5791 C C . ILE A 1 692 ? -7.48 -17.562 -30.266 1 70 692 ILE A C 1
ATOM 5793 O O . ILE A 1 692 ? -7.668 -17.156 -31.422 1 70 692 ILE A O 1
ATOM 5797 N N . SER A 1 693 ? -7.98 -18.656 -29.734 1 67.81 693 SER A N 1
ATOM 5798 C CA . SER A 1 693 ? -8.898 -19.438 -30.562 1 67.81 693 SER A CA 1
ATOM 5799 C C . SER A 1 693 ? -10.117 -18.609 -30.969 1 67.81 693 SER A C 1
ATOM 5801 O O . SER A 1 693 ? -10.562 -18.672 -32.125 1 67.81 693 SER A O 1
ATOM 5803 N N . LYS A 1 694 ? -10.578 -17.875 -30.109 1 77.38 694 LYS A N 1
ATOM 5804 C CA . LYS A 1 694 ? -11.742 -17.031 -30.391 1 77.38 694 LYS A CA 1
ATOM 5805 C C . LYS A 1 694 ? -11.375 -15.891 -31.328 1 77.38 694 LYS A C 1
ATOM 5807 O O . LYS A 1 694 ? -12.18 -15.492 -32.188 1 77.38 694 LYS A O 1
ATOM 5812 N N . TYR A 1 695 ? -10.242 -15.367 -31.094 1 78.12 695 TYR A N 1
ATOM 5813 C CA . TYR A 1 695 ? -9.734 -14.312 -31.969 1 78.12 695 TYR A CA 1
ATOM 5814 C C . TYR A 1 695 ? -9.734 -14.766 -33.438 1 78.12 695 TYR A C 1
ATOM 5816 O O . TYR A 1 695 ? -10.273 -14.078 -34.312 1 78.12 695 TYR A O 1
ATOM 5824 N N . PHE A 1 696 ? -9.305 -15.938 -33.656 1 74.5 696 PHE A N 1
ATOM 5825 C CA . PHE A 1 696 ? -9.211 -16.453 -35.031 1 74.5 696 PHE A CA 1
ATOM 5826 C C . PHE A 1 696 ? -10.594 -16.844 -35.531 1 74.5 696 PHE A C 1
ATOM 5828 O O . PHE A 1 696 ? -10.883 -16.672 -36.719 1 74.5 696 PHE A O 1
ATOM 5835 N N . SER A 1 697 ? -11.359 -17.359 -34.656 1 78.56 697 SER A N 1
ATOM 5836 C CA . SER A 1 697 ? -12.719 -17.703 -35.062 1 78.56 697 SER A CA 1
ATOM 5837 C C . SER A 1 697 ? -13.492 -16.469 -35.5 1 78.56 697 SER A C 1
ATOM 5839 O O . SER A 1 697 ? -14.234 -16.531 -36.5 1 78.56 697 SER A O 1
ATOM 5841 N N . ILE A 1 698 ? -13.312 -15.438 -34.812 1 82.88 698 ILE A N 1
ATOM 5842 C CA . ILE A 1 698 ? -13.992 -14.188 -35.125 1 82.88 698 ILE A CA 1
ATOM 5843 C C . ILE A 1 698 ? -13.445 -13.641 -36.438 1 82.88 698 ILE A C 1
ATOM 5845 O O . ILE A 1 698 ? -14.211 -13.18 -37.312 1 82.88 698 ILE A O 1
ATOM 5849 N N . LYS A 1 699 ? -12.203 -13.703 -36.562 1 81.19 699 LYS A N 1
ATOM 5850 C CA . LYS A 1 699 ? -11.562 -13.227 -37.781 1 81.19 699 LYS A CA 1
ATOM 5851 C C . LYS A 1 699 ? -12.039 -14.008 -39 1 81.19 699 LYS A C 1
ATOM 5853 O O . LYS A 1 699 ? -12.234 -13.438 -40.062 1 81.19 699 LYS A O 1
ATOM 5858 N N . GLU A 1 700 ? -12.18 -15.234 -38.844 1 79.06 700 GLU A N 1
ATOM 5859 C CA . GLU A 1 700 ? -12.648 -16.094 -39.906 1 79.06 700 GLU A CA 1
ATOM 5860 C C . GLU A 1 700 ? -14.102 -15.766 -40.281 1 79.06 700 GLU A C 1
ATOM 5862 O O . GLU A 1 700 ? -14.461 -15.75 -41.469 1 79.06 700 GLU A O 1
ATOM 5867 N N . LYS A 1 701 ? -14.836 -15.508 -39.344 1 80.69 701 LYS A N 1
ATOM 5868 C CA . LYS A 1 701 ? -16.266 -15.305 -39.531 1 80.69 701 LYS A CA 1
ATOM 5869 C C . LYS A 1 701 ? -16.562 -13.883 -40 1 80.69 701 LYS A C 1
ATOM 5871 O O . LYS A 1 701 ? -17.453 -13.664 -40.812 1 80.69 701 LYS A O 1
ATOM 5876 N N . LEU A 1 702 ? -15.891 -12.922 -39.344 1 85.62 702 LEU A N 1
ATOM 5877 C CA . LEU A 1 702 ? -16.281 -11.531 -39.562 1 85.62 702 LEU A CA 1
ATOM 5878 C C . LEU A 1 702 ? -15.227 -10.781 -40.375 1 85.62 702 LEU A C 1
ATOM 5880 O O . LEU A 1 702 ? -15.43 -9.633 -40.75 1 85.62 702 LEU A O 1
ATOM 5884 N N . GLY A 1 703 ? -14.125 -11.391 -40.688 1 79.62 703 GLY A N 1
ATOM 5885 C CA . GLY A 1 703 ? -13.055 -10.742 -41.438 1 79.62 703 GLY A CA 1
ATOM 5886 C C . GLY A 1 703 ? -12.109 -9.961 -40.531 1 79.62 703 GLY A C 1
ATOM 5887 O O . GLY A 1 703 ? -11.828 -10.359 -39.406 1 79.62 703 GLY A O 1
ATOM 5888 N N . ASP A 1 704 ? -11.531 -8.883 -41.094 1 81.69 704 ASP A N 1
ATOM 5889 C CA . ASP A 1 704 ? -10.461 -8.172 -40.406 1 81.69 704 ASP A CA 1
ATOM 5890 C C . ASP A 1 704 ? -11.031 -7.109 -39.469 1 81.69 704 ASP A C 1
ATOM 5892 O O . ASP A 1 704 ? -10.898 -5.91 -39.719 1 81.69 704 ASP A O 1
ATOM 5896 N N . VAL A 1 705 ? -11.578 -7.59 -38.406 1 88.12 705 VAL A N 1
ATOM 5897 C CA . VAL A 1 705 ? -12.211 -6.699 -37.438 1 88.12 705 VAL A CA 1
ATOM 5898 C C . VAL A 1 705 ? -11.211 -6.316 -36.375 1 88.12 705 VAL A C 1
ATOM 5900 O O . VAL A 1 705 ? -11.523 -5.504 -35.5 1 88.12 705 VAL A O 1
ATOM 5903 N N . PHE A 1 706 ? -10.07 -6.918 -36.469 1 87.31 706 PHE A N 1
ATOM 5904 C CA . PHE A 1 706 ? -9.047 -6.617 -35.469 1 87.31 706 PHE A CA 1
ATOM 5905 C C . PHE A 1 706 ? -7.902 -5.836 -36.094 1 87.31 706 PHE A C 1
ATOM 5907 O O . PHE A 1 706 ? -7.457 -6.152 -37.188 1 87.31 706 PHE A O 1
ATOM 5914 N N . ARG A 1 707 ? -7.523 -4.734 -35.5 1 83.88 707 ARG A N 1
ATOM 5915 C CA . ARG A 1 707 ? -6.418 -3.902 -35.969 1 83.88 707 ARG A CA 1
ATOM 5916 C C . ARG A 1 707 ? -5.453 -3.586 -34.812 1 83.88 707 ARG A C 1
ATOM 5918 O O . ARG A 1 707 ? -5.875 -3.166 -33.75 1 83.88 707 ARG A O 1
ATOM 5925 N N . TYR A 1 708 ? -4.215 -3.863 -35.031 1 83.88 708 TYR A N 1
ATOM 5926 C CA . TYR A 1 708 ? -3.211 -3.527 -34.031 1 83.88 708 TYR A CA 1
ATOM 5927 C C . TYR A 1 708 ? -2.896 -2.037 -34.062 1 83.88 708 TYR A C 1
ATOM 5929 O O . TYR A 1 708 ? -2.641 -1.465 -35.125 1 83.88 708 TYR A O 1
ATOM 5937 N N . GLU A 1 709 ? -3.023 -1.369 -33 1 79 709 GLU A N 1
ATOM 5938 C CA . GLU A 1 709 ? -2.682 0.041 -32.844 1 79 709 GLU A CA 1
ATOM 5939 C C . GLU A 1 709 ? -1.347 0.206 -32.094 1 79 709 GLU A C 1
ATOM 5941 O O . GLU A 1 709 ? -1.282 0.104 -30.875 1 79 709 GLU A O 1
ATOM 5946 N N . PRO A 1 710 ? -0.324 0.5 -32.844 1 74.19 710 PRO A N 1
ATOM 5947 C CA . PRO A 1 710 ? 1.019 0.562 -32.25 1 74.19 710 PRO A CA 1
ATOM 5948 C C . PRO A 1 710 ? 1.123 1.573 -31.109 1 74.19 710 PRO A C 1
ATOM 5950 O O . PRO A 1 710 ? 1.841 1.338 -30.141 1 74.19 710 PRO A O 1
ATOM 5953 N N . LYS A 1 711 ? 0.378 2.727 -31.312 1 68.44 711 LYS A N 1
ATOM 5954 C CA . LYS A 1 711 ? 0.449 3.762 -30.281 1 68.44 711 LYS A CA 1
ATOM 5955 C C . LYS A 1 711 ? -0.032 3.232 -28.938 1 68.44 711 LYS A C 1
ATOM 5957 O O . LYS A 1 711 ? 0.473 3.639 -27.891 1 68.44 711 LYS A O 1
ATOM 5962 N N . LEU A 1 712 ? -0.898 2.252 -29.031 1 70.75 712 LEU A N 1
ATOM 5963 C CA . LEU A 1 712 ? -1.521 1.717 -27.828 1 70.75 712 LEU A CA 1
ATOM 5964 C C . LEU A 1 712 ? -0.902 0.376 -27.453 1 70.75 712 LEU A C 1
ATOM 5966 O O . LEU A 1 712 ? -1.108 -0.113 -26.328 1 70.75 712 LEU A O 1
ATOM 5970 N N . LYS A 1 713 ? -0.168 -0.139 -28.312 1 71.5 713 LYS A N 1
ATOM 5971 C CA . LYS A 1 713 ? 0.364 -1.491 -28.172 1 71.5 713 LYS A CA 1
ATOM 5972 C C . LYS A 1 713 ? -0.742 -2.484 -27.828 1 71.5 713 LYS A C 1
ATOM 5974 O O . LYS A 1 713 ? -0.589 -3.295 -26.906 1 71.5 713 LYS A O 1
ATOM 5979 N N . SER A 1 714 ? -1.89 -2.152 -28.406 1 79.88 714 SER A N 1
ATOM 5980 C CA . SER A 1 714 ? -3.057 -2.988 -28.141 1 79.88 714 SER A CA 1
ATOM 5981 C C . SER A 1 714 ? -3.846 -3.25 -29.422 1 79.88 714 SER A C 1
ATOM 5983 O O . SER A 1 714 ? -3.672 -2.545 -30.422 1 79.88 714 SER A O 1
ATOM 5985 N N . VAL A 1 715 ? -4.617 -4.289 -29.438 1 86.06 715 VAL A N 1
ATOM 5986 C CA . VAL A 1 715 ? -5.469 -4.652 -30.562 1 86.06 715 VAL A CA 1
ATOM 5987 C C . VAL A 1 715 ? -6.848 -4.012 -30.406 1 86.06 715 VAL A C 1
ATOM 5989 O O . VAL A 1 715 ? -7.465 -4.117 -29.344 1 86.06 715 VAL A O 1
ATOM 5992 N N . ILE A 1 716 ? -7.254 -3.312 -31.422 1 90.38 716 ILE A N 1
ATOM 5993 C CA . ILE A 1 716 ? -8.586 -2.715 -31.438 1 90.38 716 ILE A CA 1
ATOM 5994 C C . ILE A 1 716 ? -9.57 -3.66 -32.125 1 90.38 716 ILE A C 1
ATOM 5996 O O . ILE A 1 716 ? -9.281 -4.195 -33.188 1 90.38 716 ILE A O 1
ATOM 6000 N N . ALA A 1 717 ? -10.664 -3.914 -31.484 1 91.06 717 ALA A N 1
ATOM 6001 C CA . ALA A 1 717 ? -11.711 -4.754 -32.062 1 91.06 717 ALA A CA 1
ATOM 6002 C C . ALA A 1 717 ? -12.867 -3.906 -32.594 1 91.06 717 ALA A C 1
ATOM 6004 O O . ALA A 1 717 ? -13.562 -3.248 -31.812 1 91.06 717 ALA A O 1
ATOM 6005 N N . SER A 1 718 ? -13.062 -3.936 -33.844 1 90.25 718 SER A N 1
ATOM 6006 C CA . SER A 1 718 ? -14.203 -3.25 -34.438 1 90.25 718 SER A CA 1
ATOM 6007 C C . SER A 1 718 ? -15.484 -4.059 -34.281 1 90.25 718 SER A C 1
ATOM 6009 O O . SER A 1 718 ? -16.109 -4.434 -35.25 1 90.25 718 SER A O 1
ATOM 6011 N N . LEU A 1 719 ? -15.812 -4.316 -33.125 1 91.44 719 LEU A N 1
ATOM 6012 C CA . LEU A 1 719 ? -16.984 -5.066 -32.719 1 91.44 719 LEU A CA 1
ATOM 6013 C C . LEU A 1 719 ? -17.859 -4.246 -31.766 1 91.44 719 LEU A C 1
ATOM 6015 O O . LEU A 1 719 ? -17.359 -3.34 -31.094 1 91.44 719 LEU A O 1
ATOM 6019 N N . LYS A 1 720 ? -19.125 -4.543 -31.812 1 91 720 LYS A N 1
ATOM 6020 C CA . LYS A 1 720 ? -20.031 -3.846 -30.906 1 91 720 LYS A CA 1
ATOM 6021 C C . LYS A 1 720 ? -19.781 -4.262 -29.453 1 91 720 LYS A C 1
ATOM 6023 O O . LYS A 1 720 ? -19.469 -5.426 -29.188 1 91 720 LYS A O 1
ATOM 6028 N N . TYR A 1 721 ? -19.859 -3.365 -28.578 1 93.5 721 TYR A N 1
ATOM 6029 C CA . TYR A 1 721 ? -19.719 -3.617 -27.141 1 93.5 721 TYR A CA 1
ATOM 6030 C C . TYR A 1 721 ? -20.859 -2.967 -26.375 1 93.5 721 TYR A C 1
ATOM 6032 O O . TYR A 1 721 ? -21.266 -1.843 -26.672 1 93.5 721 TYR A O 1
ATOM 6040 N N . ASP A 1 722 ? -21.453 -3.711 -25.5 1 92.38 722 ASP A N 1
ATOM 6041 C CA . ASP A 1 722 ? -22.516 -3.256 -24.625 1 92.38 722 ASP A CA 1
ATOM 6042 C C . ASP A 1 722 ? -22.172 -3.529 -23.156 1 92.38 722 ASP A C 1
ATOM 6044 O O . ASP A 1 722 ? -21.766 -4.637 -22.812 1 92.38 722 ASP A O 1
ATOM 6048 N N . SER A 1 723 ? -22.344 -2.551 -22.312 1 91.56 723 SER A N 1
ATOM 6049 C CA . SER A 1 723 ? -21.953 -2.664 -20.906 1 91.56 723 SER A CA 1
ATOM 6050 C C . SER A 1 723 ? -22.797 -3.713 -20.188 1 91.56 723 SER A C 1
ATOM 6052 O O . SER A 1 723 ? -22.391 -4.203 -19.125 1 91.56 723 SER A O 1
ATOM 6054 N N . GLU A 1 724 ? -23.875 -4.07 -20.734 1 92.25 724 GLU A N 1
ATOM 6055 C CA . GLU A 1 724 ? -24.734 -5.074 -20.109 1 92.25 724 GLU A CA 1
ATOM 6056 C C . GLU A 1 724 ? -24.516 -6.453 -20.719 1 92.25 724 GLU A C 1
ATOM 6058 O O . GLU A 1 724 ? -24.75 -7.473 -20.062 1 92.25 724 GLU A O 1
ATOM 6063 N N . LEU A 1 725 ? -24.078 -6.461 -22.031 1 93 725 LEU A N 1
ATOM 6064 C CA . LEU A 1 725 ? -24 -7.734 -22.75 1 93 725 LEU A CA 1
ATOM 6065 C C . LEU A 1 725 ? -22.562 -8.148 -22.969 1 93 725 LEU A C 1
ATOM 6067 O O . LEU A 1 725 ? -22.266 -9.328 -23.203 1 93 725 LEU A O 1
ATOM 6071 N N . GLY A 1 726 ? -21.641 -7.238 -22.953 1 93.75 726 GLY A N 1
ATOM 6072 C CA . GLY A 1 726 ? -20.25 -7.523 -23.234 1 93.75 726 GLY A CA 1
ATOM 6073 C C . GLY A 1 726 ? -19.906 -7.379 -24.703 1 93.75 726 GLY A C 1
ATOM 6074 O O . GLY A 1 726 ? -20.516 -6.578 -25.422 1 93.75 726 GLY A O 1
ATOM 6075 N N . LEU A 1 727 ? -18.844 -7.938 -25.109 1 91.56 727 LEU A N 1
ATOM 6076 C CA . LEU A 1 727 ? -18.406 -7.879 -26.5 1 91.56 727 LEU A CA 1
ATOM 6077 C C . LEU A 1 727 ? -19.281 -8.766 -27.375 1 91.56 727 LEU A C 1
ATOM 6079 O O . LEU A 1 727 ? -19.359 -9.977 -27.156 1 91.56 727 LEU A O 1
ATOM 6083 N N . LEU A 1 728 ? -19.875 -8.125 -28.328 1 90 728 LEU A N 1
ATOM 6084 C CA . LEU A 1 728 ? -20.781 -8.844 -29.219 1 90 728 LEU A CA 1
ATOM 6085 C C . LEU A 1 728 ? -20.094 -9.219 -30.516 1 90 728 LEU A C 1
ATOM 6087 O O . LEU A 1 728 ? -19.219 -8.492 -30.984 1 90 728 LEU A O 1
ATOM 6091 N N . LEU A 1 729 ? -20.375 -10.438 -31 1 77.81 729 LEU A N 1
ATOM 6092 C CA . LEU A 1 729 ? -19.734 -10.938 -32.219 1 77.81 729 LEU A CA 1
ATOM 6093 C C . LEU A 1 729 ? -20.5 -10.516 -33.469 1 77.81 729 LEU A C 1
ATOM 6095 O O . LEU A 1 729 ? -20.766 -11.336 -34.344 1 77.81 729 LEU A O 1
ATOM 6099 N N . ASP A 1 730 ? -21.125 -9.258 -33.469 1 68.5 730 ASP A N 1
ATOM 6100 C CA . ASP A 1 730 ? -21.781 -8.648 -34.625 1 68.5 730 ASP A CA 1
ATOM 6101 C C . ASP A 1 730 ? -20.969 -7.457 -35.125 1 68.5 730 ASP A C 1
ATOM 6103 O O . ASP A 1 730 ? -20.438 -6.676 -34.344 1 68.5 730 ASP A O 1
ATOM 6107 N N . ASN A 1 731 ? -20.578 -7.551 -36.531 1 56.12 731 ASN A N 1
ATOM 6108 C CA . ASN A 1 731 ? -19.844 -6.457 -37.156 1 56.12 731 ASN A CA 1
ATOM 6109 C C . ASN A 1 731 ? -20.578 -5.129 -37 1 56.12 731 ASN A C 1
ATOM 6111 O O . ASN A 1 731 ? -21.812 -5.094 -37.031 1 56.12 731 ASN A O 1
ATOM 6115 N N . ILE A 1 732 ? -19.953 -4.09 -36.438 1 55 732 ILE A N 1
ATOM 6116 C CA . ILE A 1 732 ? -20.531 -2.752 -36.531 1 55 732 ILE A CA 1
ATOM 6117 C C . ILE A 1 732 ? -20.625 -2.33 -37.969 1 55 732 ILE A C 1
ATOM 6119 O O . ILE A 1 732 ? -19.625 -2.404 -38.719 1 55 732 ILE A O 1
ATOM 6123 N N . ASP A 1 733 ? -21.688 -2.469 -38.688 1 40.72 733 ASP A N 1
ATOM 6124 C CA . ASP A 1 733 ? -21.734 -1.768 -39.969 1 40.72 733 ASP A CA 1
ATOM 6125 C C . ASP A 1 733 ? -21.094 -0.385 -39.875 1 40.72 733 ASP A C 1
ATOM 6127 O O . ASP A 1 733 ? -21.609 0.49 -39.156 1 40.72 733 ASP A O 1
ATOM 6131 N N . MET A 1 734 ? -19.859 -0.327 -39.719 1 36.47 734 MET A N 1
ATOM 6132 C CA . MET A 1 734 ? -19.234 0.99 -39.844 1 36.47 734 MET A CA 1
ATOM 6133 C C . MET A 1 734 ? -19.812 1.75 -41.031 1 36.47 734 MET A C 1
ATOM 6135 O O . MET A 1 734 ? -19.781 1.252 -42.156 1 36.47 734 MET A O 1
ATOM 6139 N N . ASP A 1 735 ? -20.703 2.549 -40.969 1 29.88 735 ASP A N 1
ATOM 6140 C CA . ASP A 1 735 ? -20.672 3.58 -42 1 29.88 735 ASP A CA 1
ATOM 6141 C C . ASP A 1 735 ? -19.297 4.207 -42.125 1 29.88 735 ASP A C 1
ATOM 6143 O O . ASP A 1 735 ? -18.562 4.305 -41.125 1 29.88 735 ASP A O 1
ATOM 6147 N N . GLU A 1 736 ? -18.609 4.352 -43.281 1 30.06 736 GLU A N 1
ATOM 6148 C CA . GLU A 1 736 ? -17.359 4.93 -43.781 1 30.06 736 GLU A CA 1
ATOM 6149 C C . GLU A 1 736 ? -16.938 6.117 -42.906 1 30.06 736 GLU A C 1
ATOM 6151 O O . GLU A 1 736 ? -15.734 6.363 -42.719 1 30.06 736 GLU A O 1
ATOM 6156 N N . ASP A 1 737 ? -17.719 7.113 -42.562 1 28.53 737 ASP A N 1
ATOM 6157 C CA . ASP A 1 737 ? -17.328 8.469 -42.188 1 28.53 737 ASP A CA 1
ATOM 6158 C C . ASP A 1 737 ? -16.797 8.508 -40.75 1 28.53 737 ASP A C 1
ATOM 6160 O O . ASP A 1 737 ? -16.438 9.57 -40.25 1 28.53 737 ASP A O 1
ATOM 6164 N N . GLN A 1 738 ? -17.078 7.613 -39.781 1 28.98 738 GLN A N 1
ATOM 6165 C CA . GLN A 1 738 ? -16.766 7.941 -38.406 1 28.98 738 GLN A CA 1
ATOM 6166 C C . GLN A 1 738 ? -15.352 7.484 -38.031 1 28.98 738 GLN A C 1
ATOM 6168 O O . GLN A 1 738 ? -14.984 7.473 -36.875 1 28.98 738 GLN A O 1
ATOM 6173 N N . TRP A 1 739 ? -14.508 6.844 -38.875 1 26.39 739 TRP A N 1
ATOM 6174 C CA . TRP A 1 739 ? -13.109 6.602 -38.562 1 26.39 739 TRP A CA 1
ATOM 6175 C C . TRP A 1 739 ? -12.414 7.891 -38.125 1 26.39 739 TRP A C 1
ATOM 6177 O O . TRP A 1 739 ? -11.242 7.875 -37.75 1 26.39 739 TRP A O 1
ATOM 6187 N N . ILE A 1 740 ? -12.656 9.172 -38.844 1 26.38 740 ILE A N 1
ATOM 6188 C CA . ILE A 1 740 ? -11.797 10.352 -38.781 1 26.38 740 ILE A CA 1
ATOM 6189 C C . ILE A 1 740 ? -11.906 10.984 -37.375 1 26.38 740 ILE A C 1
ATOM 6191 O O . ILE A 1 740 ? -11.203 11.945 -37.094 1 26.38 740 ILE A O 1
ATOM 6195 N N . MET A 1 741 ? -12.938 10.852 -36.562 1 21.08 741 MET A N 1
ATOM 6196 C CA . MET A 1 741 ? -12.672 11.703 -35.406 1 21.08 741 MET A CA 1
ATOM 6197 C C . MET A 1 741 ? -11.82 10.977 -34.375 1 21.08 741 MET A C 1
ATOM 6199 O O . MET A 1 741 ? -12.008 9.781 -34.125 1 21.08 741 MET A O 1
ATOM 6203 N N . MET B 1 1 ? 43.281 1.885 8.188 1 53.19 1 MET B N 1
ATOM 6204 C CA . MET B 1 1 ? 42.562 3.035 7.648 1 53.19 1 MET B CA 1
ATOM 6205 C C . MET B 1 1 ? 41.469 2.588 6.703 1 53.19 1 MET B C 1
ATOM 6207 O O . MET B 1 1 ? 41.688 1.745 5.832 1 53.19 1 MET B O 1
ATOM 6211 N N . THR B 1 2 ? 40.156 2.844 7.102 1 68.69 2 THR B N 1
ATOM 6212 C CA . THR B 1 2 ? 39.062 2.381 6.281 1 68.69 2 THR B CA 1
ATOM 6213 C C . THR B 1 2 ? 38.688 3.41 5.211 1 68.69 2 THR B C 1
ATOM 6215 O O . THR B 1 2 ? 38.938 4.605 5.395 1 68.69 2 THR B O 1
ATOM 6218 N N . ASN B 1 3 ? 38.5 2.969 3.977 1 79.06 3 ASN B N 1
ATOM 6219 C CA . ASN B 1 3 ? 38.125 3.809 2.848 1 79.06 3 ASN B CA 1
ATOM 6220 C C . ASN B 1 3 ? 36.625 3.98 2.768 1 79.06 3 ASN B C 1
ATOM 6222 O O . ASN B 1 3 ? 36.062 4.285 1.703 1 79.06 3 ASN B O 1
ATOM 6226 N N . LEU B 1 4 ? 36.062 3.68 4.004 1 88.25 4 LEU B N 1
ATOM 6227 C CA . LEU B 1 4 ? 34.625 3.867 3.977 1 88.25 4 LEU B CA 1
ATOM 6228 C C . LEU B 1 4 ? 34.125 4.359 5.324 1 88.25 4 LEU B C 1
ATOM 6230 O O . LEU B 1 4 ? 34.719 4.074 6.363 1 88.25 4 LEU B O 1
ATOM 6234 N N . CYS B 1 5 ? 33.188 5.195 5.309 1 93.5 5 CYS B N 1
ATOM 6235 C CA . CYS B 1 5 ? 32.438 5.641 6.461 1 93.5 5 CYS B CA 1
ATOM 6236 C C . CYS B 1 5 ? 30.938 5.402 6.246 1 93.5 5 CYS B C 1
ATOM 6238 O O . CYS B 1 5 ? 30.406 5.711 5.18 1 93.5 5 CYS B O 1
ATOM 6240 N N . LEU B 1 6 ? 30.328 4.824 7.238 1 94.88 6 LEU B N 1
ATOM 6241 C CA . LEU B 1 6 ? 28.906 4.5 7.125 1 94.88 6 LEU B CA 1
ATOM 6242 C C . LEU B 1 6 ? 28.047 5.59 7.762 1 94.88 6 LEU B C 1
ATOM 6244 O O . LEU B 1 6 ? 28.391 6.121 8.82 1 94.88 6 LEU B O 1
ATOM 6248 N N . ALA B 1 7 ? 26.984 5.957 7.066 1 95.31 7 ALA B N 1
ATOM 6249 C CA . ALA B 1 7 ? 25.969 6.836 7.641 1 95.31 7 ALA B CA 1
ATOM 6250 C C . ALA B 1 7 ? 24.938 6.039 8.445 1 95.31 7 ALA B C 1
ATOM 6252 O O . ALA B 1 7 ? 24.375 6.547 9.422 1 95.31 7 ALA B O 1
ATOM 6253 N N . LYS B 1 8 ? 24.609 4.902 7.996 1 92.25 8 LYS B N 1
ATOM 6254 C CA . LYS B 1 8 ? 23.641 4 8.609 1 92.25 8 LYS B CA 1
ATOM 6255 C C . LYS B 1 8 ? 24.156 2.564 8.625 1 92.25 8 LYS B C 1
ATOM 6257 O O . LYS B 1 8 ? 24.984 2.189 7.797 1 92.25 8 LYS B O 1
ATOM 6262 N N . PHE B 1 9 ? 23.484 1.901 9.609 1 90.12 9 PHE B N 1
ATOM 6263 C CA . PHE B 1 9 ? 23.844 0.501 9.781 1 90.12 9 PHE B CA 1
ATOM 6264 C C . PHE B 1 9 ? 22.625 -0.401 9.664 1 90.12 9 PHE B C 1
ATOM 6266 O O . PHE B 1 9 ? 21.531 -0.036 10.109 1 90.12 9 PHE B O 1
ATOM 6273 N N . ASN B 1 10 ? 22.516 -1.575 9.016 1 82.88 10 ASN B N 1
ATOM 6274 C CA . ASN B 1 10 ? 21.484 -2.592 8.891 1 82.88 10 ASN B CA 1
ATOM 6275 C C . ASN B 1 10 ? 20.219 -2.031 8.234 1 82.88 10 ASN B C 1
ATOM 6277 O O . ASN B 1 10 ? 19.156 -2.008 8.852 1 82.88 10 ASN B O 1
ATOM 6281 N N . PRO B 1 11 ? 20.344 -1.591 7.074 1 87.44 11 PRO B N 1
ATOM 6282 C CA . PRO B 1 11 ? 21.438 -1.944 6.168 1 87.44 11 PRO B CA 1
ATOM 6283 C C . PRO B 1 11 ? 22.547 -0.89 6.133 1 87.44 11 PRO B C 1
ATOM 6285 O O . PRO B 1 11 ? 22.344 0.24 6.582 1 87.44 11 PRO B O 1
ATOM 6288 N N . ASP B 1 12 ? 23.609 -1.277 5.582 1 92.06 12 ASP B N 1
ATOM 6289 C CA . ASP B 1 12 ? 24.734 -0.354 5.48 1 92.06 12 ASP B CA 1
ATOM 6290 C C . ASP B 1 12 ? 24.484 0.694 4.398 1 92.06 12 ASP B C 1
ATOM 6292 O O . ASP B 1 12 ? 23.953 0.381 3.334 1 92.06 12 ASP B O 1
ATOM 6296 N N . GLU B 1 13 ? 24.766 1.877 4.781 1 93.62 13 GLU B N 1
ATOM 6297 C CA . GLU B 1 13 ? 24.734 2.969 3.812 1 93.62 13 GLU B CA 1
ATOM 6298 C C . GLU B 1 13 ? 25.969 3.854 3.947 1 93.62 13 GLU B C 1
ATOM 6300 O O . GLU B 1 13 ? 26.266 4.355 5.035 1 93.62 13 GLU B O 1
ATOM 6305 N N . LEU B 1 14 ? 26.625 4.051 2.902 1 94.31 14 LEU B N 1
ATOM 6306 C CA . LEU B 1 14 ? 27.797 4.922 2.912 1 94.31 14 LEU B CA 1
ATOM 6307 C C . LEU B 1 14 ? 27.391 6.371 3.141 1 94.31 14 LEU B C 1
ATOM 6309 O O . LEU B 1 14 ? 26.297 6.781 2.76 1 94.31 14 LEU B O 1
ATOM 6313 N N . LEU B 1 15 ? 28.297 7.121 3.771 1 96.19 15 LEU B N 1
ATOM 6314 C CA . LEU B 1 15 ? 28.031 8.523 4.078 1 96.19 15 LEU B CA 1
ATOM 6315 C C . LEU B 1 15 ? 27.734 9.312 2.805 1 96.19 15 LEU B C 1
ATOM 6317 O O . LEU B 1 15 ? 26.75 10.055 2.742 1 96.19 15 LEU B O 1
ATOM 6321 N N . GLU B 1 16 ? 28.594 9.125 1.794 1 94.5 16 GLU B N 1
ATOM 6322 C CA . GLU B 1 16 ? 28.422 9.891 0.562 1 94.5 16 GLU B CA 1
ATOM 6323 C C . GLU B 1 16 ? 27.125 9.5 -0.144 1 94.5 16 GLU B C 1
ATOM 6325 O O . GLU B 1 16 ? 26.5 10.336 -0.811 1 94.5 16 GLU B O 1
ATOM 6330 N N . CYS B 1 17 ? 26.703 8.219 0.017 1 94.12 17 CYS B N 1
ATOM 6331 C CA . CYS B 1 17 ? 25.469 7.77 -0.586 1 94.12 17 CYS B CA 1
ATOM 6332 C C . CYS B 1 17 ? 24.266 8.43 0.083 1 94.12 17 CYS B C 1
ATOM 6334 O O . CYS B 1 17 ? 23.344 8.883 -0.596 1 94.12 17 CYS B O 1
ATOM 6336 N N . HIS B 1 18 ? 24.297 8.523 1.354 1 96 18 HIS B N 1
ATOM 6337 C CA . HIS B 1 18 ? 23.219 9.164 2.098 1 96 18 HIS B CA 1
ATOM 6338 C C . HIS B 1 18 ? 23.125 10.648 1.756 1 96 18 HIS B C 1
ATOM 6340 O O . HIS B 1 18 ? 22.031 11.172 1.537 1 96 18 HIS B O 1
ATOM 6346 N N . VAL B 1 19 ? 24.266 11.281 1.767 1 97.44 19 VAL B N 1
ATOM 6347 C CA . VAL B 1 19 ? 24.297 12.711 1.499 1 97.44 19 VAL B CA 1
ATOM 6348 C C . VAL B 1 19 ? 23.781 12.992 0.088 1 97.44 19 VAL B C 1
ATOM 6350 O O . VAL B 1 19 ? 23.016 13.93 -0.128 1 97.44 19 VAL B O 1
ATOM 6353 N N . TYR B 1 20 ? 24.203 12.18 -0.866 1 95.62 20 TYR B N 1
ATOM 6354 C CA . TYR B 1 20 ? 23.766 12.391 -2.238 1 95.62 20 TYR B CA 1
ATOM 6355 C C . TYR B 1 20 ? 22.266 12.125 -2.375 1 95.62 20 TYR B C 1
ATOM 6357 O O . TYR B 1 20 ? 21.578 12.812 -3.127 1 95.62 20 TYR B O 1
ATOM 6365 N N . ALA B 1 21 ? 21.781 11.07 -1.703 1 96 21 ALA B N 1
ATOM 6366 C CA . ALA B 1 21 ? 20.344 10.828 -1.652 1 96 21 ALA B CA 1
ATOM 6367 C C . ALA B 1 21 ? 19.594 12.039 -1.088 1 96 21 ALA B C 1
ATOM 6369 O O . ALA B 1 21 ? 18.531 12.406 -1.586 1 96 21 ALA B O 1
ATOM 6370 N N . THR B 1 22 ? 20.125 12.602 -0.039 1 98.12 22 THR B N 1
ATOM 6371 C CA . THR B 1 22 ? 19.547 13.789 0.584 1 98.12 22 THR B CA 1
ATOM 6372 C C . THR B 1 22 ? 19.547 14.969 -0.389 1 98.12 22 THR B C 1
ATOM 6374 O O . THR B 1 22 ? 18.578 15.727 -0.444 1 98.12 22 THR B O 1
ATOM 6377 N N . LEU B 1 23 ? 20.625 15.094 -1.188 1 98 23 LEU B N 1
ATOM 6378 C CA . LEU B 1 23 ? 20.719 16.156 -2.188 1 98 23 LEU B CA 1
ATOM 6379 C C . LEU B 1 23 ? 19.688 15.953 -3.291 1 98 23 LEU B C 1
ATOM 6381 O O . LEU B 1 23 ? 19.156 16.922 -3.84 1 98 23 LEU B O 1
ATOM 6385 N N . ASN B 1 24 ? 19.391 14.648 -3.629 1 97.25 24 ASN B N 1
ATOM 6386 C CA . ASN B 1 24 ? 18.328 14.375 -4.582 1 97.25 24 ASN B CA 1
ATOM 6387 C C . ASN B 1 24 ? 16.984 14.906 -4.094 1 97.25 24 ASN B C 1
ATOM 6389 O O . ASN B 1 24 ? 16.219 15.477 -4.871 1 97.25 24 ASN B O 1
ATOM 6393 N N . VAL B 1 25 ? 16.719 14.711 -2.863 1 97.88 25 VAL B N 1
ATOM 6394 C CA . VAL B 1 25 ? 15.477 15.227 -2.281 1 97.88 25 VAL B CA 1
ATOM 6395 C C . VAL B 1 25 ? 15.469 16.75 -2.35 1 97.88 25 VAL B C 1
ATOM 6397 O O . VAL B 1 25 ? 14.445 17.359 -2.691 1 97.88 25 VAL B O 1
ATOM 6400 N N . MET B 1 26 ? 16.609 17.344 -1.992 1 98.38 26 MET B N 1
ATOM 6401 C CA . MET B 1 26 ? 16.719 18.797 -2.037 1 98.38 26 MET B CA 1
ATOM 6402 C C . MET B 1 26 ? 16.391 19.328 -3.43 1 98.38 26 MET B C 1
ATOM 6404 O O . MET B 1 26 ? 15.711 20.344 -3.568 1 98.38 26 MET B O 1
ATOM 6408 N N . ARG B 1 27 ? 16.938 18.641 -4.43 1 96.75 27 ARG B N 1
ATOM 6409 C CA . ARG B 1 27 ? 16.656 19.047 -5.805 1 96.75 27 ARG B CA 1
ATOM 6410 C C . ARG B 1 27 ? 15.156 19.062 -6.086 1 96.75 27 ARG B C 1
ATOM 6412 O O . ARG B 1 27 ? 14.641 20 -6.688 1 96.75 27 ARG B O 1
ATOM 6419 N N . SER B 1 28 ? 14.5 18.016 -5.656 1 95.5 28 SER B N 1
ATOM 6420 C CA . SER B 1 28 ? 13.055 17.922 -5.828 1 95.5 28 SER B CA 1
ATOM 6421 C C . SER B 1 28 ? 12.328 19.031 -5.078 1 95.5 28 SER B C 1
ATOM 6423 O O . SER B 1 28 ? 11.406 19.656 -5.613 1 95.5 28 SER B O 1
ATOM 6425 N N . LEU B 1 29 ? 12.711 19.312 -3.859 1 96.75 29 LEU B N 1
ATOM 6426 C CA . LEU B 1 29 ? 12.102 20.359 -3.055 1 96.75 29 LEU B CA 1
ATOM 6427 C C . LEU B 1 29 ? 12.344 21.734 -3.678 1 96.75 29 LEU B C 1
ATOM 6429 O O . LEU B 1 29 ? 11.445 22.578 -3.711 1 96.75 29 LEU B O 1
ATOM 6433 N N . LYS B 1 30 ? 13.594 21.922 -4.117 1 96.06 30 LYS B N 1
ATOM 6434 C CA . LYS B 1 30 ? 13.945 23.203 -4.75 1 96.06 30 LYS B CA 1
ATOM 6435 C C . LYS B 1 30 ? 13.055 23.469 -5.961 1 96.06 30 LYS B C 1
ATOM 6437 O O . LYS B 1 30 ? 12.602 24.609 -6.152 1 96.06 30 LYS B O 1
ATOM 6442 N N . ASP B 1 31 ? 12.773 22.422 -6.691 1 92.81 31 ASP B N 1
ATOM 6443 C CA . ASP B 1 31 ? 11.945 22.562 -7.891 1 92.81 31 ASP B CA 1
ATOM 6444 C C . ASP B 1 31 ? 10.484 22.812 -7.527 1 92.81 31 ASP B C 1
ATOM 6446 O O . ASP B 1 31 ? 9.773 23.516 -8.25 1 92.81 31 ASP B O 1
ATOM 6450 N N . ASN B 1 32 ? 10.039 22.344 -6.414 1 92.81 32 ASN B N 1
ATOM 6451 C CA . ASN B 1 32 ? 8.617 22.406 -6.062 1 92.81 32 ASN B CA 1
ATOM 6452 C C . ASN B 1 32 ? 8.336 23.562 -5.102 1 92.81 32 ASN B C 1
ATOM 6454 O O . ASN B 1 32 ? 7.258 24.156 -5.152 1 92.81 32 ASN B O 1
ATOM 6458 N N . PHE B 1 33 ? 9.281 23.812 -4.234 1 94.75 33 PHE B N 1
ATOM 6459 C CA . PHE B 1 33 ? 9.172 24.938 -3.301 1 94.75 33 PHE B CA 1
ATOM 6460 C C . PHE B 1 33 ? 10.031 26.109 -3.762 1 94.75 33 PHE B C 1
ATOM 6462 O O . PHE B 1 33 ? 10.797 26.672 -2.977 1 94.75 33 PHE B O 1
ATOM 6469 N N . PHE B 1 34 ? 9.914 26.453 -5.031 1 92.56 34 PHE B N 1
ATOM 6470 C CA . PHE B 1 34 ? 10.742 27.469 -5.664 1 92.56 34 PHE B CA 1
ATOM 6471 C C . PHE B 1 34 ? 10.555 28.828 -4.984 1 92.56 34 PHE B C 1
ATOM 6473 O O . PHE B 1 34 ? 11.422 29.703 -5.078 1 92.56 34 PHE B O 1
ATOM 6480 N N . TRP B 1 35 ? 9.508 29.016 -4.18 1 93.38 35 TRP B N 1
ATOM 6481 C CA . TRP B 1 35 ? 9.102 30.297 -3.588 1 93.38 35 TRP B CA 1
ATOM 6482 C C . TRP B 1 35 ? 9.812 30.531 -2.262 1 93.38 35 TRP B C 1
ATOM 6484 O O . TRP B 1 35 ? 9.766 31.625 -1.71 1 93.38 35 TRP B O 1
ATOM 6494 N N . VAL B 1 36 ? 10.531 29.609 -1.686 1 96.38 36 VAL B N 1
ATOM 6495 C CA . VAL B 1 36 ? 11.125 29.672 -0.352 1 96.38 36 VAL B CA 1
ATOM 6496 C C . VAL B 1 36 ? 12.008 30.906 -0.233 1 96.38 36 VAL B C 1
ATOM 6498 O O . VAL B 1 36 ? 11.977 31.594 0.783 1 96.38 36 VAL B O 1
ATOM 6501 N N . PRO B 1 37 ? 12.828 31.312 -1.272 1 96.44 37 PRO B N 1
ATOM 6502 C CA . PRO B 1 37 ? 13.672 32.5 -1.158 1 96.44 37 PRO B CA 1
ATOM 6503 C C . PRO B 1 37 ? 12.859 33.781 -0.975 1 96.44 37 PRO B C 1
ATOM 6505 O O . PRO B 1 37 ? 13.344 34.75 -0.383 1 96.44 37 PRO B O 1
ATOM 6508 N N . GLU B 1 38 ? 11.586 33.719 -1.384 1 94.56 38 GLU B N 1
ATOM 6509 C CA . GLU B 1 38 ? 10.727 34.875 -1.216 1 94.56 38 GLU B CA 1
ATOM 6510 C C . GLU B 1 38 ? 10.406 35.125 0.256 1 94.56 38 GLU B C 1
ATOM 6512 O O . GLU B 1 38 ? 10.188 36.281 0.668 1 94.56 38 GLU B O 1
ATOM 6517 N N . LEU B 1 39 ? 10.406 34.094 1.019 1 94.5 39 LEU B N 1
ATOM 6518 C CA . LEU B 1 39 ? 10.055 34.188 2.43 1 94.5 39 LEU B CA 1
ATOM 6519 C C . LEU B 1 39 ? 11.305 34.25 3.301 1 94.5 39 LEU B C 1
ATOM 6521 O O . LEU B 1 39 ? 11.227 34.625 4.477 1 94.5 39 LEU B O 1
ATOM 6525 N N . THR B 1 40 ? 12.461 33.906 2.697 1 95.56 40 THR B N 1
ATOM 6526 C CA . THR B 1 40 ? 13.695 33.812 3.465 1 95.56 40 THR B CA 1
ATOM 6527 C C . THR B 1 40 ? 14.805 34.656 2.82 1 95.56 40 THR B C 1
ATOM 6529 O O . THR B 1 40 ? 14.719 35.875 2.777 1 95.56 40 THR B O 1
ATOM 6532 N N . ASN B 1 41 ? 15.953 33.906 2.445 1 92.5 41 ASN B N 1
ATOM 6533 C CA . ASN B 1 41 ? 17.094 34.531 1.786 1 92.5 41 ASN B CA 1
ATOM 6534 C C . ASN B 1 41 ? 17.188 34.125 0.322 1 92.5 41 ASN B C 1
ATOM 6536 O O . ASN B 1 41 ? 16.875 33 -0.028 1 92.5 41 ASN B O 1
ATOM 6540 N N . GLU B 1 42 ? 17.719 35.031 -0.475 1 95 42 GLU B N 1
ATOM 6541 C CA . GLU B 1 42 ? 17.859 34.781 -1.907 1 95 42 GLU B CA 1
ATOM 6542 C C . GLU B 1 42 ? 18.703 33.531 -2.172 1 95 42 GLU B C 1
ATOM 6544 O O . GLU B 1 42 ? 18.438 32.781 -3.111 1 95 42 GLU B O 1
ATOM 6549 N N . ASN B 1 43 ? 19.734 33.375 -1.346 1 96.81 43 ASN B N 1
ATOM 6550 C CA . ASN B 1 43 ? 20.641 32.25 -1.56 1 96.81 43 ASN B CA 1
ATOM 6551 C C . ASN B 1 43 ? 20.297 31.062 -0.658 1 96.81 43 ASN B C 1
ATOM 6553 O O . ASN B 1 43 ? 21.172 30.297 -0.259 1 96.81 43 ASN B O 1
ATOM 6557 N N . PHE B 1 44 ? 19.047 30.953 -0.303 1 98.19 44 PHE B N 1
ATOM 6558 C CA . PHE B 1 44 ? 18.578 29.953 0.638 1 98.19 44 PHE B CA 1
ATOM 6559 C C . PHE B 1 44 ? 19.031 28.562 0.207 1 98.19 44 PHE B C 1
ATOM 6561 O O . PHE B 1 44 ? 19.547 27.781 1.023 1 98.19 44 PHE B O 1
ATOM 6568 N N . TRP B 1 45 ? 18.891 28.188 -0.986 1 98.5 45 TRP B N 1
ATOM 6569 C CA . TRP B 1 45 ? 19.141 26.828 -1.463 1 98.5 45 TRP B CA 1
ATOM 6570 C C . TRP B 1 45 ? 20.625 26.5 -1.407 1 98.5 45 TRP B C 1
ATOM 6572 O O . TRP B 1 45 ? 21 25.344 -1.188 1 98.5 45 TRP B O 1
ATOM 6582 N N . GLU B 1 46 ? 21.531 27.469 -1.584 1 98.5 46 GLU B N 1
ATOM 6583 C CA . GLU B 1 46 ? 22.953 27.25 -1.393 1 98.5 46 GLU B CA 1
ATOM 6584 C C . GLU B 1 46 ? 23.266 26.922 0.062 1 98.5 46 GLU B C 1
ATOM 6586 O O . GLU B 1 46 ? 24.078 26.031 0.34 1 98.5 46 GLU B O 1
ATOM 6591 N N . LEU B 1 47 ? 22.594 27.703 0.919 1 98.69 47 LEU B N 1
ATOM 6592 C CA . LEU B 1 47 ? 22.797 27.453 2.34 1 98.69 47 LEU B CA 1
ATOM 6593 C C . LEU B 1 47 ? 22.359 26.047 2.719 1 98.69 47 LEU B C 1
ATOM 6595 O O . LEU B 1 47 ? 23.062 25.344 3.449 1 98.69 47 LEU B O 1
ATOM 6599 N N . LEU B 1 48 ? 21.172 25.656 2.189 1 98.81 48 LEU B N 1
ATOM 6600 C CA . LEU B 1 48 ? 20.656 24.312 2.479 1 98.81 48 LEU B CA 1
ATOM 6601 C C . LEU B 1 48 ? 21.578 23.25 1.904 1 98.81 48 LEU B C 1
ATOM 6603 O O . LEU B 1 48 ? 21.797 22.203 2.529 1 98.81 48 LEU B O 1
ATOM 6607 N N . PHE B 1 49 ? 22.141 23.5 0.726 1 98.75 49 PHE B N 1
ATOM 6608 C CA . PHE B 1 49 ? 23.062 22.578 0.084 1 98.75 49 PHE B CA 1
ATOM 6609 C C . PHE B 1 49 ? 24.25 22.281 0.989 1 98.75 49 PHE B C 1
ATOM 6611 O O . PHE B 1 49 ? 24.578 21.125 1.245 1 98.75 49 PHE B O 1
ATOM 6618 N N . TYR B 1 50 ? 24.859 23.281 1.483 1 98.81 50 TYR B N 1
ATOM 6619 C CA . TYR B 1 50 ? 26.062 23.109 2.287 1 98.81 50 TYR B CA 1
ATOM 6620 C C . TYR B 1 50 ? 25.719 22.547 3.664 1 98.81 50 TYR B C 1
ATOM 6622 O O . TYR B 1 50 ? 26.5 21.797 4.254 1 98.81 50 TYR B O 1
ATOM 6630 N N . ALA B 1 51 ? 24.484 22.906 4.18 1 98.88 51 ALA B N 1
ATOM 6631 C CA . ALA B 1 51 ? 24.031 22.234 5.402 1 98.88 51 ALA B CA 1
ATOM 6632 C C . ALA B 1 51 ? 23.938 20.734 5.207 1 98.88 51 ALA B C 1
ATOM 6634 O O . ALA B 1 51 ? 24.344 19.953 6.082 1 98.88 51 ALA B O 1
ATOM 6635 N N . ILE B 1 52 ? 23.453 20.25 4.059 1 98.88 52 ILE B N 1
ATOM 6636 C CA . ILE B 1 52 ? 23.281 18.844 3.752 1 98.88 52 ILE B CA 1
ATOM 6637 C C . ILE B 1 52 ? 24.641 18.172 3.588 1 98.88 52 ILE B C 1
ATOM 6639 O O . ILE B 1 52 ? 24.875 17.094 4.137 1 98.88 52 ILE B O 1
ATOM 6643 N N . VAL B 1 53 ? 25.547 18.844 2.947 1 98.5 53 VAL B N 1
ATOM 6644 C CA . VAL B 1 53 ? 26.844 18.281 2.607 1 98.5 53 VAL B CA 1
ATOM 6645 C C . VAL B 1 53 ? 27.672 18.094 3.877 1 98.5 53 VAL B C 1
ATOM 6647 O O . VAL B 1 53 ? 28.453 17.141 3.982 1 98.5 53 VAL B O 1
ATOM 6650 N N . LEU B 1 54 ? 27.406 18.891 4.898 1 98.75 54 LEU B N 1
ATOM 6651 C CA . LEU B 1 54 ? 28.312 18.906 6.043 1 98.75 54 LEU B CA 1
ATOM 6652 C C . LEU B 1 54 ? 27.672 18.234 7.254 1 98.75 54 LEU B C 1
ATOM 6654 O O . LEU B 1 54 ? 28.359 17.906 8.227 1 98.75 54 LEU B O 1
ATOM 6658 N N . HIS B 1 55 ? 26.344 18.031 7.277 1 98.69 55 HIS B N 1
ATOM 6659 C CA . HIS B 1 55 ? 25.594 17.797 8.508 1 98.69 55 HIS B CA 1
ATOM 6660 C C . HIS B 1 55 ? 25.969 16.453 9.133 1 98.69 55 HIS B C 1
ATOM 6662 O O . HIS B 1 55 ? 25.891 16.297 10.352 1 98.69 55 HIS B O 1
ATOM 6668 N N . ASP B 1 56 ? 26.484 15.492 8.367 1 97.94 56 ASP B N 1
ATOM 6669 C CA . ASP B 1 56 ? 26.656 14.133 8.875 1 97.94 56 ASP B CA 1
ATOM 6670 C C . ASP B 1 56 ? 28.141 13.75 8.922 1 97.94 56 ASP B C 1
ATOM 6672 O O . ASP B 1 56 ? 28.469 12.586 9.172 1 97.94 56 ASP B O 1
ATOM 6676 N N . ILE B 1 57 ? 29.047 14.648 8.727 1 98.06 57 ILE B N 1
ATOM 6677 C CA . ILE B 1 57 ? 30.469 14.367 8.664 1 98.06 57 ILE B CA 1
ATOM 6678 C C . ILE B 1 57 ? 30.953 13.781 9.984 1 98.06 57 ILE B C 1
ATOM 6680 O O . ILE B 1 57 ? 31.812 12.906 10.008 1 98.06 57 ILE B O 1
ATOM 6684 N N . GLY B 1 58 ? 30.328 14.195 11.078 1 98.06 58 GLY B N 1
ATOM 6685 C CA . GLY B 1 58 ? 30.703 13.719 12.398 1 98.06 58 GLY B CA 1
ATOM 6686 C C . GLY B 1 58 ? 30.516 12.219 12.562 1 98.06 58 GLY B C 1
ATOM 6687 O O . GLY B 1 58 ? 31.094 11.617 13.461 1 98.06 58 GLY B O 1
ATOM 6688 N N . LYS B 1 59 ? 29.797 11.57 11.695 1 97.56 59 LYS B N 1
ATOM 6689 C CA . LYS B 1 59 ? 29.547 10.133 11.758 1 97.56 59 LYS B CA 1
ATOM 6690 C C . LYS B 1 59 ? 30.812 9.344 11.406 1 97.56 59 LYS B C 1
ATOM 6692 O O . LYS B 1 59 ? 30.891 8.141 11.648 1 97.56 59 LYS B O 1
ATOM 6697 N N . CYS B 1 60 ? 31.812 10.023 10.891 1 97.56 60 CYS B N 1
ATOM 6698 C CA . CYS B 1 60 ? 33.062 9.375 10.523 1 97.56 60 CYS B CA 1
ATOM 6699 C C . CYS B 1 60 ? 33.906 9.07 11.766 1 97.56 60 CYS B C 1
ATOM 6701 O O . CYS B 1 60 ? 34.906 8.352 11.68 1 97.56 60 CYS B O 1
ATOM 6703 N N . ALA B 1 61 ? 33.5 9.641 12.906 1 97.38 61 ALA B N 1
ATOM 6704 C CA . ALA B 1 61 ? 34.25 9.32 14.133 1 97.38 61 ALA B CA 1
ATOM 6705 C C . ALA B 1 61 ? 34.281 7.816 14.375 1 97.38 61 ALA B C 1
ATOM 6707 O O . ALA B 1 61 ? 33.25 7.133 14.242 1 97.38 61 ALA B O 1
ATOM 6708 N N . THR B 1 62 ? 35.469 7.344 14.719 1 96.5 62 THR B N 1
ATOM 6709 C CA . THR B 1 62 ? 35.656 5.906 14.852 1 96.5 62 THR B CA 1
ATOM 6710 C C . THR B 1 62 ? 34.719 5.316 15.891 1 96.5 62 THR B C 1
ATOM 6712 O O . THR B 1 62 ? 34.25 4.184 15.75 1 96.5 62 THR B O 1
ATOM 6715 N N . GLY B 1 63 ? 34.5 6.055 16.969 1 95.56 63 GLY B N 1
ATOM 6716 C CA . GLY B 1 63 ? 33.562 5.578 17.969 1 95.56 63 GLY B CA 1
ATOM 6717 C C . GLY B 1 63 ? 32.156 5.359 17.406 1 95.56 63 GLY B C 1
ATOM 6718 O O . GLY B 1 63 ? 31.5 4.375 17.75 1 95.56 63 GLY B O 1
ATOM 6719 N N . PHE B 1 64 ? 31.734 6.262 16.562 1 95.75 64 PHE B N 1
ATOM 6720 C CA . PHE B 1 64 ? 30.438 6.121 15.914 1 95.75 64 PHE B CA 1
ATOM 6721 C C . PHE B 1 64 ? 30.438 4.949 14.945 1 95.75 64 PHE B C 1
ATOM 6723 O O . PHE B 1 64 ? 29.484 4.172 14.898 1 95.75 64 PHE B O 1
ATOM 6730 N N . GLN B 1 65 ? 31.453 4.812 14.141 1 95.31 65 GLN B N 1
ATOM 6731 C CA . GLN B 1 65 ? 31.578 3.764 13.133 1 95.31 65 GLN B CA 1
ATOM 6732 C C . GLN B 1 65 ? 31.562 2.379 13.781 1 95.31 65 GLN B C 1
ATOM 6734 O O . GLN B 1 65 ? 31.094 1.413 13.18 1 95.31 65 GLN B O 1
ATOM 6739 N N . LYS B 1 66 ? 32.031 2.301 14.984 1 93.56 66 LYS B N 1
ATOM 6740 C CA . LYS B 1 66 ? 32.125 1.023 15.688 1 93.56 66 LYS B CA 1
ATOM 6741 C C . LYS B 1 66 ? 30.766 0.658 16.312 1 93.56 66 LYS B C 1
ATOM 6743 O O . LYS B 1 66 ? 30.297 -0.474 16.172 1 93.56 66 LYS B O 1
ATOM 6748 N N . ASP B 1 67 ? 30.203 1.655 17 1 93.06 67 ASP B N 1
ATOM 6749 C CA . ASP B 1 67 ? 28.953 1.42 17.703 1 93.06 67 ASP B CA 1
ATOM 6750 C C . ASP B 1 67 ? 28.172 2.719 17.875 1 93.06 67 ASP B C 1
ATOM 6752 O O . ASP B 1 67 ? 28.234 3.352 18.938 1 93.06 67 ASP B O 1
ATOM 6756 N N . PRO B 1 68 ? 27.375 2.975 16.922 1 90.94 68 PRO B N 1
ATOM 6757 C CA . PRO B 1 68 ? 26.656 4.254 16.984 1 90.94 68 PRO B CA 1
ATOM 6758 C C . PRO B 1 68 ? 25.734 4.355 18.188 1 90.94 68 PRO B C 1
ATOM 6760 O O . PRO B 1 68 ? 25.531 5.445 18.734 1 90.94 68 PRO B O 1
ATOM 6763 N N . LYS B 1 69 ? 25.203 3.273 18.766 1 87.31 69 LYS B N 1
ATOM 6764 C CA . LYS B 1 69 ? 24.219 3.279 19.859 1 87.31 69 LYS B CA 1
ATOM 6765 C C . LYS B 1 69 ? 24.906 3.578 21.188 1 87.31 69 LYS B C 1
ATOM 6767 O O . LYS B 1 69 ? 24.328 4.273 22.031 1 87.31 69 LYS B O 1
ATOM 6772 N N . ASN B 1 70 ? 26.109 3.137 21.312 1 90.56 70 ASN B N 1
ATOM 6773 C CA . ASN B 1 70 ? 26.781 3.268 22.609 1 90.56 70 ASN B CA 1
ATOM 6774 C C . ASN B 1 70 ? 27.922 4.273 22.547 1 90.56 70 ASN B C 1
ATOM 6776 O O . ASN B 1 70 ? 28.719 4.367 23.484 1 90.56 70 ASN B O 1
ATOM 6780 N N . TRP B 1 71 ? 28.016 5.004 21.438 1 92.69 71 TRP B N 1
ATOM 6781 C CA . TRP B 1 71 ? 29.109 5.961 21.25 1 92.69 71 TRP B CA 1
ATOM 6782 C C . TRP B 1 71 ? 29 7.109 22.25 1 92.69 71 TRP B C 1
ATOM 6784 O O . TRP B 1 71 ? 30.016 7.633 22.703 1 92.69 71 TRP B O 1
ATOM 6794 N N . GLY B 1 72 ? 27.75 7.461 22.672 1 89.06 72 GLY B N 1
ATOM 6795 C CA . GLY B 1 72 ? 27.469 8.398 23.734 1 89.06 72 GLY B CA 1
ATOM 6796 C C . GLY B 1 72 ? 27.781 9.836 23.359 1 89.06 72 GLY B C 1
ATOM 6797 O O . GLY B 1 72 ? 28.062 10.664 24.234 1 89.06 72 GLY B O 1
ATOM 6798 N N . TYR B 1 73 ? 27.953 10.211 22.172 1 93.69 73 TYR B N 1
ATOM 6799 C CA . TYR B 1 73 ? 28.188 11.586 21.75 1 93.69 73 TYR B CA 1
ATOM 6800 C C . TYR B 1 73 ? 27.297 11.945 20.562 1 93.69 73 TYR B C 1
ATOM 6802 O O . TYR B 1 73 ? 26.453 11.156 20.156 1 93.69 73 TYR B O 1
ATOM 6810 N N . ARG B 1 74 ? 27.422 13.18 20.062 1 94.88 74 ARG B N 1
ATOM 6811 C CA . ARG B 1 74 ? 26.547 13.656 18.984 1 94.88 74 ARG B CA 1
ATOM 6812 C C . ARG B 1 74 ? 27.359 14.023 17.75 1 94.88 74 ARG B C 1
ATOM 6814 O O . ARG B 1 74 ? 28.219 14.891 17.797 1 94.88 74 ARG B O 1
ATOM 6821 N N . HIS B 1 75 ? 27.016 13.391 16.641 1 97.06 75 HIS B N 1
ATOM 6822 C CA . HIS B 1 75 ? 27.781 13.609 15.43 1 97.06 75 HIS B CA 1
ATOM 6823 C C . HIS B 1 75 ? 27.594 15.023 14.898 1 97.06 75 HIS B C 1
ATOM 6825 O O . HIS B 1 75 ? 28.484 15.578 14.25 1 97.06 75 HIS B O 1
ATOM 6831 N N . GLU B 1 76 ? 26.422 15.609 15.141 1 97.31 76 GLU B N 1
ATOM 6832 C CA . GLU B 1 76 ? 26.141 16.953 14.625 1 97.31 76 GLU B CA 1
ATOM 6833 C C . GLU B 1 76 ? 27.047 17.984 15.289 1 97.31 76 GLU B C 1
ATOM 6835 O O . GLU B 1 76 ? 27.359 19.016 14.695 1 97.31 76 GLU B O 1
ATOM 6840 N N . VAL B 1 77 ? 27.484 17.703 16.5 1 96.81 77 VAL B N 1
ATOM 6841 C CA . VAL B 1 77 ? 28.406 18.594 17.188 1 96.81 77 VAL B CA 1
ATOM 6842 C C . VAL B 1 77 ? 29.766 18.578 16.484 1 96.81 77 VAL B C 1
ATOM 6844 O O . VAL B 1 77 ? 30.406 19.625 16.344 1 96.81 77 VAL B O 1
ATOM 6847 N N . LEU B 1 78 ? 30.203 17.406 16.078 1 97.5 78 LEU B N 1
ATOM 6848 C CA . LEU B 1 78 ? 31.469 17.266 15.375 1 97.5 78 LEU B CA 1
ATOM 6849 C C . LEU B 1 78 ? 31.391 17.828 13.961 1 97.5 78 LEU B C 1
ATOM 6851 O O . LEU B 1 78 ? 32.406 18.234 13.383 1 97.5 78 LEU B O 1
ATOM 6855 N N . SER B 1 79 ? 30.219 17.844 13.352 1 98.44 79 SER B N 1
ATOM 6856 C CA . SER B 1 79 ? 29.984 18.281 11.984 1 98.44 79 SER B CA 1
ATOM 6857 C C . SER B 1 79 ? 29.969 19.812 11.891 1 98.44 79 SER B C 1
ATOM 6859 O O . SER B 1 79 ? 30.391 20.375 10.891 1 98.44 79 SER B O 1
ATOM 6861 N N . THR B 1 80 ? 29.469 20.484 12.875 1 98.31 80 THR B N 1
ATOM 6862 C CA . THR B 1 80 ? 29.125 21.906 12.891 1 98.31 80 THR B CA 1
ATOM 6863 C C . THR B 1 80 ? 30.359 22.75 12.586 1 98.31 80 THR B C 1
ATOM 6865 O O . THR B 1 80 ? 30.297 23.672 11.758 1 98.31 80 THR B O 1
ATOM 6868 N N . PRO B 1 81 ? 31.594 22.438 13.102 1 98.06 81 PRO B N 1
ATOM 6869 C CA . PRO B 1 81 ? 32.75 23.312 12.93 1 98.06 81 PRO B CA 1
ATOM 6870 C C . PRO B 1 81 ? 33.188 23.438 11.477 1 98.06 81 PRO B C 1
ATOM 6872 O O . PRO B 1 81 ? 33.875 24.391 11.109 1 98.06 81 PRO B O 1
ATOM 6875 N N . PHE B 1 82 ? 32.812 22.516 10.648 1 98.5 82 PHE B N 1
ATOM 6876 C CA . PHE B 1 82 ? 33.281 22.516 9.266 1 98.5 82 PHE B CA 1
ATOM 6877 C C . PHE B 1 82 ? 32.688 23.703 8.508 1 98.5 82 PHE B C 1
ATOM 6879 O O . PHE B 1 82 ? 33.156 24.031 7.414 1 98.5 82 PHE B O 1
ATOM 6886 N N . VAL B 1 83 ? 31.656 24.375 9.07 1 98.38 83 VAL B N 1
ATOM 6887 C CA . VAL B 1 83 ? 31.062 25.531 8.438 1 98.38 83 VAL B CA 1
ATOM 6888 C C . VAL B 1 83 ? 32.094 26.656 8.328 1 98.38 83 VAL B C 1
ATOM 6890 O O . VAL B 1 83 ? 31.969 27.547 7.48 1 98.38 83 VAL B O 1
ATOM 6893 N N . GLU B 1 84 ? 33.125 26.594 9.164 1 97 84 GLU B N 1
ATOM 6894 C CA . GLU B 1 84 ? 34.156 27.609 9.18 1 97 84 GLU B CA 1
ATOM 6895 C C . GLU B 1 84 ? 34.906 27.672 7.84 1 97 84 GLU B C 1
ATOM 6897 O O . GLU B 1 84 ? 35.5 28.688 7.496 1 97 84 GLU B O 1
ATOM 6902 N N . PHE B 1 85 ? 34.812 26.656 7.152 1 98.25 85 PHE B N 1
ATOM 6903 C CA . PHE B 1 85 ? 35.594 26.562 5.93 1 98.25 85 PHE B CA 1
ATOM 6904 C C . PHE B 1 85 ? 34.781 26.969 4.719 1 98.25 85 PHE B C 1
ATOM 6906 O O . PHE B 1 85 ? 35.219 26.766 3.576 1 98.25 85 PHE B O 1
ATOM 6913 N N . LEU B 1 86 ? 33.562 27.469 4.953 1 98.25 86 LEU B N 1
ATOM 6914 C CA . LEU B 1 86 ? 32.719 27.984 3.887 1 98.25 86 LEU B CA 1
ATOM 6915 C C . LEU B 1 86 ? 33.031 29.453 3.623 1 98.25 86 LEU B C 1
ATOM 6917 O O . LEU B 1 86 ? 33.25 30.219 4.559 1 98.25 86 LEU B O 1
ATOM 6921 N N . ASP B 1 87 ? 32.969 29.828 2.363 1 97.69 87 ASP B N 1
ATOM 6922 C CA . ASP B 1 87 ? 33.219 31.219 1.965 1 97.69 87 ASP B CA 1
ATOM 6923 C C . ASP B 1 87 ? 31.906 32 1.96 1 97.69 87 ASP B C 1
ATOM 6925 O O . ASP B 1 87 ? 31.422 32.406 0.9 1 97.69 87 ASP B O 1
ATOM 6929 N N . TYR B 1 88 ? 31.328 32.25 3.07 1 97.25 88 TYR B N 1
ATOM 6930 C CA . TYR B 1 88 ? 30.125 33.031 3.316 1 97.25 88 TYR B CA 1
ATOM 6931 C C . TYR B 1 88 ? 30.328 34.031 4.465 1 97.25 88 TYR B C 1
ATOM 6933 O O . TYR B 1 88 ? 31.328 33.938 5.188 1 97.25 88 TYR B O 1
ATOM 6941 N N . GLY B 1 89 ? 29.422 35 4.527 1 96.44 89 GLY B N 1
ATOM 6942 C CA . GLY B 1 89 ? 29.438 35.906 5.66 1 96.44 89 GLY B CA 1
ATOM 6943 C C . GLY B 1 89 ? 29.094 35.219 6.973 1 96.44 89 GLY B C 1
ATOM 6944 O O . GLY B 1 89 ? 28.688 34.062 6.992 1 96.44 89 GLY B O 1
ATOM 6945 N N . GLU B 1 90 ? 29.312 35.875 8.047 1 96.62 90 GLU B N 1
ATOM 6946 C CA . GLU B 1 90 ? 29.125 35.312 9.383 1 96.62 90 GLU B CA 1
ATOM 6947 C C . GLU B 1 90 ? 27.688 34.844 9.594 1 96.62 90 GLU B C 1
ATOM 6949 O O . GLU B 1 90 ? 27.438 33.781 10.172 1 96.62 90 GLU B O 1
ATOM 6954 N N . ASP B 1 91 ? 26.734 35.656 9.125 1 97.31 91 ASP B N 1
ATOM 6955 C CA . ASP B 1 91 ? 25.312 35.344 9.297 1 97.31 91 ASP B CA 1
ATOM 6956 C C . ASP B 1 91 ? 24.984 34 8.617 1 97.31 91 ASP B C 1
ATOM 6958 O O . ASP B 1 91 ? 24.344 33.125 9.219 1 97.31 91 ASP B O 1
ATOM 6962 N N . GLU B 1 92 ? 25.406 33.875 7.348 1 98.06 92 GLU B N 1
ATOM 6963 C CA . GLU B 1 92 ? 25.125 32.656 6.578 1 98.06 92 GLU B CA 1
ATOM 6964 C C . GLU B 1 92 ? 25.781 31.438 7.215 1 98.06 92 GLU B C 1
ATOM 6966 O O . GLU B 1 92 ? 25.156 30.391 7.352 1 98.06 92 GLU B O 1
ATOM 6971 N N . LYS B 1 93 ? 27.031 31.594 7.637 1 98.5 93 LYS B N 1
ATOM 6972 C CA . LYS B 1 93 ? 27.766 30.484 8.273 1 98.5 93 LYS B CA 1
ATOM 6973 C C . LYS B 1 93 ? 27.078 30.047 9.562 1 98.5 93 LYS B C 1
ATOM 6975 O O . LYS B 1 93 ? 26.922 28.859 9.812 1 98.5 93 LYS B O 1
ATOM 6980 N N . ASN B 1 94 ? 26.703 31.078 10.32 1 98.56 94 ASN B N 1
ATOM 6981 C CA . ASN B 1 94 ? 26.078 30.766 11.594 1 98.56 94 ASN B CA 1
ATOM 6982 C C . ASN B 1 94 ? 24.734 30.078 11.398 1 98.56 94 ASN B C 1
ATOM 6984 O O . ASN B 1 94 ? 24.375 29.172 12.156 1 98.56 94 ASN B O 1
ATOM 6988 N N . MET B 1 95 ? 23.938 30.453 10.391 1 98.56 95 MET B N 1
ATOM 6989 C CA . MET B 1 95 ? 22.656 29.812 10.109 1 98.56 95 MET B CA 1
ATOM 6990 C C . MET B 1 95 ? 22.844 28.359 9.695 1 98.56 95 MET B C 1
ATOM 6992 O O . MET B 1 95 ? 22.125 27.484 10.148 1 98.56 95 MET B O 1
ATOM 6996 N N . ILE B 1 96 ? 23.859 28.094 8.828 1 98.81 96 ILE B N 1
ATOM 6997 C CA . ILE B 1 96 ? 24.172 26.734 8.422 1 98.81 96 ILE B CA 1
ATOM 6998 C C . ILE B 1 96 ? 24.609 25.922 9.648 1 98.81 96 ILE B C 1
ATOM 7000 O O . ILE B 1 96 ? 24.156 24.781 9.836 1 98.81 96 ILE B O 1
ATOM 7004 N N . ALA B 1 97 ? 25.453 26.516 10.461 1 98.81 97 ALA B N 1
ATOM 7005 C CA . ALA B 1 97 ? 25.969 25.859 11.648 1 98.81 97 ALA B CA 1
ATOM 7006 C C . ALA B 1 97 ? 24.844 25.438 12.578 1 98.81 97 ALA B C 1
ATOM 7008 O O . ALA B 1 97 ? 24.828 24.312 13.102 1 98.81 97 ALA B O 1
ATOM 7009 N N . LEU B 1 98 ? 23.953 26.344 12.766 1 98.62 98 LEU B N 1
ATOM 7010 C CA . LEU B 1 98 ? 22.844 26.094 13.672 1 98.62 98 LEU B CA 1
ATOM 7011 C C . LEU B 1 98 ? 21.922 25 13.117 1 98.62 98 LEU B C 1
ATOM 7013 O O . LEU B 1 98 ? 21.438 24.156 13.867 1 98.62 98 LEU B O 1
ATOM 7017 N N . ALA B 1 99 ? 21.625 25.016 11.789 1 98.62 99 ALA B N 1
ATOM 7018 C CA . ALA B 1 99 ? 20.828 23.969 11.172 1 98.62 99 ALA B CA 1
ATOM 7019 C C . ALA B 1 99 ? 21.484 22.594 11.367 1 98.62 99 ALA B C 1
ATOM 7021 O O . ALA B 1 99 ? 20.797 21.625 11.711 1 98.62 99 ALA B O 1
ATOM 7022 N N . ILE B 1 100 ? 22.781 22.5 11.156 1 98.75 100 ILE B N 1
ATOM 7023 C CA . ILE B 1 100 ? 23.516 21.25 11.32 1 98.75 100 ILE B CA 1
ATOM 7024 C C . ILE B 1 100 ? 23.469 20.812 12.781 1 98.75 100 ILE B C 1
ATOM 7026 O O . ILE B 1 100 ? 23.125 19.656 13.078 1 98.75 100 ILE B O 1
ATOM 7030 N N . LEU B 1 101 ? 23.703 21.719 13.656 1 98.12 101 LEU B N 1
ATOM 7031 C CA . LEU B 1 101 ? 23.812 21.438 15.086 1 98.12 101 LEU B CA 1
ATOM 7032 C C . LEU B 1 101 ? 22.5 20.891 15.625 1 98.12 101 LEU B C 1
ATOM 7034 O O . LEU B 1 101 ? 22.5 20.047 16.516 1 98.12 101 LEU B O 1
ATOM 7038 N N . THR B 1 102 ? 21.391 21.344 15.055 1 97.62 102 THR B N 1
ATOM 7039 C CA . THR B 1 102 ? 20.094 21.078 15.688 1 97.62 102 THR B CA 1
ATOM 7040 C C . THR B 1 102 ? 19.281 20.094 14.852 1 97.62 102 THR B C 1
ATOM 7042 O O . THR B 1 102 ? 18.094 19.891 15.109 1 97.62 102 THR B O 1
ATOM 7045 N N . HIS B 1 103 ? 19.812 19.438 13.852 1 97 103 HIS B N 1
ATOM 7046 C CA . HIS B 1 103 ? 18.984 18.641 12.961 1 97 103 HIS B CA 1
ATOM 7047 C C . HIS B 1 103 ? 18.516 17.359 13.641 1 97 103 HIS B C 1
ATOM 7049 O O . HIS B 1 103 ? 17.594 16.688 13.164 1 97 103 HIS B O 1
ATOM 7055 N N . HIS B 1 104 ? 19.062 17.078 14.836 1 94.06 104 HIS B N 1
ATOM 7056 C CA . HIS B 1 104 ? 18.578 15.93 15.617 1 94.06 104 HIS B CA 1
ATOM 7057 C C . HIS B 1 104 ? 18.031 16.375 16.969 1 94.06 104 HIS B C 1
ATOM 7059 O O . HIS B 1 104 ? 17.062 15.805 17.469 1 94.06 104 HIS B O 1
ATOM 7065 N N . LYS B 1 105 ? 18.703 17.359 17.562 1 94.19 105 LYS B N 1
ATOM 7066 C CA . LYS B 1 105 ? 18.359 17.828 18.891 1 94.19 105 LYS B CA 1
ATOM 7067 C C . LYS B 1 105 ? 18.266 19.344 18.938 1 94.19 105 LYS B C 1
ATOM 7069 O O . LYS B 1 105 ? 18.969 20.031 18.203 1 94.19 105 LYS B O 1
ATOM 7074 N N . TYR B 1 106 ? 17.531 19.812 19.844 1 94.38 106 TYR B N 1
ATOM 7075 C CA . TYR B 1 106 ? 17.422 21.25 20.047 1 94.38 106 TYR B CA 1
ATOM 7076 C C . TYR B 1 106 ? 18.578 21.781 20.875 1 94.38 106 TYR B C 1
ATOM 7078 O O . TYR B 1 106 ? 19.281 21.016 21.531 1 94.38 106 TYR B O 1
ATOM 7086 N N . ILE B 1 107 ? 18.766 23.031 20.859 1 94.81 107 ILE B N 1
ATOM 7087 C CA . ILE B 1 107 ? 19.891 23.703 21.516 1 94.81 107 ILE B CA 1
ATOM 7088 C C . ILE B 1 107 ? 19.859 23.438 23.016 1 94.81 107 ILE B C 1
ATOM 7090 O O . ILE B 1 107 ? 20.875 23.125 23.625 1 94.81 107 ILE B O 1
ATOM 7094 N N . ASP B 1 108 ? 18.703 23.531 23.656 1 91.5 108 ASP B N 1
ATOM 7095 C CA . ASP B 1 108 ? 18.578 23.344 25.094 1 91.5 108 ASP B CA 1
ATOM 7096 C C . ASP B 1 108 ? 18.859 21.891 25.484 1 91.5 108 ASP B C 1
ATOM 7098 O O . ASP B 1 108 ? 19.438 21.625 26.531 1 91.5 108 ASP B O 1
ATOM 7102 N N . GLU B 1 109 ? 18.5 21 24.641 1 90.44 109 GLU B N 1
ATOM 7103 C CA . GLU B 1 109 ? 18.812 19.594 24.891 1 90.44 109 GLU B CA 1
ATOM 7104 C C . GLU B 1 109 ? 20.312 19.344 24.844 1 90.44 109 GLU B C 1
ATOM 7106 O O . GLU B 1 109 ? 20.844 18.578 25.656 1 90.44 109 GLU B O 1
ATOM 7111 N N . LEU B 1 110 ? 20.984 19.969 23.859 1 90.38 110 LEU B N 1
ATOM 7112 C CA . LEU B 1 110 ? 22.422 19.812 23.719 1 90.38 110 LEU B CA 1
ATOM 7113 C C . LEU B 1 110 ? 23.156 20.438 24.891 1 90.38 110 LEU B C 1
ATOM 7115 O O . LEU B 1 110 ? 24.141 19.891 25.375 1 90.38 110 LEU B O 1
ATOM 7119 N N . LYS B 1 111 ? 22.656 21.531 25.375 1 87.31 111 LYS B N 1
ATOM 7120 C CA . LYS B 1 111 ? 23.234 22.203 26.531 1 87.31 111 LYS B CA 1
ATOM 7121 C C . LYS B 1 111 ? 23.062 21.359 27.797 1 87.31 111 LYS B C 1
ATOM 7123 O O . LYS B 1 111 ? 24.016 21.156 28.547 1 87.31 111 LYS B O 1
ATOM 7128 N N . ASN B 1 112 ? 21.859 20.859 27.953 1 84.31 112 ASN B N 1
ATOM 7129 C CA . ASN B 1 112 ? 21.516 20.125 29.156 1 84.31 112 ASN B CA 1
ATOM 7130 C C . ASN B 1 112 ? 22.266 18.781 29.234 1 84.31 112 ASN B C 1
ATOM 7132 O O . ASN B 1 112 ? 22.594 18.312 30.328 1 84.31 112 ASN B O 1
ATOM 7136 N N . SER B 1 113 ? 22.516 18.234 28.109 1 81.94 113 SER B N 1
ATOM 7137 C CA . SER B 1 113 ? 23.203 16.938 28.078 1 81.94 113 SER B CA 1
ATOM 7138 C C . SER B 1 113 ? 24.719 17.125 28.062 1 81.94 113 SER B C 1
ATOM 7140 O O . SER B 1 113 ? 25.469 16.141 27.953 1 81.94 113 SER B O 1
ATOM 7142 N N . GLN B 1 114 ? 25.203 18.312 28.062 1 78.19 114 GLN B N 1
ATOM 7143 C CA . GLN B 1 114 ? 26.625 18.656 28.094 1 78.19 114 GLN B CA 1
ATOM 7144 C C . GLN B 1 114 ? 27.359 18.109 26.875 1 78.19 114 GLN B C 1
ATOM 7146 O O . GLN B 1 114 ? 28.469 17.578 27 1 78.19 114 GLN B O 1
ATOM 7151 N N . MET B 1 115 ? 26.672 18.141 25.828 1 84.25 115 MET B N 1
ATOM 7152 C CA . MET B 1 115 ? 27.281 17.672 24.594 1 84.25 115 MET B CA 1
ATOM 7153 C C . MET B 1 115 ? 28.078 18.781 23.922 1 84.25 115 MET B C 1
ATOM 7155 O O . MET B 1 115 ? 28.938 18.516 23.078 1 84.25 115 MET B O 1
ATOM 7159 N N . LEU B 1 116 ? 27.766 19.984 24.312 1 87.62 116 LEU B N 1
ATOM 7160 C CA . LEU B 1 116 ? 28.5 21.125 23.766 1 87.62 116 LEU B CA 1
ATOM 7161 C C . LEU B 1 116 ? 29.625 21.531 24.703 1 87.62 116 LEU B C 1
ATOM 7163 O O . LEU B 1 116 ? 29.438 21.594 25.922 1 87.62 116 LEU B O 1
ATOM 7167 N N . PRO B 1 117 ? 30.781 21.766 24.109 1 81.19 117 PRO B N 1
ATOM 7168 C CA . PRO B 1 117 ? 31.859 22.234 24.969 1 81.19 117 PRO B CA 1
ATOM 7169 C C . PRO B 1 117 ? 31.656 23.688 25.422 1 81.19 117 PRO B C 1
ATOM 7171 O O . PRO B 1 117 ? 31.344 24.547 24.609 1 81.19 117 PRO B O 1
ATOM 7174 N N . ARG B 1 118 ? 31.672 23.922 26.672 1 68.81 118 ARG B N 1
ATOM 7175 C CA . ARG B 1 118 ? 31.547 25.281 27.203 1 68.81 118 ARG B CA 1
ATOM 7176 C C . ARG B 1 118 ? 32.875 25.766 27.75 1 68.81 118 ARG B C 1
ATOM 7178 O O . ARG B 1 118 ? 33.469 26.719 27.234 1 68.81 118 ARG B O 1
ATOM 7185 N N . LEU B 1 119 ? 33.188 25.109 28.766 1 58.5 119 LEU B N 1
ATOM 7186 C CA . LEU B 1 119 ? 34.406 25.516 29.453 1 58.5 119 LEU B CA 1
ATOM 7187 C C . LEU B 1 119 ? 35.531 24.516 29.219 1 58.5 119 LEU B C 1
ATOM 7189 O O . LEU B 1 119 ? 36.688 24.891 28.969 1 58.5 119 LEU B O 1
ATOM 7193 N N . TYR B 1 120 ? 35.125 23.297 29.156 1 67.81 120 TYR B N 1
ATOM 7194 C CA . TYR B 1 120 ? 36.094 22.234 29.031 1 67.81 120 TYR B CA 1
ATOM 7195 C C . TYR B 1 120 ? 35.938 21.484 27.719 1 67.81 120 TYR B C 1
ATOM 7197 O O . TYR B 1 120 ? 34.875 20.922 27.453 1 67.81 120 TYR B O 1
ATOM 7205 N N . TYR B 1 121 ? 36.969 21.594 26.984 1 81 121 TYR B N 1
ATOM 7206 C CA . TYR B 1 121 ? 36.969 21.031 25.641 1 81 121 TYR B CA 1
ATOM 7207 C C . TYR B 1 121 ? 37.531 19.609 25.625 1 81 121 TYR B C 1
ATOM 7209 O O . TYR B 1 121 ? 37.719 19.031 24.562 1 81 121 TYR B O 1
ATOM 7217 N N . GLY B 1 122 ? 37.781 19.047 26.781 1 83.38 122 GLY B N 1
ATOM 7218 C CA . GLY B 1 122 ? 38.438 17.766 26.828 1 83.38 122 GLY B CA 1
ATOM 7219 C C . GLY B 1 122 ? 37.719 16.672 26.094 1 83.38 122 GLY B C 1
ATOM 7220 O O . GLY B 1 122 ? 38.281 16.031 25.188 1 83.38 122 GLY B O 1
ATOM 7221 N N . VAL B 1 123 ? 36.5 16.484 26.406 1 89.69 123 VAL B N 1
ATOM 7222 C CA . VAL B 1 123 ? 35.688 15.43 25.781 1 89.69 123 VAL B CA 1
ATOM 7223 C C . VAL B 1 123 ? 35.531 15.703 24.297 1 89.69 123 VAL B C 1
ATOM 7225 O O . VAL B 1 123 ? 35.688 14.797 23.469 1 89.69 123 VAL B O 1
ATOM 7228 N N . TYR B 1 124 ? 35.281 16.953 23.984 1 94.25 124 TYR B N 1
ATOM 7229 C CA . TYR B 1 124 ? 35.125 17.359 22.594 1 94.25 124 TYR B CA 1
ATOM 7230 C C . TYR B 1 124 ? 36.406 17.078 21.812 1 94.25 124 TYR B C 1
ATOM 7232 O O . TYR B 1 124 ? 36.344 16.516 20.703 1 94.25 124 TYR B O 1
ATOM 7240 N N . LYS B 1 125 ? 37.531 17.438 22.328 1 94.31 125 LYS B N 1
ATOM 7241 C CA . LYS B 1 125 ? 38.781 17.234 21.641 1 94.31 125 LYS B CA 1
ATOM 7242 C C . LYS B 1 125 ? 39.094 15.75 21.453 1 94.31 125 LYS B C 1
ATOM 7244 O O . LYS B 1 125 ? 39.656 15.344 20.438 1 94.31 125 LYS B O 1
ATOM 7249 N N . ASN B 1 126 ? 38.719 14.969 22.422 1 94.5 126 ASN B N 1
ATOM 7250 C CA . ASN B 1 126 ? 38.844 13.523 22.281 1 94.5 126 ASN B CA 1
ATOM 7251 C C . ASN B 1 126 ? 38 12.977 21.141 1 94.5 126 ASN B C 1
ATOM 7253 O O . ASN B 1 126 ? 38.438 12.086 20.406 1 94.5 126 ASN B O 1
ATOM 7257 N N . LYS B 1 127 ? 36.844 13.438 21.062 1 95.38 127 LYS B N 1
ATOM 7258 C CA . LYS B 1 127 ? 35.938 12.992 20.016 1 95.38 127 LYS B CA 1
ATOM 7259 C C . LYS B 1 127 ? 36.406 13.477 18.641 1 95.38 127 LYS B C 1
ATOM 7261 O O . LYS B 1 127 ? 36.219 12.797 17.641 1 95.38 127 LYS B O 1
ATOM 7266 N N . ILE B 1 128 ? 37 14.656 18.625 1 96.25 128 ILE B N 1
ATOM 7267 C CA . ILE B 1 128 ? 37.594 15.148 17.391 1 96.25 128 ILE B CA 1
ATOM 7268 C C . ILE B 1 128 ? 38.719 14.219 16.969 1 96.25 128 ILE B C 1
ATOM 7270 O O . ILE B 1 128 ? 38.906 13.961 15.773 1 96.25 128 ILE B O 1
ATOM 7274 N N . LYS B 1 129 ? 39.469 13.766 17.922 1 96.44 129 LYS B N 1
ATOM 7275 C CA . LYS B 1 129 ? 40.531 12.812 17.609 1 96.44 129 LYS B CA 1
ATOM 7276 C C . LYS B 1 129 ? 39.969 11.562 16.938 1 96.44 129 LYS B C 1
ATOM 7278 O O . LYS B 1 129 ? 40.594 11.023 16 1 96.44 129 LYS B O 1
ATOM 7283 N N . GLU B 1 130 ? 38.875 11.094 17.453 1 96.38 130 GLU B N 1
ATOM 7284 C CA . GLU B 1 130 ? 38.219 9.953 16.828 1 96.38 130 GLU B CA 1
ATOM 7285 C C . GLU B 1 130 ? 37.875 10.25 15.367 1 96.38 130 GLU B C 1
ATOM 7287 O O . GLU B 1 130 ? 38 9.375 14.508 1 96.38 130 GLU B O 1
ATOM 7292 N N . LEU B 1 131 ? 37.344 11.438 15.109 1 97.25 131 LEU B N 1
ATOM 7293 C CA . LEU B 1 131 ? 37 11.852 13.758 1 97.25 131 LEU B CA 1
ATOM 7294 C C . LEU B 1 131 ? 38.219 11.898 12.859 1 97.25 131 LEU B C 1
ATOM 7296 O O . LEU B 1 131 ? 38.188 11.438 11.711 1 97.25 131 LEU B O 1
ATOM 7300 N N . LEU B 1 132 ? 39.312 12.398 13.43 1 96.69 132 LEU B N 1
ATOM 7301 C CA . LEU B 1 132 ? 40.531 12.609 12.648 1 96.69 132 LEU B CA 1
ATOM 7302 C C . LEU B 1 132 ? 41.219 11.281 12.328 1 96.69 132 LEU B C 1
ATOM 7304 O O . LEU B 1 132 ? 42.062 11.211 11.438 1 96.69 132 LEU B O 1
ATOM 7308 N N . GLU B 1 133 ? 40.844 10.242 13.062 1 96.06 133 GLU B N 1
ATOM 7309 C CA . GLU B 1 133 ? 41.344 8.914 12.703 1 96.06 133 GLU B CA 1
ATOM 7310 C C . GLU B 1 133 ? 40.906 8.516 11.305 1 96.06 133 GLU B C 1
ATOM 7312 O O . GLU B 1 133 ? 41.562 7.727 10.633 1 96.06 133 GLU B O 1
ATOM 7317 N N . ASN B 1 134 ? 39.844 9.055 10.859 1 95.56 134 ASN B N 1
ATOM 7318 C CA . ASN B 1 134 ? 39.312 8.766 9.523 1 95.56 134 ASN B CA 1
ATOM 7319 C C . ASN B 1 134 ? 39.469 9.969 8.602 1 95.56 134 ASN B C 1
ATOM 7321 O O . ASN B 1 134 ? 38.688 10.125 7.652 1 95.56 134 ASN B O 1
ATOM 7325 N N . LYS B 1 135 ? 40.375 10.898 8.914 1 95.38 135 LYS B N 1
ATOM 7326 C CA . LYS B 1 135 ? 40.562 12.102 8.102 1 95.38 135 LYS B CA 1
ATOM 7327 C C . LYS B 1 135 ? 40.938 11.734 6.672 1 95.38 135 LYS B C 1
ATOM 7329 O O . LYS B 1 135 ? 40.656 12.477 5.738 1 95.38 135 LYS B O 1
ATOM 7334 N N . GLY B 1 136 ? 41.688 10.531 6.516 1 93.44 136 GLY B N 1
ATOM 7335 C CA . GLY B 1 136 ? 42.031 10.07 5.18 1 93.44 136 GLY B CA 1
ATOM 7336 C C . GLY B 1 136 ? 40.812 9.898 4.281 1 93.44 136 GLY B C 1
ATOM 7337 O O . GLY B 1 136 ? 40.812 10.312 3.123 1 93.44 136 GLY B O 1
ATOM 7338 N N . TYR B 1 137 ? 39.781 9.281 4.793 1 94.06 137 TYR B N 1
ATOM 7339 C CA . TYR B 1 137 ? 38.531 9.125 4.062 1 94.06 137 TYR B CA 1
ATOM 7340 C C . TYR B 1 137 ? 37.938 10.477 3.693 1 94.06 137 TYR B C 1
ATOM 7342 O O . TYR B 1 137 ? 37.5 10.688 2.557 1 94.06 137 TYR B O 1
ATOM 7350 N N . LEU B 1 138 ? 37.906 11.422 4.57 1 95.56 138 LEU B N 1
ATOM 7351 C CA . LEU B 1 138 ? 37.312 12.727 4.348 1 95.56 138 LEU B CA 1
ATOM 7352 C C . LEU B 1 138 ? 38.031 13.484 3.248 1 95.56 138 LEU B C 1
ATOM 7354 O O . LEU B 1 138 ? 37.406 14 2.318 1 95.56 138 LEU B O 1
ATOM 7358 N N . ILE B 1 139 ? 39.375 13.422 3.334 1 94.5 139 ILE B N 1
ATOM 7359 C CA . ILE B 1 139 ? 40.219 14.227 2.443 1 94.5 139 ILE B CA 1
ATOM 7360 C C . ILE B 1 139 ? 40.25 13.578 1.061 1 94.5 139 ILE B C 1
ATOM 7362 O O . ILE B 1 139 ? 40.25 14.273 0.042 1 94.5 139 ILE B O 1
ATOM 7366 N N . ASN B 1 140 ? 40.281 12.242 1.061 1 91.69 140 ASN B N 1
ATOM 7367 C CA . ASN B 1 140 ? 40.531 11.547 -0.198 1 91.69 140 ASN B CA 1
ATOM 7368 C C . ASN B 1 140 ? 39.25 11.125 -0.894 1 91.69 140 ASN B C 1
ATOM 7370 O O . ASN B 1 140 ? 39.219 10.961 -2.113 1 91.69 140 ASN B O 1
ATOM 7374 N N . PHE B 1 141 ? 38.219 10.977 -0.153 1 92.12 141 PHE B N 1
ATOM 7375 C CA . PHE B 1 141 ? 37.031 10.383 -0.755 1 92.12 141 PHE B CA 1
ATOM 7376 C C . PHE B 1 141 ? 35.812 11.328 -0.656 1 92.12 141 PHE B C 1
ATOM 7378 O O . PHE B 1 141 ? 35.094 11.508 -1.627 1 92.12 141 PHE B O 1
ATOM 7385 N N . TYR B 1 142 ? 35.625 12.023 0.438 1 94.44 142 TYR B N 1
ATOM 7386 C CA . TYR B 1 142 ? 34.375 12.758 0.672 1 94.44 142 TYR B CA 1
ATOM 7387 C C . TYR B 1 142 ? 34.469 14.18 0.117 1 94.44 142 TYR B C 1
ATOM 7389 O O . TYR B 1 142 ? 33.656 14.57 -0.74 1 94.44 142 TYR B O 1
ATOM 7397 N N . PHE B 1 143 ? 35.5 15.039 0.512 1 95.62 143 PHE B N 1
ATOM 7398 C CA . PHE B 1 143 ? 35.562 16.469 0.223 1 95.62 143 PHE B CA 1
ATOM 7399 C C . PHE B 1 143 ? 35.75 16.703 -1.271 1 95.62 143 PHE B C 1
ATOM 7401 O O . PHE B 1 143 ? 35.188 17.656 -1.829 1 95.62 143 PHE B O 1
ATOM 7408 N N . PRO B 1 144 ? 36.5 15.828 -1.979 1 92.69 144 PRO B N 1
ATOM 7409 C CA . PRO B 1 144 ? 36.719 16.078 -3.406 1 92.69 144 PRO B CA 1
ATOM 7410 C C . PRO B 1 144 ? 35.406 16 -4.211 1 92.69 144 PRO B C 1
ATOM 7412 O O . PRO B 1 144 ? 35.375 16.484 -5.348 1 92.69 144 PRO B O 1
ATOM 7415 N N . ARG B 1 145 ? 34.375 15.492 -3.654 1 92.69 145 ARG B N 1
ATOM 7416 C CA . ARG B 1 145 ? 33.125 15.281 -4.371 1 92.69 145 ARG B CA 1
ATOM 7417 C C . ARG B 1 145 ? 32.25 16.516 -4.285 1 92.69 145 ARG B C 1
ATOM 7419 O O . ARG B 1 145 ? 31.281 16.656 -5.043 1 92.69 145 ARG B O 1
ATOM 7426 N N . ILE B 1 146 ? 32.469 17.422 -3.424 1 95.94 146 ILE B N 1
ATOM 7427 C CA . ILE B 1 146 ? 31.562 18.531 -3.115 1 95.94 146 ILE B CA 1
ATOM 7428 C C . ILE B 1 146 ? 31.344 19.391 -4.363 1 95.94 146 ILE B C 1
ATOM 7430 O O . ILE B 1 146 ? 30.219 19.75 -4.688 1 95.94 146 ILE B O 1
ATOM 7434 N N . GLU B 1 147 ? 32.438 19.625 -5.098 1 94.38 147 GLU B N 1
ATOM 7435 C CA . GLU B 1 147 ? 32.312 20.453 -6.293 1 94.38 147 GLU B CA 1
ATOM 7436 C C . GLU B 1 147 ? 31.484 19.766 -7.363 1 94.38 147 GLU B C 1
ATOM 7438 O O . GLU B 1 147 ? 30.734 20.422 -8.094 1 94.38 147 GLU B O 1
ATOM 7443 N N . ASP B 1 148 ? 31.641 18.453 -7.457 1 93.25 148 ASP B N 1
ATOM 7444 C CA . ASP B 1 148 ? 30.828 17.703 -8.406 1 93.25 148 ASP B CA 1
ATOM 7445 C C . ASP B 1 148 ? 29.344 17.766 -8.023 1 93.25 148 ASP B C 1
ATOM 7447 O O . ASP B 1 148 ? 28.469 17.828 -8.891 1 93.25 148 ASP B O 1
ATOM 7451 N N . TRP B 1 149 ? 29.078 17.703 -6.738 1 95.19 149 TRP B N 1
ATOM 7452 C CA . TRP B 1 149 ? 27.703 17.797 -6.258 1 95.19 149 TRP B CA 1
ATOM 7453 C C . TRP B 1 149 ? 27.125 19.172 -6.535 1 95.19 149 TRP B C 1
ATOM 7455 O O . TRP B 1 149 ? 25.953 19.297 -6.914 1 95.19 149 TRP B O 1
ATOM 7465 N N . GLU B 1 150 ? 27.953 20.25 -6.363 1 96.56 150 GLU B N 1
ATOM 7466 C CA . GLU B 1 150 ? 27.531 21.594 -6.723 1 96.56 150 GLU B CA 1
ATOM 7467 C C . GLU B 1 150 ? 27.094 21.672 -8.18 1 96.56 150 GLU B C 1
ATOM 7469 O O . GLU B 1 150 ? 26.047 22.219 -8.492 1 96.56 150 GLU B O 1
ATOM 7474 N N . LEU B 1 151 ? 27.938 21.078 -9 1 94.38 151 LEU B N 1
ATOM 7475 C CA . LEU B 1 151 ? 27.688 21.109 -10.43 1 94.38 151 LEU B CA 1
ATOM 7476 C C . LEU B 1 151 ? 26.391 20.391 -10.773 1 94.38 151 LEU B C 1
ATOM 7478 O O . LEU B 1 151 ? 25.625 20.859 -11.617 1 94.38 151 LEU B O 1
ATOM 7482 N N . ARG B 1 152 ? 26.141 19.281 -10.156 1 91.38 152 ARG B N 1
ATOM 7483 C CA . ARG B 1 152 ? 24.969 18.469 -10.445 1 91.38 152 ARG B CA 1
ATOM 7484 C C . ARG B 1 152 ? 23.688 19.172 -9.984 1 91.38 152 ARG B C 1
ATOM 7486 O O . ARG B 1 152 ? 22.641 19.062 -10.625 1 91.38 152 ARG B O 1
ATOM 7493 N N . ILE B 1 153 ? 23.734 19.906 -8.867 1 94.25 153 ILE B N 1
ATOM 7494 C CA . ILE B 1 153 ? 22.547 20.5 -8.25 1 94.25 153 ILE B CA 1
ATOM 7495 C C . ILE B 1 153 ? 22.281 21.859 -8.867 1 94.25 153 ILE B C 1
ATOM 7497 O O . ILE B 1 153 ? 21.125 22.203 -9.148 1 94.25 153 ILE B O 1
ATOM 7501 N N . PHE B 1 154 ? 23.375 22.672 -9.094 1 96.12 154 PHE B N 1
ATOM 7502 C CA . PHE B 1 154 ? 23.203 24.078 -9.469 1 96.12 154 PHE B CA 1
ATOM 7503 C C . PHE B 1 154 ? 23.625 24.312 -10.906 1 96.12 154 PHE B C 1
ATOM 7505 O O . PHE B 1 154 ? 23.484 25.422 -11.43 1 96.12 154 PHE B O 1
ATOM 7512 N N . ARG B 1 155 ? 24.25 23.297 -11.594 1 93.38 155 ARG B N 1
ATOM 7513 C CA . ARG B 1 155 ? 24.766 23.406 -12.953 1 93.38 155 ARG B CA 1
ATOM 7514 C C . ARG B 1 155 ? 25.969 24.344 -13.023 1 93.38 155 ARG B C 1
ATOM 7516 O O . ARG B 1 155 ? 26.266 24.906 -14.078 1 93.38 155 ARG B O 1
ATOM 7523 N N . LYS B 1 156 ? 26.531 24.625 -11.852 1 95.25 156 LYS B N 1
ATOM 7524 C CA . LYS B 1 156 ? 27.766 25.391 -11.711 1 95.25 156 LYS B CA 1
ATOM 7525 C C . LYS B 1 156 ? 28.484 25.047 -10.422 1 95.25 156 LYS B C 1
ATOM 7527 O O . LYS B 1 156 ? 27.875 24.594 -9.453 1 95.25 156 LYS B O 1
ATOM 7532 N N . LYS B 1 157 ? 29.766 25.172 -10.477 1 95.19 157 LYS B N 1
ATOM 7533 C CA . LYS B 1 157 ? 30.547 25 -9.266 1 95.19 157 LYS B CA 1
ATOM 7534 C C . LYS B 1 157 ? 30.547 26.266 -8.414 1 95.19 157 LYS B C 1
ATOM 7536 O O . LYS B 1 157 ? 30.922 27.344 -8.891 1 95.19 157 LYS B O 1
ATOM 7541 N N . LEU B 1 158 ? 30.062 26.156 -7.223 1 95.88 158 LEU B N 1
ATOM 7542 C CA . LEU B 1 158 ? 30 27.297 -6.312 1 95.88 158 LEU B CA 1
ATOM 7543 C C . LEU B 1 158 ? 31.375 27.562 -5.68 1 95.88 158 LEU B C 1
ATOM 7545 O O . LEU B 1 158 ? 31.766 28.703 -5.516 1 95.88 158 LEU B O 1
ATOM 7549 N N . LYS B 1 159 ? 32.125 26.531 -5.348 1 95.81 159 LYS B N 1
ATOM 7550 C CA . LYS B 1 159 ? 33.469 26.562 -4.805 1 95.81 159 LYS B CA 1
ATOM 7551 C C . LYS B 1 159 ? 33.531 27.375 -3.51 1 95.81 159 LYS B C 1
ATOM 7553 O O . LYS B 1 159 ? 34.406 28.234 -3.344 1 95.81 159 LYS B O 1
ATOM 7558 N N . LYS B 1 160 ? 32.562 27.094 -2.695 1 97.25 160 LYS B N 1
ATOM 7559 C CA . LYS B 1 160 ? 32.469 27.859 -1.454 1 97.25 160 LYS B CA 1
ATOM 7560 C C . LYS B 1 160 ? 33.125 27.109 -0.295 1 97.25 160 LYS B C 1
ATOM 7562 O O . LYS B 1 160 ? 33.375 27.688 0.762 1 97.25 160 LYS B O 1
ATOM 7567 N N . PHE B 1 161 ? 33.406 25.859 -0.4 1 97.56 161 PHE B N 1
ATOM 7568 C CA . PHE B 1 161 ? 34.031 25.078 0.649 1 97.56 161 PHE B CA 1
ATOM 7569 C C . PHE B 1 161 ? 35.531 24.938 0.39 1 97.56 161 PHE B C 1
ATOM 7571 O O . PHE B 1 161 ? 35.938 24.328 -0.603 1 97.56 161 PHE B O 1
ATOM 7578 N N . ASN B 1 162 ? 36.344 25.453 1.235 1 95.69 162 ASN B N 1
ATOM 7579 C CA . ASN B 1 162 ? 37.812 25.422 1.128 1 95.69 162 ASN B CA 1
ATOM 7580 C C . ASN B 1 162 ? 38.469 24.984 2.439 1 95.69 162 ASN B C 1
ATOM 7582 O O . ASN B 1 162 ? 38.344 25.672 3.455 1 95.69 162 ASN B O 1
ATOM 7586 N N . LEU B 1 163 ? 39.188 23.906 2.357 1 94.88 163 LEU B N 1
ATOM 7587 C CA . LEU B 1 163 ? 39.844 23.344 3.545 1 94.88 163 LEU B CA 1
ATOM 7588 C C . LEU B 1 163 ? 41.25 23.906 3.717 1 94.88 163 LEU B C 1
ATOM 7590 O O . LEU B 1 163 ? 42.156 23.594 2.93 1 94.88 163 LEU B O 1
ATOM 7594 N N . PRO B 1 164 ? 41.469 24.656 4.793 1 95.19 164 PRO B N 1
ATOM 7595 C CA . PRO B 1 164 ? 42.844 25.172 5.016 1 95.19 164 PRO B CA 1
ATOM 7596 C C . PRO B 1 164 ? 43.781 24.109 5.539 1 95.19 164 PRO B C 1
ATOM 7598 O O . PRO B 1 164 ? 43.344 23.047 5.969 1 95.19 164 PRO B O 1
ATOM 7601 N N . LYS B 1 165 ? 45.031 24.391 5.562 1 94.88 165 LYS B N 1
ATOM 7602 C CA . LYS B 1 165 ? 46.062 23.438 5.992 1 94.88 165 LYS B CA 1
ATOM 7603 C C . LYS B 1 165 ? 45.906 23.094 7.473 1 94.88 165 LYS B C 1
ATOM 7605 O O . LYS B 1 165 ? 46.125 21.953 7.883 1 94.88 165 LYS B O 1
ATOM 7610 N N . ASN B 1 166 ? 45.5 24.062 8.227 1 95.5 166 ASN B N 1
ATOM 7611 C CA . ASN B 1 166 ? 45.375 23.844 9.664 1 95.5 166 ASN B CA 1
ATOM 7612 C C . ASN B 1 166 ? 43.938 23.547 10.07 1 95.5 166 ASN B C 1
ATOM 7614 O O . ASN B 1 166 ? 43.469 23.953 11.141 1 95.5 166 ASN B O 1
ATOM 7618 N N . TRP B 1 167 ? 43.156 22.938 9.148 1 96.69 167 TRP B N 1
ATOM 7619 C CA . TRP B 1 167 ? 41.719 22.719 9.367 1 96.69 167 TRP B CA 1
ATOM 7620 C C . TRP B 1 167 ? 41.5 21.828 10.594 1 96.69 167 TRP B C 1
ATOM 7622 O O . TRP B 1 167 ? 40.5 22 11.305 1 96.69 167 TRP B O 1
ATOM 7632 N N . GLU B 1 168 ? 42.438 20.891 10.93 1 96.69 168 GLU B N 1
ATOM 7633 C CA . GLU B 1 168 ? 42.312 19.984 12.07 1 96.69 168 GLU B CA 1
ATOM 7634 C C . GLU B 1 168 ? 42.281 20.75 13.383 1 96.69 168 GLU B C 1
ATOM 7636 O O . GLU B 1 168 ? 41.438 20.484 14.258 1 96.69 168 GLU B O 1
ATOM 7641 N N . GLU B 1 169 ? 43.188 21.703 13.469 1 95.06 169 GLU B N 1
ATOM 7642 C CA . GLU B 1 169 ? 43.25 22.531 14.672 1 95.06 169 GLU B CA 1
ATOM 7643 C C . GLU B 1 169 ? 42.031 23.438 14.773 1 95.06 169 GLU B C 1
ATOM 7645 O O . GLU B 1 169 ? 41.5 23.641 15.867 1 95.06 169 GLU B O 1
ATOM 7650 N N . LYS B 1 170 ? 41.625 23.938 13.719 1 95.62 170 LYS B N 1
ATOM 7651 C CA . LYS B 1 170 ? 40.5 24.859 13.688 1 95.62 170 LYS B CA 1
ATOM 7652 C C . LYS B 1 170 ? 39.219 24.188 14.156 1 95.62 170 LYS B C 1
ATOM 7654 O O . LYS B 1 170 ? 38.438 24.766 14.898 1 95.62 170 LYS B O 1
ATOM 7659 N N . ILE B 1 171 ? 38.969 22.984 13.703 1 96.19 171 ILE B N 1
ATOM 7660 C CA . ILE B 1 171 ? 37.75 22.312 14.117 1 96.19 171 ILE B CA 1
ATOM 7661 C C . ILE B 1 171 ? 37.812 21.984 15.602 1 96.19 171 ILE B C 1
ATOM 7663 O O . ILE B 1 171 ? 36.781 22 16.297 1 96.19 171 ILE B O 1
ATOM 7667 N N . GLY B 1 172 ? 39 21.672 16.109 1 94.25 172 GLY B N 1
ATOM 7668 C CA . GLY B 1 172 ? 39.156 21.375 17.516 1 94.25 172 GLY B CA 1
ATOM 7669 C C . GLY B 1 172 ? 38.938 22.562 18.422 1 94.25 172 GLY B C 1
ATOM 7670 O O . GLY B 1 172 ? 38.594 22.406 19.594 1 94.25 172 GLY B O 1
ATOM 7671 N N . ASN B 1 173 ? 39.062 23.781 17.875 1 92.69 173 ASN B N 1
ATOM 7672 C CA . ASN B 1 173 ? 38.969 25 18.672 1 92.69 173 ASN B CA 1
ATOM 7673 C C . ASN B 1 173 ? 37.719 25.812 18.328 1 92.69 173 ASN B C 1
ATOM 7675 O O . ASN B 1 173 ? 37.656 27 18.609 1 92.69 173 ASN B O 1
ATOM 7679 N N . TYR B 1 174 ? 36.812 25.203 17.656 1 95 174 TYR B N 1
ATOM 7680 C CA . TYR B 1 174 ? 35.594 25.922 17.281 1 95 174 TYR B CA 1
ATOM 7681 C C . TYR B 1 174 ? 34.875 26.469 18.5 1 95 174 TYR B C 1
ATOM 7683 O O . TYR B 1 174 ? 34.781 25.781 19.531 1 95 174 TYR B O 1
ATOM 7691 N N . ASN B 1 175 ? 34.406 27.688 18.469 1 93.81 175 ASN B N 1
ATOM 7692 C CA . ASN B 1 175 ? 33.781 28.359 19.609 1 93.81 175 ASN B CA 1
ATOM 7693 C C . ASN B 1 175 ? 32.25 28.25 19.547 1 93.81 175 ASN B C 1
ATOM 7695 O O . ASN B 1 175 ? 31.578 29.156 19.047 1 93.81 175 ASN B O 1
ATOM 7699 N N . PHE B 1 176 ? 31.703 27.297 20.172 1 95.69 176 PHE B N 1
ATOM 7700 C CA . PHE B 1 176 ? 30.266 27.078 20.188 1 95.69 176 PHE B CA 1
ATOM 7701 C C . PHE B 1 176 ? 29.562 28.188 20.953 1 95.69 176 PHE B C 1
ATOM 7703 O O . PHE B 1 176 ? 28.406 28.531 20.656 1 95.69 176 PHE B O 1
ATOM 7710 N N . ASN B 1 177 ? 30.188 28.812 21.922 1 93.94 177 ASN B N 1
ATOM 7711 C CA . ASN B 1 177 ? 29.578 29.891 22.688 1 93.94 177 ASN B CA 1
ATOM 7712 C C . ASN B 1 177 ? 29.297 31.109 21.828 1 93.94 177 ASN B C 1
ATOM 7714 O O . ASN B 1 177 ? 28.266 31.766 21.969 1 93.94 177 ASN B O 1
ATOM 7718 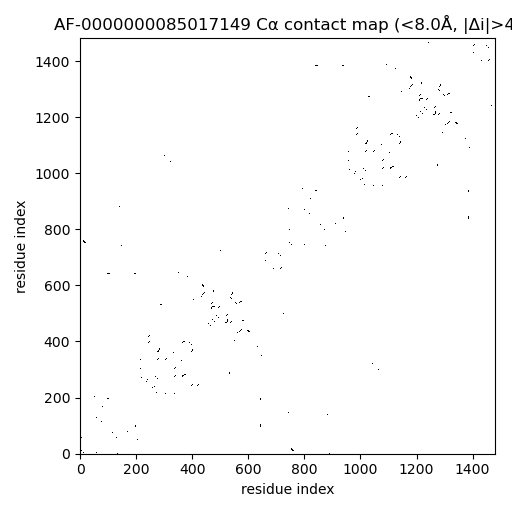N N . GLU B 1 178 ? 30.281 31.375 20.984 1 95.5 178 GLU B N 1
ATOM 7719 C CA . GLU B 1 178 ? 30.078 32.5 20.062 1 95.5 178 GLU B CA 1
ATOM 7720 C C . GLU B 1 178 ? 28.891 32.25 19.141 1 95.5 178 GLU B C 1
ATOM 7722 O O . GLU B 1 178 ? 28.125 33.156 18.828 1 95.5 178 GLU B O 1
ATOM 7727 N N . LEU B 1 179 ? 28.734 31.047 18.688 1 96.56 179 LEU B N 1
ATOM 7728 C CA . LEU B 1 179 ? 27.609 30.656 17.844 1 96.56 179 LEU B CA 1
ATOM 7729 C C . LEU B 1 179 ? 26.297 30.844 18.594 1 96.56 179 LEU B C 1
ATOM 7731 O O . LEU B 1 179 ? 25.344 31.406 18.031 1 96.56 179 LEU B O 1
ATOM 7735 N N . LEU B 1 180 ? 26.219 30.438 19.828 1 96.19 180 LEU B N 1
ATOM 7736 C CA . LEU B 1 180 ? 25 30.516 20.625 1 96.19 180 LEU B CA 1
ATOM 7737 C C . LEU B 1 180 ? 24.672 31.953 20.984 1 96.19 180 LEU B C 1
ATOM 7739 O O . LEU B 1 180 ? 23.5 32.344 21.078 1 96.19 180 LEU B O 1
ATOM 7743 N N . ASP B 1 181 ? 25.75 32.719 21.203 1 96.5 181 ASP B N 1
ATOM 7744 C CA . ASP B 1 181 ? 25.531 34.156 21.422 1 96.5 181 ASP B CA 1
ATOM 7745 C C . ASP B 1 181 ? 24.922 34.812 20.203 1 96.5 181 ASP B C 1
ATOM 7747 O O . ASP B 1 181 ? 24.016 35.625 20.328 1 96.5 181 ASP B O 1
ATOM 7751 N N . TRP B 1 182 ? 25.438 34.469 19.109 1 97.69 182 TRP B N 1
ATOM 7752 C CA . TRP B 1 182 ? 24.859 35 17.875 1 97.69 182 TRP B CA 1
ATOM 7753 C C . TRP B 1 182 ? 23.391 34.594 17.75 1 97.69 182 TRP B C 1
ATOM 7755 O O . TRP B 1 182 ? 22.562 35.406 17.328 1 97.69 182 TRP B O 1
ATOM 7765 N N . TYR B 1 183 ? 23.062 33.375 18.016 1 97.44 183 TYR B N 1
ATOM 7766 C CA . TYR B 1 183 ? 21.688 32.906 17.969 1 97.44 183 TYR B CA 1
ATOM 7767 C C . TYR B 1 183 ? 20.781 33.781 18.859 1 97.44 183 TYR B C 1
ATOM 7769 O O . TYR B 1 183 ? 19.719 34.219 18.406 1 97.44 183 TYR B O 1
ATOM 7777 N N . ASP B 1 184 ? 21.188 34 20.047 1 96.31 184 ASP B N 1
ATOM 7778 C CA . ASP B 1 184 ? 20.391 34.75 21 1 96.31 184 ASP B CA 1
ATOM 7779 C C . ASP B 1 184 ? 20.156 36.188 20.516 1 96.31 184 ASP B C 1
ATOM 7781 O O . ASP B 1 184 ? 19.062 36.75 20.719 1 96.31 184 ASP B O 1
ATOM 7785 N N . GLU B 1 185 ? 21.078 36.688 19.828 1 97.31 185 GLU B N 1
ATOM 7786 C CA . GLU B 1 185 ? 21 38.094 19.375 1 97.31 185 GLU B CA 1
ATOM 7787 C C . GLU B 1 185 ? 20.156 38.219 18.109 1 97.31 185 GLU B C 1
ATOM 7789 O O . GLU B 1 185 ? 19.547 39.25 17.875 1 97.31 185 GLU B O 1
ATOM 7794 N N . ASN B 1 186 ? 20.141 37.156 17.328 1 97 186 ASN B N 1
ATOM 7795 C CA . ASN B 1 186 ? 19.594 37.312 15.977 1 97 186 ASN B CA 1
ATOM 7796 C C . ASN B 1 186 ? 18.359 36.438 15.766 1 97 186 ASN B C 1
ATOM 7798 O O . ASN B 1 186 ? 17.719 36.5 14.719 1 97 186 ASN B O 1
ATOM 7802 N N . VAL B 1 187 ? 17.953 35.594 16.703 1 95.94 187 VAL B N 1
ATOM 7803 C CA . VAL B 1 187 ? 16.906 34.594 16.547 1 95.94 187 VAL B CA 1
ATOM 7804 C C . VAL B 1 187 ? 15.602 35.281 16.125 1 95.94 187 VAL B C 1
ATOM 7806 O O . VAL B 1 187 ? 14.836 34.719 15.328 1 95.94 187 VAL B O 1
ATOM 7809 N N . ARG B 1 188 ? 15.25 36.438 16.594 1 93.75 188 ARG B N 1
ATOM 7810 C CA . ARG B 1 188 ? 14.008 37.125 16.266 1 93.75 188 ARG B CA 1
ATOM 7811 C C . ARG B 1 188 ? 14.023 37.625 14.82 1 93.75 188 ARG B C 1
ATOM 7813 O O . ARG B 1 188 ? 13.047 37.438 14.094 1 93.75 188 ARG B O 1
ATOM 7820 N N . GLU B 1 189 ? 15.094 38.219 14.453 1 94.88 189 GLU B N 1
ATOM 7821 C CA . GLU B 1 189 ? 15.227 38.781 13.109 1 94.88 189 GLU B CA 1
ATOM 7822 C C . GLU B 1 189 ? 15.32 37.656 12.062 1 94.88 189 GLU B C 1
ATOM 7824 O O . GLU B 1 189 ? 14.82 37.812 10.945 1 94.88 189 GLU B O 1
ATOM 7829 N N . LYS B 1 190 ? 16.016 36.562 12.383 1 96.94 190 LYS B N 1
ATOM 7830 C CA . LYS B 1 190 ? 16.266 35.469 11.43 1 96.94 190 LYS B CA 1
ATOM 7831 C C . LYS B 1 190 ? 15.336 34.312 11.68 1 96.94 190 LYS B C 1
ATOM 7833 O O . LYS B 1 190 ? 15.641 33.188 11.305 1 96.94 190 LYS B O 1
ATOM 7838 N N . LYS B 1 191 ? 14.219 34.562 12.258 1 95.88 191 LYS B N 1
ATOM 7839 C CA . LYS B 1 191 ? 13.32 33.5 12.703 1 95.88 191 LYS B CA 1
ATOM 7840 C C . LYS B 1 191 ? 12.867 32.625 11.539 1 95.88 191 LYS B C 1
ATOM 7842 O O . LYS B 1 191 ? 12.992 31.406 11.586 1 95.88 191 LYS B O 1
ATOM 7847 N N . THR B 1 192 ? 12.383 33.219 10.445 1 96.31 192 THR B N 1
ATOM 7848 C CA . THR B 1 192 ? 11.844 32.5 9.305 1 96.31 192 THR B CA 1
ATOM 7849 C C . THR B 1 192 ? 12.945 31.703 8.609 1 96.31 192 THR B C 1
ATOM 7851 O O . THR B 1 192 ? 12.75 30.531 8.25 1 96.31 192 THR B O 1
ATOM 7854 N N . GLU B 1 193 ? 14.133 32.312 8.453 1 97.69 193 GLU B N 1
ATOM 7855 C CA . GLU B 1 193 ? 15.258 31.625 7.805 1 97.69 193 GLU B CA 1
ATOM 7856 C C . GLU B 1 193 ? 15.688 30.391 8.594 1 97.69 193 GLU B C 1
ATOM 7858 O O . GLU B 1 193 ? 15.922 29.328 8.008 1 97.69 193 GLU B O 1
ATOM 7863 N N . LEU B 1 194 ? 15.742 30.562 9.906 1 98.19 194 LEU B N 1
ATOM 7864 C CA . LEU B 1 194 ? 16.172 29.469 10.766 1 98.19 194 LEU B CA 1
ATOM 7865 C C . LEU B 1 194 ? 15.148 28.328 10.742 1 98.19 194 LEU B C 1
ATOM 7867 O O . LEU B 1 194 ? 15.516 27.156 10.703 1 98.19 194 LEU B O 1
ATOM 7871 N N . ILE B 1 195 ? 13.859 28.688 10.68 1 97.44 195 ILE B N 1
ATOM 7872 C CA . ILE B 1 195 ? 12.789 27.688 10.633 1 97.44 195 ILE B CA 1
ATOM 7873 C C . ILE B 1 195 ? 12.898 26.891 9.336 1 97.44 195 ILE B C 1
ATOM 7875 O O . ILE B 1 195 ? 12.906 25.656 9.367 1 97.44 195 ILE B O 1
ATOM 7879 N N . PHE B 1 196 ? 13.062 27.562 8.266 1 98.31 196 PHE B N 1
ATOM 7880 C CA . PHE B 1 196 ? 13.062 26.891 6.969 1 98.31 196 PHE B CA 1
ATOM 7881 C C . PHE B 1 196 ? 14.344 26.094 6.777 1 98.31 196 PHE B C 1
ATOM 7883 O O . PHE B 1 196 ? 14.32 25 6.207 1 98.31 196 PHE B O 1
ATOM 7890 N N . LEU B 1 197 ? 15.477 26.625 7.191 1 98.62 197 LEU B N 1
ATOM 7891 C CA . LEU B 1 197 ? 16.734 25.938 6.984 1 98.62 197 LEU B CA 1
ATOM 7892 C C . LEU B 1 197 ? 16.781 24.625 7.773 1 98.62 197 LEU B C 1
ATOM 7894 O O . LEU B 1 197 ? 17.109 23.578 7.219 1 98.62 197 LEU B O 1
ATOM 7898 N N . LYS B 1 198 ? 16.422 24.672 9.039 1 98.25 198 LYS B N 1
ATOM 7899 C CA . LYS B 1 198 ? 16.359 23.438 9.82 1 98.25 198 LYS B CA 1
ATOM 7900 C C . LYS B 1 198 ? 15.266 22.516 9.289 1 98.25 198 LYS B C 1
ATOM 7902 O O . LYS B 1 198 ? 15.484 21.312 9.133 1 98.25 198 LYS B O 1
ATOM 7907 N N . GLY B 1 199 ? 14.078 23.125 9.062 1 98.31 199 GLY B N 1
ATOM 7908 C CA . GLY B 1 199 ? 12.938 22.344 8.625 1 98.31 199 GLY B CA 1
ATOM 7909 C C . GLY B 1 199 ? 13.203 21.562 7.344 1 98.31 199 GLY B C 1
ATOM 7910 O O . GLY B 1 199 ? 12.914 20.375 7.27 1 98.31 199 GLY B O 1
ATOM 7911 N N . LEU B 1 200 ? 13.773 22.203 6.379 1 98.62 200 LEU B N 1
ATOM 7912 C CA . LEU B 1 200 ? 13.969 21.562 5.082 1 98.62 200 LEU B CA 1
ATOM 7913 C C . LEU B 1 200 ? 15.211 20.672 5.094 1 98.62 200 LEU B C 1
ATOM 7915 O O . LEU B 1 200 ? 15.305 19.719 4.324 1 98.62 200 LEU B O 1
ATOM 7919 N N . LEU B 1 201 ? 16.219 21 5.965 1 98.81 201 LEU B N 1
ATOM 7920 C CA . LEU B 1 201 ? 17.297 20.031 6.168 1 98.81 201 LEU B CA 1
ATOM 7921 C C . LEU B 1 201 ? 16.75 18.719 6.707 1 98.81 201 LEU B C 1
ATOM 7923 O O . LEU B 1 201 ? 17.062 17.641 6.191 1 98.81 201 LEU B O 1
ATOM 7927 N N . ASN B 1 202 ? 15.875 18.828 7.695 1 98.38 202 ASN B N 1
ATOM 7928 C CA . ASN B 1 202 ? 15.242 17.656 8.266 1 98.38 202 ASN B CA 1
ATOM 7929 C C . ASN B 1 202 ? 14.391 16.922 7.23 1 98.38 202 ASN B C 1
ATOM 7931 O O . ASN B 1 202 ? 14.414 15.688 7.16 1 98.38 202 ASN B O 1
ATOM 7935 N N . ALA B 1 203 ? 13.656 17.688 6.52 1 98.25 203 ALA B N 1
ATOM 7936 C CA . ALA B 1 203 ? 12.789 17.094 5.504 1 98.25 203 ALA B CA 1
ATOM 7937 C C . ALA B 1 203 ? 13.602 16.266 4.512 1 98.25 203 ALA B C 1
ATOM 7939 O O . ALA B 1 203 ? 13.234 15.125 4.207 1 98.25 203 ALA B O 1
ATOM 7940 N N . CYS B 1 204 ? 14.68 16.828 4.027 1 98.62 204 CYS B N 1
ATOM 7941 C CA . CYS B 1 204 ? 15.531 16.141 3.064 1 98.62 204 CYS B CA 1
ATOM 7942 C C . CYS B 1 204 ? 16.156 14.891 3.684 1 98.62 204 CYS B C 1
ATOM 7944 O O . CYS B 1 204 ? 16.109 13.812 3.094 1 98.62 204 CYS B O 1
ATOM 7946 N N . ASP B 1 205 ? 16.703 15.07 4.828 1 98.06 205 ASP B N 1
ATOM 7947 C CA . ASP B 1 205 ? 17.391 13.984 5.52 1 98.06 205 ASP B CA 1
ATOM 7948 C C . ASP B 1 205 ? 16.422 12.844 5.84 1 98.06 205 ASP B C 1
ATOM 7950 O O . ASP B 1 205 ? 16.75 11.672 5.629 1 98.06 205 ASP B O 1
ATOM 7954 N N . HIS B 1 206 ? 15.227 13.211 6.301 1 96.69 206 HIS B N 1
ATOM 7955 C CA . HIS B 1 206 ? 14.242 12.211 6.695 1 96.69 206 HIS B CA 1
ATOM 7956 C C . HIS B 1 206 ? 13.719 11.445 5.488 1 96.69 206 HIS B C 1
ATOM 7958 O O . HIS B 1 206 ? 13.547 10.227 5.547 1 96.69 206 HIS B O 1
ATOM 7964 N N . LEU B 1 207 ? 13.414 12.125 4.441 1 96.75 207 LEU B N 1
ATOM 7965 C CA . LEU B 1 207 ? 12.906 11.469 3.24 1 96.75 207 LEU B CA 1
ATOM 7966 C C . LEU B 1 207 ? 13.961 10.547 2.635 1 96.75 207 LEU B C 1
ATOM 7968 O O . LEU B 1 207 ? 13.648 9.43 2.227 1 96.75 207 LEU B O 1
ATOM 7972 N N . ALA B 1 208 ? 15.18 11.047 2.543 1 96.19 208 ALA B N 1
ATOM 7973 C CA . ALA B 1 208 ? 16.266 10.211 2.045 1 96.19 208 ALA B CA 1
ATOM 7974 C C . ALA B 1 208 ? 16.422 8.961 2.9 1 96.19 208 ALA B C 1
ATOM 7976 O O . ALA B 1 208 ? 16.625 7.859 2.371 1 96.19 208 ALA B O 1
ATOM 7977 N N . SER B 1 209 ? 16.344 9.125 4.18 1 93.94 209 SER B N 1
ATOM 7978 C CA . SER B 1 209 ? 16.469 8.008 5.109 1 93.94 209 SER B CA 1
ATOM 7979 C C . SER B 1 209 ? 15.32 7.012 4.934 1 93.94 209 SER B C 1
ATOM 7981 O O . SER B 1 209 ? 15.469 5.824 5.238 1 93.94 209 SER B O 1
ATOM 7983 N N . ALA B 1 210 ? 14.219 7.508 4.418 1 92.19 210 ALA B N 1
ATOM 7984 C CA . ALA B 1 210 ? 13.062 6.652 4.195 1 92.19 210 ALA B CA 1
ATOM 7985 C C . ALA B 1 210 ? 13.117 6 2.816 1 92.19 210 ALA B C 1
ATOM 7987 O O . ALA B 1 210 ? 12.219 5.246 2.439 1 92.19 210 ALA B O 1
ATOM 7988 N N . GLY B 1 211 ? 14.117 6.309 2.043 1 90.25 211 GLY B N 1
ATOM 7989 C CA . GLY B 1 211 ? 14.32 5.668 0.754 1 90.25 211 GLY B CA 1
ATOM 7990 C C . GLY B 1 211 ? 13.656 6.406 -0.392 1 90.25 211 GLY B C 1
ATOM 7991 O O . GLY B 1 211 ? 13.492 5.855 -1.483 1 90.25 211 GLY B O 1
ATOM 7992 N N . GLU B 1 212 ? 13.195 7.625 -0.163 1 92.69 212 GLU B N 1
ATOM 7993 C CA . GLU B 1 212 ? 12.578 8.438 -1.209 1 92.69 212 GLU B CA 1
ATOM 7994 C C . GLU B 1 212 ? 13.523 9.539 -1.675 1 92.69 212 GLU B C 1
ATOM 7996 O O . GLU B 1 212 ? 14.273 10.102 -0.873 1 92.69 212 GLU B O 1
ATOM 8001 N N . TYR B 1 213 ? 13.461 9.93 -2.951 1 94.12 213 TYR B N 1
ATOM 8002 C CA . TYR B 1 213 ? 14.414 10.867 -3.525 1 94.12 213 TYR B CA 1
ATOM 8003 C C . TYR B 1 213 ? 13.695 12.102 -4.066 1 94.12 213 TYR B C 1
ATOM 8005 O O . TYR B 1 213 ? 14.344 13.023 -4.578 1 94.12 213 TYR B O 1
ATOM 8013 N N . SER B 1 214 ? 12.406 12.086 -3.959 1 94.69 214 SER B N 1
ATOM 8014 C CA . SER B 1 214 ? 11.602 13.211 -4.434 1 94.69 214 SER B CA 1
ATOM 8015 C C . SER B 1 214 ? 10.273 13.281 -3.695 1 94.69 214 SER B C 1
ATOM 8017 O O . SER B 1 214 ? 9.875 12.336 -3.018 1 94.69 214 SER B O 1
ATOM 8019 N N . ILE B 1 215 ? 9.656 14.391 -3.77 1 95.44 215 ILE B N 1
ATOM 8020 C CA . ILE B 1 215 ? 8.32 14.555 -3.223 1 95.44 215 ILE B CA 1
ATOM 8021 C C . ILE B 1 215 ? 7.285 14.391 -4.336 1 95.44 215 ILE B C 1
ATOM 8023 O O . ILE B 1 215 ? 7.602 14.555 -5.516 1 95.44 215 ILE B O 1
ATOM 8027 N N . LEU B 1 216 ? 6.086 14.062 -4.008 1 94 216 LEU B N 1
ATOM 8028 C CA . LEU B 1 216 ? 5.02 13.922 -4.992 1 94 216 LEU B CA 1
ATOM 8029 C C . LEU B 1 216 ? 4.316 15.258 -5.223 1 94 216 LEU B C 1
ATOM 8031 O O . LEU B 1 216 ? 4.32 16.125 -4.348 1 94 216 LEU B O 1
ATOM 8035 N N . THR B 1 217 ? 3.838 15.453 -6.387 1 94.69 217 THR B N 1
ATOM 8036 C CA . THR B 1 217 ? 3.045 16.625 -6.742 1 94.69 217 THR B CA 1
ATOM 8037 C C . THR B 1 217 ? 1.65 16.219 -7.207 1 94.69 217 THR B C 1
ATOM 8039 O O . THR B 1 217 ? 1.433 15.062 -7.59 1 94.69 217 THR B O 1
ATOM 8042 N N . LEU B 1 218 ? 0.669 17.109 -7.133 1 94.38 218 LEU B N 1
ATOM 8043 C CA . LEU B 1 218 ? -0.707 16.812 -7.52 1 94.38 218 LEU B CA 1
ATOM 8044 C C . LEU B 1 218 ? -0.863 16.844 -9.031 1 94.38 218 LEU B C 1
ATOM 8046 O O . LEU B 1 218 ? -0.178 17.609 -9.719 1 94.38 218 LEU B O 1
ATOM 8050 N N . PRO B 1 219 ? -1.733 15.953 -9.57 1 91.06 219 PRO B N 1
ATOM 8051 C CA . PRO B 1 219 ? -2.146 16.078 -10.969 1 91.06 219 PRO B CA 1
ATOM 8052 C C . PRO B 1 219 ? -3.221 17.141 -11.172 1 91.06 219 PRO B C 1
ATOM 8054 O O . PRO B 1 219 ? -3.527 17.906 -10.25 1 91.06 219 PRO B O 1
ATOM 8057 N N . ASN B 1 220 ? -3.686 17.25 -12.406 1 91.25 220 ASN B N 1
ATOM 8058 C CA . ASN B 1 220 ? -4.785 18.172 -12.703 1 91.25 220 ASN B CA 1
ATOM 8059 C C . ASN B 1 220 ? -6.082 17.719 -12.031 1 91.25 220 ASN B C 1
ATOM 8061 O O . ASN B 1 220 ? -6.801 16.875 -12.562 1 91.25 220 ASN B O 1
ATOM 8065 N N . LEU B 1 221 ? -6.406 18.328 -10.867 1 93.38 221 LEU B N 1
ATOM 8066 C CA . LEU B 1 221 ? -7.559 17.938 -10.062 1 93.38 221 LEU B CA 1
ATOM 8067 C C . LEU B 1 221 ? -8.852 18.125 -10.844 1 93.38 221 LEU B C 1
ATOM 8069 O O . LEU B 1 221 ? -9.805 17.359 -10.664 1 93.38 221 LEU B O 1
ATOM 8073 N N . LYS B 1 222 ? -8.945 19.172 -11.625 1 91.19 222 LYS B N 1
ATOM 8074 C CA . LYS B 1 222 ? -10.141 19.453 -12.414 1 91.19 222 LYS B CA 1
ATOM 8075 C C . LYS B 1 222 ? -10.477 18.281 -13.328 1 91.19 222 LYS B C 1
ATOM 8077 O O . LYS B 1 222 ? -11.625 17.844 -13.398 1 91.19 222 LYS B O 1
ATOM 8082 N N . GLU B 1 223 ? -9.492 17.766 -13.977 1 87.94 223 GLU B N 1
ATOM 8083 C CA . GLU B 1 223 ? -9.672 16.641 -14.875 1 87.94 223 GLU B CA 1
ATOM 8084 C C . GLU B 1 223 ? -10.156 15.406 -14.117 1 87.94 223 GLU B C 1
ATOM 8086 O O . GLU B 1 223 ? -11.023 14.672 -14.602 1 87.94 223 GLU B O 1
ATOM 8091 N N . ARG B 1 224 ? -9.562 15.195 -12.945 1 89 224 ARG B N 1
ATOM 8092 C CA . ARG B 1 224 ? -9.945 14.047 -12.133 1 89 224 ARG B CA 1
ATOM 8093 C C . ARG B 1 224 ? -11.406 14.141 -11.703 1 89 224 ARG B C 1
ATOM 8095 O O . ARG B 1 224 ? -12.117 13.133 -11.688 1 89 224 ARG B O 1
ATOM 8102 N N . ILE B 1 225 ? -11.859 15.305 -11.359 1 91.31 225 ILE B N 1
ATOM 8103 C CA . ILE B 1 225 ? -13.227 15.516 -10.883 1 91.31 225 ILE B CA 1
ATOM 8104 C C . ILE B 1 225 ? -14.211 15.305 -12.031 1 91.31 225 ILE B C 1
ATOM 8106 O O . ILE B 1 225 ? -15.234 14.633 -11.867 1 91.31 225 ILE B O 1
ATOM 8110 N N . PHE B 1 226 ? -13.953 15.789 -13.203 1 88.44 226 PHE B N 1
ATOM 8111 C CA . PHE B 1 226 ? -14.875 15.75 -14.336 1 88.44 226 PHE B CA 1
ATOM 8112 C C . PHE B 1 226 ? -14.977 14.344 -14.898 1 88.44 226 PHE B C 1
ATOM 8114 O O . PHE B 1 226 ? -15.898 14.039 -15.664 1 88.44 226 PHE B O 1
ATOM 8121 N N . GLU B 1 227 ? -14.102 13.508 -14.539 1 83.56 227 GLU B N 1
ATOM 8122 C CA . GLU B 1 227 ? -14.219 12.094 -14.906 1 83.56 227 GLU B CA 1
ATOM 8123 C C . GLU B 1 227 ? -15.375 11.43 -14.156 1 83.56 227 GLU B C 1
ATOM 8125 O O . GLU B 1 227 ? -15.961 10.461 -14.648 1 83.56 227 GLU B O 1
ATOM 8130 N N . LYS B 1 228 ? -15.672 11.922 -13.07 1 82.62 228 LYS B N 1
ATOM 8131 C CA . LYS B 1 228 ? -16.672 11.273 -12.227 1 82.62 228 LYS B CA 1
ATOM 8132 C C . LYS B 1 228 ? -17.984 12.062 -12.227 1 82.62 228 LYS B C 1
ATOM 8134 O O . LYS B 1 228 ? -19.047 11.5 -11.938 1 82.62 228 LYS B O 1
ATOM 8139 N N . ILE B 1 229 ? -17.781 13.391 -12.359 1 86.12 229 ILE B N 1
ATOM 8140 C CA . ILE B 1 229 ? -18.969 14.234 -12.32 1 86.12 229 ILE B CA 1
ATOM 8141 C C . ILE B 1 229 ? -19.141 14.953 -13.656 1 86.12 229 ILE B C 1
ATOM 8143 O O . ILE B 1 229 ? -18.203 15.57 -14.156 1 86.12 229 ILE B O 1
ATOM 8147 N N . SER B 1 230 ? -20.281 14.758 -14.273 1 83.38 230 SER B N 1
ATOM 8148 C CA . SER B 1 230 ? -20.531 15.359 -15.578 1 83.38 230 SER B CA 1
ATOM 8149 C C . SER B 1 230 ? -21.031 16.797 -15.445 1 83.38 230 SER B C 1
ATOM 8151 O O . SER B 1 230 ? -20.625 17.672 -16.219 1 83.38 230 SER B O 1
ATOM 8153 N N . ASN B 1 231 ? -21.875 17.094 -14.43 1 89.94 231 ASN B N 1
ATOM 8154 C CA . ASN B 1 231 ? -22.438 18.422 -14.234 1 89.94 231 ASN B CA 1
ATOM 8155 C C . ASN B 1 231 ? -22.172 18.953 -12.828 1 89.94 231 ASN B C 1
ATOM 8157 O O . ASN B 1 231 ? -22.297 18.219 -11.852 1 89.94 231 ASN B O 1
ATOM 8161 N N . LEU B 1 232 ? -21.781 20.281 -12.844 1 92.75 232 LEU B N 1
ATOM 8162 C CA . LEU B 1 232 ? -21.5 20.906 -11.555 1 92.75 232 LEU B CA 1
ATOM 8163 C C . LEU B 1 232 ? -22.734 21.578 -10.992 1 92.75 232 LEU B C 1
ATOM 8165 O O . LEU B 1 232 ? -23.531 22.156 -11.742 1 92.75 232 LEU B O 1
ATOM 8169 N N . ARG B 1 233 ? -22.844 21.562 -9.758 1 92 233 ARG B N 1
ATOM 8170 C CA . ARG B 1 233 ? -23.844 22.359 -9.055 1 92 233 ARG B CA 1
ATOM 8171 C C . ARG B 1 233 ? -23.375 23.812 -8.906 1 92 233 ARG B C 1
ATOM 8173 O O . ARG B 1 233 ? -22.203 24.109 -9.141 1 92 233 ARG B O 1
ATOM 8180 N N . GLU B 1 234 ? -24.281 24.656 -8.484 1 93.75 234 GLU B N 1
ATOM 8181 C CA . GLU B 1 234 ? -24.031 26.094 -8.469 1 93.75 234 GLU B CA 1
ATOM 8182 C C . GLU B 1 234 ? -22.812 26.438 -7.609 1 93.75 234 GLU B C 1
ATOM 8184 O O . GLU B 1 234 ? -21.906 27.141 -8.055 1 93.75 234 GLU B O 1
ATOM 8189 N N . LEU B 1 235 ? -22.828 25.984 -6.398 1 94.62 235 LEU B N 1
ATOM 8190 C CA . LEU B 1 235 ? -21.781 26.359 -5.461 1 94.62 235 LEU B CA 1
ATOM 8191 C C . LEU B 1 235 ? -20.438 25.75 -5.879 1 94.62 235 LEU B C 1
ATOM 8193 O O . LEU B 1 235 ? -19.391 26.344 -5.625 1 94.62 235 LEU B O 1
ATOM 8197 N N . GLN B 1 236 ? -20.453 24.547 -6.5 1 95 236 GLN B N 1
ATOM 8198 C CA . GLN B 1 236 ? -19.25 23.938 -7.047 1 95 236 GLN B CA 1
ATOM 8199 C C . GLN B 1 236 ? -18.656 24.797 -8.164 1 95 236 GLN B C 1
ATOM 8201 O O . GLN B 1 236 ? -17.438 25.016 -8.211 1 95 236 GLN B O 1
ATOM 8206 N N . GLU B 1 237 ? -19.516 25.281 -9 1 95.06 237 GLU B N 1
ATOM 8207 C CA . GLU B 1 237 ? -19.094 26.141 -10.094 1 95.06 237 GLU B CA 1
ATOM 8208 C C . GLU B 1 237 ? -18.5 27.453 -9.578 1 95.06 237 GLU B C 1
ATOM 8210 O O . GLU B 1 237 ? -17.5 27.938 -10.094 1 95.06 237 GLU B O 1
ATOM 8215 N N . LYS B 1 238 ? -19.094 28.062 -8.617 1 95.56 238 LYS B N 1
ATOM 8216 C CA . LYS B 1 238 ? -18.609 29.312 -8.039 1 95.56 238 LYS B CA 1
ATOM 8217 C C . LYS B 1 238 ? -17.203 29.141 -7.492 1 95.56 238 LYS B C 1
ATOM 8219 O O . LYS B 1 238 ? -16.344 30 -7.707 1 95.56 238 LYS B O 1
ATOM 8224 N N . LEU B 1 239 ? -16.953 28.078 -6.781 1 96 239 LEU B N 1
ATOM 8225 C CA . LEU B 1 239 ? -15.656 27.844 -6.148 1 96 239 LEU B CA 1
ATOM 8226 C C . LEU B 1 239 ? -14.57 27.641 -7.191 1 96 239 LEU B C 1
ATOM 8228 O O . LEU B 1 239 ? -13.391 27.875 -6.922 1 96 239 LEU B O 1
ATOM 8232 N N . LEU B 1 240 ? -14.938 27.188 -8.367 1 94.38 240 LEU B N 1
ATOM 8233 C CA . LEU B 1 240 ? -14 27.016 -9.477 1 94.38 240 LEU B CA 1
ATOM 8234 C C . LEU B 1 240 ? -13.445 28.359 -9.938 1 94.38 240 LEU B C 1
ATOM 8236 O O . LEU B 1 240 ? -12.391 28.406 -10.578 1 94.38 240 LEU B O 1
ATOM 8240 N N . PHE B 1 241 ? -14.07 29.469 -9.523 1 93.88 241 PHE B N 1
ATOM 8241 C CA . PHE B 1 241 ? -13.641 30.766 -10.031 1 93.88 241 PHE B CA 1
ATOM 8242 C C . PHE B 1 241 ? -13.164 31.656 -8.891 1 93.88 241 PHE B C 1
ATOM 8244 O O . PHE B 1 241 ? -12.82 32.812 -9.109 1 93.88 241 PHE B O 1
ATOM 8251 N N . ILE B 1 242 ? -13.055 31.188 -7.715 1 95.44 242 ILE B N 1
ATOM 8252 C CA . ILE B 1 242 ? -12.625 31.984 -6.57 1 95.44 242 ILE B CA 1
ATOM 8253 C C . ILE B 1 242 ? -11.141 31.75 -6.297 1 95.44 242 ILE B C 1
ATOM 8255 O O . ILE B 1 242 ? -10.75 30.641 -5.91 1 95.44 242 ILE B O 1
ATOM 8259 N N . LYS B 1 243 ? -10.336 32.75 -6.461 1 94.44 243 LYS B N 1
ATOM 8260 C CA . LYS B 1 243 ? -8.891 32.656 -6.266 1 94.44 243 LYS B CA 1
ATOM 8261 C C . LYS B 1 243 ? -8.469 33.281 -4.945 1 94.44 243 LYS B C 1
ATOM 8263 O O . LYS B 1 243 ? -7.531 34.094 -4.906 1 94.44 243 LYS B O 1
ATOM 8268 N N . ARG B 1 244 ? -9.148 33.188 -3.934 1 95 244 ARG B N 1
ATOM 8269 C CA . ARG B 1 244 ? -8.859 33.688 -2.6 1 95 244 ARG B CA 1
ATOM 8270 C C . ARG B 1 244 ? -9.523 32.844 -1.527 1 95 244 ARG B C 1
ATOM 8272 O O . ARG B 1 244 ? -10.109 31.797 -1.831 1 95 244 ARG B O 1
ATOM 8279 N N . ASN B 1 245 ? -9.281 33.188 -0.267 1 97.81 245 ASN B N 1
ATOM 8280 C CA . ASN B 1 245 ? -9.945 32.5 0.829 1 97.81 245 ASN B CA 1
ATOM 8281 C C . ASN B 1 245 ? -11.469 32.562 0.686 1 97.81 245 ASN B C 1
ATOM 8283 O O . ASN B 1 245 ? -12.008 33.531 0.161 1 97.81 245 ASN B O 1
ATOM 8287 N N . ALA B 1 246 ? -12.117 31.484 1.125 1 98 246 ALA B N 1
ATOM 8288 C CA . ALA B 1 246 ? -13.562 31.438 0.938 1 98 246 ALA B CA 1
ATOM 8289 C C . ALA B 1 246 ? -14.242 30.688 2.086 1 98 246 ALA B C 1
ATOM 8291 O O . ALA B 1 246 ? -13.586 29.938 2.818 1 98 246 ALA B O 1
ATOM 8292 N N . ILE B 1 247 ? -15.508 30.953 2.295 1 97.38 247 ILE B N 1
ATOM 8293 C CA . ILE B 1 247 ? -16.391 30.25 3.223 1 97.38 247 ILE B CA 1
ATOM 8294 C C . ILE B 1 247 ? -17.578 29.656 2.465 1 97.38 247 ILE B C 1
ATOM 8296 O O . ILE B 1 247 ? -18.312 30.391 1.805 1 97.38 247 ILE B O 1
ATOM 8300 N N . LEU B 1 248 ? -17.688 28.375 2.557 1 96.38 248 LEU B N 1
ATOM 8301 C CA . LEU B 1 248 ? -18.766 27.688 1.867 1 96.38 248 LEU B CA 1
ATOM 8302 C C . LEU B 1 248 ? -19.781 27.141 2.863 1 96.38 248 LEU B C 1
ATOM 8304 O O . LEU B 1 248 ? -19.453 26.328 3.729 1 96.38 248 LEU B O 1
ATOM 8308 N N . LYS B 1 249 ? -20.969 27.578 2.699 1 92.56 249 LYS B N 1
ATOM 8309 C CA . LYS B 1 249 ? -22.109 27.031 3.422 1 92.56 249 LYS B CA 1
ATOM 8310 C C . LYS B 1 249 ? -23.031 26.25 2.484 1 92.56 249 LYS B C 1
ATOM 8312 O O . LYS B 1 249 ? -23.672 26.828 1.604 1 92.56 249 LYS B O 1
ATOM 8317 N N . ALA B 1 250 ? -23.031 24.953 2.662 1 90.5 250 ALA B N 1
ATOM 8318 C CA . ALA B 1 250 ? -23.844 24.078 1.819 1 90.5 250 ALA B CA 1
ATOM 8319 C C . ALA B 1 250 ? -24.375 22.891 2.617 1 90.5 250 ALA B C 1
ATOM 8321 O O . ALA B 1 250 ? -23.719 22.391 3.531 1 90.5 250 ALA B O 1
ATOM 8322 N N . PRO B 1 251 ? -25.578 22.453 2.23 1 85.88 251 PRO B N 1
ATOM 8323 C CA . PRO B 1 251 ? -26.203 21.328 2.959 1 85.88 251 PRO B CA 1
ATOM 8324 C C . PRO B 1 251 ? -25.406 20.031 2.824 1 85.88 251 PRO B C 1
ATOM 8326 O O . PRO B 1 251 ? -24.531 19.922 1.957 1 85.88 251 PRO B O 1
ATOM 8329 N N . THR B 1 252 ? -25.75 19.109 3.756 1 77.12 252 THR B N 1
ATOM 8330 C CA . THR B 1 252 ? -25.156 17.781 3.689 1 77.12 252 THR B CA 1
ATOM 8331 C C . THR B 1 252 ? -25.531 17.078 2.385 1 77.12 252 THR B C 1
ATOM 8333 O O . THR B 1 252 ? -26.672 17.156 1.942 1 77.12 252 THR B O 1
ATOM 8336 N N . GLY B 1 253 ? -24.578 16.453 1.776 1 77.38 253 GLY B N 1
ATOM 8337 C CA . GLY B 1 253 ? -24.828 15.719 0.544 1 77.38 253 GLY B CA 1
ATOM 8338 C C . GLY B 1 253 ? -24.75 16.594 -0.694 1 77.38 253 GLY B C 1
ATOM 8339 O O . GLY B 1 253 ? -24.891 16.109 -1.815 1 77.38 253 GLY B O 1
ATOM 8340 N N . TYR B 1 254 ? -24.469 17.828 -0.516 1 85 254 TYR B N 1
ATOM 8341 C CA . TYR B 1 254 ? -24.453 18.766 -1.632 1 85 254 TYR B CA 1
ATOM 8342 C C . TYR B 1 254 ? -23.281 18.484 -2.572 1 85 254 TYR B C 1
ATOM 8344 O O . TYR B 1 254 ? -23.344 18.797 -3.762 1 85 254 TYR B O 1
ATOM 8352 N N . GLY B 1 255 ? -22.219 17.922 -2.133 1 89 255 GLY B N 1
ATOM 8353 C CA . GLY B 1 255 ? -21 17.719 -2.9 1 89 255 GLY B CA 1
ATOM 8354 C C . GLY B 1 255 ? -19.891 18.688 -2.514 1 89 255 GLY B C 1
ATOM 8355 O O . GLY B 1 255 ? -19.172 19.188 -3.377 1 89 255 GLY B O 1
ATOM 8356 N N . LYS B 1 256 ? -19.766 18.953 -1.23 1 92.19 256 LYS B N 1
ATOM 8357 C CA . LYS B 1 256 ? -18.766 19.875 -0.701 1 92.19 256 LYS B CA 1
ATOM 8358 C C . LYS B 1 256 ? -17.344 19.406 -1.029 1 92.19 256 LYS B C 1
ATOM 8360 O O . LYS B 1 256 ? -16.453 20.219 -1.267 1 92.19 256 LYS B O 1
ATOM 8365 N N . THR B 1 257 ? -17.172 18.078 -0.999 1 93.06 257 THR B N 1
ATOM 8366 C CA . THR B 1 257 ? -15.859 17.516 -1.28 1 93.06 257 THR B CA 1
ATOM 8367 C C . THR B 1 257 ? -15.375 17.938 -2.668 1 93.06 257 THR B C 1
ATOM 8369 O O . THR B 1 257 ? -14.258 18.438 -2.82 1 93.06 257 THR B O 1
ATOM 8372 N N . GLU B 1 258 ? -16.234 17.766 -3.666 1 95.19 258 GLU B N 1
ATOM 8373 C CA . GLU B 1 258 ? -15.891 18.156 -5.031 1 95.19 258 GLU B CA 1
ATOM 8374 C C . GLU B 1 258 ? -15.688 19.656 -5.145 1 95.19 258 GLU B C 1
ATOM 8376 O O . GLU B 1 258 ? -14.805 20.125 -5.863 1 95.19 258 GLU B O 1
ATOM 8381 N N . ALA B 1 259 ? -16.5 20.406 -4.426 1 95.88 259 ALA B N 1
ATOM 8382 C CA . ALA B 1 259 ? -16.359 21.859 -4.41 1 95.88 259 ALA B CA 1
ATOM 8383 C C . ALA B 1 259 ? -14.984 22.266 -3.873 1 95.88 259 ALA B C 1
ATOM 8385 O O . ALA B 1 259 ? -14.328 23.141 -4.426 1 95.88 259 ALA B O 1
ATOM 8386 N N . ALA B 1 260 ? -14.594 21.641 -2.828 1 97.38 260 ALA B N 1
ATOM 8387 C CA . ALA B 1 260 ? -13.305 21.922 -2.201 1 97.38 260 ALA B CA 1
ATOM 8388 C C . ALA B 1 260 ? -12.148 21.594 -3.148 1 97.38 260 ALA B C 1
ATOM 8390 O O . ALA B 1 260 ? -11.164 22.344 -3.211 1 97.38 260 ALA B O 1
ATOM 8391 N N . LEU B 1 261 ? -12.234 20.484 -3.85 1 96.75 261 LEU B N 1
ATOM 8392 C CA . LEU B 1 261 ? -11.195 20.094 -4.793 1 96.75 261 LEU B CA 1
ATOM 8393 C C . LEU B 1 261 ? -11.109 21.078 -5.957 1 96.75 261 LEU B C 1
ATOM 8395 O O . LEU B 1 261 ? -10.016 21.359 -6.449 1 96.75 261 LEU B O 1
ATOM 8399 N N . LEU B 1 262 ? -12.258 21.578 -6.402 1 96.75 262 LEU B N 1
ATOM 8400 C CA . LEU B 1 262 ? -12.289 22.562 -7.469 1 96.75 262 LEU B CA 1
ATOM 8401 C C . LEU B 1 262 ? -11.664 23.875 -7.008 1 96.75 262 LEU B C 1
ATOM 8403 O O . LEU B 1 262 ? -10.906 24.5 -7.75 1 96.75 262 LEU B O 1
ATOM 8407 N N . TRP B 1 263 ? -11.992 24.281 -5.832 1 97.75 263 TRP B N 1
ATOM 8408 C CA . TRP B 1 263 ? -11.352 25.453 -5.246 1 97.75 263 TRP B CA 1
ATOM 8409 C C . TRP B 1 263 ? -9.836 25.266 -5.18 1 97.75 263 TRP B C 1
ATOM 8411 O O . TRP B 1 263 ? -9.078 26.188 -5.484 1 97.75 263 TRP B O 1
ATOM 8421 N N . SER B 1 264 ? -9.375 24.109 -4.754 1 97.31 264 SER B N 1
ATOM 8422 C CA . SER B 1 264 ? -7.953 23.812 -4.668 1 97.31 264 SER B CA 1
ATOM 8423 C C . SER B 1 264 ? -7.277 23.938 -6.027 1 97.31 264 SER B C 1
ATOM 8425 O O . SER B 1 264 ? -6.219 24.562 -6.145 1 97.31 264 SER B O 1
ATOM 8427 N N . TYR B 1 265 ? -7.918 23.375 -6.988 1 95.56 265 TYR B N 1
ATOM 8428 C CA . TYR B 1 265 ? -7.363 23.438 -8.336 1 95.56 265 TYR B CA 1
ATOM 8429 C C . TYR B 1 265 ? -7.109 24.891 -8.742 1 95.56 265 TYR B C 1
ATOM 8431 O O . TYR B 1 265 ? -6.043 25.203 -9.281 1 95.56 265 TYR B O 1
ATOM 8439 N N . THR B 1 266 ? -8.023 25.719 -8.492 1 95.56 266 THR B N 1
ATOM 8440 C CA . THR B 1 266 ? -7.961 27.109 -8.906 1 95.56 266 THR B CA 1
ATOM 8441 C C . THR B 1 266 ? -6.875 27.859 -8.125 1 95.56 266 THR B C 1
ATOM 8443 O O . THR B 1 266 ? -6.273 28.797 -8.641 1 95.56 266 THR B O 1
ATOM 8446 N N . ASN B 1 267 ? -6.574 27.422 -6.961 1 96.19 267 ASN B N 1
ATOM 8447 C CA . ASN B 1 267 ? -5.68 28.172 -6.082 1 96.19 267 ASN B CA 1
ATOM 8448 C C . ASN B 1 267 ? -4.297 27.531 -6.008 1 96.19 267 ASN B C 1
ATOM 8450 O O . ASN B 1 267 ? -3.434 27.984 -5.258 1 96.19 267 ASN B O 1
ATOM 8454 N N . LEU B 1 268 ? -4.074 26.469 -6.734 1 93.25 268 LEU B N 1
ATOM 8455 C CA . LEU B 1 268 ? -2.768 25.828 -6.824 1 93.25 268 LEU B CA 1
ATOM 8456 C C . LEU B 1 268 ? -1.865 26.562 -7.805 1 93.25 268 LEU B C 1
ATOM 8458 O O . LEU B 1 268 ? -2.33 27.062 -8.836 1 93.25 268 LEU B O 1
ATOM 8462 N N . ASP B 1 269 ? -0.583 26.625 -7.457 1 86.81 269 ASP B N 1
ATOM 8463 C CA . ASP B 1 269 ? 0.405 27.062 -8.438 1 86.81 269 ASP B CA 1
ATOM 8464 C C . ASP B 1 269 ? 0.635 25.984 -9.5 1 86.81 269 ASP B C 1
ATOM 8466 O O . ASP B 1 269 ? 0.569 24.797 -9.203 1 86.81 269 ASP B O 1
ATOM 8470 N N . SER B 1 270 ? 0.712 26.391 -10.695 1 84.12 270 SER B N 1
ATOM 8471 C CA . SER B 1 270 ? 1.002 25.453 -11.773 1 84.12 270 SER B CA 1
ATOM 8472 C C . SER B 1 270 ? 2.434 25.609 -12.273 1 84.12 270 SER B C 1
ATOM 8474 O O . SER B 1 270 ? 2.836 26.703 -12.688 1 84.12 270 SER B O 1
ATOM 8476 N N . VAL B 1 271 ? 3.193 24.609 -12.117 1 76.69 271 VAL B N 1
ATOM 8477 C CA . VAL B 1 271 ? 4.547 24.547 -12.656 1 76.69 271 VAL B CA 1
ATOM 8478 C C . VAL B 1 271 ? 4.652 23.391 -13.648 1 76.69 271 VAL B C 1
ATOM 8480 O O . VAL B 1 271 ? 4.738 22.219 -13.25 1 76.69 271 VAL B O 1
ATOM 8483 N N . ARG B 1 272 ? 4.754 23.578 -14.945 1 72.12 272 ARG B N 1
ATOM 8484 C CA . ARG B 1 272 ? 4.883 22.578 -16 1 72.12 272 ARG B CA 1
ATOM 8485 C C . ARG B 1 272 ? 3.812 21.5 -15.867 1 72.12 272 ARG B C 1
ATOM 8487 O O . ARG B 1 272 ? 4.125 20.297 -15.852 1 72.12 272 ARG B O 1
ATOM 8494 N N . LYS B 1 273 ? 2.711 21.859 -15.547 1 74.25 273 LYS B N 1
ATOM 8495 C CA . LYS B 1 273 ? 1.532 21 -15.477 1 74.25 273 LYS B CA 1
ATOM 8496 C C . LYS B 1 273 ? 1.538 20.172 -14.195 1 74.25 273 LYS B C 1
ATOM 8498 O O . LYS B 1 273 ? 0.933 19.094 -14.148 1 74.25 273 LYS B O 1
ATOM 8503 N N . ARG B 1 274 ? 2.352 20.594 -13.297 1 81.81 274 ARG B N 1
ATOM 8504 C CA . ARG B 1 274 ? 2.314 19.984 -11.969 1 81.81 274 ARG B CA 1
ATOM 8505 C C . ARG B 1 274 ? 2.002 21.016 -10.898 1 81.81 274 ARG B C 1
ATOM 8507 O O . ARG B 1 274 ? 2.191 22.219 -11.109 1 81.81 274 ARG B O 1
ATOM 8514 N N . TYR B 1 275 ? 1.477 20.531 -9.859 1 89.75 275 TYR B N 1
ATOM 8515 C CA . TYR B 1 275 ? 0.991 21.406 -8.797 1 89.75 275 TYR B CA 1
ATOM 8516 C C . TYR B 1 275 ? 1.699 21.109 -7.48 1 89.75 275 TYR B C 1
ATOM 8518 O O . TYR B 1 275 ? 1.341 20.156 -6.773 1 89.75 275 TYR B O 1
ATOM 8526 N N . PRO B 1 276 ? 2.676 21.922 -7.184 1 88.25 276 PRO B N 1
ATOM 8527 C CA . PRO B 1 276 ? 3.58 21.578 -6.082 1 88.25 276 PRO B CA 1
ATOM 8528 C C . PRO B 1 276 ? 2.998 21.922 -4.715 1 88.25 276 PRO B C 1
ATOM 8530 O O . PRO B 1 276 ? 3.5 21.438 -3.689 1 88.25 276 PRO B O 1
ATOM 8533 N N . ASN B 1 277 ? 1.926 22.766 -4.617 1 91.69 277 ASN B N 1
ATOM 8534 C CA . ASN B 1 277 ? 1.349 23.156 -3.334 1 91.69 277 ASN B CA 1
ATOM 8535 C C . ASN B 1 277 ? 0.87 21.938 -2.541 1 91.69 277 ASN B C 1
ATOM 8537 O O . ASN B 1 277 ? 0.489 20.922 -3.123 1 91.69 277 ASN B O 1
ATOM 8541 N N . ARG B 1 278 ? 1.034 22.125 -1.255 1 96.75 278 ARG B N 1
ATOM 8542 C CA . ARG B 1 278 ? 0.48 21.094 -0.376 1 96.75 278 ARG B CA 1
ATOM 8543 C C . ARG B 1 278 ? -0.97 21.406 -0.02 1 96.75 278 ARG B C 1
ATOM 8545 O O . ARG B 1 278 ? -1.33 22.578 0.181 1 96.75 278 ARG B O 1
ATOM 8552 N N . VAL B 1 279 ? -1.826 20.453 -0.005 1 98.25 279 VAL B N 1
ATOM 8553 C CA . VAL B 1 279 ? -3.229 20.625 0.359 1 98.25 279 VAL B CA 1
ATOM 8554 C C . VAL B 1 279 ? -3.533 19.828 1.626 1 98.25 279 VAL B C 1
ATOM 8556 O O . VAL B 1 279 ? -3.238 18.625 1.703 1 98.25 279 VAL B O 1
ATOM 8559 N N . PHE B 1 280 ? -4.055 20.484 2.602 1 98.31 280 PHE B N 1
ATOM 8560 C CA . PHE B 1 280 ? -4.457 19.844 3.848 1 98.31 280 PHE B CA 1
ATOM 8561 C C . PHE B 1 280 ? -5.977 19.828 3.986 1 98.31 280 PHE B C 1
ATOM 8563 O O . PHE B 1 280 ? -6.609 20.891 4.008 1 98.31 280 PHE B O 1
ATOM 8570 N N . TYR B 1 281 ? -6.551 18.688 3.986 1 98.06 281 TYR B N 1
ATOM 8571 C CA . TYR B 1 281 ? -7.977 18.484 4.234 1 98.06 281 TYR B CA 1
ATOM 8572 C C . TYR B 1 281 ? -8.227 18.125 5.695 1 98.06 281 TYR B C 1
ATOM 8574 O O . TYR B 1 281 ? -7.926 17.016 6.129 1 98.06 281 TYR B O 1
ATOM 8582 N N . ILE B 1 282 ? -8.844 19 6.418 1 96.81 282 ILE B N 1
ATOM 8583 C CA . ILE B 1 282 ? -8.906 18.906 7.871 1 96.81 282 ILE B CA 1
ATOM 8584 C C . ILE B 1 282 ? -10.336 18.609 8.305 1 96.81 282 ILE B C 1
ATOM 8586 O O . ILE B 1 282 ? -11.273 19.312 7.918 1 96.81 282 ILE B O 1
ATOM 8590 N N . LEU B 1 283 ? -10.484 17.562 9.047 1 92.69 283 LEU B N 1
ATOM 8591 C CA . LEU B 1 283 ? -11.781 17.125 9.562 1 92.69 283 LEU B CA 1
ATOM 8592 C C . LEU B 1 283 ? -11.719 16.859 11.062 1 92.69 283 LEU B C 1
ATOM 8594 O O . LEU B 1 283 ? -10.648 16.562 11.602 1 92.69 283 LEU B O 1
ATOM 8598 N N . PRO B 1 284 ? -12.797 16.938 11.727 1 85.75 284 PRO B N 1
ATOM 8599 C CA . PRO B 1 284 ? -12.781 16.891 13.188 1 85.75 284 PRO B CA 1
ATOM 8600 C C . PRO B 1 284 ? -12.641 15.461 13.719 1 85.75 284 PRO B C 1
ATOM 8602 O O . PRO B 1 284 ? -12.078 15.25 14.797 1 85.75 284 PRO B O 1
ATOM 8605 N N . TYR B 1 285 ? -13.18 14.477 13 1 79.25 285 TYR B N 1
ATOM 8606 C CA . TYR B 1 285 ? -13.297 13.148 13.594 1 79.25 285 TYR B CA 1
ATOM 8607 C C . TYR B 1 285 ? -12.539 12.109 12.773 1 79.25 285 TYR B C 1
ATOM 8609 O O . TYR B 1 285 ? -12.523 12.18 11.539 1 79.25 285 TYR B O 1
ATOM 8617 N N . LYS B 1 286 ? -12.031 11.102 13.438 1 81.12 286 LYS B N 1
ATOM 8618 C CA . LYS B 1 286 ? -11.211 10.07 12.805 1 81.12 286 LYS B CA 1
ATOM 8619 C C . LYS B 1 286 ? -12.016 9.273 11.781 1 81.12 286 LYS B C 1
ATOM 8621 O O . LYS B 1 286 ? -11.516 8.961 10.703 1 81.12 286 LYS B O 1
ATOM 8626 N N . VAL B 1 287 ? -13.219 8.953 12.172 1 76.25 287 VAL B N 1
ATOM 8627 C CA . VAL B 1 287 ? -14.07 8.148 11.297 1 76.25 287 VAL B CA 1
ATOM 8628 C C . VAL B 1 287 ? -14.305 8.891 9.984 1 76.25 287 VAL B C 1
ATOM 8630 O O . VAL B 1 287 ? -14.258 8.289 8.906 1 76.25 287 VAL B O 1
ATOM 8633 N N . SER B 1 288 ? -14.531 10.211 10.102 1 83.62 288 SER B N 1
ATOM 8634 C CA . SER B 1 288 ? -14.727 11.023 8.906 1 83.62 288 SER B CA 1
ATOM 8635 C C . SER B 1 288 ? -13.445 11.141 8.094 1 83.62 288 SER B C 1
ATOM 8637 O O . SER B 1 288 ? -13.492 11.211 6.863 1 83.62 288 SER B O 1
ATOM 8639 N N . ILE B 1 289 ? -12.367 11.148 8.766 1 90.88 289 ILE B N 1
ATOM 8640 C CA . ILE B 1 289 ? -11.07 11.258 8.109 1 90.88 289 ILE B CA 1
ATOM 8641 C C . ILE B 1 289 ? -10.797 10 7.289 1 90.88 289 ILE B C 1
ATOM 8643 O O . ILE B 1 289 ? -10.352 10.078 6.141 1 90.88 289 ILE B O 1
ATOM 8647 N N . ASN B 1 290 ? -11.07 8.812 7.879 1 87.12 290 ASN B N 1
ATOM 8648 C CA . ASN B 1 290 ? -10.883 7.555 7.16 1 87.12 290 ASN B CA 1
ATOM 8649 C C . ASN B 1 290 ? -11.766 7.484 5.914 1 87.12 290 ASN B C 1
ATOM 8651 O O . ASN B 1 290 ? -11.305 7.062 4.852 1 87.12 290 ASN B O 1
ATOM 8655 N N . ALA B 1 291 ? -13.031 7.879 6.109 1 85 291 ALA B N 1
ATOM 8656 C CA . ALA B 1 291 ? -13.953 7.891 4.977 1 85 291 ALA B CA 1
ATOM 8657 C C . ALA B 1 291 ? -13.477 8.844 3.889 1 85 291 ALA B C 1
ATOM 8659 O O . ALA B 1 291 ? -13.531 8.523 2.701 1 85 291 ALA B O 1
ATOM 8660 N N . MET B 1 292 ? -13.055 10.023 4.285 1 91.69 292 MET B N 1
ATOM 8661 C CA . MET B 1 292 ? -12.562 11.016 3.336 1 91.69 292 MET B CA 1
ATOM 8662 C C . MET B 1 292 ? -11.305 10.523 2.637 1 91.69 292 MET B C 1
ATOM 8664 O O . MET B 1 292 ? -11.102 10.789 1.451 1 91.69 292 MET B O 1
ATOM 8668 N N . TYR B 1 293 ? -10.438 9.836 3.381 1 93.56 293 TYR B N 1
ATOM 8669 C CA . TYR B 1 293 ? -9.234 9.227 2.818 1 93.56 293 TYR B CA 1
ATOM 8670 C C . TYR B 1 293 ? -9.586 8.312 1.652 1 93.56 293 TYR B C 1
ATOM 8672 O O . TYR B 1 293 ? -9 8.422 0.57 1 93.56 293 TYR B O 1
ATOM 8680 N N . GLU B 1 294 ? -10.5 7.441 1.849 1 88.88 294 GLU B N 1
ATOM 8681 C CA . GLU B 1 294 ? -10.93 6.523 0.799 1 88.88 294 GLU B CA 1
ATOM 8682 C C . GLU B 1 294 ? -11.547 7.277 -0.375 1 88.88 294 GLU B C 1
ATOM 8684 O O . GLU B 1 294 ? -11.312 6.93 -1.534 1 88.88 294 GLU B O 1
ATOM 8689 N N . ARG B 1 295 ? -12.336 8.297 -0.074 1 89.5 295 ARG B N 1
ATOM 8690 C CA . ARG B 1 295 ? -12.977 9.094 -1.115 1 89.5 295 ARG B CA 1
ATOM 8691 C C . ARG B 1 295 ? -11.945 9.82 -1.968 1 89.5 295 ARG B C 1
ATOM 8693 O O . ARG B 1 295 ? -12.016 9.789 -3.199 1 89.5 295 ARG B O 1
ATOM 8700 N N . LEU B 1 296 ? -11.055 10.453 -1.33 1 94.25 296 LEU B N 1
ATOM 8701 C CA . LEU B 1 296 ? -10.023 11.195 -2.059 1 94.25 296 LEU B CA 1
ATOM 8702 C C . LEU B 1 296 ? -9.141 10.25 -2.859 1 94.25 296 LEU B C 1
ATOM 8704 O O . LEU B 1 296 ? -8.68 10.594 -3.953 1 94.25 296 LEU B O 1
ATOM 8708 N N . LYS B 1 297 ? -8.867 9.094 -2.32 1 91.25 297 LYS B N 1
ATOM 8709 C CA . LYS B 1 297 ? -8.086 8.094 -3.043 1 91.25 297 LYS B CA 1
ATOM 8710 C C . LYS B 1 297 ? -8.781 7.691 -4.344 1 91.25 297 LYS B C 1
ATOM 8712 O O . LYS B 1 297 ? -8.117 7.336 -5.32 1 91.25 297 LYS B O 1
ATOM 8717 N N . SER B 1 298 ? -10.086 7.703 -4.359 1 88.12 298 SER B N 1
ATOM 8718 C CA . SER B 1 298 ? -10.828 7.363 -5.574 1 88.12 298 SER B CA 1
ATOM 8719 C C . SER B 1 298 ? -10.555 8.375 -6.684 1 88.12 298 SER B C 1
ATOM 8721 O O . SER B 1 298 ? -10.648 8.039 -7.867 1 88.12 298 SER B O 1
ATOM 8723 N N . TYR B 1 299 ? -10.25 9.641 -6.316 1 90.69 299 TYR B N 1
ATOM 8724 C CA . TYR B 1 299 ? -9.883 10.664 -7.285 1 90.69 299 TYR B CA 1
ATOM 8725 C C . TYR B 1 299 ? -8.398 10.609 -7.602 1 90.69 299 TYR B C 1
ATOM 8727 O O . TYR B 1 299 ? -7.977 10.961 -8.711 1 90.69 299 TYR B O 1
ATOM 8735 N N . LEU B 1 300 ? -7.648 10.234 -6.648 1 92.25 300 LEU B N 1
ATOM 8736 C CA . LEU B 1 300 ? -6.195 10.172 -6.746 1 92.25 300 LEU B CA 1
ATOM 8737 C C . LEU B 1 300 ? -5.688 8.781 -6.363 1 92.25 300 LEU B C 1
ATOM 8739 O O . LEU B 1 300 ? -4.996 8.625 -5.355 1 92.25 300 LEU B O 1
ATOM 8743 N N . PRO B 1 301 ? -5.91 7.805 -7.211 1 86.75 301 PRO B N 1
ATOM 8744 C CA . PRO B 1 301 ? -5.633 6.41 -6.859 1 86.75 301 PRO B CA 1
ATOM 8745 C C . PRO B 1 301 ? -4.141 6.09 -6.828 1 86.75 301 PRO B C 1
ATOM 8747 O O . PRO B 1 301 ? -3.74 5.043 -6.312 1 86.75 301 PRO B O 1
ATOM 8750 N N . GLU B 1 302 ? -3.307 6.969 -7.332 1 85.25 302 GLU B N 1
ATOM 8751 C CA . GLU B 1 302 ? -1.868 6.719 -7.312 1 85.25 302 GLU B CA 1
ATOM 8752 C C . GLU B 1 302 ? -1.348 6.602 -5.883 1 85.25 302 GLU B C 1
ATOM 8754 O O . GLU B 1 302 ? -1.75 7.371 -5.008 1 85.25 302 GLU B O 1
ATOM 8759 N N . GLY B 1 303 ? -0.581 5.699 -5.629 1 80.81 303 GLY B N 1
ATOM 8760 C CA . GLY B 1 303 ? -0.069 5.414 -4.297 1 80.81 303 GLY B CA 1
ATOM 8761 C C . GLY B 1 303 ? 0.704 6.574 -3.693 1 80.81 303 GLY B C 1
ATOM 8762 O O . GLY B 1 303 ? 1.536 7.188 -4.363 1 80.81 303 GLY B O 1
ATOM 8763 N N . GLY B 1 304 ? 0.389 6.883 -2.42 1 88.31 304 GLY B N 1
ATOM 8764 C CA . GLY B 1 304 ? 1.107 7.895 -1.658 1 88.31 304 GLY B CA 1
ATOM 8765 C C . GLY B 1 304 ? 0.595 9.297 -1.898 1 88.31 304 GLY B C 1
ATOM 8766 O O . GLY B 1 304 ? 1.005 10.242 -1.216 1 88.31 304 GLY B O 1
ATOM 8767 N N . MET B 1 305 ? -0.375 9.461 -2.842 1 92.94 305 MET B N 1
ATOM 8768 C CA . MET B 1 305 ? -0.861 10.789 -3.201 1 92.94 305 MET B CA 1
ATOM 8769 C C . MET B 1 305 ? -1.648 11.414 -2.051 1 92.94 305 MET B C 1
ATOM 8771 O O . MET B 1 305 ? -1.591 12.625 -1.837 1 92.94 305 MET B O 1
ATOM 8775 N N . VAL B 1 306 ? -2.412 10.602 -1.363 1 95.88 306 VAL B N 1
ATOM 8776 C CA . VAL B 1 306 ? -3.219 11.055 -0.234 1 95.88 306 VAL B CA 1
ATOM 8777 C C . VAL B 1 306 ? -2.691 10.43 1.058 1 95.88 306 VAL B C 1
ATOM 8779 O O . VAL B 1 306 ? -2.529 9.211 1.146 1 95.88 306 VAL B O 1
ATOM 8782 N N . ALA B 1 307 ? -2.326 11.281 1.963 1 96.5 307 ALA B N 1
ATOM 8783 C CA . ALA B 1 307 ? -1.845 10.812 3.258 1 96.5 307 ALA B CA 1
ATOM 8784 C C . ALA B 1 307 ? -2.955 10.852 4.305 1 96.5 307 ALA B C 1
ATOM 8786 O O . ALA B 1 307 ? -3.828 11.719 4.258 1 96.5 307 ALA B O 1
ATOM 8787 N N . LEU B 1 308 ? -2.951 9.914 5.176 1 93.56 308 LEU B N 1
ATOM 8788 C CA . LEU B 1 308 ? -3.871 9.789 6.301 1 93.56 308 LEU B CA 1
ATOM 8789 C C . LEU B 1 308 ? -3.145 10.008 7.621 1 93.56 308 LEU B C 1
ATOM 8791 O O . LEU B 1 308 ? -2.189 9.289 7.934 1 93.56 308 LEU B O 1
ATOM 8795 N N . LEU B 1 309 ? -3.564 11.023 8.398 1 91.75 309 LEU B N 1
ATOM 8796 C CA . LEU B 1 309 ? -2.85 11.297 9.641 1 91.75 309 LEU B CA 1
ATOM 8797 C C . LEU B 1 309 ? -3.828 11.523 10.789 1 91.75 309 LEU B C 1
ATOM 8799 O O . LEU B 1 309 ? -4.602 12.477 10.773 1 91.75 309 LEU B O 1
ATOM 8803 N N . HIS B 1 310 ? -3.832 10.742 11.758 1 86.5 310 HIS B N 1
ATOM 8804 C CA . HIS B 1 310 ? -4.434 10.844 13.086 1 86.5 310 HIS B CA 1
ATOM 8805 C C . HIS B 1 310 ? -3.83 9.828 14.047 1 86.5 310 HIS B C 1
ATOM 8807 O O . HIS B 1 310 ? -2.936 9.062 13.664 1 86.5 310 HIS B O 1
ATOM 8813 N N . SER B 1 311 ? -4.25 9.742 15.219 1 76.81 311 SER B N 1
ATOM 8814 C CA . SER B 1 311 ? -3.604 8.969 16.266 1 76.81 311 SER B CA 1
ATOM 8815 C C . SER B 1 311 ? -3.633 7.473 15.961 1 76.81 311 SER B C 1
ATOM 8817 O O . SER B 1 311 ? -2.74 6.73 16.375 1 76.81 311 SER B O 1
ATOM 8819 N N . SER B 1 312 ? -4.641 6.977 15.211 1 79.31 312 SER B N 1
ATOM 8820 C CA . SER B 1 312 ? -4.77 5.547 14.953 1 79.31 312 SER B CA 1
ATOM 8821 C C . SER B 1 312 ? -4.605 5.238 13.469 1 79.31 312 SER B C 1
ATOM 8823 O O . SER B 1 312 ? -5.062 4.199 12.984 1 79.31 312 SER B O 1
ATOM 8825 N N . SER B 1 313 ? -3.992 6.176 12.773 1 86.38 313 SER B N 1
ATOM 8826 C CA . SER B 1 313 ? -3.85 6.023 11.328 1 86.38 313 SER B CA 1
ATOM 8827 C C . SER B 1 313 ? -3.051 4.773 10.984 1 86.38 313 SER B C 1
ATOM 8829 O O . SER B 1 313 ? -3.352 4.09 10 1 86.38 313 SER B O 1
ATOM 8831 N N . GLN B 1 314 ? -1.986 4.512 11.789 1 84.81 314 GLN B N 1
ATOM 8832 C CA . GLN B 1 314 ? -1.145 3.35 11.531 1 84.81 314 GLN B CA 1
ATOM 8833 C C . GLN B 1 314 ? -1.955 2.057 11.594 1 84.81 314 GLN B C 1
ATOM 8835 O O . GLN B 1 314 ? -1.789 1.172 10.75 1 84.81 314 GLN B O 1
ATOM 8840 N N . TYR B 1 315 ? -2.768 1.965 12.547 1 82.44 315 TYR B N 1
ATOM 8841 C CA . TYR B 1 315 ? -3.594 0.773 12.711 1 82.44 315 TYR B CA 1
ATOM 8842 C C . TYR B 1 315 ? -4.582 0.637 11.555 1 82.44 315 TYR B C 1
ATOM 8844 O O . TYR B 1 315 ? -4.809 -0.465 11.055 1 82.44 315 TYR B O 1
ATOM 8852 N N . TYR B 1 316 ? -5.195 1.695 11.18 1 83.75 316 TYR B N 1
ATOM 8853 C CA . TYR B 1 316 ? -6.117 1.682 10.055 1 83.75 316 TYR B CA 1
ATOM 8854 C C . TYR B 1 316 ? -5.438 1.14 8.797 1 83.75 316 TYR B C 1
ATOM 8856 O O . TYR B 1 316 ? -6 0.297 8.094 1 83.75 316 TYR B O 1
ATOM 8864 N N . LEU B 1 317 ? -4.27 1.603 8.508 1 85.69 317 LEU B N 1
ATOM 8865 C CA . LEU B 1 317 ? -3.518 1.164 7.34 1 85.69 317 LEU B CA 1
ATOM 8866 C C . LEU B 1 317 ? -3.182 -0.321 7.434 1 85.69 317 LEU B C 1
ATOM 8868 O O . LEU B 1 317 ? -3.229 -1.037 6.43 1 85.69 317 LEU B O 1
ATOM 8872 N N . TYR B 1 318 ? -2.84 -0.759 8.602 1 83.88 318 TYR B N 1
ATOM 8873 C CA . TYR B 1 318 ? -2.514 -2.158 8.852 1 83.88 318 TYR B CA 1
ATOM 8874 C C . TYR B 1 318 ? -3.707 -3.059 8.547 1 83.88 318 TYR B C 1
ATOM 8876 O O . TYR B 1 318 ? -3.59 -4.02 7.789 1 83.88 318 TYR B O 1
ATOM 8884 N N . VAL B 1 319 ? -4.828 -2.686 9.102 1 78 319 VAL B N 1
ATOM 8885 C CA . VAL B 1 319 ? -6.023 -3.512 8.953 1 78 319 VAL B CA 1
ATOM 8886 C C . VAL B 1 319 ? -6.5 -3.48 7.504 1 78 319 VAL B C 1
ATOM 8888 O O . VAL B 1 319 ? -7.07 -4.457 7.012 1 78 319 VAL B O 1
ATOM 8891 N N . SER B 1 320 ? -6.148 -2.379 6.855 1 79.69 320 SER B N 1
ATOM 8892 C CA . SER B 1 320 ? -6.57 -2.229 5.465 1 79.69 320 SER B CA 1
ATOM 8893 C C . SER B 1 320 ? -5.613 -2.943 4.516 1 79.69 320 SER B C 1
ATOM 8895 O O . SER B 1 320 ? -5.82 -2.938 3.301 1 79.69 320 SER B O 1
ATOM 8897 N N . GLY B 1 321 ? -4.504 -3.553 5.035 1 77.69 321 GLY B N 1
ATOM 8898 C CA . GLY B 1 321 ? -3.596 -4.363 4.242 1 77.69 321 GLY B CA 1
ATOM 8899 C C . GLY B 1 321 ? -2.555 -3.547 3.5 1 77.69 321 GLY B C 1
ATOM 8900 O O . GLY B 1 321 ? -1.887 -4.055 2.598 1 77.69 321 GLY B O 1
ATOM 8901 N N . TYR B 1 322 ? -2.424 -2.301 3.797 1 80.69 322 TYR B N 1
ATOM 8902 C CA . TYR B 1 322 ? -1.425 -1.455 3.156 1 80.69 322 TYR B CA 1
ATOM 8903 C C . TYR B 1 322 ? -0.044 -1.689 3.756 1 80.69 322 TYR B C 1
ATOM 8905 O O . TYR B 1 322 ? 0.092 -2.395 4.758 1 80.69 322 TYR B O 1
ATOM 8913 N N . GLU B 1 323 ? 0.965 -1.161 3.07 1 84.81 323 GLU B N 1
ATOM 8914 C CA . GLU B 1 323 ? 2.293 -1.117 3.674 1 84.81 323 GLU B CA 1
ATOM 8915 C C . GLU B 1 323 ? 2.361 -0.071 4.781 1 84.81 323 GLU B C 1
ATOM 8917 O O . GLU B 1 323 ? 3 0.971 4.621 1 84.81 323 GLU B O 1
ATOM 8922 N N . TYR B 1 324 ? 1.788 -0.465 5.93 1 84.56 324 TYR B N 1
ATOM 8923 C CA . TYR B 1 324 ? 1.457 0.505 6.969 1 84.56 324 TYR B CA 1
ATOM 8924 C C . TYR B 1 324 ? 2.717 1.143 7.539 1 84.56 324 TYR B C 1
ATOM 8926 O O . TYR B 1 324 ? 2.732 2.338 7.844 1 84.56 324 TYR B O 1
ATOM 8934 N N . ARG B 1 325 ? 3.838 0.42 7.688 1 86.06 325 ARG B N 1
ATOM 8935 C CA . ARG B 1 325 ? 5.051 0.992 8.258 1 86.06 325 ARG B CA 1
ATOM 8936 C C . ARG B 1 325 ? 5.652 2.043 7.332 1 86.06 325 ARG B C 1
ATOM 8938 O O . ARG B 1 325 ? 5.988 3.146 7.77 1 86.06 325 ARG B O 1
ATOM 8945 N N . ARG B 1 326 ? 5.703 1.648 6.105 1 88.44 326 ARG B N 1
ATOM 8946 C CA . ARG B 1 326 ? 6.266 2.547 5.102 1 88.44 326 ARG B CA 1
ATOM 8947 C C . ARG B 1 326 ? 5.398 3.793 4.938 1 88.44 326 ARG B C 1
ATOM 8949 O O . ARG B 1 326 ? 5.906 4.914 4.984 1 88.44 326 ARG B O 1
ATOM 8956 N N . LEU B 1 327 ? 4.141 3.576 4.793 1 89.62 327 LEU B N 1
ATOM 8957 C CA . LEU B 1 327 ? 3.236 4.684 4.504 1 89.62 327 LEU B CA 1
ATOM 8958 C C . LEU B 1 327 ? 3.121 5.621 5.703 1 89.62 327 LEU B C 1
ATOM 8960 O O . LEU B 1 327 ? 3.094 6.844 5.539 1 89.62 327 LEU B O 1
ATOM 8964 N N . THR B 1 328 ? 3.037 5.094 6.91 1 90.06 328 THR B N 1
ATOM 8965 C CA . THR B 1 328 ? 2.965 5.938 8.094 1 90.06 328 THR B CA 1
ATOM 8966 C C . THR B 1 328 ? 4.199 6.828 8.203 1 90.06 328 THR B C 1
ATOM 8968 O O . THR B 1 328 ? 4.094 8.008 8.555 1 90.06 328 THR B O 1
ATOM 8971 N N . ASN B 1 329 ? 5.301 6.242 7.91 1 91 329 ASN B N 1
ATOM 8972 C CA . ASN B 1 329 ? 6.547 7 7.945 1 91 329 ASN B CA 1
ATOM 8973 C C . ASN B 1 329 ? 6.555 8.109 6.902 1 91 329 ASN B C 1
ATOM 8975 O O . ASN B 1 329 ? 6.922 9.25 7.203 1 91 329 ASN B O 1
ATOM 8979 N N . LEU B 1 330 ? 6.086 7.852 5.789 1 93.06 330 LEU B N 1
ATOM 8980 C CA . LEU B 1 330 ? 6.105 8.812 4.691 1 93.06 330 LEU B CA 1
ATOM 8981 C C . LEU B 1 330 ? 5.055 9.898 4.898 1 93.06 330 LEU B C 1
ATOM 8983 O O . LEU B 1 330 ? 5.293 11.07 4.586 1 93.06 330 LEU B O 1
ATOM 8987 N N . TYR B 1 331 ? 3.922 9.531 5.41 1 92.69 331 TYR B N 1
ATOM 8988 C CA . TYR B 1 331 ? 2.803 10.453 5.57 1 92.69 331 TYR B CA 1
ATOM 8989 C C . TYR B 1 331 ? 3.141 11.562 6.562 1 92.69 331 TYR B C 1
ATOM 8991 O O . TYR B 1 331 ? 2.539 12.633 6.531 1 92.69 331 TYR B O 1
ATOM 8999 N N . ARG B 1 332 ? 4.113 11.352 7.387 1 92.56 332 ARG B N 1
ATOM 9000 C CA . ARG B 1 332 ? 4.52 12.344 8.375 1 92.56 332 ARG B CA 1
ATOM 9001 C C . ARG B 1 332 ? 5.598 13.266 7.812 1 92.56 332 ARG B C 1
ATOM 9003 O O . ARG B 1 332 ? 6.016 14.219 8.477 1 92.56 332 ARG B O 1
ATOM 9010 N N . LYS B 1 333 ? 6.039 13.031 6.672 1 95.88 333 LYS B N 1
ATOM 9011 C CA . LYS B 1 333 ? 7.09 13.812 6.02 1 95.88 333 LYS B CA 1
ATOM 9012 C C . LYS B 1 333 ? 6.52 14.664 4.891 1 95.88 333 LYS B C 1
ATOM 9014 O O . LYS B 1 333 ? 5.32 14.602 4.602 1 95.88 333 LYS B O 1
ATOM 9019 N N . ILE B 1 334 ? 7.363 15.594 4.41 1 96.75 334 ILE B N 1
ATOM 9020 C CA . ILE B 1 334 ? 6.953 16.344 3.232 1 96.75 334 ILE B CA 1
ATOM 9021 C C . ILE B 1 334 ? 7.027 15.461 1.993 1 96.75 334 ILE B C 1
ATOM 9023 O O . ILE B 1 334 ? 8.047 15.445 1.293 1 96.75 334 ILE B O 1
ATOM 9027 N N . TYR B 1 335 ? 6.027 14.648 1.824 1 96.75 335 TYR B N 1
ATOM 9028 C CA . TYR B 1 335 ? 6.031 13.672 0.741 1 96.75 335 TYR B CA 1
ATOM 9029 C C . TYR B 1 335 ? 4.723 13.719 -0.038 1 96.75 335 TYR B C 1
ATOM 9031 O O . TYR B 1 335 ? 4.699 14.125 -1.203 1 96.75 335 TYR B O 1
ATOM 9039 N N . SER B 1 336 ? 3.582 13.398 0.596 1 96.94 336 SER B N 1
ATOM 9040 C CA . SER B 1 336 ? 2.268 13.391 -0.038 1 96.94 336 SER B CA 1
ATOM 9041 C C . SER B 1 336 ? 1.756 14.812 -0.27 1 96.94 336 SER B C 1
ATOM 9043 O O . SER B 1 336 ? 1.78 15.641 0.641 1 96.94 336 SER B O 1
ATOM 9045 N N . PRO B 1 337 ? 1.271 15.055 -1.429 1 97 337 PRO B N 1
ATOM 9046 C CA . PRO B 1 337 ? 0.829 16.422 -1.718 1 97 337 PRO B CA 1
ATOM 9047 C C . PRO B 1 337 ? -0.516 16.75 -1.075 1 97 337 PRO B C 1
ATOM 9049 O O . PRO B 1 337 ? -0.845 17.922 -0.897 1 97 337 PRO B O 1
ATOM 9052 N N . MET B 1 338 ? -1.288 15.789 -0.775 1 97.56 338 MET B N 1
ATOM 9053 C CA . MET B 1 338 ? -2.566 15.977 -0.094 1 97.56 338 MET B CA 1
ATOM 9054 C C . MET B 1 338 ? -2.627 15.156 1.188 1 97.56 338 MET B C 1
ATOM 9056 O O . MET B 1 338 ? -2.334 13.961 1.176 1 97.56 338 MET B O 1
ATOM 9060 N N . LYS B 1 339 ? -2.951 15.812 2.277 1 97.81 339 LYS B N 1
ATOM 9061 C CA . LYS B 1 339 ? -3.061 15.133 3.564 1 97.81 339 LYS B CA 1
ATOM 9062 C C . LYS B 1 339 ? -4.453 15.312 4.164 1 97.81 339 LYS B C 1
ATOM 9064 O O . LYS B 1 339 ? -5.012 16.406 4.125 1 97.81 339 LYS B O 1
ATOM 9069 N N . VAL B 1 340 ? -5.09 14.273 4.559 1 97.38 340 VAL B N 1
ATOM 9070 C CA . VAL B 1 340 ? -6.328 14.297 5.328 1 97.38 340 VAL B CA 1
ATOM 9071 C C . VAL B 1 340 ? -6.027 14.047 6.805 1 97.38 340 VAL B C 1
ATOM 9073 O O . VAL B 1 340 ? -5.461 13.016 7.164 1 97.38 340 VAL B O 1
ATOM 9076 N N . LEU B 1 341 ? -6.348 15 7.652 1 96.19 341 LEU B N 1
ATOM 9077 C CA . LEU B 1 341 ? -5.859 14.891 9.023 1 96.19 341 LEU B CA 1
ATOM 9078 C C . LEU B 1 341 ? -6.762 15.656 9.984 1 96.19 341 LEU B C 1
ATOM 9080 O O . LEU B 1 341 ? -7.688 16.359 9.555 1 96.19 341 LEU B O 1
ATOM 9084 N N . THR B 1 342 ? -6.57 15.477 11.258 1 90.25 342 THR B N 1
ATOM 9085 C CA . THR B 1 342 ? -7.23 16.25 12.297 1 90.25 342 THR B CA 1
ATOM 9086 C C . THR B 1 342 ? -6.531 17.594 12.492 1 90.25 342 THR B C 1
ATOM 9088 O O . THR B 1 342 ? -5.344 17.734 12.195 1 90.25 342 THR B O 1
ATOM 9091 N N . PRO B 1 343 ? -7.285 18.594 12.953 1 90.19 343 PRO B N 1
ATOM 9092 C CA . PRO B 1 343 ? -6.641 19.891 13.211 1 90.19 343 PRO B CA 1
ATOM 9093 C C . PRO B 1 343 ? -5.473 19.781 14.188 1 90.19 343 PRO B C 1
ATOM 9095 O O . PRO B 1 343 ? -4.5 20.531 14.078 1 90.19 343 PRO B O 1
ATOM 9098 N N . PHE B 1 344 ? -5.512 18.812 15.047 1 85.62 344 PHE B N 1
ATOM 9099 C CA . PHE B 1 344 ? -4.492 18.641 16.078 1 85.62 344 PHE B CA 1
ATOM 9100 C C . PHE B 1 344 ? -3.131 18.359 15.445 1 85.62 344 PHE B C 1
ATOM 9102 O O . PHE B 1 344 ? -2.1 18.781 15.984 1 85.62 344 PHE B O 1
ATOM 9109 N N . GLN B 1 345 ? -3.186 17.656 14.398 1 89.69 345 GLN B N 1
ATOM 9110 C CA . GLN B 1 345 ? -1.942 17.297 13.727 1 89.69 345 GLN B CA 1
ATOM 9111 C C . GLN B 1 345 ? -1.215 18.547 13.219 1 89.69 345 GLN B C 1
ATOM 9113 O O . GLN B 1 345 ? 0.017 18.578 13.172 1 89.69 345 GLN B O 1
ATOM 9118 N N . ILE B 1 346 ? -1.924 19.562 12.891 1 93.19 346 ILE B N 1
ATOM 9119 C CA . ILE B 1 346 ? -1.335 20.781 12.344 1 93.19 346 ILE B CA 1
ATOM 9120 C C . ILE B 1 346 ? -1.043 21.766 13.477 1 93.19 346 ILE B C 1
ATOM 9122 O O . ILE B 1 346 ? -0.073 22.531 13.414 1 93.19 346 ILE B O 1
ATOM 9126 N N . MET B 1 347 ? -1.862 21.734 14.547 1 92.12 347 MET B N 1
ATOM 9127 C CA . MET B 1 347 ? -1.748 22.688 15.656 1 92.12 347 MET B CA 1
ATOM 9128 C C . MET B 1 347 ? -0.398 22.547 16.359 1 92.12 347 MET B C 1
ATOM 9130 O O . MET B 1 347 ? 0.127 23.516 16.891 1 92.12 347 MET B O 1
ATOM 9134 N N . LYS B 1 348 ? 0.185 21.391 16.266 1 89.62 348 LYS B N 1
ATOM 9135 C CA . LYS B 1 348 ? 1.466 21.109 16.906 1 89.62 348 LYS B CA 1
ATOM 9136 C C . LYS B 1 348 ? 2.529 22.125 16.469 1 89.62 348 LYS B C 1
ATOM 9138 O O . LYS B 1 348 ? 3.326 22.578 17.297 1 89.62 348 LYS B O 1
ATOM 9143 N N . ALA B 1 349 ? 2.512 22.484 15.289 1 92.38 349 ALA B N 1
ATOM 9144 C CA . ALA B 1 349 ? 3.518 23.375 14.727 1 92.38 349 ALA B CA 1
ATOM 9145 C C . ALA B 1 349 ? 3.479 24.75 15.406 1 92.38 349 ALA B C 1
ATOM 9147 O O . ALA B 1 349 ? 4.516 25.391 15.586 1 92.38 349 ALA B O 1
ATOM 9148 N N . PHE B 1 350 ? 2.375 25.203 15.898 1 93.06 350 PHE B N 1
ATOM 9149 C CA . PHE B 1 350 ? 2.195 26.547 16.422 1 93.06 350 PHE B CA 1
ATOM 9150 C C . PHE B 1 350 ? 2.471 26.594 17.922 1 93.06 350 PHE B C 1
ATOM 9152 O O . PHE B 1 350 ? 2.604 27.672 18.5 1 93.06 350 PHE B O 1
ATOM 9159 N N . PHE B 1 351 ? 2.619 25.391 18.406 1 89.62 351 PHE B N 1
ATOM 9160 C CA . PHE B 1 351 ? 2.975 25.281 19.812 1 89.62 351 PHE B CA 1
ATOM 9161 C C . PHE B 1 351 ? 4.414 24.812 19.984 1 89.62 351 PHE B C 1
ATOM 9163 O O . PHE B 1 351 ? 4.859 24.547 21.094 1 89.62 351 PHE B O 1
ATOM 9170 N N . GLY B 1 352 ? 5.082 24.672 18.875 1 91.5 352 GLY B N 1
ATOM 9171 C CA . GLY B 1 352 ? 6.473 24.25 18.906 1 91.5 352 GLY B CA 1
ATOM 9172 C C . GLY B 1 352 ? 6.648 22.797 19.297 1 91.5 352 GLY B C 1
ATOM 9173 O O . GLY B 1 352 ? 7.613 22.438 19.984 1 91.5 352 GLY B O 1
ATOM 9174 N N . VAL B 1 353 ? 5.734 22 18.922 1 88.12 353 VAL B N 1
ATOM 9175 C CA . VAL B 1 353 ? 5.762 20.594 19.312 1 88.12 353 VAL B CA 1
ATOM 9176 C C . VAL B 1 353 ? 6.246 19.734 18.156 1 88.12 353 VAL B C 1
ATOM 9178 O O . VAL B 1 353 ? 5.852 19.953 17 1 88.12 353 VAL B O 1
ATOM 9181 N N . GLY B 1 354 ? 7.164 18.812 18.469 1 86.69 354 GLY B N 1
ATOM 9182 C CA . GLY B 1 354 ? 7.691 17.906 17.438 1 86.69 354 GLY B CA 1
ATOM 9183 C C . GLY B 1 354 ? 8.641 18.594 16.484 1 86.69 354 GLY B C 1
ATOM 9184 O O . GLY B 1 354 ? 9.453 19.438 16.891 1 86.69 354 GLY B O 1
ATOM 9185 N N . PHE B 1 355 ? 8.609 18.172 15.219 1 89.62 355 PHE B N 1
ATOM 9186 C CA . PHE B 1 355 ? 9.391 18.812 14.164 1 89.62 355 PHE B CA 1
ATOM 9187 C C . PHE B 1 355 ? 8.641 19.984 13.555 1 89.62 355 PHE B C 1
ATOM 9189 O O . PHE B 1 355 ? 8.367 20 12.352 1 89.62 355 PHE B O 1
ATOM 9196 N N . TYR B 1 356 ? 8.391 20.969 14.406 1 93.69 356 TYR B N 1
ATOM 9197 C CA . TYR B 1 356 ? 7.473 22.016 14 1 93.69 356 TYR B CA 1
ATOM 9198 C C . TYR B 1 356 ? 8.078 22.891 12.906 1 93.69 356 TYR B C 1
ATOM 9200 O O . TYR B 1 356 ? 7.359 23.438 12.07 1 93.69 356 TYR B O 1
ATOM 9208 N N . GLU B 1 357 ? 9.469 23 12.844 1 96.75 357 GLU B N 1
ATOM 9209 C CA . GLU B 1 357 ? 10.094 23.766 11.766 1 96.75 357 GLU B CA 1
ATOM 9210 C C . GLU B 1 357 ? 9.805 23.141 10.406 1 96.75 357 GLU B C 1
ATOM 9212 O O . GLU B 1 357 ? 9.508 23.859 9.445 1 96.75 357 GLU B O 1
ATOM 9217 N N . MET B 1 358 ? 9.883 21.812 10.383 1 97.06 358 MET B N 1
ATOM 9218 C CA . MET B 1 358 ? 9.57 21.094 9.148 1 97.06 358 MET B CA 1
ATOM 9219 C C . MET B 1 358 ? 8.094 21.25 8.797 1 97.06 358 MET B C 1
ATOM 9221 O O . MET B 1 358 ? 7.75 21.484 7.633 1 97.06 358 MET B O 1
ATOM 9225 N N . GLU B 1 359 ? 7.23 21.141 9.742 1 96.25 359 GLU B N 1
ATOM 9226 C CA . GLU B 1 359 ? 5.789 21.266 9.531 1 96.25 359 GLU B CA 1
ATOM 9227 C C . GLU B 1 359 ? 5.418 22.656 9.023 1 96.25 359 GLU B C 1
ATOM 9229 O O . GLU B 1 359 ? 4.605 22.797 8.109 1 96.25 359 GLU B O 1
ATOM 9234 N N . LEU B 1 360 ? 5.98 23.656 9.664 1 96.69 360 LEU B N 1
ATOM 9235 C CA . LEU B 1 360 ? 5.699 25.031 9.258 1 96.69 360 LEU B CA 1
ATOM 9236 C C . LEU B 1 360 ? 6.18 25.281 7.828 1 96.69 360 LEU B C 1
ATOM 9238 O O . LEU B 1 360 ? 5.531 26 7.07 1 96.69 360 LEU B O 1
ATOM 9242 N N . SER B 1 361 ? 7.34 24.688 7.5 1 97.56 361 SER B N 1
ATOM 9243 C CA . SER B 1 361 ? 7.852 24.812 6.137 1 97.56 361 SER B CA 1
ATOM 9244 C C . SER B 1 361 ? 6.891 24.188 5.129 1 97.56 361 SER B C 1
ATOM 9246 O O . SER B 1 361 ? 6.73 24.703 4.02 1 97.56 361 SER B O 1
ATOM 9248 N N . GLU B 1 362 ? 6.266 23.078 5.496 1 97.25 362 GLU B N 1
ATOM 9249 C CA . GLU B 1 362 ? 5.316 22.406 4.613 1 97.25 362 GLU B CA 1
ATOM 9250 C C . GLU B 1 362 ? 4.02 23.203 4.492 1 97.25 362 GLU B C 1
ATOM 9252 O O . GLU B 1 362 ? 3.389 23.219 3.432 1 97.25 362 GLU B O 1
ATOM 9257 N N . LEU B 1 363 ? 3.615 23.859 5.547 1 97.62 363 LEU B N 1
ATOM 9258 C CA . LEU B 1 363 ? 2.346 24.578 5.617 1 97.62 363 LEU B CA 1
ATOM 9259 C C . LEU B 1 363 ? 2.422 25.891 4.859 1 97.62 363 LEU B C 1
ATOM 9261 O O . LEU B 1 363 ? 1.393 26.453 4.48 1 97.62 363 LEU B O 1
ATOM 9265 N N . ALA B 1 364 ? 3.646 26.438 4.703 1 96.81 364 ALA B N 1
ATOM 9266 C CA . ALA B 1 364 ? 3.795 27.672 3.961 1 96.81 364 ALA B CA 1
ATOM 9267 C C . ALA B 1 364 ? 3.285 27.531 2.529 1 96.81 364 ALA B C 1
ATOM 9269 O O . ALA B 1 364 ? 3.562 26.531 1.867 1 96.81 364 ALA B O 1
ATOM 9270 N N . LYS B 1 365 ? 2.406 28.484 2.133 1 95.44 365 LYS B N 1
ATOM 9271 C CA . LYS B 1 365 ? 1.799 28.578 0.809 1 95.44 365 LYS B CA 1
ATOM 9272 C C . LYS B 1 365 ? 0.912 27.375 0.528 1 95.44 365 LYS B C 1
ATOM 9274 O O . LYS B 1 365 ? 0.684 27.016 -0.631 1 95.44 365 LYS B O 1
ATOM 9279 N N . SER B 1 366 ? 0.49 26.672 1.571 1 97.56 366 SER B N 1
ATOM 9280 C CA . SER B 1 366 ? -0.398 25.516 1.417 1 97.56 366 SER B CA 1
ATOM 9281 C C . SER B 1 366 ? -1.854 25.953 1.294 1 97.56 366 SER B C 1
ATOM 9283 O O . SER B 1 366 ? -2.164 27.141 1.443 1 97.56 366 SER B O 1
ATOM 9285 N N . LEU B 1 367 ? -2.693 25.062 0.88 1 98.25 367 LEU B N 1
ATOM 9286 C CA . LEU B 1 367 ? -4.141 25.234 0.907 1 98.25 367 LEU B CA 1
ATOM 9287 C C . LEU B 1 367 ? -4.758 24.438 2.051 1 98.25 367 LEU B C 1
ATOM 9289 O O . LEU B 1 367 ? -4.523 23.234 2.168 1 98.25 367 LEU B O 1
ATOM 9293 N N . LEU B 1 368 ? -5.488 25.109 2.891 1 98.38 368 LEU B N 1
ATOM 9294 C CA . LEU B 1 368 ? -6.113 24.484 4.047 1 98.38 368 LEU B CA 1
ATOM 9295 C C . LEU B 1 368 ? -7.629 24.422 3.879 1 98.38 368 LEU B C 1
ATOM 9297 O O . LEU B 1 368 ? -8.281 25.453 3.703 1 98.38 368 LEU B O 1
ATOM 9301 N N . ILE B 1 369 ? -8.164 23.234 3.895 1 98.31 369 ILE B N 1
ATOM 9302 C CA . ILE B 1 369 ? -9.602 23.016 3.799 1 98.31 369 ILE B CA 1
ATOM 9303 C C . ILE B 1 369 ? -10.148 22.531 5.141 1 98.31 369 ILE B C 1
ATOM 9305 O O . ILE B 1 369 ? -9.805 21.438 5.594 1 98.31 369 ILE B O 1
ATOM 9309 N N . PHE B 1 370 ? -10.93 23.312 5.758 1 97.25 370 PHE B N 1
ATOM 9310 C CA . PHE B 1 370 ? -11.594 22.922 6.992 1 97.25 370 PHE B CA 1
ATOM 9311 C C . PHE B 1 370 ? -13.031 22.5 6.719 1 97.25 370 PHE B C 1
ATOM 9313 O O . PHE B 1 370 ? -13.859 23.328 6.32 1 97.25 370 PHE B O 1
ATOM 9320 N N . ASP B 1 371 ? -13.266 21.25 6.887 1 93.56 371 ASP B N 1
ATOM 9321 C CA . ASP B 1 371 ? -14.609 20.703 6.715 1 93.56 371 ASP B CA 1
ATOM 9322 C C . ASP B 1 371 ? -15.297 20.5 8.062 1 93.56 371 ASP B C 1
ATOM 9324 O O . ASP B 1 371 ? -14.672 20.078 9.039 1 93.56 371 ASP B O 1
ATOM 9328 N N . GLU B 1 372 ? -16.547 20.922 8.211 1 89.12 372 GLU B N 1
ATOM 9329 C CA . GLU B 1 372 ? -17.391 20.875 9.414 1 89.12 372 GLU B CA 1
ATOM 9330 C C . GLU B 1 372 ? -16.766 21.688 10.547 1 89.12 372 GLU B C 1
ATOM 9332 O O . GLU B 1 372 ? -16.578 21.172 11.648 1 89.12 372 GLU B O 1
ATOM 9337 N N . ILE B 1 373 ? -16.5 22.906 10.281 1 91.25 373 ILE B N 1
ATOM 9338 C CA . ILE B 1 373 ? -15.773 23.797 11.188 1 91.25 373 ILE B CA 1
ATOM 9339 C C . ILE B 1 373 ? -16.625 24.062 12.43 1 91.25 373 ILE B C 1
ATOM 9341 O O . ILE B 1 373 ? -16.078 24.359 13.5 1 91.25 373 ILE B O 1
ATOM 9345 N N . HIS B 1 374 ? -17.953 23.844 12.359 1 84.94 374 HIS B N 1
ATOM 9346 C CA . HIS B 1 374 ? -18.875 24.234 13.43 1 84.94 374 HIS B CA 1
ATOM 9347 C C . HIS B 1 374 ? -18.797 23.25 14.594 1 84.94 374 HIS B C 1
ATOM 9349 O O . HIS B 1 374 ? -19.281 23.547 15.688 1 84.94 374 HIS B O 1
ATOM 9355 N N . VAL B 1 375 ? -18.188 22.172 14.367 1 82.31 375 VAL B N 1
ATOM 9356 C CA . VAL B 1 375 ? -18.234 21.078 15.336 1 82.31 375 VAL B CA 1
ATOM 9357 C C . VAL B 1 375 ? -17.25 21.359 16.469 1 82.31 375 VAL B C 1
ATOM 9359 O O . VAL B 1 375 ? -17.391 20.828 17.578 1 82.31 375 VAL B O 1
ATOM 9362 N N . TYR B 1 376 ? -16.297 22.234 16.297 1 84.75 376 TYR B N 1
ATOM 9363 C CA . TYR B 1 376 ? -15.219 22.391 17.25 1 84.75 376 TYR B CA 1
ATOM 9364 C C . TYR B 1 376 ? -15.656 23.266 18.422 1 84.75 376 TYR B C 1
ATOM 9366 O O . TYR B 1 376 ? -16.484 24.172 18.266 1 84.75 376 TYR B O 1
ATOM 9374 N N . GLU B 1 377 ? -15.039 23.016 19.547 1 81.62 377 GLU B N 1
ATOM 9375 C CA . GLU B 1 377 ? -15.266 23.844 20.719 1 81.62 377 GLU B CA 1
ATOM 9376 C C . GLU B 1 377 ? -14.68 25.25 20.516 1 81.62 377 GLU B C 1
ATOM 9378 O O . GLU B 1 377 ? -13.734 25.422 19.75 1 81.62 377 GLU B O 1
ATOM 9383 N N . PRO B 1 378 ? -15.234 26.172 21.234 1 85.88 378 PRO B N 1
ATOM 9384 C CA . PRO B 1 378 ? -14.805 27.562 21.062 1 85.88 378 PRO B CA 1
ATOM 9385 C C . PRO B 1 378 ? -13.289 27.734 21.219 1 85.88 378 PRO B C 1
ATOM 9387 O O . PRO B 1 378 ? -12.672 28.469 20.438 1 85.88 378 PRO B O 1
ATOM 9390 N N . ASN B 1 379 ? -12.719 27.094 22.234 1 86.38 379 ASN B N 1
ATOM 9391 C CA . ASN B 1 379 ? -11.273 27.203 22.422 1 86.38 379 ASN B CA 1
ATOM 9392 C C . ASN B 1 379 ? -10.516 26.703 21.203 1 86.38 379 ASN B C 1
ATOM 9394 O O . ASN B 1 379 ? -9.523 27.312 20.781 1 86.38 379 ASN B O 1
ATOM 9398 N N . ILE B 1 380 ? -10.961 25.625 20.625 1 89.69 380 ILE B N 1
ATOM 9399 C CA . ILE B 1 380 ? -10.32 25.047 19.453 1 89.69 380 ILE B CA 1
ATOM 9400 C C . ILE B 1 380 ? -10.523 25.953 18.25 1 89.69 380 ILE B C 1
ATOM 9402 O O . ILE B 1 380 ? -9.609 26.141 17.438 1 89.69 380 ILE B O 1
ATOM 9406 N N . ILE B 1 381 ? -11.711 26.516 18.109 1 93.31 381 ILE B N 1
ATOM 9407 C CA . ILE B 1 381 ? -11.984 27.469 17.031 1 93.31 381 ILE B CA 1
ATOM 9408 C C . ILE B 1 381 ? -11.016 28.641 17.125 1 93.31 381 ILE B C 1
ATOM 9410 O O . ILE B 1 381 ? -10.492 29.109 16.125 1 93.31 381 ILE B O 1
ATOM 9414 N N . GLY B 1 382 ? -10.844 29.078 18.375 1 94.62 382 GLY B N 1
ATOM 9415 C CA . GLY B 1 382 ? -9.898 30.172 18.578 1 94.62 382 GLY B CA 1
ATOM 9416 C C . GLY B 1 382 ? -8.492 29.828 18.141 1 94.62 382 GLY B C 1
ATOM 9417 O O . GLY B 1 382 ? -7.82 30.641 17.5 1 94.62 382 GLY B O 1
ATOM 9418 N N . ILE B 1 383 ? -8.047 28.656 18.484 1 94 383 ILE B N 1
ATOM 9419 C CA . ILE B 1 383 ? -6.727 28.188 18.078 1 94 383 ILE B CA 1
ATOM 9420 C C . ILE B 1 383 ? -6.648 28.141 16.547 1 94 383 ILE B C 1
ATOM 9422 O O . ILE B 1 383 ? -5.66 28.562 15.961 1 94 383 ILE B O 1
ATOM 9426 N N . ILE B 1 384 ? -7.699 27.594 15.922 1 96.38 384 ILE B N 1
ATOM 9427 C CA . ILE B 1 384 ? -7.754 27.5 14.469 1 96.38 384 ILE B CA 1
ATOM 9428 C C . ILE B 1 384 ? -7.652 28.891 13.852 1 96.38 384 ILE B C 1
ATOM 9430 O O . ILE B 1 384 ? -6.898 29.094 12.898 1 96.38 384 ILE B O 1
ATOM 9434 N N . LEU B 1 385 ? -8.359 29.844 14.414 1 97.12 385 LEU B N 1
ATOM 9435 C CA . LEU B 1 385 ? -8.312 31.203 13.914 1 97.12 385 LEU B CA 1
ATOM 9436 C C . LEU B 1 385 ? -6.914 31.797 14.047 1 97.12 385 LEU B C 1
ATOM 9438 O O . LEU B 1 385 ? -6.438 32.5 13.148 1 97.12 385 LEU B O 1
ATOM 9442 N N . GLY B 1 386 ? -6.301 31.562 15.203 1 96.88 386 GLY B N 1
ATOM 9443 C CA . GLY B 1 386 ? -4.934 32.031 15.391 1 96.88 386 GLY B CA 1
ATOM 9444 C C . GLY B 1 386 ? -3.963 31.438 14.383 1 96.88 386 GLY B C 1
ATOM 9445 O O . GLY B 1 386 ? -3.146 32.156 13.805 1 96.88 386 GLY B O 1
ATOM 9446 N N . MET B 1 387 ? -4.043 30.172 14.188 1 96.81 387 MET B N 1
ATOM 9447 C CA . MET B 1 387 ? -3.199 29.484 13.219 1 96.81 387 MET B CA 1
ATOM 9448 C C . MET B 1 387 ? -3.41 30.047 11.812 1 96.81 387 MET B C 1
ATOM 9450 O O . MET B 1 387 ? -2.447 30.266 11.078 1 96.81 387 MET B O 1
ATOM 9454 N N . LEU B 1 388 ? -4.66 30.188 11.453 1 97.62 388 LEU B N 1
ATOM 9455 C CA . LEU B 1 388 ? -4.992 30.688 10.125 1 97.62 388 LEU B CA 1
ATOM 9456 C C . LEU B 1 388 ? -4.473 32.125 9.93 1 97.62 388 LEU B C 1
ATOM 9458 O O . LEU B 1 388 ? -4.016 32.469 8.844 1 97.62 388 LEU B O 1
ATOM 9462 N N . ASP B 1 389 ? -4.578 32.906 10.961 1 97.25 389 ASP B N 1
ATOM 9463 C CA . ASP B 1 389 ? -4.047 34.25 10.891 1 97.25 389 ASP B CA 1
ATOM 9464 C C . ASP B 1 389 ? -2.557 34.25 10.57 1 97.25 389 ASP B C 1
ATOM 9466 O O . ASP B 1 389 ? -2.102 35 9.695 1 97.25 389 ASP B O 1
ATOM 9470 N N . ILE B 1 390 ? -1.866 33.438 11.234 1 96.38 390 ILE B N 1
ATOM 9471 C CA . ILE B 1 390 ? -0.423 33.344 11.055 1 96.38 390 ILE B CA 1
ATOM 9472 C C . ILE B 1 390 ? -0.112 32.812 9.648 1 96.38 390 ILE B C 1
ATOM 9474 O O . ILE B 1 390 ? 0.731 33.375 8.953 1 96.38 390 ILE B O 1
ATOM 9478 N N . LEU B 1 391 ? -0.746 31.812 9.172 1 97.25 391 LEU B N 1
ATOM 9479 C CA . LEU B 1 391 ? -0.43 31.109 7.926 1 97.25 391 LEU B CA 1
ATOM 9480 C C . LEU B 1 391 ? -0.836 31.953 6.723 1 97.25 391 LEU B C 1
ATOM 9482 O O . LEU B 1 391 ? -0.09 32.062 5.746 1 97.25 391 LEU B O 1
ATOM 9486 N N . VAL B 1 392 ? -2.039 32.5 6.766 1 96.38 392 VAL B N 1
ATOM 9487 C CA . VAL B 1 392 ? -2.572 33.25 5.625 1 96.38 392 VAL B CA 1
ATOM 9488 C C . VAL B 1 392 ? -1.872 34.594 5.516 1 96.38 392 VAL B C 1
ATOM 9490 O O . VAL B 1 392 ? -1.439 35 4.43 1 96.38 392 VAL B O 1
ATOM 9493 N N . ASN B 1 393 ? -1.654 35.188 6.617 1 92.31 393 ASN B N 1
ATOM 9494 C CA . ASN B 1 393 ? -1.091 36.531 6.582 1 92.31 393 ASN B CA 1
ATOM 9495 C C . ASN B 1 393 ? 0.434 36.5 6.637 1 92.31 393 ASN B C 1
ATOM 9497 O O . ASN B 1 393 ? 1.095 37.406 6.113 1 92.31 393 ASN B O 1
ATOM 9501 N N . GLY B 1 394 ? 0.989 35.531 7.18 1 92.06 394 GLY B N 1
ATOM 9502 C CA . GLY B 1 394 ? 2.43 35.5 7.371 1 92.06 394 GLY B CA 1
ATOM 9503 C C . GLY B 1 394 ? 3.131 34.562 6.379 1 92.06 394 GLY B C 1
ATOM 9504 O O . GLY B 1 394 ? 4.277 34.812 6.004 1 92.06 394 GLY B O 1
ATOM 9505 N N . TYR B 1 395 ? 2.518 33.531 5.98 1 95.25 395 TYR B N 1
ATOM 9506 C CA . TYR B 1 395 ? 3.199 32.5 5.195 1 95.25 395 TYR B CA 1
ATOM 9507 C C . TYR B 1 395 ? 2.471 32.25 3.879 1 95.25 395 TYR B C 1
ATOM 9509 O O . TYR B 1 395 ? 2.709 31.234 3.217 1 95.25 395 TYR B O 1
ATOM 9517 N N . LYS B 1 396 ? 1.475 33.062 3.5 1 94.06 396 LYS B N 1
ATOM 9518 C CA . LYS B 1 396 ? 0.817 33.125 2.197 1 94.06 396 LYS B CA 1
ATOM 9519 C C . LYS B 1 396 ? 0.008 31.844 1.934 1 94.06 396 LYS B C 1
ATOM 9521 O O . LYS B 1 396 ? -0.047 31.359 0.801 1 94.06 396 LYS B O 1
ATOM 9526 N N . ALA B 1 397 ? -0.461 31.172 2.928 1 96.81 397 ALA B N 1
ATOM 9527 C CA . ALA B 1 397 ? -1.394 30.062 2.77 1 96.81 397 ALA B CA 1
ATOM 9528 C C . ALA B 1 397 ? -2.791 30.562 2.414 1 96.81 397 ALA B C 1
ATOM 9530 O O . ALA B 1 397 ? -3.064 31.766 2.488 1 96.81 397 ALA B O 1
ATOM 9531 N N . LYS B 1 398 ? -3.615 29.75 1.902 1 97.69 398 LYS B N 1
ATOM 9532 C CA . LYS B 1 398 ? -5.023 30.047 1.656 1 97.69 398 LYS B CA 1
ATOM 9533 C C . LYS B 1 398 ? -5.922 29.031 2.348 1 97.69 398 LYS B C 1
ATOM 9535 O O . LYS B 1 398 ? -5.504 27.891 2.609 1 97.69 398 LYS B O 1
ATOM 9540 N N . ALA B 1 399 ? -7.141 29.469 2.623 1 98.25 399 ALA B N 1
ATOM 9541 C CA . ALA B 1 399 ? -8.008 28.578 3.389 1 98.25 399 ALA B CA 1
ATOM 9542 C C . ALA B 1 399 ? -9.43 28.562 2.818 1 98.25 399 ALA B C 1
ATOM 9544 O O . ALA B 1 399 ? -9.898 29.594 2.312 1 98.25 399 ALA B O 1
ATOM 9545 N N . LEU B 1 400 ? -10.047 27.453 2.805 1 98.44 400 LEU B N 1
ATOM 9546 C CA . LEU B 1 400 ? -11.469 27.234 2.535 1 98.44 400 LEU B CA 1
ATOM 9547 C C . LEU B 1 400 ? -12.172 26.672 3.762 1 98.44 400 LEU B C 1
ATOM 9549 O O . LEU B 1 400 ? -11.82 25.594 4.246 1 98.44 400 LEU B O 1
ATOM 9553 N N . ILE B 1 401 ? -13.156 27.438 4.281 1 97.88 401 ILE B N 1
ATOM 9554 C CA . ILE B 1 401 ? -13.938 27.016 5.438 1 97.88 401 ILE B CA 1
ATOM 9555 C C . ILE B 1 401 ? -15.297 26.5 4.977 1 97.88 401 ILE B C 1
ATOM 9557 O O . ILE B 1 401 ? -16.047 27.219 4.305 1 97.88 401 ILE B O 1
ATOM 9561 N N . MET B 1 402 ? -15.609 25.266 5.371 1 95.69 402 MET B N 1
ATOM 9562 C CA . MET B 1 402 ? -16.875 24.688 4.914 1 95.69 402 MET B CA 1
ATOM 9563 C C . MET B 1 402 ? -17.719 24.219 6.094 1 95.69 402 MET B C 1
ATOM 9565 O O . MET B 1 402 ? -17.188 23.734 7.094 1 95.69 402 MET B O 1
ATOM 9569 N N . SER B 1 403 ? -18.984 24.328 5.973 1 92.5 403 SER B N 1
ATOM 9570 C CA . SER B 1 403 ? -19.922 23.844 6.965 1 92.5 403 SER B CA 1
ATOM 9571 C C . SER B 1 403 ? -21.344 23.797 6.402 1 92.5 403 SER B C 1
ATOM 9573 O O . SER B 1 403 ? -21.672 24.516 5.457 1 92.5 403 SER B O 1
ATOM 9575 N N . ALA B 1 404 ? -22.156 22.906 6.949 1 85.69 404 ALA B N 1
ATOM 9576 C CA . ALA B 1 404 ? -23.578 22.953 6.668 1 85.69 404 ALA B CA 1
ATOM 9577 C C . ALA B 1 404 ? -24.281 23.969 7.562 1 85.69 404 ALA B C 1
ATOM 9579 O O . ALA B 1 404 ? -25.328 24.516 7.199 1 85.69 404 ALA B O 1
ATOM 9580 N N . THR B 1 405 ? -23.75 24.156 8.734 1 87.81 405 THR B N 1
ATOM 9581 C CA . THR B 1 405 ? -24.391 24.969 9.766 1 87.81 405 THR B CA 1
ATOM 9582 C C . THR B 1 405 ? -23.391 25.922 10.406 1 87.81 405 THR B C 1
ATOM 9584 O O . THR B 1 405 ? -22.625 25.547 11.297 1 87.81 405 THR B O 1
ATOM 9587 N N . LEU B 1 406 ? -23.297 27.094 9.992 1 90.06 406 LEU B N 1
ATOM 9588 C CA . LEU B 1 406 ? -22.375 28.094 10.516 1 90.06 406 LEU B CA 1
ATOM 9589 C C . LEU B 1 406 ? -23.109 29.328 11 1 90.06 406 LEU B C 1
ATOM 9591 O O . LEU B 1 406 ? -23.531 30.172 10.188 1 90.06 406 LEU B O 1
ATOM 9595 N N . PRO B 1 407 ? -23.188 29.406 12.289 1 90.62 407 PRO B N 1
ATOM 9596 C CA . PRO B 1 407 ? -23.828 30.641 12.781 1 90.62 407 PRO B CA 1
ATOM 9597 C C . PRO B 1 407 ? -23.141 31.906 12.273 1 90.62 407 PRO B C 1
ATOM 9599 O O . PRO B 1 407 ? -21.922 31.906 12.062 1 90.62 407 PRO B O 1
ATOM 9602 N N . THR B 1 408 ? -23.875 33 12.242 1 92.06 408 THR B N 1
ATOM 9603 C CA . THR B 1 408 ? -23.391 34.219 11.641 1 92.06 408 THR B CA 1
ATOM 9604 C C . THR B 1 408 ? -22.188 34.781 12.414 1 92.06 408 THR B C 1
ATOM 9606 O O . THR B 1 408 ? -21.25 35.281 11.812 1 92.06 408 THR B O 1
ATOM 9609 N N . PHE B 1 409 ? -22.25 34.688 13.734 1 91.94 409 PHE B N 1
ATOM 9610 C CA . PHE B 1 409 ? -21.141 35.25 14.508 1 91.94 409 PHE B CA 1
ATOM 9611 C C . PHE B 1 409 ? -19.828 34.531 14.172 1 91.94 409 PHE B C 1
ATOM 9613 O O . PHE B 1 409 ? -18.781 35.188 14.078 1 91.94 409 PHE B O 1
ATOM 9620 N N . LEU B 1 410 ? -19.906 33.281 14.008 1 93.38 410 LEU B N 1
ATOM 9621 C CA . LEU B 1 410 ? -18.719 32.5 13.664 1 93.38 410 LEU B CA 1
ATOM 9622 C C . LEU B 1 410 ? -18.266 32.812 12.242 1 93.38 410 LEU B C 1
ATOM 9624 O O . LEU B 1 410 ? -17.062 32.875 11.977 1 93.38 410 LEU B O 1
ATOM 9628 N N . GLU B 1 411 ? -19.219 32.844 11.352 1 94.25 411 GLU B N 1
ATOM 9629 C CA . GLU B 1 411 ? -18.938 33.219 9.969 1 94.25 411 GLU B CA 1
ATOM 9630 C C . GLU B 1 411 ? -18.172 34.562 9.914 1 94.25 411 GLU B C 1
ATOM 9632 O O . GLU B 1 411 ? -17.203 34.688 9.164 1 94.25 411 GLU B O 1
ATOM 9637 N N . GLU B 1 412 ? -18.562 35.5 10.664 1 94.19 412 GLU B N 1
ATOM 9638 C CA . GLU B 1 412 ? -17.953 36.812 10.68 1 94.19 412 GLU B CA 1
ATOM 9639 C C . GLU B 1 412 ? -16.531 36.781 11.227 1 94.19 412 GLU B C 1
ATOM 9641 O O . GLU B 1 412 ? -15.641 37.469 10.734 1 94.19 412 GLU B O 1
ATOM 9646 N N . LEU B 1 413 ? -16.312 36 12.219 1 95 413 LEU B N 1
ATOM 9647 C CA . LEU B 1 413 ? -14.977 35.844 12.773 1 95 413 LEU B CA 1
ATOM 9648 C C . LEU B 1 413 ? -14.008 35.312 11.727 1 95 413 LEU B C 1
ATOM 9650 O O . LEU B 1 413 ? -12.883 35.812 11.602 1 95 413 LEU B O 1
ATOM 9654 N N . PHE B 1 414 ? -14.43 34.344 10.977 1 96.12 414 PHE B N 1
ATOM 9655 C CA . PHE B 1 414 ? -13.586 33.781 9.938 1 96.12 414 PHE B CA 1
ATOM 9656 C C . PHE B 1 414 ? -13.391 34.781 8.797 1 96.12 414 PHE B C 1
ATOM 9658 O O . PHE B 1 414 ? -12.289 34.875 8.242 1 96.12 414 PHE B O 1
ATOM 9665 N N . LYS B 1 415 ? -14.477 35.469 8.445 1 95.38 415 LYS B N 1
ATOM 9666 C CA . LYS B 1 415 ? -14.406 36.438 7.383 1 95.38 415 LYS B CA 1
ATOM 9667 C C . LYS B 1 415 ? -13.398 37.562 7.719 1 95.38 415 LYS B C 1
ATOM 9669 O O . LYS B 1 415 ? -12.617 37.969 6.859 1 95.38 415 LYS B O 1
ATOM 9674 N N . GLU B 1 416 ? -13.43 37.906 8.859 1 93.94 416 GLU B N 1
ATOM 9675 C CA . GLU B 1 416 ? -12.531 39 9.297 1 93.94 416 GLU B CA 1
ATOM 9676 C C . GLU B 1 416 ? -11.086 38.531 9.328 1 93.94 416 GLU B C 1
ATOM 9678 O O . GLU B 1 416 ? -10.18 39.25 8.914 1 93.94 416 GLU B O 1
ATOM 9683 N N . THR B 1 417 ? -10.883 37.375 9.82 1 94.12 417 THR B N 1
ATOM 9684 C CA . THR B 1 417 ? -9.531 36.844 9.961 1 94.12 417 THR B CA 1
ATOM 9685 C C . THR B 1 417 ? -8.93 36.531 8.594 1 94.12 417 THR B C 1
ATOM 9687 O O . THR B 1 417 ? -7.75 36.812 8.352 1 94.12 417 THR B O 1
ATOM 9690 N N . LEU B 1 418 ? -9.75 36.062 7.641 1 96.12 418 LEU B N 1
ATOM 9691 C CA . LEU B 1 418 ? -9.234 35.531 6.391 1 96.12 418 LEU B CA 1
ATOM 9692 C C . LEU B 1 418 ? -9.5 36.469 5.227 1 96.12 418 LEU B C 1
ATOM 9694 O O . LEU B 1 418 ? -8.969 36.281 4.133 1 96.12 418 LEU B O 1
ATOM 9698 N N . LYS B 1 419 ? -10.375 37.5 5.453 1 94.44 419 LYS B N 1
ATOM 9699 C CA . LYS B 1 419 ? -10.891 38.312 4.344 1 94.44 419 LYS B CA 1
ATOM 9700 C C . LYS B 1 419 ? -11.477 37.406 3.254 1 94.44 419 LYS B C 1
ATOM 9702 O O . LYS B 1 419 ? -11.141 37.562 2.078 1 94.44 419 LYS B O 1
ATOM 9707 N N . ALA B 1 420 ? -12.242 36.5 3.703 1 94.88 420 ALA B N 1
ATOM 9708 C CA . ALA B 1 420 ? -12.734 35.406 2.852 1 94.88 420 ALA B CA 1
ATOM 9709 C C . ALA B 1 420 ? -13.992 35.844 2.102 1 94.88 420 ALA B C 1
ATOM 9711 O O . ALA B 1 420 ? -14.742 36.688 2.57 1 94.88 420 ALA B O 1
ATOM 9712 N N . GLU B 1 421 ? -14.203 35.281 0.944 1 94.31 421 GLU B N 1
ATOM 9713 C CA . GLU B 1 421 ? -15.438 35.438 0.177 1 94.31 421 GLU B CA 1
ATOM 9714 C C . GLU B 1 421 ? -16.5 34.438 0.634 1 94.31 421 GLU B C 1
ATOM 9716 O O . GLU B 1 421 ? -16.203 33.281 0.89 1 94.31 421 GLU B O 1
ATOM 9721 N N . ASP B 1 422 ? -17.703 34.969 0.796 1 92.19 422 ASP B N 1
ATOM 9722 C CA . ASP B 1 422 ? -18.828 34.094 1.138 1 92.19 422 ASP B CA 1
ATOM 9723 C C . ASP B 1 422 ? -19.422 33.438 -0.111 1 92.19 422 ASP B C 1
ATOM 9725 O O . ASP B 1 422 ? -19.797 34.156 -1.058 1 92.19 422 ASP B O 1
ATOM 9729 N N . VAL B 1 423 ? -19.5 32.156 -0.052 1 93.44 423 VAL B N 1
ATOM 9730 C CA . VAL B 1 423 ? -20.078 31.438 -1.173 1 93.44 423 VAL B CA 1
ATOM 9731 C C . VAL B 1 423 ? -21.453 30.906 -0.793 1 93.44 423 VAL B C 1
ATOM 9733 O O . VAL B 1 423 ? -21.578 29.938 -0.043 1 93.44 423 VAL B O 1
ATOM 9736 N N . LYS B 1 424 ? -22.469 31.484 -1.344 1 87.06 424 LYS B N 1
ATOM 9737 C CA . LYS B 1 424 ? -23.859 31.141 -1.007 1 87.06 424 LYS B CA 1
ATOM 9738 C C . LYS B 1 424 ? -24.688 30.891 -2.264 1 87.06 424 LYS B C 1
ATOM 9740 O O . LYS B 1 424 ? -24.234 31.188 -3.375 1 87.06 424 LYS B O 1
ATOM 9745 N N . PHE B 1 425 ? -25.844 30.312 -1.962 1 88.88 425 PHE B N 1
ATOM 9746 C CA . PHE B 1 425 ? -26.797 30.062 -3.037 1 88.88 425 PHE B CA 1
ATOM 9747 C C . PHE B 1 425 ? -27.328 31.375 -3.598 1 88.88 425 PHE B C 1
ATOM 9749 O O . PHE B 1 425 ? -27.609 32.312 -2.846 1 88.88 425 PHE B O 1
ATOM 9756 N N . GLU B 1 426 ? -27.453 31.484 -4.906 1 82.44 426 GLU B N 1
ATOM 9757 C CA . GLU B 1 426 ? -28.062 32.625 -5.57 1 82.44 426 GLU B CA 1
ATOM 9758 C C . GLU B 1 426 ? -29.156 32.156 -6.539 1 82.44 426 GLU B C 1
ATOM 9760 O O . GLU B 1 426 ? -30.219 32.781 -6.617 1 82.44 426 GLU B O 1
ATOM 9765 N N . LYS B 1 427 ? -28.906 31.078 -7.25 1 84.44 427 LYS B N 1
ATOM 9766 C CA . LYS B 1 427 ? -29.828 30.594 -8.281 1 84.44 427 LYS B CA 1
ATOM 9767 C C . LYS B 1 427 ? -30.594 29.375 -7.793 1 84.44 427 LYS B C 1
ATOM 9769 O O . LYS B 1 427 ? -31.812 29.312 -7.953 1 84.44 427 LYS B O 1
ATOM 9774 N N . GLU B 1 428 ? -29.844 28.484 -7.246 1 83.69 428 GLU B N 1
ATOM 9775 C CA . GLU B 1 428 ? -30.484 27.266 -6.766 1 83.69 428 GLU B CA 1
ATOM 9776 C C . GLU B 1 428 ? -31.297 27.516 -5.5 1 83.69 428 GLU B C 1
ATOM 9778 O O . GLU B 1 428 ? -30.906 28.344 -4.672 1 83.69 428 GLU B O 1
ATOM 9783 N N . ASP B 1 429 ? -32.406 26.844 -5.438 1 85.88 429 ASP B N 1
ATOM 9784 C CA . ASP B 1 429 ? -33.219 26.875 -4.23 1 85.88 429 ASP B CA 1
ATOM 9785 C C . ASP B 1 429 ? -32.719 25.859 -3.203 1 85.88 429 ASP B C 1
ATOM 9787 O O . ASP B 1 429 ? -32.875 24.656 -3.404 1 85.88 429 ASP B O 1
ATOM 9791 N N . PRO B 1 430 ? -32.219 26.391 -2.08 1 88.06 430 PRO B N 1
ATOM 9792 C CA . PRO B 1 430 ? -31.719 25.453 -1.075 1 88.06 430 PRO B CA 1
ATOM 9793 C C . PRO B 1 430 ? -32.812 24.516 -0.564 1 88.06 430 PRO B C 1
ATOM 9795 O O . PRO B 1 430 ? -32.5 23.406 -0.104 1 88.06 430 PRO B O 1
ATOM 9798 N N . ASP B 1 431 ? -34 24.891 -0.64 1 91.06 431 ASP B N 1
ATOM 9799 C CA . ASP B 1 431 ? -35.125 24.094 -0.102 1 91.06 431 ASP B CA 1
ATOM 9800 C C . ASP B 1 431 ? -35.344 22.844 -0.944 1 91.06 431 ASP B C 1
ATOM 9802 O O . ASP B 1 431 ? -36.062 21.938 -0.532 1 91.06 431 ASP B O 1
ATOM 9806 N N . GLU B 1 432 ? -34.75 22.766 -2.035 1 88.5 432 GLU B N 1
ATOM 9807 C CA . GLU B 1 432 ? -34.812 21.531 -2.82 1 88.5 432 GLU B CA 1
ATOM 9808 C C . GLU B 1 432 ? -34.156 20.375 -2.062 1 88.5 432 GLU B C 1
ATOM 9810 O O . GLU B 1 432 ? -34.469 19.203 -2.34 1 88.5 432 GLU B O 1
ATOM 9815 N N . PHE B 1 433 ? -33.438 20.734 -1.086 1 88.69 433 PHE B N 1
ATOM 9816 C CA . PHE B 1 433 ? -32.719 19.703 -0.326 1 88.69 433 PHE B CA 1
ATOM 9817 C C . PHE B 1 433 ? -33.469 19.375 0.96 1 88.69 433 PHE B C 1
ATOM 9819 O O . PHE B 1 433 ? -33.031 18.547 1.749 1 88.69 433 PHE B O 1
ATOM 9826 N N . THR B 1 434 ? -34.656 20.016 1.13 1 92.38 434 THR B N 1
ATOM 9827 C CA . THR B 1 434 ? -35.469 19.75 2.316 1 92.38 434 THR B CA 1
ATOM 9828 C C . THR B 1 434 ? -36 18.328 2.297 1 92.38 434 THR B C 1
ATOM 9830 O O . THR B 1 434 ? -36.562 17.875 1.299 1 92.38 434 THR B O 1
ATOM 9833 N N . ARG B 1 435 ? -35.781 17.641 3.436 1 92.75 435 ARG B N 1
ATOM 9834 C CA . ARG B 1 435 ? -36.188 16.234 3.434 1 92.75 435 ARG B CA 1
ATOM 9835 C C . ARG B 1 435 ? -36.656 15.797 4.824 1 92.75 435 ARG B C 1
ATOM 9837 O O . ARG B 1 435 ? -36.875 14.609 5.055 1 92.75 435 ARG B O 1
ATOM 9844 N N . HIS B 1 436 ? -36.75 16.766 5.742 1 95.5 436 HIS B N 1
ATOM 9845 C CA . HIS B 1 436 ? -37.125 16.391 7.102 1 95.5 436 HIS B CA 1
ATOM 9846 C C . HIS B 1 436 ? -38.281 17.25 7.613 1 95.5 436 HIS B C 1
ATOM 9848 O O . HIS B 1 436 ? -38.406 18.422 7.23 1 95.5 436 HIS B O 1
ATOM 9854 N N . ARG B 1 437 ? -39.125 16.688 8.375 1 96.44 437 ARG B N 1
ATOM 9855 C CA . ARG B 1 437 ? -40.094 17.359 9.203 1 96.44 437 ARG B CA 1
ATOM 9856 C C . ARG B 1 437 ? -39.812 17.172 10.688 1 96.44 437 ARG B C 1
ATOM 9858 O O . ARG B 1 437 ? -39.562 16.047 11.141 1 96.44 437 ARG B O 1
ATOM 9865 N N . VAL B 1 438 ? -39.812 18.312 11.414 1 96.81 438 VAL B N 1
ATOM 9866 C CA . VAL B 1 438 ? -39.438 18.25 12.82 1 96.81 438 VAL B CA 1
ATOM 9867 C C . VAL B 1 438 ? -40.625 17.844 13.672 1 96.81 438 VAL B C 1
ATOM 9869 O O . VAL B 1 438 ? -41.75 18.344 13.469 1 96.81 438 VAL B O 1
ATOM 9872 N N . ARG B 1 439 ? -40.406 16.891 14.508 1 97.12 439 ARG B N 1
ATOM 9873 C CA . ARG B 1 439 ? -41.375 16.484 15.516 1 97.12 439 ARG B CA 1
ATOM 9874 C C . ARG B 1 439 ? -40.781 16.562 16.922 1 97.12 439 ARG B C 1
ATOM 9876 O O . ARG B 1 439 ? -39.812 15.82 17.219 1 97.12 439 ARG B O 1
ATOM 9883 N N . VAL B 1 440 ? -41.281 17.453 17.734 1 97 440 VAL B N 1
ATOM 9884 C CA . VAL B 1 440 ? -40.812 17.531 19.125 1 97 440 VAL B CA 1
ATOM 9885 C C . VAL B 1 440 ? -41.719 16.656 20 1 97 440 VAL B C 1
ATOM 9887 O O . VAL B 1 440 ? -42.938 16.766 19.984 1 97 440 VAL B O 1
ATOM 9890 N N . VAL B 1 441 ? -41.062 15.789 20.719 1 95.44 441 VAL B N 1
ATOM 9891 C CA . VAL B 1 441 ? -41.812 14.828 21.547 1 95.44 441 VAL B CA 1
ATOM 9892 C C . VAL B 1 441 ? -41.469 15.062 23.016 1 95.44 441 VAL B C 1
ATOM 9894 O O . VAL B 1 441 ? -40.312 15.125 23.406 1 95.44 441 VAL B O 1
ATOM 9897 N N . ASP B 1 442 ? -42.531 15.078 23.828 1 94.06 442 ASP B N 1
ATOM 9898 C CA . ASP B 1 442 ? -42.344 15.328 25.25 1 94.06 442 ASP B CA 1
ATOM 9899 C C . ASP B 1 442 ? -41.844 14.07 25.969 1 94.06 442 ASP B C 1
ATOM 9901 O O . ASP B 1 442 ? -42.344 12.977 25.734 1 94.06 442 ASP B O 1
ATOM 9905 N N . GLY B 1 443 ? -40.812 14.32 26.781 1 93.69 443 GLY B N 1
ATOM 9906 C CA . GLY B 1 443 ? -40.312 13.234 27.609 1 93.69 443 GLY B CA 1
ATOM 9907 C C . GLY B 1 443 ? -38.906 12.82 27.266 1 93.69 443 GLY B C 1
ATOM 9908 O O . GLY B 1 443 ? -38.219 13.5 26.484 1 93.69 443 GLY B O 1
ATOM 9909 N N . ASN B 1 444 ? -38.469 11.812 28 1 94.62 444 ASN B N 1
ATOM 9910 C CA . ASN B 1 444 ? -37.156 11.266 27.734 1 94.62 444 ASN B CA 1
ATOM 9911 C C . ASN B 1 444 ? -37.219 9.977 26.922 1 94.62 444 ASN B C 1
ATOM 9913 O O . ASN B 1 444 ? -38.312 9.539 26.547 1 94.62 444 ASN B O 1
ATOM 9917 N N . VAL B 1 445 ? -36.125 9.414 26.562 1 95.75 445 VAL B N 1
ATOM 9918 C CA . VAL B 1 445 ? -36.062 8.297 25.641 1 95.75 445 VAL B CA 1
ATOM 9919 C C . VAL B 1 445 ? -36.812 7.094 26.203 1 95.75 445 VAL B C 1
ATOM 9921 O O . VAL B 1 445 ? -37.469 6.355 25.469 1 95.75 445 VAL B O 1
ATOM 9924 N N . PHE B 1 446 ? -36.781 6.883 27.531 1 93.81 446 PHE B N 1
ATOM 9925 C CA . PHE B 1 446 ? -37.406 5.719 28.141 1 93.81 446 PHE B CA 1
ATOM 9926 C C . PHE B 1 446 ? -38.938 5.848 28.141 1 93.81 446 PHE B C 1
ATOM 9928 O O . PHE B 1 446 ? -39.625 4.844 28.031 1 93.81 446 PHE B O 1
ATOM 9935 N N . ASP B 1 447 ? -39.375 7.02 28.188 1 92.12 447 ASP B N 1
ATOM 9936 C CA . ASP B 1 447 ? -40.812 7.262 28.094 1 92.12 447 ASP B CA 1
ATOM 9937 C C . ASP B 1 447 ? -41.375 6.758 26.766 1 92.12 447 ASP B C 1
ATOM 9939 O O . ASP B 1 447 ? -42.531 6.344 26.688 1 92.12 447 ASP B O 1
ATOM 9943 N N . ILE B 1 448 ? -40.594 6.781 25.812 1 92.25 448 ILE B N 1
ATOM 9944 C CA . ILE B 1 448 ? -41 6.43 24.453 1 92.25 448 ILE B CA 1
ATOM 9945 C C . ILE B 1 448 ? -40.812 4.934 24.234 1 92.25 448 ILE B C 1
ATOM 9947 O O . ILE B 1 448 ? -41.75 4.215 23.875 1 92.25 448 ILE B O 1
ATOM 9951 N N . ILE B 1 449 ? -39.625 4.414 24.516 1 92.44 449 ILE B N 1
ATOM 9952 C CA . ILE B 1 449 ? -39.25 3.064 24.094 1 92.44 449 ILE B CA 1
ATOM 9953 C C . ILE B 1 449 ? -40 2.039 24.938 1 92.44 449 ILE B C 1
ATOM 9955 O O . ILE B 1 449 ? -40.188 0.894 24.516 1 92.44 449 ILE B O 1
ATOM 9959 N N . GLN B 1 450 ? -40.438 2.391 26.094 1 89.44 450 GLN B N 1
ATOM 9960 C CA . GLN B 1 450 ? -41.156 1.468 26.969 1 89.44 450 GLN B CA 1
ATOM 9961 C C . GLN B 1 450 ? -42.531 1.111 26.375 1 89.44 450 GLN B C 1
ATOM 9963 O O . GLN B 1 450 ? -43.062 0.032 26.641 1 89.44 450 GLN B O 1
ATOM 9968 N N . ASN B 1 451 ? -43.094 1.924 25.547 1 86 451 ASN B N 1
ATOM 9969 C CA . ASN B 1 451 ? -44.438 1.731 25.047 1 86 451 ASN B CA 1
ATOM 9970 C C . ASN B 1 451 ? -44.469 1.527 23.531 1 86 451 ASN B C 1
ATOM 9972 O O . ASN B 1 451 ? -45.469 1.781 22.891 1 86 451 ASN B O 1
ATOM 9976 N N . LEU B 1 452 ? -43.344 1.104 23.062 1 88.5 452 LEU B N 1
ATOM 9977 C CA . LEU B 1 452 ? -43.312 0.867 21.625 1 88.5 452 LEU B CA 1
ATOM 9978 C C . LEU B 1 452 ? -44.031 -0.423 21.25 1 88.5 452 LEU B C 1
ATOM 9980 O O . LEU B 1 452 ? -43.938 -1.422 21.969 1 88.5 452 LEU B O 1
ATOM 9984 N N . GLU B 1 453 ? -44.844 -0.438 20.156 1 87 453 GLU B N 1
ATOM 9985 C CA . GLU B 1 453 ? -45.5 -1.605 19.594 1 87 453 GLU B CA 1
ATOM 9986 C C . GLU B 1 453 ? -45.031 -1.859 18.156 1 87 453 GLU B C 1
ATOM 9988 O O . GLU B 1 453 ? -44.969 -0.932 17.359 1 87 453 GLU B O 1
ATOM 9993 N N . LEU B 1 454 ? -44.594 -3.129 17.875 1 84.81 454 LEU B N 1
ATOM 9994 C CA . LEU B 1 454 ? -44.125 -3.475 16.531 1 84.81 454 LEU B CA 1
ATOM 9995 C C . LEU B 1 454 ? -45.312 -3.695 15.594 1 84.81 454 LEU B C 1
ATOM 9997 O O . LEU B 1 454 ? -46.219 -4.434 15.914 1 84.81 454 LEU B O 1
ATOM 10001 N N . ASN B 1 455 ? -45.344 -2.998 14.445 1 78.12 455 ASN B N 1
ATOM 10002 C CA . ASN B 1 455 ? -46.25 -3.184 13.32 1 78.12 455 ASN B CA 1
ATOM 10003 C C . ASN B 1 455 ? -45.5 -3.338 12.008 1 78.12 455 ASN B C 1
ATOM 10005 O O . ASN B 1 455 ? -45.281 -2.357 11.297 1 78.12 455 ASN B O 1
ATOM 10009 N N . LYS B 1 456 ? -45.312 -4.395 11.469 1 74.31 456 LYS B N 1
ATOM 10010 C CA . LYS B 1 456 ? -44.562 -4.684 10.25 1 74.31 456 LYS B CA 1
ATOM 10011 C C . LYS B 1 456 ? -43.156 -4.098 10.305 1 74.31 456 LYS B C 1
ATOM 10013 O O . LYS B 1 456 ? -42.406 -4.414 11.219 1 74.31 456 LYS B O 1
ATOM 10018 N N . ASN B 1 457 ? -42.969 -3.006 9.602 1 79.31 457 ASN B N 1
ATOM 10019 C CA . ASN B 1 457 ? -41.656 -2.377 9.516 1 79.31 457 ASN B CA 1
ATOM 10020 C C . ASN B 1 457 ? -41.625 -1.073 10.305 1 79.31 457 ASN B C 1
ATOM 10022 O O . ASN B 1 457 ? -40.688 -0.274 10.141 1 79.31 457 ASN B O 1
ATOM 10026 N N . PHE B 1 458 ? -42.719 -0.96 11.336 1 85 458 PHE B N 1
ATOM 10027 C CA . PHE B 1 458 ? -42.781 0.276 12.109 1 85 458 PHE B CA 1
ATOM 10028 C C . PHE B 1 458 ? -43 -0.021 13.586 1 85 458 PHE B C 1
ATOM 10030 O O . PHE B 1 458 ? -43.562 -1.05 13.945 1 85 458 PHE B O 1
ATOM 10037 N N . PHE B 1 459 ? -42.438 0.995 14.359 1 85.69 459 PHE B N 1
ATOM 10038 C CA . PHE B 1 459 ? -42.781 1.057 15.773 1 85.69 459 PHE B CA 1
ATOM 10039 C C . PHE B 1 459 ? -43.656 2.27 16.062 1 85.69 459 PHE B C 1
ATOM 10041 O O . PHE B 1 459 ? -43.406 3.367 15.562 1 85.69 459 PHE B O 1
ATOM 10048 N N . ILE B 1 460 ? -44.688 1.997 16.781 1 85.56 460 ILE B N 1
ATOM 10049 C CA . ILE B 1 460 ? -45.656 3.068 16.984 1 85.56 460 ILE B CA 1
ATOM 10050 C C . ILE B 1 460 ? -45.75 3.385 18.484 1 85.56 460 ILE B C 1
ATOM 10052 O O . ILE B 1 460 ? -45.75 2.477 19.312 1 85.56 460 ILE B O 1
ATOM 10056 N N . PHE B 1 461 ? -45.688 4.594 18.797 1 88 461 PHE B N 1
ATOM 10057 C CA . PHE B 1 461 ? -46 5.152 20.109 1 88 461 PHE B CA 1
ATOM 10058 C C . PHE B 1 461 ? -46.844 6.422 19.969 1 88 461 PHE B C 1
ATOM 10060 O O . PHE B 1 461 ? -46.312 7.48 19.609 1 88 461 PHE B O 1
ATOM 10067 N N . GLY B 1 462 ? -48.094 6.32 20.297 1 83.06 462 GLY B N 1
ATOM 10068 C CA . GLY B 1 462 ? -48.969 7.469 20.062 1 83.06 462 GLY B CA 1
ATOM 10069 C C . GLY B 1 462 ? -48.969 7.93 18.625 1 83.06 462 GLY B C 1
ATOM 10070 O O . GLY B 1 462 ? -49.281 7.16 17.719 1 83.06 462 GLY B O 1
ATOM 10071 N N . GLU B 1 463 ? -48.438 9.117 18.484 1 81.75 463 GLU B N 1
ATOM 10072 C CA . GLU B 1 463 ? -48.406 9.703 17.156 1 81.75 463 GLU B CA 1
ATOM 10073 C C . GLU B 1 463 ? -47.031 9.5 16.5 1 81.75 463 GLU B C 1
ATOM 10075 O O . GLU B 1 463 ? -46.812 9.875 15.352 1 81.75 463 GLU B O 1
ATOM 10080 N N . ILE B 1 464 ? -46.25 8.891 17.25 1 88.62 464 ILE B N 1
ATOM 10081 C CA . ILE B 1 464 ? -44.875 8.672 16.766 1 88.62 464 ILE B CA 1
ATOM 10082 C C . ILE B 1 464 ? -44.844 7.395 15.938 1 88.62 464 ILE B C 1
ATOM 10084 O O . ILE B 1 464 ? -45.281 6.336 16.391 1 88.62 464 ILE B O 1
ATOM 10088 N N . LYS B 1 465 ? -44.375 7.5 14.734 1 91.5 465 LYS B N 1
ATOM 10089 C CA . LYS B 1 465 ? -44.156 6.363 13.844 1 91.5 465 LYS B CA 1
ATOM 10090 C C . LYS B 1 465 ? -42.688 6.246 13.445 1 91.5 465 LYS B C 1
ATOM 10092 O O . LYS B 1 465 ? -42.188 7.102 12.727 1 91.5 465 LYS B O 1
ATOM 10097 N N . LEU B 1 466 ? -42.125 5.195 13.93 1 93.19 466 LEU B N 1
ATOM 10098 C CA . LEU B 1 466 ? -40.688 4.973 13.641 1 93.19 466 LEU B CA 1
ATOM 10099 C C . LEU B 1 466 ? -40.531 3.824 12.656 1 93.19 466 LEU B C 1
ATOM 10101 O O . LEU B 1 466 ? -40.844 2.676 12.961 1 93.19 466 LEU B O 1
ATOM 10105 N N . GLU B 1 467 ? -39.969 4.094 11.531 1 92.88 467 GLU B N 1
ATOM 10106 C CA . GLU B 1 467 ? -39.688 3.07 10.523 1 92.88 467 GLU B CA 1
ATOM 10107 C C . GLU B 1 467 ? -38.312 2.469 10.703 1 92.88 467 GLU B C 1
ATOM 10109 O O . GLU B 1 467 ? -37.312 3.195 10.914 1 92.88 467 GLU B O 1
ATOM 10114 N N . LYS B 1 468 ? -38.188 1.153 10.578 1 90.31 468 LYS B N 1
ATOM 10115 C CA . LYS B 1 468 ? -36.906 0.453 10.727 1 90.31 468 LYS B CA 1
ATOM 10116 C C . LYS B 1 468 ? -36 0.682 9.516 1 90.31 468 LYS B C 1
ATOM 10118 O O . LYS B 1 468 ? -36.5 0.794 8.383 1 90.31 468 LYS B O 1
ATOM 10123 N N . PRO B 1 469 ? -34.688 0.661 9.688 1 92.38 469 PRO B N 1
ATOM 10124 C CA . PRO B 1 469 ? -33.938 0.733 10.945 1 92.38 469 PRO B CA 1
ATOM 10125 C C . PRO B 1 469 ? -34.031 2.109 11.602 1 92.38 469 PRO B C 1
ATOM 10127 O O . PRO B 1 469 ? -33.938 3.131 10.914 1 92.38 469 PRO B O 1
ATOM 10130 N N . VAL B 1 470 ? -34.188 2.166 12.938 1 95.12 470 VAL B N 1
ATOM 10131 C CA . VAL B 1 470 ? -34.375 3.404 13.688 1 95.12 470 VAL B CA 1
ATOM 10132 C C . VAL B 1 470 ? -33.062 3.783 14.391 1 95.12 470 VAL B C 1
ATOM 10134 O O . VAL B 1 470 ? -32.438 2.951 15.062 1 95.12 470 VAL B O 1
ATOM 10137 N N . LEU B 1 471 ? -32.656 5.02 14.211 1 95.62 471 LEU B N 1
ATOM 10138 C CA . LEU B 1 471 ? -31.5 5.539 14.938 1 95.62 471 LEU B CA 1
ATOM 10139 C C . LEU B 1 471 ? -31.938 6.215 16.234 1 95.62 471 LEU B C 1
ATOM 10141 O O . LEU B 1 471 ? -32.781 7.109 16.219 1 95.62 471 LEU B O 1
ATOM 10145 N N . ILE B 1 472 ? -31.391 5.754 17.281 1 96.69 472 ILE B N 1
ATOM 10146 C CA . ILE B 1 472 ? -31.594 6.414 18.578 1 96.69 472 ILE B CA 1
ATOM 10147 C C . ILE B 1 472 ? -30.297 7.062 19.031 1 96.69 472 ILE B C 1
ATOM 10149 O O . ILE B 1 472 ? -29.281 6.375 19.219 1 96.69 472 ILE B O 1
ATOM 10153 N N . VAL B 1 473 ? -30.312 8.375 19.219 1 96.56 473 VAL B N 1
ATOM 10154 C CA . VAL B 1 473 ? -29.094 9.078 19.609 1 96.56 473 VAL B CA 1
ATOM 10155 C C . VAL B 1 473 ? -29.219 9.594 21.031 1 96.56 473 VAL B C 1
ATOM 10157 O O . VAL B 1 473 ? -30.109 10.391 21.344 1 96.56 473 VAL B O 1
ATOM 10160 N N . CYS B 1 474 ? -28.312 9.102 21.844 1 96 474 CYS B N 1
ATOM 10161 C CA . CYS B 1 474 ? -28.203 9.555 23.234 1 96 474 CYS B CA 1
ATOM 10162 C C . CYS B 1 474 ? -27 10.484 23.406 1 96 474 CYS B C 1
ATOM 10164 O O . CYS B 1 474 ? -26.078 10.469 22.609 1 96 474 CYS B O 1
ATOM 10166 N N . ASN B 1 475 ? -27.047 11.305 24.422 1 93.81 475 ASN B N 1
ATOM 10167 C CA . ASN B 1 475 ? -25.984 12.281 24.609 1 93.81 475 ASN B CA 1
ATOM 10168 C C . ASN B 1 475 ? -24.828 11.711 25.406 1 93.81 475 ASN B C 1
ATOM 10170 O O . ASN B 1 475 ? -23.703 12.242 25.375 1 93.81 475 ASN B O 1
ATOM 10174 N N . THR B 1 476 ? -25.062 10.641 26.172 1 91.19 476 THR B N 1
ATOM 10175 C CA . THR B 1 476 ? -24 10.016 26.953 1 91.19 476 THR B CA 1
ATOM 10176 C C . THR B 1 476 ? -23.922 8.523 26.641 1 91.19 476 THR B C 1
ATOM 10178 O O . THR B 1 476 ? -24.922 7.898 26.297 1 91.19 476 THR B O 1
ATOM 10181 N N . VAL B 1 477 ? -22.719 8.016 26.828 1 91.25 477 VAL B N 1
ATOM 10182 C CA . VAL B 1 477 ? -22.484 6.598 26.578 1 91.25 477 VAL B CA 1
ATOM 10183 C C . VAL B 1 477 ? -23.297 5.754 27.562 1 91.25 477 VAL B C 1
ATOM 10185 O O . VAL B 1 477 ? -23.906 4.75 27.172 1 91.25 477 VAL B O 1
ATOM 10188 N N . ASP B 1 478 ? -23.344 6.156 28.797 1 90.44 478 ASP B N 1
ATOM 10189 C CA . ASP B 1 478 ? -24.078 5.41 29.812 1 90.44 478 ASP B CA 1
ATOM 10190 C C . ASP B 1 478 ? -25.562 5.297 29.453 1 90.44 478 ASP B C 1
ATOM 10192 O O . ASP B 1 478 ? -26.156 4.23 29.594 1 90.44 478 ASP B O 1
ATOM 10196 N N . ARG B 1 479 ? -26.078 6.379 29 1 93.81 479 ARG B N 1
ATOM 10197 C CA . ARG B 1 479 ? -27.484 6.375 28.578 1 93.81 479 ARG B CA 1
ATOM 10198 C C . ARG B 1 479 ? -27.688 5.457 27.375 1 93.81 479 ARG B C 1
ATOM 10200 O O . ARG B 1 479 ? -28.672 4.727 27.312 1 93.81 479 ARG B O 1
ATOM 10207 N N . ALA B 1 480 ? -26.844 5.543 26.453 1 95.38 480 ALA B N 1
ATOM 10208 C CA . ALA B 1 480 ? -26.922 4.684 25.266 1 95.38 480 ALA B CA 1
ATOM 10209 C C . ALA B 1 480 ? -26.906 3.211 25.656 1 95.38 480 ALA B C 1
ATOM 10211 O O . ALA B 1 480 ? -27.641 2.398 25.094 1 95.38 480 ALA B O 1
ATOM 10212 N N . ILE B 1 481 ? -26.016 2.867 26.594 1 95.25 481 ILE B N 1
ATOM 10213 C CA . ILE B 1 481 ? -25.906 1.493 27.078 1 95.25 481 ILE B CA 1
ATOM 10214 C C . ILE B 1 481 ? -27.219 1.061 27.734 1 95.25 481 ILE B C 1
ATOM 10216 O O . ILE B 1 481 ? -27.688 -0.053 27.5 1 95.25 481 ILE B O 1
ATOM 10220 N N . GLU B 1 482 ? -27.781 1.94 28.547 1 94.88 482 GLU B N 1
ATOM 10221 C CA . GLU B 1 482 ? -29.047 1.652 29.203 1 94.88 482 GLU B CA 1
ATOM 10222 C C . GLU B 1 482 ? -30.156 1.404 28.188 1 94.88 482 GLU B C 1
ATOM 10224 O O . GLU B 1 482 ? -30.938 0.461 28.328 1 94.88 482 GLU B O 1
ATOM 10229 N N . VAL B 1 483 ? -30.188 2.244 27.219 1 96.5 483 VAL B N 1
ATOM 10230 C CA . VAL B 1 483 ? -31.203 2.133 26.188 1 96.5 483 VAL B CA 1
ATOM 10231 C C . VAL B 1 483 ? -31.031 0.82 25.422 1 96.5 483 VAL B C 1
ATOM 10233 O O . VAL B 1 483 ? -32 0.115 25.141 1 96.5 483 VAL B O 1
ATOM 10236 N N . TYR B 1 484 ? -29.797 0.469 25.078 1 96.44 484 TYR B N 1
ATOM 10237 C CA . TYR B 1 484 ? -29.469 -0.771 24.391 1 96.44 484 TYR B CA 1
ATOM 10238 C C . TYR B 1 484 ? -29.953 -1.981 25.172 1 96.44 484 TYR B C 1
ATOM 10240 O O . TYR B 1 484 ? -30.625 -2.865 24.625 1 96.44 484 TYR B O 1
ATOM 10248 N N . LYS B 1 485 ? -29.578 -1.967 26.469 1 95.31 485 LYS B N 1
ATOM 10249 C CA . LYS B 1 485 ? -29.953 -3.084 27.328 1 95.31 485 LYS B CA 1
ATOM 10250 C C . LYS B 1 485 ? -31.469 -3.246 27.375 1 95.31 485 LYS B C 1
ATOM 10252 O O . LYS B 1 485 ? -31.984 -4.367 27.312 1 95.31 485 LYS B O 1
ATOM 10257 N N . TYR B 1 486 ? -32.094 -2.182 27.516 1 95.38 486 TYR B N 1
ATOM 10258 C CA . TYR B 1 486 ? -33.562 -2.203 27.625 1 95.38 486 TYR B CA 1
ATOM 10259 C C . TYR B 1 486 ? -34.188 -2.789 26.359 1 95.38 486 TYR B C 1
ATOM 10261 O O . TYR B 1 486 ? -35.031 -3.682 26.438 1 95.38 486 TYR B O 1
ATOM 10269 N N . LEU B 1 487 ? -33.812 -2.332 25.172 1 95.75 487 LEU B N 1
ATOM 10270 C CA . LEU B 1 487 ? -34.375 -2.771 23.891 1 95.75 487 LEU B CA 1
ATOM 10271 C C . LEU B 1 487 ? -34 -4.23 23.625 1 95.75 487 LEU B C 1
ATOM 10273 O O . LEU B 1 487 ? -34.812 -4.984 23.078 1 95.75 487 LEU B O 1
ATOM 10277 N N . LYS B 1 488 ? -32.812 -4.547 23.984 1 94.19 488 LYS B N 1
ATOM 10278 C CA . LYS B 1 488 ? -32.375 -5.93 23.812 1 94.19 488 LYS B CA 1
ATOM 10279 C C . LYS B 1 488 ? -33.219 -6.883 24.656 1 94.19 488 LYS B C 1
ATOM 10281 O O . LYS B 1 488 ? -33.594 -7.969 24.203 1 94.19 488 LYS B O 1
ATOM 10286 N N . ASN B 1 489 ? -33.438 -6.484 25.844 1 93 489 ASN B N 1
ATOM 10287 C CA . ASN B 1 489 ? -34.25 -7.277 26.75 1 93 489 ASN B CA 1
ATOM 10288 C C . ASN B 1 489 ? -35.656 -7.469 26.188 1 93 489 ASN B C 1
ATOM 10290 O O . ASN B 1 489 ? -36.312 -8.469 26.484 1 93 489 ASN B O 1
ATOM 10294 N N . LYS B 1 490 ? -36.125 -6.602 25.438 1 91.75 490 LYS B N 1
ATOM 10295 C CA . LYS B 1 490 ? -37.438 -6.699 24.781 1 91.75 490 LYS B CA 1
ATOM 10296 C C . LYS B 1 490 ? -37.344 -7.52 23.5 1 91.75 490 LYS B C 1
ATOM 10298 O O . LYS B 1 490 ? -38.281 -7.559 22.719 1 91.75 490 LYS B O 1
ATOM 10303 N N . LYS B 1 491 ? -36.156 -8.07 23.125 1 89.88 491 LYS B N 1
ATOM 10304 C CA . LYS B 1 491 ? -35.875 -9.023 22.047 1 89.88 491 LYS B CA 1
ATOM 10305 C C . LYS B 1 491 ? -35.844 -8.32 20.703 1 89.88 491 LYS B C 1
ATOM 10307 O O . LYS B 1 491 ? -36.125 -8.93 19.672 1 89.88 491 LYS B O 1
ATOM 10312 N N . PHE B 1 492 ? -35.688 -7 20.719 1 92.62 492 PHE B N 1
ATOM 10313 C CA . PHE B 1 492 ? -35.438 -6.305 19.453 1 92.62 492 PHE B CA 1
ATOM 10314 C C . PHE B 1 492 ? -34.031 -6.586 18.969 1 92.62 492 PHE B C 1
ATOM 10316 O O . PHE B 1 492 ? -33.156 -6.926 19.75 1 92.62 492 PHE B O 1
ATOM 10323 N N . LYS B 1 493 ? -33.844 -6.625 17.703 1 92.81 493 LYS B N 1
ATOM 10324 C CA . LYS B 1 493 ? -32.5 -6.656 17.125 1 92.81 493 LYS B CA 1
ATOM 10325 C C . LYS B 1 493 ? -31.828 -5.285 17.203 1 92.81 493 LYS B C 1
ATOM 10327 O O . LYS B 1 493 ? -32.125 -4.398 16.391 1 92.81 493 LYS B O 1
ATOM 10332 N N . VAL B 1 494 ? -30.953 -5.109 18.125 1 95.44 494 VAL B N 1
ATOM 10333 C CA . VAL B 1 494 ? -30.391 -3.793 18.422 1 95.44 494 VAL B CA 1
ATOM 10334 C C . VAL B 1 494 ? -28.875 -3.844 18.328 1 95.44 494 VAL B C 1
ATOM 10336 O O . VAL B 1 494 ? -28.25 -4.824 18.75 1 95.44 494 VAL B O 1
ATOM 10339 N N . LEU B 1 495 ? -28.266 -2.879 17.766 1 94.75 495 LEU B N 1
ATOM 10340 C CA . LEU B 1 495 ? -26.828 -2.693 17.734 1 94.75 495 LEU B CA 1
ATOM 10341 C C . LEU B 1 495 ? -26.422 -1.434 18.484 1 94.75 495 LEU B C 1
ATOM 10343 O O . LEU B 1 495 ? -27.094 -0.405 18.406 1 94.75 495 LEU B O 1
ATOM 10347 N N . LEU B 1 496 ? -25.359 -1.492 19.281 1 95.5 496 LEU B N 1
ATOM 10348 C CA . LEU B 1 496 ? -24.844 -0.369 20.062 1 95.5 496 LEU B CA 1
ATOM 10349 C C . LEU B 1 496 ? -23.484 0.073 19.547 1 95.5 496 LEU B C 1
ATOM 10351 O O . LEU B 1 496 ? -22.594 -0.756 19.344 1 95.5 496 LEU B O 1
ATOM 10355 N N . ILE B 1 497 ? -23.375 1.354 19.312 1 91.81 497 ILE B N 1
ATOM 10356 C CA . ILE B 1 497 ? -22.078 1.854 18.875 1 91.81 497 ILE B CA 1
ATOM 10357 C C . ILE B 1 497 ? -21.781 3.195 19.547 1 91.81 497 ILE B C 1
ATOM 10359 O O . ILE B 1 497 ? -22.625 4.102 19.531 1 91.81 497 ILE B O 1
ATOM 10363 N N . HIS B 1 498 ? -20.703 3.334 20.234 1 91.06 498 HIS B N 1
ATOM 10364 C CA . HIS B 1 498 ? -20.266 4.559 20.891 1 91.06 498 HIS B CA 1
ATOM 10365 C C . HIS B 1 498 ? -18.75 4.609 21 1 91.06 498 HIS B C 1
ATOM 10367 O O . HIS B 1 498 ? -18.047 3.758 20.438 1 91.06 498 HIS B O 1
ATOM 10373 N N . GLY B 1 499 ? -18.156 5.598 21.688 1 86.19 499 GLY B N 1
ATOM 10374 C CA . GLY B 1 499 ? -16.734 5.883 21.656 1 86.19 499 GLY B CA 1
ATOM 10375 C C . GLY B 1 499 ? -15.938 5.082 22.672 1 86.19 499 GLY B C 1
ATOM 10376 O O . GLY B 1 499 ? -14.703 5.082 22.641 1 86.19 499 GLY B O 1
ATOM 10377 N N . ARG B 1 500 ? -16.594 4.266 23.531 1 89.12 500 ARG B N 1
ATOM 10378 C CA . ARG B 1 500 ? -15.883 3.57 24.594 1 89.12 500 ARG B CA 1
ATOM 10379 C C . ARG B 1 500 ? -15.641 2.107 24.234 1 89.12 500 ARG B C 1
ATOM 10381 O O . ARG B 1 500 ? -15.508 1.258 25.125 1 89.12 500 ARG B O 1
ATOM 10388 N N . PHE B 1 501 ? -15.648 1.784 22.984 1 91.5 501 PHE B N 1
ATOM 10389 C CA . PHE B 1 501 ? -15.25 0.468 22.5 1 91.5 501 PHE B CA 1
ATOM 10390 C C . PHE B 1 501 ? -13.766 0.44 22.172 1 91.5 501 PHE B C 1
ATOM 10392 O O . PHE B 1 501 ? -13.172 1.479 21.875 1 91.5 501 PHE B O 1
ATOM 10399 N N . THR B 1 502 ? -13.18 -0.76 22.297 1 91.25 502 THR B N 1
ATOM 10400 C CA . THR B 1 502 ? -11.836 -0.92 21.75 1 91.25 502 THR B CA 1
ATOM 10401 C C . THR B 1 502 ? -11.828 -0.645 20.25 1 91.25 502 THR B C 1
ATOM 10403 O O . THR B 1 502 ? -12.867 -0.729 19.594 1 91.25 502 THR B O 1
ATOM 10406 N N . TYR B 1 503 ? -10.711 -0.316 19.781 1 86.56 503 TYR B N 1
ATOM 10407 C CA . TYR B 1 503 ? -10.594 -0.036 18.359 1 86.56 503 TYR B CA 1
ATOM 10408 C C . TYR B 1 503 ? -11.016 -1.241 17.516 1 86.56 503 TYR B C 1
ATOM 10410 O O . TYR B 1 503 ? -11.672 -1.09 16.484 1 86.56 503 TYR B O 1
ATOM 10418 N N . GLY B 1 504 ? -10.656 -2.41 17.953 1 86.06 504 GLY B N 1
ATOM 10419 C CA . GLY B 1 504 ? -11.055 -3.625 17.266 1 86.06 504 GLY B CA 1
ATOM 10420 C C . GLY B 1 504 ? -12.555 -3.82 17.203 1 86.06 504 GLY B C 1
ATOM 10421 O O . GLY B 1 504 ? -13.109 -4.09 16.141 1 86.06 504 GLY B O 1
ATOM 10422 N N . ASP B 1 505 ? -13.141 -3.645 18.281 1 90.75 505 ASP B N 1
ATOM 10423 C CA . ASP B 1 505 ? -14.586 -3.814 18.344 1 90.75 505 ASP B CA 1
ATOM 10424 C C . ASP B 1 505 ? -15.305 -2.719 17.562 1 90.75 505 ASP B C 1
ATOM 10426 O O . ASP B 1 505 ? -16.328 -2.973 16.938 1 90.75 505 ASP B O 1
ATOM 10430 N N . ARG B 1 506 ? -14.828 -1.584 17.656 1 86.81 506 ARG B N 1
ATOM 10431 C CA . ARG B 1 506 ? -15.43 -0.479 16.906 1 86.81 506 ARG B CA 1
ATOM 10432 C C . ARG B 1 506 ? -15.414 -0.759 15.406 1 86.81 506 ARG B C 1
ATOM 10434 O O . ARG B 1 506 ? -16.406 -0.512 14.711 1 86.81 506 ARG B O 1
ATOM 10441 N N . GLU B 1 507 ? -14.305 -1.154 14.984 1 81 507 GLU B N 1
ATOM 10442 C CA . GLU B 1 507 ? -14.188 -1.494 13.57 1 81 507 GLU B CA 1
ATOM 10443 C C . GLU B 1 507 ? -15.195 -2.564 13.172 1 81 507 GLU B C 1
ATOM 10445 O O . GLU B 1 507 ? -15.836 -2.463 12.117 1 81 507 GLU B O 1
ATOM 10450 N N . ARG B 1 508 ? -15.266 -3.58 13.938 1 83.94 508 ARG B N 1
ATOM 10451 C CA . ARG B 1 508 ? -16.219 -4.656 13.688 1 83.94 508 ARG B CA 1
ATOM 10452 C C . ARG B 1 508 ? -17.656 -4.121 13.648 1 83.94 508 ARG B C 1
ATOM 10454 O O . ARG B 1 508 ? -18.422 -4.461 12.742 1 83.94 508 ARG B O 1
ATOM 10461 N N . LEU B 1 509 ? -17.969 -3.305 14.586 1 87.94 509 LEU B N 1
ATOM 10462 C CA . LEU B 1 509 ? -19.328 -2.75 14.688 1 87.94 509 LEU B CA 1
ATOM 10463 C C . LEU B 1 509 ? -19.625 -1.829 13.516 1 87.94 509 LEU B C 1
ATOM 10465 O O . LEU B 1 509 ? -20.719 -1.858 12.961 1 87.94 509 LEU B O 1
ATOM 10469 N N . GLU B 1 510 ? -18.703 -1.011 13.133 1 81.81 510 GLU B N 1
ATOM 10470 C CA . GLU B 1 510 ? -18.875 -0.118 11.992 1 81.81 510 GLU B CA 1
ATOM 10471 C C . GLU B 1 510 ? -19.094 -0.906 10.703 1 81.81 510 GLU B C 1
ATOM 10473 O O . GLU B 1 510 ? -19.938 -0.537 9.875 1 81.81 510 GLU B O 1
ATOM 10478 N N . LYS B 1 511 ? -18.344 -1.932 10.555 1 75.88 511 LYS B N 1
ATOM 10479 C CA . LYS B 1 511 ? -18.531 -2.807 9.398 1 75.88 511 LYS B CA 1
ATOM 10480 C C . LYS B 1 511 ? -19.906 -3.439 9.406 1 75.88 511 LYS B C 1
ATOM 10482 O O . LYS B 1 511 ? -20.562 -3.549 8.359 1 75.88 511 LYS B O 1
ATOM 10487 N N . GLU B 1 512 ? -20.281 -3.832 10.594 1 82.31 512 GLU B N 1
ATOM 10488 C CA . GLU B 1 512 ? -21.594 -4.449 10.75 1 82.31 512 GLU B CA 1
ATOM 10489 C C . GLU B 1 512 ? -22.703 -3.475 10.391 1 82.31 512 GLU B C 1
ATOM 10491 O O . GLU B 1 512 ? -23.672 -3.844 9.711 1 82.31 512 GLU B O 1
ATOM 10496 N N . VAL B 1 513 ? -22.609 -2.318 10.797 1 81.44 513 VAL B N 1
ATOM 10497 C CA . VAL B 1 513 ? -23.609 -1.29 10.523 1 81.44 513 VAL B CA 1
ATOM 10498 C C . VAL B 1 513 ? -23.656 -1 9.023 1 81.44 513 VAL B C 1
ATOM 10500 O O . VAL B 1 513 ? -24.734 -0.814 8.453 1 81.44 513 VAL B O 1
ATOM 10503 N N . ARG B 1 514 ? -22.594 -1.01 8.328 1 74.88 514 ARG B N 1
ATOM 10504 C CA . ARG B 1 514 ? -22.5 -0.693 6.906 1 74.88 514 ARG B CA 1
ATOM 10505 C C . ARG B 1 514 ? -23.078 -1.825 6.055 1 74.88 514 ARG B C 1
ATOM 10507 O O . ARG B 1 514 ? -23.75 -1.578 5.059 1 74.88 514 ARG B O 1
ATOM 10514 N N . LYS B 1 515 ? -22.781 -3.023 6.52 1 71.38 515 LYS B N 1
ATOM 10515 C CA . LYS B 1 515 ? -23.094 -4.172 5.668 1 71.38 515 LYS B CA 1
ATOM 10516 C C . LYS B 1 515 ? -24.484 -4.711 5.969 1 71.38 515 LYS B C 1
ATOM 10518 O O . LYS B 1 515 ? -25.172 -5.203 5.07 1 71.38 515 LYS B O 1
ATOM 10523 N N . ASN B 1 516 ? -24.906 -4.57 7.273 1 78.25 516 ASN B N 1
ATOM 10524 C CA . ASN B 1 516 ? -26.094 -5.293 7.684 1 78.25 516 ASN B CA 1
ATOM 10525 C C . ASN B 1 516 ? -27.078 -4.379 8.414 1 78.25 516 ASN B C 1
ATOM 10527 O O . ASN B 1 516 ? -27.734 -4.801 9.367 1 78.25 516 ASN B O 1
ATOM 10531 N N . ILE B 1 517 ? -27.156 -3.143 8.031 1 80.56 517 ILE B N 1
ATOM 10532 C CA . ILE B 1 517 ? -27.969 -2.178 8.758 1 80.56 517 ILE B CA 1
ATOM 10533 C C . ILE B 1 517 ? -29.438 -2.604 8.719 1 80.56 517 ILE B C 1
ATOM 10535 O O . ILE B 1 517 ? -30.172 -2.412 9.695 1 80.56 517 ILE B O 1
ATOM 10539 N N . GLU B 1 518 ? -29.844 -3.227 7.617 1 77.94 518 GLU B N 1
ATOM 10540 C CA . GLU B 1 518 ? -31.25 -3.594 7.422 1 77.94 518 GLU B CA 1
ATOM 10541 C C . GLU B 1 518 ? -31.641 -4.738 8.344 1 77.94 518 GLU B C 1
ATOM 10543 O O . GLU B 1 518 ? -32.844 -4.977 8.562 1 77.94 518 GLU B O 1
ATOM 10548 N N . HIS B 1 519 ? -30.703 -5.383 8.867 1 82.62 519 HIS B N 1
ATOM 10549 C CA . HIS B 1 519 ? -30.969 -6.531 9.727 1 82.62 519 HIS B CA 1
ATOM 10550 C C . HIS B 1 519 ? -31.312 -6.09 11.141 1 82.62 519 HIS B C 1
ATOM 10552 O O . HIS B 1 519 ? -31.812 -6.887 11.938 1 82.62 519 HIS B O 1
ATOM 10558 N N . TYR B 1 520 ? -31.219 -4.793 11.469 1 91 520 TYR B N 1
ATOM 10559 C CA . TYR B 1 520 ? -31.438 -4.312 12.836 1 91 520 TYR B CA 1
ATOM 10560 C C . TYR B 1 520 ? -32.688 -3.469 12.914 1 91 520 TYR B C 1
ATOM 10562 O O . TYR B 1 520 ? -33.062 -2.791 11.953 1 91 520 TYR B O 1
ATOM 10570 N N . ASP B 1 521 ? -33.344 -3.604 14.016 1 94.12 521 ASP B N 1
ATOM 10571 C CA . ASP B 1 521 ? -34.5 -2.736 14.32 1 94.12 521 ASP B CA 1
ATOM 10572 C C . ASP B 1 521 ? -34 -1.351 14.766 1 94.12 521 ASP B C 1
ATOM 10574 O O . ASP B 1 521 ? -34.531 -0.335 14.281 1 94.12 521 ASP B O 1
ATOM 10578 N N . PHE B 1 522 ? -33.094 -1.39 15.664 1 95.56 522 PHE B N 1
ATOM 10579 C CA . PHE B 1 522 ? -32.594 -0.157 16.25 1 95.56 522 PHE B CA 1
ATOM 10580 C C . PHE B 1 522 ? -31.078 -0.118 16.219 1 95.56 522 PHE B C 1
ATOM 10582 O O . PHE B 1 522 ? -30.422 -1.145 16.406 1 95.56 522 PHE B O 1
ATOM 10589 N N . ILE B 1 523 ? -30.594 1.006 15.992 1 95.5 523 ILE B N 1
ATOM 10590 C CA . ILE B 1 523 ? -29.188 1.312 16.25 1 95.5 523 ILE B CA 1
ATOM 10591 C C . ILE B 1 523 ? -29.094 2.43 17.297 1 95.5 523 ILE B C 1
ATOM 10593 O O . ILE B 1 523 ? -29.625 3.521 17.094 1 95.5 523 ILE B O 1
ATOM 10597 N N . VAL B 1 524 ? -28.5 2.133 18.375 1 96.31 524 VAL B N 1
ATOM 10598 C CA . VAL B 1 524 ? -28.328 3.094 19.469 1 96.31 524 VAL B CA 1
ATOM 10599 C C . VAL B 1 524 ? -26.906 3.646 19.438 1 96.31 524 VAL B C 1
ATOM 10601 O O . VAL B 1 524 ? -25.938 2.883 19.391 1 96.31 524 VAL B O 1
ATOM 10604 N N . SER B 1 525 ? -26.812 4.91 19.438 1 94.31 525 SER B N 1
ATOM 10605 C CA . SER B 1 525 ? -25.484 5.516 19.328 1 94.31 525 SER B CA 1
ATOM 10606 C C . SER B 1 525 ? -25.438 6.852 20.078 1 94.31 525 SER B C 1
ATOM 10608 O O . SER B 1 525 ? -26.344 7.188 20.828 1 94.31 525 SER B O 1
ATOM 10610 N N . THR B 1 526 ? -24.266 7.488 20.047 1 91.38 526 THR B N 1
ATOM 10611 C CA . THR B 1 526 ? -24.031 8.828 20.578 1 91.38 526 THR B CA 1
ATOM 10612 C C . THR B 1 526 ? -23.594 9.781 19.469 1 91.38 526 THR B C 1
ATOM 10614 O O . THR B 1 526 ? -24.078 9.695 18.328 1 91.38 526 THR B O 1
ATOM 10617 N N . GLN B 1 527 ? -22.781 10.695 19.75 1 82 527 GLN B N 1
ATOM 10618 C CA . GLN B 1 527 ? -22.328 11.695 18.797 1 82 527 GLN B CA 1
ATOM 10619 C C . GLN B 1 527 ? -21.453 11.062 17.719 1 82 527 GLN B C 1
ATOM 10621 O O . GLN B 1 527 ? -21.266 11.648 16.641 1 82 527 GLN B O 1
ATOM 10626 N N . VAL B 1 528 ? -21.078 9.852 17.922 1 77.94 528 VAL B N 1
ATOM 10627 C CA . VAL B 1 528 ? -20.172 9.18 17 1 77.94 528 VAL B CA 1
ATOM 10628 C C . VAL B 1 528 ? -20.875 8.969 15.656 1 77.94 528 VAL B C 1
ATOM 10630 O O . VAL B 1 528 ? -20.219 8.898 14.617 1 77.94 528 VAL B O 1
ATOM 10633 N N . ILE B 1 529 ? -22.156 8.859 15.633 1 79.44 529 ILE B N 1
ATOM 10634 C CA . ILE B 1 529 ? -22.922 8.539 14.43 1 79.44 529 ILE B CA 1
ATOM 10635 C C . ILE B 1 529 ? -23.094 9.797 13.578 1 79.44 529 ILE B C 1
ATOM 10637 O O . ILE B 1 529 ? -23.438 9.719 12.398 1 79.44 529 ILE B O 1
ATOM 10641 N N . GLU B 1 530 ? -22.859 10.969 14.203 1 70.56 530 GLU B N 1
ATOM 10642 C CA . GLU B 1 530 ? -23.094 12.258 13.555 1 70.56 530 GLU B CA 1
ATOM 10643 C C . GLU B 1 530 ? -22.172 12.43 12.344 1 70.56 530 GLU B C 1
ATOM 10645 O O . GLU B 1 530 ? -22.5 13.164 11.414 1 70.56 530 GLU B O 1
ATOM 10650 N N . VAL B 1 531 ? -21.094 11.711 12.516 1 59.22 531 VAL B N 1
ATOM 10651 C CA . VAL B 1 531 ? -20.094 12.047 11.5 1 59.22 531 VAL B CA 1
ATOM 10652 C C . VAL B 1 531 ? -19.812 10.82 10.625 1 59.22 531 VAL B C 1
ATOM 10654 O O . VAL B 1 531 ? -19.672 9.711 11.133 1 59.22 531 VAL B O 1
ATOM 10657 N N . SER B 1 532 ? -19.672 10.969 9.258 1 58.25 532 SER B N 1
ATOM 10658 C CA . SER B 1 532 ? -18.984 10.531 8.055 1 58.25 532 SER B CA 1
ATOM 10659 C C . SER B 1 532 ? -19.312 9.07 7.73 1 58.25 532 SER B C 1
ATOM 10661 O O . SER B 1 532 ? -18.609 8.43 6.953 1 58.25 532 SER B O 1
ATOM 10663 N N . LEU B 1 533 ? -20.453 8.523 8.367 1 58.84 533 LEU B N 1
ATOM 10664 C CA . LEU B 1 533 ? -20.734 7.195 7.844 1 58.84 533 LEU B CA 1
ATOM 10665 C C . LEU B 1 533 ? -21.766 7.262 6.723 1 58.84 533 LEU B C 1
ATOM 10667 O O . LEU B 1 533 ? -22.734 8.016 6.816 1 58.84 533 LEU B O 1
ATOM 10671 N N . ASP B 1 534 ? -21.344 6.996 5.531 1 66 534 ASP B N 1
ATOM 10672 C CA . ASP B 1 534 ? -22.312 6.91 4.445 1 66 534 ASP B CA 1
ATOM 10673 C C . ASP B 1 534 ? -23.406 5.895 4.766 1 66 534 ASP B C 1
ATOM 10675 O O . ASP B 1 534 ? -23.531 4.871 4.086 1 66 534 ASP B O 1
ATOM 10679 N N . ILE B 1 535 ? -24.141 6.242 5.887 1 76.06 535 ILE B N 1
ATOM 10680 C CA . ILE B 1 535 ? -25.25 5.395 6.316 1 76.06 535 ILE B CA 1
ATOM 10681 C C . ILE B 1 535 ? -26.547 6.199 6.324 1 76.06 535 ILE B C 1
ATOM 10683 O O . ILE B 1 535 ? -26.547 7.391 6.633 1 76.06 535 ILE B O 1
ATOM 10687 N N . SER B 1 536 ? -27.625 5.668 5.945 1 85.88 536 SER B N 1
ATOM 10688 C CA . SER B 1 536 ? -28.938 6.324 5.934 1 85.88 536 SER B CA 1
ATOM 10689 C C . SER B 1 536 ? -29.969 5.523 6.73 1 85.88 536 SER B C 1
ATOM 10691 O O . SER B 1 536 ? -30.203 4.352 6.438 1 85.88 536 SER B O 1
ATOM 10693 N N . PHE B 1 537 ? -30.531 6.164 7.684 1 91.06 537 PHE B N 1
ATOM 10694 C CA . PHE B 1 537 ? -31.594 5.566 8.492 1 91.06 537 PHE B CA 1
ATOM 10695 C C . PHE B 1 537 ? -32.969 6.008 8.008 1 91.06 537 PHE B C 1
ATOM 10697 O O . PHE B 1 537 ? -33.094 6.973 7.25 1 91.06 537 PHE B O 1
ATOM 10704 N N . ASN B 1 538 ? -33.969 5.227 8.406 1 92.19 538 ASN B N 1
ATOM 10705 C CA . ASN B 1 538 ? -35.344 5.586 8.023 1 92.19 538 ASN B CA 1
ATOM 10706 C C . ASN B 1 538 ? -36 6.52 9.039 1 92.19 538 ASN B C 1
ATOM 10708 O O . ASN B 1 538 ? -36.875 7.309 8.695 1 92.19 538 ASN B O 1
ATOM 10712 N N . SER B 1 539 ? -35.594 6.398 10.281 1 95.12 539 SER B N 1
ATOM 10713 C CA . SER B 1 539 ? -36.094 7.258 11.344 1 95.12 539 SER B CA 1
ATOM 10714 C C . SER B 1 539 ? -35.031 7.543 12.398 1 95.12 539 SER B C 1
ATOM 10716 O O . SER B 1 539 ? -34.031 6.816 12.492 1 95.12 539 SER B O 1
ATOM 10718 N N . ILE B 1 540 ? -35.312 8.672 13.164 1 96.62 540 ILE B N 1
ATOM 10719 C CA . ILE B 1 540 ? -34.406 9.008 14.25 1 96.62 540 ILE B CA 1
ATOM 10720 C C . ILE B 1 540 ? -35.188 9.469 15.469 1 96.62 540 ILE B C 1
ATOM 10722 O O . ILE B 1 540 ? -36.219 10.133 15.336 1 96.62 540 ILE B O 1
ATOM 10726 N N . LEU B 1 541 ? -34.812 8.984 16.562 1 96.88 541 LEU B N 1
ATOM 10727 C CA . LEU B 1 541 ? -35.219 9.492 17.875 1 96.88 541 LEU B CA 1
ATOM 10728 C C . LEU B 1 541 ? -34 10.039 18.641 1 96.88 541 LEU B C 1
ATOM 10730 O O . LEU B 1 541 ? -33.156 9.273 19.078 1 96.88 541 LEU B O 1
ATOM 10734 N N . SER B 1 542 ? -33.969 11.375 18.812 1 97.19 542 SER B N 1
ATOM 10735 C CA . SER B 1 542 ? -32.781 11.992 19.406 1 97.19 542 SER B CA 1
ATOM 10736 C C . SER B 1 542 ? -33.094 12.656 20.734 1 97.19 542 SER B C 1
ATOM 10738 O O . SER B 1 542 ? -34.156 13.297 20.875 1 97.19 542 SER B O 1
ATOM 10740 N N . GLU B 1 543 ? -32.188 12.516 21.688 1 96.88 543 GLU B N 1
ATOM 10741 C CA . GLU B 1 543 ? -32.219 13.398 22.844 1 96.88 543 GLU B CA 1
ATOM 10742 C C . GLU B 1 543 ? -31.953 14.844 22.453 1 96.88 543 GLU B C 1
ATOM 10744 O O . GLU B 1 543 ? -31.422 15.109 21.359 1 96.88 543 GLU B O 1
ATOM 10749 N N . PRO B 1 544 ? -32.406 15.789 23.297 1 96.94 544 PRO B N 1
ATOM 10750 C CA . PRO B 1 544 ? -32.188 17.188 22.922 1 96.94 544 PRO B CA 1
ATOM 10751 C C . PRO B 1 544 ? -30.703 17.562 22.859 1 96.94 544 PRO B C 1
ATOM 10753 O O . PRO B 1 544 ? -29.906 17.094 23.672 1 96.94 544 PRO B O 1
ATOM 10756 N N . ALA B 1 545 ? -30.328 18.297 21.922 1 95 545 ALA B N 1
ATOM 10757 C CA . ALA B 1 545 ? -28.953 18.734 21.656 1 95 545 ALA B CA 1
ATOM 10758 C C . ALA B 1 545 ? -28.953 20.078 20.922 1 95 545 ALA B C 1
ATOM 10760 O O . ALA B 1 545 ? -29.984 20.562 20.484 1 95 545 ALA B O 1
ATOM 10761 N N . PRO B 1 546 ? -27.781 20.703 20.922 1 91.94 546 PRO B N 1
ATOM 10762 C CA . PRO B 1 546 ? -27.719 21.938 20.125 1 91.94 546 PRO B CA 1
ATOM 10763 C C . PRO B 1 546 ? -28.141 21.734 18.672 1 91.94 546 PRO B C 1
ATOM 10765 O O . PRO B 1 546 ? -27.922 20.641 18.109 1 91.94 546 PRO B O 1
ATOM 10768 N N . LEU B 1 547 ? -28.672 22.766 18.094 1 94.19 547 LEU B N 1
ATOM 10769 C CA . LEU B 1 547 ? -29.297 22.672 16.781 1 94.19 547 LEU B CA 1
ATOM 10770 C C . LEU B 1 547 ? -28.297 22.188 15.742 1 94.19 547 LEU B C 1
ATOM 10772 O O . LEU B 1 547 ? -28.641 21.391 14.859 1 94.19 547 LEU B O 1
ATOM 10776 N N . ASP B 1 548 ? -27.125 22.688 15.789 1 89.5 548 ASP B N 1
ATOM 10777 C CA . ASP B 1 548 ? -26.109 22.266 14.82 1 89.5 548 ASP B CA 1
ATOM 10778 C C . ASP B 1 548 ? -25.844 20.766 14.922 1 89.5 548 ASP B C 1
ATOM 10780 O O . ASP B 1 548 ? -25.672 20.094 13.906 1 89.5 548 ASP B O 1
ATOM 10784 N N . ALA B 1 549 ? -25.766 20.219 16.062 1 88.88 549 ALA B N 1
ATOM 10785 C CA . ALA B 1 549 ? -25.609 18.781 16.266 1 88.88 549 ALA B CA 1
ATOM 10786 C C . ALA B 1 549 ? -26.812 18 15.734 1 88.88 549 ALA B C 1
ATOM 10788 O O . ALA B 1 549 ? -26.656 16.953 15.102 1 88.88 549 ALA B O 1
ATOM 10789 N N . LEU B 1 550 ? -27.969 18.562 16.062 1 93.94 550 LEU B N 1
ATOM 10790 C CA . LEU B 1 550 ? -29.188 17.906 15.625 1 93.94 550 LEU B CA 1
ATOM 10791 C C . LEU B 1 550 ? -29.266 17.844 14.102 1 93.94 550 LEU B C 1
ATOM 10793 O O . LEU B 1 550 ? -29.688 16.828 13.539 1 93.94 550 LEU B O 1
ATOM 10797 N N . ILE B 1 551 ? -28.891 18.891 13.5 1 91.56 551 ILE B N 1
ATOM 10798 C CA . ILE B 1 551 ? -28.922 18.922 12.047 1 91.56 551 ILE B CA 1
ATOM 10799 C C . ILE B 1 551 ? -28 17.844 11.484 1 91.56 551 ILE B C 1
ATOM 10801 O O . ILE B 1 551 ? -28.328 17.188 10.492 1 91.56 551 ILE B O 1
ATOM 10805 N N . GLN B 1 552 ? -26.875 17.641 12.094 1 87 552 GLN B N 1
ATOM 10806 C CA . GLN B 1 552 ? -25.953 16.578 11.672 1 87 552 GLN B CA 1
ATOM 10807 C C . GLN B 1 552 ? -26.578 15.203 11.867 1 87 552 GLN B C 1
ATOM 10809 O O . GLN B 1 552 ? -26.438 14.328 11.016 1 87 552 GLN B O 1
ATOM 10814 N N . ARG B 1 553 ? -27.219 15.047 12.977 1 91.19 553 ARG B N 1
ATOM 10815 C CA . ARG B 1 553 ? -27.906 13.797 13.258 1 91.19 553 ARG B CA 1
ATOM 10816 C C . ARG B 1 553 ? -28.984 13.523 12.219 1 91.19 553 ARG B C 1
ATOM 10818 O O . ARG B 1 553 ? -29.094 12.406 11.695 1 91.19 553 ARG B O 1
ATOM 10825 N N . PHE B 1 554 ? -29.75 14.594 11.938 1 93.12 554 PHE B N 1
ATOM 10826 C CA . PHE B 1 554 ? -30.844 14.477 10.969 1 93.12 554 PHE B CA 1
ATOM 10827 C C . PHE B 1 554 ? -30.297 14.102 9.594 1 93.12 554 PHE B C 1
ATOM 10829 O O . PHE B 1 554 ? -30.969 13.406 8.828 1 93.12 554 PHE B O 1
ATOM 10836 N N . GLY B 1 555 ? -29.141 14.531 9.344 1 87.56 555 GLY B N 1
ATOM 10837 C CA . GLY B 1 555 ? -28.5 14.25 8.062 1 87.56 555 GLY B CA 1
ATOM 10838 C C . GLY B 1 555 ? -28.266 12.773 7.82 1 87.56 555 GLY B C 1
ATOM 10839 O O . GLY B 1 555 ? -28.031 12.352 6.688 1 87.56 555 GLY B O 1
ATOM 10840 N N . ARG B 1 556 ? -28.406 11.93 8.852 1 87.75 556 ARG B N 1
ATOM 10841 C CA . ARG B 1 556 ? -28.219 10.484 8.742 1 87.75 556 ARG B CA 1
ATOM 10842 C C . ARG B 1 556 ? -29.547 9.797 8.414 1 87.75 556 ARG B C 1
ATOM 10844 O O . ARG B 1 556 ? -29.578 8.57 8.273 1 87.75 556 ARG B O 1
ATOM 10851 N N . VAL B 1 557 ? -30.547 10.555 8.258 1 91.75 557 VAL B N 1
ATOM 10852 C CA . VAL B 1 557 ? -31.859 10.023 7.969 1 91.75 557 VAL B CA 1
ATOM 10853 C C . VAL B 1 557 ? -32.312 10.469 6.578 1 91.75 557 VAL B C 1
ATOM 10855 O O . VAL B 1 557 ? -32.188 11.648 6.234 1 91.75 557 VAL B O 1
ATOM 10858 N N . ASN B 1 558 ? -32.781 9.523 5.801 1 89.81 558 ASN B N 1
ATOM 10859 C CA . ASN B 1 558 ? -33.344 9.875 4.5 1 89.81 558 ASN B CA 1
ATOM 10860 C C . ASN B 1 558 ? -32.344 10.703 3.676 1 89.81 558 ASN B C 1
ATOM 10862 O O . ASN B 1 558 ? -32.719 11.734 3.104 1 89.81 558 ASN B O 1
ATOM 10866 N N . ARG B 1 559 ? -31.156 10.281 3.709 1 80.75 559 ARG B N 1
ATOM 10867 C CA . ARG B 1 559 ? -30.031 11.023 3.154 1 80.75 559 ARG B CA 1
ATOM 10868 C C . ARG B 1 559 ? -30.281 11.391 1.694 1 80.75 559 ARG B C 1
ATOM 10870 O O . ARG B 1 559 ? -29.875 12.461 1.237 1 80.75 559 ARG B O 1
ATOM 10877 N N . HIS B 1 560 ? -30.984 10.539 0.955 1 77.5 560 HIS B N 1
ATOM 10878 C CA . HIS B 1 560 ? -31.156 10.789 -0.473 1 77.5 560 HIS B CA 1
ATOM 10879 C C . HIS B 1 560 ? -32.625 11.008 -0.826 1 77.5 560 HIS B C 1
ATOM 10881 O O . HIS B 1 560 ? -32.969 11.117 -2.004 1 77.5 560 HIS B O 1
ATOM 10887 N N . GLY B 1 561 ? -33.375 11.188 0.145 1 80.38 561 GLY B N 1
ATOM 10888 C CA . GLY B 1 561 ? -34.812 11.312 -0.082 1 80.38 561 GLY B CA 1
ATOM 10889 C C . GLY B 1 561 ? -35.188 12.586 -0.813 1 80.38 561 GLY B C 1
ATOM 10890 O O . GLY B 1 561 ? -36.219 12.633 -1.498 1 80.38 561 GLY B O 1
ATOM 10891 N N . TRP B 1 562 ? -34.344 13.578 -0.654 1 77.88 562 TRP B N 1
ATOM 10892 C CA . TRP B 1 562 ? -34.656 14.844 -1.308 1 77.88 562 TRP B CA 1
ATOM 10893 C C . TRP B 1 562 ? -34.688 14.68 -2.822 1 77.88 562 TRP B C 1
ATOM 10895 O O . TRP B 1 562 ? -35.375 15.414 -3.518 1 77.88 562 TRP B O 1
ATOM 10905 N N . LYS B 1 563 ? -33.938 13.773 -3.355 1 80.75 563 LYS B N 1
ATOM 10906 C CA . LYS B 1 563 ? -33.906 13.531 -4.797 1 80.75 563 LYS B CA 1
ATOM 10907 C C . LYS B 1 563 ? -35.312 13.141 -5.312 1 80.75 563 LYS B C 1
ATOM 10909 O O . LYS B 1 563 ? -35.656 13.453 -6.453 1 80.75 563 LYS B O 1
ATOM 10914 N N . ASP B 1 564 ? -36.031 12.492 -4.449 1 84.25 564 ASP B N 1
ATOM 10915 C CA . ASP B 1 564 ? -37.375 12.008 -4.832 1 84.25 564 ASP B CA 1
ATOM 10916 C C . ASP B 1 564 ? -38.469 12.797 -4.129 1 84.25 564 ASP B C 1
ATOM 10918 O O . ASP B 1 564 ? -39.625 12.406 -4.164 1 84.25 564 ASP B O 1
ATOM 10922 N N . GLY B 1 565 ? -38.125 13.781 -3.441 1 86.94 565 GLY B N 1
ATOM 10923 C CA . GLY B 1 565 ? -39.094 14.617 -2.734 1 86.94 565 GLY B CA 1
ATOM 10924 C C . GLY B 1 565 ? -39.719 13.914 -1.547 1 86.94 565 GLY B C 1
ATOM 10925 O O . GLY B 1 565 ? -40.844 14.242 -1.153 1 86.94 565 GLY B O 1
ATOM 10926 N N . VAL B 1 566 ? -39.062 12.961 -1.062 1 91.25 566 VAL B N 1
ATOM 10927 C CA . VAL B 1 566 ? -39.562 12.203 0.075 1 91.25 566 VAL B CA 1
ATOM 10928 C C . VAL B 1 566 ? -39.219 12.922 1.375 1 91.25 566 VAL B C 1
ATOM 10930 O O . VAL B 1 566 ? -38.062 13.297 1.596 1 91.25 566 VAL B O 1
ATOM 10933 N N . ILE B 1 567 ? -40.25 13.141 2.236 1 94 567 ILE B N 1
ATOM 10934 C CA . ILE B 1 567 ? -40.094 13.789 3.531 1 94 567 ILE B CA 1
ATOM 10935 C C . ILE B 1 567 ? -40.25 12.758 4.648 1 94 567 ILE B C 1
ATOM 10937 O O . ILE B 1 567 ? -41.156 11.914 4.605 1 94 567 ILE B O 1
ATOM 10941 N N . LYS B 1 568 ? -39.312 12.805 5.551 1 94.81 568 LYS B N 1
ATOM 10942 C CA . LYS B 1 568 ? -39.406 11.938 6.719 1 94.81 568 LYS B CA 1
ATOM 10943 C C . LYS B 1 568 ? -39.375 12.742 8.016 1 94.81 568 LYS B C 1
ATOM 10945 O O . LYS B 1 568 ? -38.781 13.812 8.07 1 94.81 568 LYS B O 1
ATOM 10950 N N . ASP B 1 569 ? -40 12.195 9.016 1 95.06 569 ASP B N 1
ATOM 10951 C CA . ASP B 1 569 ? -40.062 12.852 10.32 1 95.06 569 ASP B CA 1
ATOM 10952 C C . ASP B 1 569 ? -38.781 12.57 11.109 1 95.06 569 ASP B C 1
ATOM 10954 O O . ASP B 1 569 ? -38.219 11.469 11.055 1 95.06 569 ASP B O 1
ATOM 10958 N N . VAL B 1 570 ? -38.281 13.586 11.742 1 97.06 570 VAL B N 1
ATOM 10959 C CA . VAL B 1 570 ? -37.188 13.453 12.695 1 97.06 570 VAL B CA 1
ATOM 10960 C C . VAL B 1 570 ? -37.656 13.836 14.094 1 97.06 570 VAL B C 1
ATOM 10962 O O . VAL B 1 570 ? -38.219 14.914 14.281 1 97.06 570 VAL B O 1
ATOM 10965 N N . TYR B 1 571 ? -37.469 12.992 15.039 1 97.38 571 TYR B N 1
ATOM 10966 C CA . TYR B 1 571 ? -38.062 13.164 16.359 1 97.38 571 TYR B CA 1
ATOM 10967 C C . TYR B 1 571 ? -37 13.641 17.359 1 97.38 571 TYR B C 1
ATOM 10969 O O . TYR B 1 571 ? -35.938 13.023 17.5 1 97.38 571 TYR B O 1
ATOM 10977 N N . VAL B 1 572 ? -37.281 14.75 18.078 1 97.88 572 VAL B N 1
ATOM 10978 C CA . VAL B 1 572 ? -36.406 15.281 19.125 1 97.88 572 VAL B CA 1
ATOM 10979 C C . VAL B 1 572 ? -37.156 15.273 20.453 1 97.88 572 VAL B C 1
ATOM 10981 O O . VAL B 1 572 ? -38.25 15.82 20.562 1 97.88 572 VAL B O 1
ATOM 10984 N N . LEU B 1 573 ? -36.531 14.719 21.438 1 97.25 573 LEU B N 1
ATOM 10985 C CA . LEU B 1 573 ? -37.094 14.648 22.781 1 97.25 573 LEU B CA 1
ATOM 10986 C C . LEU B 1 573 ? -36.875 15.953 23.531 1 97.25 573 LEU B C 1
ATOM 10988 O O . LEU B 1 573 ? -35.875 16.656 23.266 1 97.25 573 LEU B O 1
ATOM 10992 N N . THR B 1 574 ? -37.688 16.219 24.5 1 96.44 574 THR B N 1
ATOM 10993 C CA . THR B 1 574 ? -37.562 17.453 25.266 1 96.44 574 THR B CA 1
ATOM 10994 C C . THR B 1 574 ? -36.656 17.25 26.469 1 96.44 574 THR B C 1
ATOM 10996 O O . THR B 1 574 ? -36.156 18.219 27.062 1 96.44 574 THR B O 1
ATOM 10999 N N . GLU B 1 575 ? -36.5 15.977 26.844 1 95 575 GLU B N 1
ATOM 11000 C CA . GLU B 1 575 ? -35.688 15.688 28.031 1 95 575 GLU B CA 1
ATOM 11001 C C . GLU B 1 575 ? -34.594 14.688 27.734 1 95 575 GLU B C 1
ATOM 11003 O O . GLU B 1 575 ? -34.812 13.711 27.016 1 95 575 GLU B O 1
ATOM 11008 N N . GLY B 1 576 ? -33.438 15.031 28.156 1 93.31 576 GLY B N 1
ATOM 11009 C CA . GLY B 1 576 ? -32.312 14.109 28.125 1 93.31 576 GLY B CA 1
ATOM 11010 C C . GLY B 1 576 ? -31.938 13.562 29.5 1 93.31 576 GLY B C 1
ATOM 11011 O O . GLY B 1 576 ? -32.812 13.281 30.312 1 93.31 576 GLY B O 1
ATOM 11012 N N . SER B 1 577 ? -30.719 13.289 29.594 1 88.12 577 SER B N 1
ATOM 11013 C CA . SER B 1 577 ? -30.266 12.812 30.906 1 88.12 577 SER B CA 1
ATOM 11014 C C . SER B 1 577 ? -29.719 13.961 31.75 1 88.12 577 SER B C 1
ATOM 11016 O O . SER B 1 577 ? -29.422 15.031 31.234 1 88.12 577 SER B O 1
ATOM 11018 N N . GLU B 1 578 ? -29.594 13.688 33.062 1 82.19 578 GLU B N 1
ATOM 11019 C CA . GLU B 1 578 ? -29.031 14.688 34 1 82.19 578 GLU B CA 1
ATOM 11020 C C . GLU B 1 578 ? -27.578 14.992 33.656 1 82.19 578 GLU B C 1
ATOM 11022 O O . GLU B 1 578 ? -27.062 16.062 34.031 1 82.19 578 GLU B O 1
ATOM 11027 N N . ARG B 1 579 ? -27 14.141 33 1 82.19 579 ARG B N 1
ATOM 11028 C CA . ARG B 1 579 ? -25.562 14.258 32.75 1 82.19 579 ARG B CA 1
ATOM 11029 C C . ARG B 1 579 ? -25.297 14.992 31.438 1 82.19 579 ARG B C 1
ATOM 11031 O O . ARG B 1 579 ? -24.141 15.219 31.062 1 82.19 579 ARG B O 1
ATOM 11038 N N . ASP B 1 580 ? -26.359 15.422 30.781 1 88.25 580 ASP B N 1
ATOM 11039 C CA . ASP B 1 580 ? -26.219 16.109 29.5 1 88.25 580 ASP B CA 1
ATOM 11040 C C . ASP B 1 580 ? -25.469 17.422 29.672 1 88.25 580 ASP B C 1
ATOM 11042 O O . ASP B 1 580 ? -24.875 17.922 28.719 1 88.25 580 ASP B O 1
ATOM 11046 N N . LYS B 1 581 ? -25.547 17.953 30.875 1 83.06 581 LYS B N 1
ATOM 11047 C CA . LYS B 1 581 ? -24.922 19.25 31.156 1 83.06 581 LYS B CA 1
ATOM 11048 C C . LYS B 1 581 ? -23.406 19.172 30.969 1 83.06 581 LYS B C 1
ATOM 11050 O O . LYS B 1 581 ? -22.75 20.188 30.766 1 83.06 581 LYS B O 1
ATOM 11055 N N . TYR B 1 582 ? -22.922 17.969 31.062 1 79.56 582 TYR B N 1
ATOM 11056 C CA . TYR B 1 582 ? -21.484 17.797 30.906 1 79.56 582 TYR B CA 1
ATOM 11057 C C . TYR B 1 582 ? -21.109 17.656 29.422 1 79.56 582 TYR B C 1
ATOM 11059 O O . TYR B 1 582 ? -19.938 17.703 29.078 1 79.56 582 TYR B O 1
ATOM 11067 N N . VAL B 1 583 ? -22.109 17.5 28.609 1 81.56 583 VAL B N 1
ATOM 11068 C CA . VAL B 1 583 ? -21.875 17.297 27.188 1 81.56 583 VAL B CA 1
ATOM 11069 C C . VAL B 1 583 ? -22.141 18.609 26.422 1 81.56 583 VAL B C 1
ATOM 11071 O O . VAL B 1 583 ? -21.375 18.984 25.547 1 81.56 583 VAL B O 1
ATOM 11074 N N . TYR B 1 584 ? -23.266 19.219 26.75 1 87.06 584 TYR B N 1
ATOM 11075 C CA . TYR B 1 584 ? -23.672 20.453 26.078 1 87.06 584 TYR B CA 1
ATOM 11076 C C . TYR B 1 584 ? -23.984 21.547 27.109 1 87.06 584 TYR B C 1
ATOM 11078 O O . TYR B 1 584 ? -24.453 21.25 28.203 1 87.06 584 TYR B O 1
ATOM 11086 N N . LYS B 1 585 ? -23.766 22.734 26.672 1 84.12 585 LYS B N 1
ATOM 11087 C CA . LYS B 1 585 ? -24.203 23.844 27.516 1 84.12 585 LYS B CA 1
ATOM 11088 C C . LYS B 1 585 ? -25.734 23.922 27.562 1 84.12 585 LYS B C 1
ATOM 11090 O O . LYS B 1 585 ? -26.391 23.828 26.531 1 84.12 585 LYS B O 1
ATOM 11095 N N . GLU B 1 586 ? -26.172 24.156 28.703 1 88.38 586 GLU B N 1
ATOM 11096 C CA . GLU B 1 586 ? -27.609 24.094 28.953 1 88.38 586 GLU B CA 1
ATOM 11097 C C . GLU B 1 586 ? -28.359 25.141 28.125 1 88.38 586 GLU B C 1
ATOM 11099 O O . GLU B 1 586 ? -29.438 24.859 27.594 1 88.38 586 GLU B O 1
ATOM 11104 N N . TRP B 1 587 ? -27.812 26.297 28.062 1 89.31 587 TRP B N 1
ATOM 11105 C CA . TRP B 1 587 ? -28.516 27.375 27.375 1 89.31 587 TRP B CA 1
ATOM 11106 C C . TRP B 1 587 ? -28.656 27.062 25.891 1 89.31 587 TRP B C 1
ATOM 11108 O O . TRP B 1 587 ? -29.656 27.438 25.266 1 89.31 587 TRP B O 1
ATOM 11118 N N . MET B 1 588 ? -27.75 26.422 25.25 1 90.75 588 MET B N 1
ATOM 11119 C CA . MET B 1 588 ? -27.812 26.047 23.844 1 90.75 588 MET B CA 1
ATOM 11120 C C . MET B 1 588 ? -28.969 25.094 23.578 1 90.75 588 MET B C 1
ATOM 11122 O O . MET B 1 588 ? -29.688 25.234 22.594 1 90.75 588 MET B O 1
ATOM 11126 N N . VAL B 1 589 ? -29.062 24.141 24.453 1 94.44 589 VAL B N 1
ATOM 11127 C CA . VAL B 1 589 ? -30.094 23.125 24.297 1 94.44 589 VAL B CA 1
ATOM 11128 C C . VAL B 1 589 ? -31.469 23.734 24.516 1 94.44 589 VAL B C 1
ATOM 11130 O O . VAL B 1 589 ? -32.406 23.469 23.766 1 94.44 589 VAL B O 1
ATOM 11133 N N . LYS B 1 590 ? -31.516 24.562 25.547 1 94.31 590 LYS B N 1
ATOM 11134 C CA . LYS B 1 590 ? -32.781 25.219 25.844 1 94.31 590 LYS B CA 1
ATOM 11135 C C . LYS B 1 590 ? -33.25 26.094 24.688 1 94.31 590 LYS B C 1
ATOM 11137 O O . LYS B 1 590 ? -34.406 26.062 24.312 1 94.31 590 LYS B O 1
ATOM 11142 N N . ASN B 1 591 ? -32.344 26.891 24.172 1 95.44 591 ASN B N 1
ATOM 11143 C CA . ASN B 1 591 ? -32.656 27.734 23.047 1 95.44 591 ASN B CA 1
ATOM 11144 C C . ASN B 1 591 ? -33.062 26.922 21.812 1 95.44 591 ASN B C 1
ATOM 11146 O O . ASN B 1 591 ? -33.938 27.328 21.062 1 95.44 591 ASN B O 1
ATOM 11150 N N . THR B 1 592 ? -32.438 25.828 21.641 1 96.81 592 THR B N 1
ATOM 11151 C CA . THR B 1 592 ? -32.719 24.953 20.516 1 96.81 592 THR B CA 1
ATOM 11152 C C . THR B 1 592 ? -34.156 24.391 20.641 1 96.81 592 THR B C 1
ATOM 11154 O O . THR B 1 592 ? -34.906 24.406 19.672 1 96.81 592 THR B O 1
ATOM 11157 N N . LEU B 1 593 ? -34.469 23.938 21.828 1 97.12 593 LEU B N 1
ATOM 11158 C CA . LEU B 1 593 ? -35.781 23.375 22.047 1 97.12 593 LEU B CA 1
ATOM 11159 C C . LEU B 1 593 ? -36.875 24.438 21.828 1 97.12 593 LEU B C 1
ATOM 11161 O O . LEU B 1 593 ? -37.938 24.125 21.297 1 97.12 593 LEU B O 1
ATOM 11165 N N . LYS B 1 594 ? -36.562 25.609 22.203 1 96.69 594 LYS B N 1
ATOM 11166 C CA . LYS B 1 594 ? -37.469 26.703 21.984 1 96.69 594 LYS B CA 1
ATOM 11167 C C . LYS B 1 594 ? -37.719 26.922 20.484 1 96.69 594 LYS B C 1
ATOM 11169 O O . LYS B 1 594 ? -38.875 27.016 20.047 1 96.69 594 LYS B O 1
ATOM 11174 N N . VAL B 1 595 ? -36.688 26.953 19.766 1 97 595 VAL B N 1
ATOM 11175 C CA . VAL B 1 595 ? -36.781 27.141 18.328 1 97 595 VAL B CA 1
ATOM 11176 C C . VAL B 1 595 ? -37.531 25.969 17.688 1 97 595 VAL B C 1
ATOM 11178 O O . VAL B 1 595 ? -38.406 26.172 16.828 1 97 595 VAL B O 1
ATOM 11181 N N . LEU B 1 596 ? -37.219 24.766 18.109 1 97.38 596 LEU B N 1
ATOM 11182 C CA . LEU B 1 596 ? -37.844 23.578 17.516 1 97.38 596 LEU B CA 1
ATOM 11183 C C . LEU B 1 596 ? -39.312 23.516 17.859 1 97.38 596 LEU B C 1
ATOM 11185 O O . LEU B 1 596 ? -40.125 23.031 17.047 1 97.38 596 LEU B O 1
ATOM 11189 N N . GLN B 1 597 ? -39.656 23.922 19.031 1 96.75 597 GLN B N 1
ATOM 11190 C CA . GLN B 1 597 ? -41.062 23.938 19.422 1 96.75 597 GLN B CA 1
ATOM 11191 C C . GLN B 1 597 ? -41.875 24.859 18.531 1 96.75 597 GLN B C 1
ATOM 11193 O O . GLN B 1 597 ? -43.031 24.578 18.219 1 96.75 597 GLN B O 1
ATOM 11198 N N . GLU B 1 598 ? -41.281 25.922 18.125 1 96.12 598 GLU B N 1
ATOM 11199 C CA . GLU B 1 598 ? -41.938 26.891 17.266 1 96.12 598 GLU B CA 1
ATOM 11200 C C . GLU B 1 598 ? -42.188 26.297 15.883 1 96.12 598 GLU B C 1
ATOM 11202 O O . GLU B 1 598 ? -43.156 26.688 15.211 1 96.12 598 GLU B O 1
ATOM 11207 N N . ILE B 1 599 ? -41.406 25.391 15.484 1 96.19 599 ILE B N 1
ATOM 11208 C CA . ILE B 1 599 ? -41.562 24.828 14.148 1 96.19 599 ILE B CA 1
ATOM 11209 C C . ILE B 1 599 ? -42 23.359 14.242 1 96.19 599 ILE B C 1
ATOM 11211 O O . ILE B 1 599 ? -41.75 22.578 13.32 1 96.19 599 ILE B O 1
ATOM 11215 N N . ASN B 1 600 ? -42.531 22.984 15.32 1 96 600 ASN B N 1
ATOM 11216 C CA . ASN B 1 600 ? -43 21.625 15.516 1 96 600 ASN B CA 1
ATOM 11217 C C . ASN B 1 600 ? -44 21.219 14.438 1 96 600 ASN B C 1
ATOM 11219 O O . ASN B 1 600 ? -44.938 21.953 14.156 1 96 600 ASN B O 1
ATOM 11223 N N . GLU B 1 601 ? -43.781 20.062 13.773 1 94.81 601 GLU B N 1
ATOM 11224 C CA . GLU B 1 601 ? -44.625 19.484 12.734 1 94.81 601 GLU B CA 1
ATOM 11225 C C . GLU B 1 601 ? -44.469 20.234 11.414 1 94.81 601 GLU B C 1
ATOM 11227 O O . GLU B 1 601 ? -45.281 20.047 10.492 1 94.81 601 GLU B O 1
ATOM 11232 N N . GLU B 1 602 ? -43.469 21.016 11.391 1 95.75 602 GLU B N 1
ATOM 11233 C CA . GLU B 1 602 ? -43.219 21.734 10.148 1 95.75 602 GLU B CA 1
ATOM 11234 C C . GLU B 1 602 ? -41.969 21.172 9.445 1 95.75 602 GLU B C 1
ATOM 11236 O O . GLU B 1 602 ? -41.188 20.422 10.055 1 95.75 602 GLU B O 1
ATOM 11241 N N . LEU B 1 603 ? -41.906 21.516 8.203 1 95.69 603 LEU B N 1
ATOM 11242 C CA . LEU B 1 603 ? -40.75 21.125 7.434 1 95.69 603 LEU B CA 1
ATOM 11243 C C . LEU B 1 603 ? -39.5 21.906 7.883 1 95.69 603 LEU B C 1
ATOM 11245 O O . LEU B 1 603 ? -39.594 23.094 8.164 1 95.69 603 LEU B O 1
ATOM 11249 N N . LEU B 1 604 ? -38.5 21.219 8.094 1 94.75 604 LEU B N 1
ATOM 11250 C CA . LEU B 1 604 ? -37.219 21.875 8.352 1 94.75 604 LEU B CA 1
ATOM 11251 C C . LEU B 1 604 ? -36.594 22.359 7.051 1 94.75 604 LEU B C 1
ATOM 11253 O O . LEU B 1 604 ? -35.688 21.734 6.52 1 94.75 604 LEU B O 1
ATOM 11257 N N . ARG B 1 605 ? -37 23.469 6.652 1 93.56 605 ARG B N 1
ATOM 11258 C CA . ARG B 1 605 ? -36.531 24.031 5.383 1 93.56 605 ARG B CA 1
ATOM 11259 C C . ARG B 1 605 ? -35.062 24.438 5.461 1 93.56 605 ARG B C 1
ATOM 11261 O O . ARG B 1 605 ? -34.656 25.109 6.41 1 93.56 605 ARG B O 1
ATOM 11268 N N . GLU B 1 606 ? -34.375 24.062 4.453 1 91.5 606 GLU B N 1
ATOM 11269 C CA . GLU B 1 606 ? -32.969 24.328 4.414 1 91.5 606 GLU B CA 1
ATOM 11270 C C . GLU B 1 606 ? -32.688 25.828 4.426 1 91.5 606 GLU B C 1
ATOM 11272 O O . GLU B 1 606 ? -31.703 26.281 5.031 1 91.5 606 GLU B O 1
ATOM 11277 N N . SER B 1 607 ? -33.5 26.656 3.807 1 90.69 607 SER B N 1
ATOM 11278 C CA . SER B 1 607 ? -33.312 28.094 3.693 1 90.69 607 SER B CA 1
ATOM 11279 C C . SER B 1 607 ? -33.469 28.781 5.047 1 90.69 607 SER B C 1
ATOM 11281 O O . SER B 1 607 ? -33 29.891 5.25 1 90.69 607 SER B O 1
ATOM 11283 N N . LYS B 1 608 ? -34.062 28.078 5.984 1 93.75 608 LYS B N 1
ATOM 11284 C CA . LYS B 1 608 ? -34.406 28.703 7.266 1 93.75 608 LYS B CA 1
ATOM 11285 C C . LYS B 1 608 ? -33.438 28.25 8.352 1 93.75 608 LYS B C 1
ATOM 11287 O O . LYS B 1 608 ? -33.406 28.828 9.445 1 93.75 608 LYS B O 1
ATOM 11292 N N . ILE B 1 609 ? -32.688 27.359 8.078 1 92.25 609 ILE B N 1
ATOM 11293 C CA . ILE B 1 609 ? -31.781 26.781 9.078 1 92.25 609 ILE B CA 1
ATOM 11294 C C . ILE B 1 609 ? -30.859 27.859 9.641 1 92.25 609 ILE B C 1
ATOM 11296 O O . ILE B 1 609 ? -30.609 27.891 10.852 1 92.25 609 ILE B O 1
ATOM 11300 N N . GLN B 1 610 ? -30.406 28.719 8.789 1 91.06 610 GLN B N 1
ATOM 11301 C CA . GLN B 1 610 ? -29.516 29.781 9.242 1 91.06 610 GLN B CA 1
ATOM 11302 C C . GLN B 1 610 ? -30.203 30.688 10.266 1 91.06 610 GLN B C 1
ATOM 11304 O O . GLN B 1 610 ? -29.594 31.062 11.273 1 91.06 610 GLN B O 1
ATOM 11309 N N . ASP B 1 611 ? -31.406 30.922 9.961 1 93.94 611 ASP B N 1
ATOM 11310 C CA . ASP B 1 611 ? -32.188 31.781 10.867 1 93.94 611 ASP B CA 1
ATOM 11311 C C . ASP B 1 611 ? -32.375 31.094 12.219 1 93.94 611 ASP B C 1
ATOM 11313 O O . ASP B 1 611 ? -32.25 31.75 13.266 1 93.94 611 ASP B O 1
ATOM 11317 N N . TYR B 1 612 ? -32.656 29.875 12.133 1 95.38 612 TYR B N 1
ATOM 11318 C CA . TYR B 1 612 ? -32.844 29.109 13.367 1 95.38 612 TYR B CA 1
ATOM 11319 C C . TYR B 1 612 ? -31.578 29.078 14.18 1 95.38 612 TYR B C 1
ATOM 11321 O O . TYR B 1 612 ? -31.594 29.234 15.406 1 95.38 612 TYR B O 1
ATOM 11329 N N . LEU B 1 613 ? -30.5 28.891 13.523 1 94.19 613 LEU B N 1
ATOM 11330 C CA . LEU B 1 613 ? -29.203 28.844 14.188 1 94.19 613 LEU B CA 1
ATOM 11331 C C . LEU B 1 613 ? -28.891 30.172 14.859 1 94.19 613 LEU B C 1
ATOM 11333 O O . LEU B 1 613 ? -28.422 30.203 15.992 1 94.19 613 LEU B O 1
ATOM 11337 N N . ASP B 1 614 ? -29.141 31.266 14.188 1 94.44 614 ASP B N 1
ATOM 11338 C CA . ASP B 1 614 ? -28.828 32.594 14.719 1 94.44 614 ASP B CA 1
ATOM 11339 C C . ASP B 1 614 ? -29.703 32.906 15.938 1 94.44 614 ASP B C 1
ATOM 11341 O O . ASP B 1 614 ? -29.25 33.594 16.859 1 94.44 614 ASP B O 1
ATOM 11345 N N . GLU B 1 615 ? -30.875 32.344 15.797 1 95.06 615 GLU B N 1
ATOM 11346 C CA . GLU B 1 615 ? -31.75 32.531 16.953 1 95.06 615 GLU B CA 1
ATOM 11347 C C . GLU B 1 615 ? -31.234 31.75 18.156 1 95.06 615 GLU B C 1
ATOM 11349 O O . GLU B 1 615 ? -31.281 32.25 19.281 1 95.06 615 GLU B O 1
ATOM 11354 N N . VAL B 1 616 ? -30.797 30.641 17.953 1 94.56 616 VAL B N 1
ATOM 11355 C CA . VAL B 1 616 ? -30.281 29.797 19.047 1 94.56 616 VAL B CA 1
ATOM 11356 C C . VAL B 1 616 ? -29.047 30.469 19.656 1 94.56 616 VAL B C 1
ATOM 11358 O O . VAL B 1 616 ? -28.891 30.453 20.891 1 94.56 616 VAL B O 1
ATOM 11361 N N . TYR B 1 617 ? -28.234 31.094 18.828 1 92.25 617 TYR B N 1
ATOM 11362 C CA . TYR B 1 617 ? -26.953 31.609 19.297 1 92.25 617 TYR B CA 1
ATOM 11363 C C . TYR B 1 617 ? -27 33.125 19.438 1 92.25 617 TYR B C 1
ATOM 11365 O O . TYR B 1 617 ? -25.953 33.781 19.328 1 92.25 617 TYR B O 1
ATOM 11373 N N . LYS B 1 618 ? -28.062 33.656 19.594 1 89.12 618 LYS B N 1
ATOM 11374 C CA . LYS B 1 618 ? -28.25 35.094 19.672 1 89.12 618 LYS B CA 1
ATOM 11375 C C . LYS B 1 618 ? -27.406 35.719 20.781 1 89.12 618 LYS B C 1
ATOM 11377 O O . LYS B 1 618 ? -26.844 36.781 20.641 1 89.12 618 LYS B O 1
ATOM 11382 N N . ASP B 1 619 ? -27.312 35.062 21.953 1 84.81 619 ASP B N 1
ATOM 11383 C CA . ASP B 1 619 ? -26.5 35.562 23.062 1 84.81 619 ASP B CA 1
ATOM 11384 C C . ASP B 1 619 ? -25.125 34.875 23.078 1 84.81 619 ASP B C 1
ATOM 11386 O O . ASP B 1 619 ? -24.781 34.188 24.047 1 84.81 619 ASP B O 1
ATOM 11390 N N . SER B 1 620 ? -24.375 35.188 21.984 1 85.12 620 SER B N 1
ATOM 11391 C CA . SER B 1 620 ? -23.141 34.438 21.797 1 85.12 620 SER B CA 1
ATOM 11392 C C . SER B 1 620 ? -21.922 35.219 22.281 1 85.12 620 SER B C 1
ATOM 11394 O O . SER B 1 620 ? -20.781 34.875 21.969 1 85.12 620 SER B O 1
ATOM 11396 N N . ASN B 1 621 ? -22.047 36.281 22.984 1 87.5 621 ASN B N 1
ATOM 11397 C CA . ASN B 1 621 ? -20.953 37.156 23.391 1 87.5 621 ASN B CA 1
ATOM 11398 C C . ASN B 1 621 ? -19.906 36.438 24.219 1 87.5 621 ASN B C 1
ATOM 11400 O O . ASN B 1 621 ? -18.703 36.625 24.031 1 87.5 621 ASN B O 1
ATOM 11404 N N . LYS B 1 622 ? -20.344 35.656 25.125 1 87.88 622 LYS B N 1
ATOM 11405 C CA . LYS B 1 622 ? -19.422 34.906 25.953 1 87.88 622 LYS B CA 1
ATOM 11406 C C . LYS B 1 622 ? -18.594 33.906 25.109 1 87.88 622 LYS B C 1
ATOM 11408 O O . LYS B 1 622 ? -17.406 33.719 25.391 1 87.88 622 LYS B O 1
ATOM 11413 N N . ILE B 1 623 ? -19.203 33.375 24.203 1 89.81 623 ILE B N 1
ATOM 11414 C CA . ILE B 1 623 ? -18.531 32.438 23.328 1 89.81 623 ILE B CA 1
ATOM 11415 C C . ILE B 1 623 ? -17.516 33.156 22.453 1 89.81 623 ILE B C 1
ATOM 11417 O O . ILE B 1 623 ? -16.391 32.656 22.266 1 89.81 623 ILE B O 1
ATOM 11421 N N . ILE B 1 624 ? -17.844 34.25 21.938 1 93.62 624 ILE B N 1
ATOM 11422 C CA . ILE B 1 624 ? -16.969 35.031 21.078 1 93.62 624 ILE B CA 1
ATOM 11423 C C . ILE B 1 624 ? -15.727 35.469 21.844 1 93.62 624 ILE B C 1
ATOM 11425 O O . ILE B 1 624 ? -14.609 35.375 21.328 1 93.62 624 ILE B O 1
ATOM 11429 N N . LYS B 1 625 ? -15.914 35.875 23.062 1 93.44 625 LYS B N 1
ATOM 11430 C CA . LYS B 1 625 ? -14.781 36.281 23.906 1 93.44 625 LYS B CA 1
ATOM 11431 C C . LYS B 1 625 ? -13.828 35.094 24.141 1 93.44 625 LYS B C 1
ATOM 11433 O O . LYS B 1 625 ? -12.609 35.281 24.109 1 93.44 625 LYS B O 1
ATOM 11438 N N . SER B 1 626 ? -14.422 34.031 24.391 1 91.88 626 SER B N 1
ATOM 11439 C CA . SER B 1 626 ? -13.609 32.844 24.594 1 91.88 626 SER B CA 1
ATOM 11440 C C . SER B 1 626 ? -12.812 32.469 23.344 1 91.88 626 SER B C 1
ATOM 11442 O O . SER B 1 626 ? -11.633 32.156 23.422 1 91.88 626 SER B O 1
ATOM 11444 N N . ILE B 1 627 ? -13.406 32.562 22.203 1 94.25 627 ILE B N 1
ATOM 11445 C CA . ILE B 1 627 ? -12.766 32.25 20.938 1 94.25 627 ILE B CA 1
ATOM 11446 C C . ILE B 1 627 ? -11.625 33.25 20.672 1 94.25 627 ILE B C 1
ATOM 11448 O O . ILE B 1 627 ? -10.508 32.844 20.344 1 94.25 627 ILE B O 1
ATOM 11452 N N . MET B 1 628 ? -11.859 34.5 20.891 1 95.75 628 MET B N 1
ATOM 11453 C CA . MET B 1 628 ? -10.875 35.531 20.625 1 95.75 628 MET B CA 1
ATOM 11454 C C . MET B 1 628 ? -9.688 35.438 21.578 1 95.75 628 MET B C 1
ATOM 11456 O O . MET B 1 628 ? -8.547 35.656 21.188 1 95.75 628 MET B O 1
ATOM 11460 N N . SER B 1 629 ? -10 35.094 22.797 1 94.44 629 SER B N 1
ATOM 11461 C CA . SER B 1 629 ? -8.93 34.906 23.766 1 94.44 629 SER B CA 1
ATOM 11462 C C . SER B 1 629 ? -8.008 33.75 23.344 1 94.44 629 SER B C 1
ATOM 11464 O O . SER B 1 629 ? -6.785 33.875 23.422 1 94.44 629 SER B O 1
ATOM 11466 N N . ALA B 1 630 ? -8.602 32.688 22.969 1 92.06 630 ALA B N 1
ATOM 11467 C CA . ALA B 1 630 ? -7.816 31.547 22.516 1 92.06 630 ALA B CA 1
ATOM 11468 C C . ALA B 1 630 ? -7.016 31.906 21.266 1 92.06 630 ALA B C 1
ATOM 11470 O O . ALA B 1 630 ? -5.875 31.469 21.094 1 92.06 630 ALA B O 1
ATOM 11471 N N . LYS B 1 631 ? -7.598 32.625 20.359 1 95.69 631 LYS B N 1
ATOM 11472 C CA . LYS B 1 631 ? -6.914 33.094 19.156 1 95.69 631 LYS B CA 1
ATOM 11473 C C . LYS B 1 631 ? -5.676 33.906 19.5 1 95.69 631 LYS B C 1
ATOM 11475 O O . LYS B 1 631 ? -4.578 33.625 19.016 1 95.69 631 LYS B O 1
ATOM 11480 N N . ASP B 1 632 ? -5.852 34.875 20.359 1 95.5 632 ASP B N 1
ATOM 11481 C CA . ASP B 1 632 ? -4.762 35.781 20.75 1 95.5 632 ASP B CA 1
ATOM 11482 C C . ASP B 1 632 ? -3.66 35 21.469 1 95.5 632 ASP B C 1
ATOM 11484 O O . ASP B 1 632 ? -2.473 35.25 21.25 1 95.5 632 ASP B O 1
ATOM 11488 N N . THR B 1 633 ? -4.094 34.156 22.297 1 91.94 633 THR B N 1
ATOM 11489 C CA . THR B 1 633 ? -3.133 33.312 23.016 1 91.94 633 THR B CA 1
ATOM 11490 C C . THR B 1 633 ? -2.295 32.5 22.047 1 91.94 633 THR B C 1
ATOM 11492 O O . THR B 1 633 ? -1.084 32.344 22.219 1 91.94 633 THR B O 1
ATOM 11495 N N . THR B 1 634 ? -2.928 31.922 21.094 1 92 634 THR B N 1
ATOM 11496 C CA . THR B 1 634 ? -2.232 31.125 20.094 1 92 634 THR B CA 1
ATOM 11497 C C . THR B 1 634 ? -1.204 31.969 19.344 1 92 634 THR B C 1
ATOM 11499 O O . THR B 1 634 ? -0.071 31.531 19.125 1 92 634 THR B O 1
ATOM 11502 N N . ILE B 1 635 ? -1.561 33.125 18.953 1 95.19 635 ILE B N 1
ATOM 11503 C CA . ILE B 1 635 ? -0.667 34.031 18.234 1 95.19 635 ILE B CA 1
ATOM 11504 C C . ILE B 1 635 ? 0.51 34.406 19.125 1 95.19 635 ILE B C 1
ATOM 11506 O O . ILE B 1 635 ? 1.66 34.406 18.688 1 95.19 635 ILE B O 1
ATOM 11510 N N . ASP B 1 636 ? 0.223 34.625 20.359 1 93.38 636 ASP B N 1
ATOM 11511 C CA . ASP B 1 636 ? 1.265 34.969 21.328 1 93.38 636 ASP B CA 1
ATOM 11512 C C . ASP B 1 636 ? 2.248 33.844 21.516 1 93.38 636 ASP B C 1
ATOM 11514 O O . ASP B 1 636 ? 3.461 34.062 21.594 1 93.38 636 ASP B O 1
ATOM 11518 N N . ILE B 1 637 ? 1.702 32.688 21.656 1 90.88 637 ILE B N 1
ATOM 11519 C CA . ILE B 1 637 ? 2.545 31.516 21.828 1 90.88 637 ILE B CA 1
ATOM 11520 C C . ILE B 1 637 ? 3.461 31.359 20.625 1 90.88 637 ILE B C 1
ATOM 11522 O O . ILE B 1 637 ? 4.668 31.156 20.766 1 90.88 637 ILE B O 1
ATOM 11526 N N . PHE B 1 638 ? 2.932 31.5 19.5 1 92.06 638 PHE B N 1
ATOM 11527 C CA . PHE B 1 638 ? 3.705 31.344 18.281 1 92.06 638 PHE B CA 1
ATOM 11528 C C . PHE B 1 638 ? 4.801 32.406 18.188 1 92.06 638 PHE B C 1
ATOM 11530 O O . PHE B 1 638 ? 5.941 32.094 17.828 1 92.06 638 PHE B O 1
ATOM 11537 N N . ASN B 1 639 ? 4.43 33.594 18.469 1 92.06 639 ASN B N 1
ATOM 11538 C CA . ASN B 1 639 ? 5.395 34.688 18.391 1 92.06 639 ASN B CA 1
ATOM 11539 C C . ASN B 1 639 ? 6.523 34.5 19.406 1 92.06 639 ASN B C 1
ATOM 11541 O O . ASN B 1 639 ? 7.641 34.969 19.188 1 92.06 639 ASN B O 1
ATOM 11545 N N . SER B 1 640 ? 6.25 33.781 20.422 1 91.06 640 SER B N 1
ATOM 11546 C CA . SER B 1 640 ? 7.238 33.562 21.484 1 91.06 640 SER B CA 1
ATOM 11547 C C . SER B 1 640 ? 8.125 32.375 21.188 1 91.06 640 SER B C 1
ATOM 11549 O O . SER B 1 640 ? 9.148 32.156 21.844 1 91.06 640 SER B O 1
ATOM 11551 N N . LEU B 1 641 ? 7.727 31.625 20.25 1 91.81 641 LEU B N 1
ATOM 11552 C CA . LEU B 1 641 ? 8.523 30.438 19.906 1 91.81 641 LEU B CA 1
ATOM 11553 C C . LEU B 1 641 ? 9.898 30.859 19.391 1 91.81 641 LEU B C 1
ATOM 11555 O O . LEU B 1 641 ? 10.023 31.812 18.625 1 91.81 641 LEU B O 1
ATOM 11559 N N . LYS B 1 642 ? 10.938 30.188 19.875 1 92.88 642 LYS B N 1
ATOM 11560 C CA . LYS B 1 642 ? 12.297 30.297 19.375 1 92.88 642 LYS B CA 1
ATOM 11561 C C . LYS B 1 642 ? 12.68 29.094 18.516 1 92.88 642 LYS B C 1
ATOM 11563 O O . LYS B 1 642 ? 12.812 27.984 19.047 1 92.88 642 LYS B O 1
ATOM 11568 N N . PRO B 1 643 ? 12.906 29.375 17.234 1 95.06 643 PRO B N 1
ATOM 11569 C CA . PRO B 1 643 ? 13.328 28.234 16.422 1 95.06 643 PRO B CA 1
ATOM 11570 C C . PRO B 1 643 ? 14.586 27.562 16.969 1 95.06 643 PRO B C 1
ATOM 11572 O O . PRO B 1 643 ? 15.453 28.234 17.531 1 95.06 643 PRO B O 1
ATOM 11575 N N . LEU B 1 644 ? 14.695 26.188 16.781 1 96.5 644 LEU B N 1
ATOM 11576 C CA . LEU B 1 644 ? 15.859 25.375 17.125 1 96.5 644 LEU B CA 1
ATOM 11577 C C . LEU B 1 644 ? 15.938 25.156 18.641 1 96.5 644 LEU B C 1
ATOM 11579 O O . LEU B 1 644 ? 16.875 24.547 19.141 1 96.5 644 LEU B O 1
ATOM 11583 N N . TYR B 1 645 ? 14.977 25.672 19.391 1 91.81 645 TYR B N 1
ATOM 11584 C CA . TYR B 1 645 ? 14.82 25.406 20.812 1 91.81 645 TYR B CA 1
ATOM 11585 C C . TYR B 1 645 ? 13.555 24.609 21.094 1 91.81 645 TYR B C 1
ATOM 11587 O O . TYR B 1 645 ? 12.547 24.766 20.391 1 91.81 645 TYR B O 1
ATOM 11595 N N . SER B 1 646 ? 13.672 23.734 22.078 1 88.19 646 SER B N 1
ATOM 11596 C CA . SER B 1 646 ? 12.477 22.984 22.453 1 88.19 646 SER B CA 1
ATOM 11597 C C . SER B 1 646 ? 11.438 23.875 23.125 1 88.19 646 SER B C 1
ATOM 11599 O O . SER B 1 646 ? 11.797 24.875 23.75 1 88.19 646 SER B O 1
ATOM 11601 N N . SER B 1 647 ? 10.227 23.547 22.844 1 82.12 647 SER B N 1
ATOM 11602 C CA . SER B 1 647 ? 9.172 24.359 23.438 1 82.12 647 SER B CA 1
ATOM 11603 C C . SER B 1 647 ? 8.711 23.766 24.766 1 82.12 647 SER B C 1
ATOM 11605 O O . SER B 1 647 ? 8.703 22.547 24.938 1 82.12 647 SER B O 1
ATOM 11607 N N . GLU B 1 648 ? 8.461 24.516 25.766 1 73.88 648 GLU B N 1
ATOM 11608 C CA . GLU B 1 648 ? 7.875 24.094 27.031 1 73.88 648 GLU B CA 1
ATOM 11609 C C . GLU B 1 648 ? 6.367 23.891 26.891 1 73.88 648 GLU B C 1
ATOM 11611 O O . GLU B 1 648 ? 5.715 23.422 27.828 1 73.88 648 GLU B O 1
ATOM 11616 N N . ASN B 1 649 ? 5.914 24.141 25.688 1 74.31 649 ASN B N 1
ATOM 11617 C CA . ASN B 1 649 ? 4.469 24.156 25.484 1 74.31 649 ASN B CA 1
ATOM 11618 C C . ASN B 1 649 ? 3.941 22.766 25.141 1 74.31 649 ASN B C 1
ATOM 11620 O O . ASN B 1 649 ? 2.742 22.594 24.906 1 74.31 649 ASN B O 1
ATOM 11624 N N . GLU B 1 650 ? 4.828 21.797 25.016 1 76.44 650 GLU B N 1
ATOM 11625 C CA . GLU B 1 650 ? 4.406 20.453 24.625 1 76.44 650 GLU B CA 1
ATOM 11626 C C . GLU B 1 650 ? 3.422 19.859 25.625 1 76.44 650 GLU B C 1
ATOM 11628 O O . GLU B 1 650 ? 2.396 19.297 25.25 1 76.44 650 GLU B O 1
ATOM 11633 N N . GLU B 1 651 ? 3.771 19.969 26.844 1 68.88 651 GLU B N 1
ATOM 11634 C CA . GLU B 1 651 ? 2.883 19.469 27.875 1 68.88 651 GLU B CA 1
ATOM 11635 C C . GLU B 1 651 ? 1.533 20.172 27.844 1 68.88 651 GLU B C 1
ATOM 11637 O O . GLU B 1 651 ? 0.486 19.531 27.953 1 68.88 651 GLU B O 1
ATOM 11642 N N . ARG B 1 652 ? 1.604 21.484 27.75 1 70 652 ARG B N 1
ATOM 11643 C CA . ARG B 1 652 ? 0.381 22.281 27.688 1 70 652 ARG B CA 1
ATOM 11644 C C . ARG B 1 652 ? -0.481 21.875 26.5 1 70 652 ARG B C 1
ATOM 11646 O O . ARG B 1 652 ? -1.707 21.797 26.609 1 70 652 ARG B O 1
ATOM 11653 N N . PHE B 1 653 ? 0.204 21.75 25.438 1 78.38 653 PHE B N 1
ATOM 11654 C CA . PHE B 1 653 ? -0.502 21.344 24.234 1 78.38 653 PHE B CA 1
ATOM 11655 C C . PHE B 1 653 ? -1.23 20.016 24.438 1 78.38 653 PHE B C 1
ATOM 11657 O O . PHE B 1 653 ? -2.416 19.906 24.125 1 78.38 653 PHE B O 1
ATOM 11664 N N . TYR B 1 654 ? -0.578 19.062 24.969 1 70.69 654 TYR B N 1
ATOM 11665 C CA . TYR B 1 654 ? -1.175 17.734 25.125 1 70.69 654 TYR B CA 1
ATOM 11666 C C . TYR B 1 654 ? -2.254 17.734 26.188 1 70.69 654 TYR B C 1
ATOM 11668 O O . TYR B 1 654 ? -3.199 16.953 26.141 1 70.69 654 TYR B O 1
ATOM 11676 N N . GLU B 1 655 ? -2.082 18.609 27.125 1 64.75 655 GLU B N 1
ATOM 11677 C CA . GLU B 1 655 ? -3.133 18.781 28.125 1 64.75 655 GLU B CA 1
ATOM 11678 C C . GLU B 1 655 ? -4.422 19.281 27.5 1 64.75 655 GLU B C 1
ATOM 11680 O O . GLU B 1 655 ? -5.52 18.953 27.953 1 64.75 655 GLU B O 1
ATOM 11685 N N . LEU B 1 656 ? -4.199 20.047 26.531 1 62.16 656 LEU B N 1
ATOM 11686 C CA . LEU B 1 656 ? -5.352 20.625 25.859 1 62.16 656 LEU B CA 1
ATOM 11687 C C . LEU B 1 656 ? -6.047 19.594 24.984 1 62.16 656 LEU B C 1
ATOM 11689 O O . LEU B 1 656 ? -7.258 19.672 24.766 1 62.16 656 LEU B O 1
ATOM 11693 N N . PHE B 1 657 ? -5.293 18.641 24.484 1 59.22 657 PHE B N 1
ATOM 11694 C CA . PHE B 1 657 ? -5.879 17.844 23.422 1 59.22 657 PHE B CA 1
ATOM 11695 C C . PHE B 1 657 ? -5.855 16.359 23.781 1 59.22 657 PHE B C 1
ATOM 11697 O O . PHE B 1 657 ? -6.516 15.547 23.141 1 59.22 657 PHE B O 1
ATOM 11704 N N . GLN B 1 658 ? -4.914 15.977 24.625 1 56.28 658 GLN B N 1
ATOM 11705 C CA . GLN B 1 658 ? -4.555 14.562 24.625 1 56.28 658 GLN B CA 1
ATOM 11706 C C . GLN B 1 658 ? -5.66 13.711 25.234 1 56.28 658 GLN B C 1
ATOM 11708 O O . GLN B 1 658 ? -6.191 14.047 26.297 1 56.28 658 GLN B O 1
ATOM 11713 N N . GLY B 1 659 ? -6.379 13.031 24.422 1 63.25 659 GLY B N 1
ATOM 11714 C CA . GLY B 1 659 ? -7.07 11.828 24.875 1 63.25 659 GLY B CA 1
ATOM 11715 C C . GLY B 1 659 ? -6.125 10.703 25.25 1 63.25 659 GLY B C 1
ATOM 11716 O O . GLY B 1 659 ? -4.914 10.805 25.047 1 63.25 659 GLY B O 1
ATOM 11717 N N . LEU B 1 660 ? -6.469 9.938 26.234 1 72.38 660 LEU B N 1
ATOM 11718 C CA . LEU B 1 660 ? -5.691 8.781 26.672 1 72.38 660 LEU B CA 1
ATOM 11719 C C . LEU B 1 660 ? -6.25 7.492 26.094 1 72.38 660 LEU B C 1
ATOM 11721 O O . LEU B 1 660 ? -7.445 7.398 25.812 1 72.38 660 LEU B O 1
ATOM 11725 N N . GLU B 1 661 ? -5.328 6.672 25.625 1 82.94 661 GLU B N 1
ATOM 11726 C CA . GLU B 1 661 ? -5.75 5.32 25.281 1 82.94 661 GLU B CA 1
ATOM 11727 C C . GLU B 1 661 ? -5.465 4.336 26.406 1 82.94 661 GLU B C 1
ATOM 11729 O O . GLU B 1 661 ? -4.391 4.371 27 1 82.94 661 GLU B O 1
ATOM 11734 N N . VAL B 1 662 ? -6.445 3.557 26.75 1 88.38 662 VAL B N 1
ATOM 11735 C CA . VAL B 1 662 ? -6.277 2.615 27.859 1 88.38 662 VAL B CA 1
ATOM 11736 C C . VAL B 1 662 ? -6.57 1.197 27.375 1 88.38 662 VAL B C 1
ATOM 11738 O O . VAL B 1 662 ? -7.289 1.004 26.391 1 88.38 662 VAL B O 1
ATOM 11741 N N . ILE B 1 663 ? -5.949 0.226 28.031 1 92.12 663 ILE B N 1
ATOM 11742 C CA . ILE B 1 663 ? -6.199 -1.186 27.766 1 92.12 663 ILE B CA 1
ATOM 11743 C C . ILE B 1 663 ? -7 -1.798 28.906 1 92.12 663 ILE B C 1
ATOM 11745 O O . ILE B 1 663 ? -6.535 -1.84 30.047 1 92.12 663 ILE B O 1
ATOM 11749 N N . PRO B 1 664 ? -8.211 -2.232 28.625 1 93.25 664 PRO B N 1
ATOM 11750 C CA . PRO B 1 664 ? -8.953 -2.936 29.672 1 93.25 664 PRO B CA 1
ATOM 11751 C C . PRO B 1 664 ? -8.211 -4.16 30.203 1 93.25 664 PRO B C 1
ATOM 11753 O O . PRO B 1 664 ? -7.59 -4.891 29.422 1 93.25 664 PRO B O 1
ATOM 11756 N N . ILE B 1 665 ? -8.312 -4.48 31.453 1 90.56 665 ILE B N 1
ATOM 11757 C CA . ILE B 1 665 ? -7.566 -5.527 32.125 1 90.56 665 ILE B CA 1
ATOM 11758 C C . ILE B 1 665 ? -7.898 -6.883 31.516 1 90.56 665 ILE B C 1
ATOM 11760 O O . ILE B 1 665 ? -7.059 -7.785 31.484 1 90.56 665 ILE B O 1
ATOM 11764 N N . LYS B 1 666 ? -9.031 -7.039 30.938 1 91.56 666 LYS B N 1
ATOM 11765 C CA . LYS B 1 666 ? -9.492 -8.273 30.312 1 91.56 666 LYS B CA 1
ATOM 11766 C C . LYS B 1 666 ? -8.539 -8.711 29.203 1 91.56 666 LYS B C 1
ATOM 11768 O O . LYS B 1 666 ? -8.43 -9.898 28.906 1 91.56 666 LYS B O 1
ATOM 11773 N N . TYR B 1 667 ? -7.859 -7.812 28.594 1 92.75 667 TYR B N 1
ATOM 11774 C CA . TYR B 1 667 ? -7.094 -8.117 27.391 1 92.75 667 TYR B CA 1
ATOM 11775 C C . TYR B 1 667 ? -5.602 -8.141 27.672 1 92.75 667 TYR B C 1
ATOM 11777 O O . TYR B 1 667 ? -4.781 -8.211 26.766 1 92.75 667 TYR B O 1
ATOM 11785 N N . ILE B 1 668 ? -5.195 -8.086 28.922 1 88.81 668 ILE B N 1
ATOM 11786 C CA . ILE B 1 668 ? -3.785 -8.008 29.281 1 88.81 668 ILE B CA 1
ATOM 11787 C C . ILE B 1 668 ? -3.059 -9.266 28.828 1 88.81 668 ILE B C 1
ATOM 11789 O O . ILE B 1 668 ? -1.914 -9.203 28.375 1 88.81 668 ILE B O 1
ATOM 11793 N N . GLY B 1 669 ? -3.715 -10.414 28.984 1 87.31 669 GLY B N 1
ATOM 11794 C CA . GLY B 1 669 ? -3.127 -11.656 28.5 1 87.31 669 GLY B CA 1
ATOM 11795 C C . GLY B 1 669 ? -2.854 -11.641 27.016 1 87.31 669 GLY B C 1
ATOM 11796 O O . GLY B 1 669 ? -1.76 -12.008 26.578 1 87.31 669 GLY B O 1
ATOM 11797 N N . LYS B 1 670 ? -3.818 -11.227 26.281 1 89.06 670 LYS B N 1
ATOM 11798 C CA . LYS B 1 670 ? -3.691 -11.172 24.828 1 89.06 670 LYS B CA 1
ATOM 11799 C C . LYS B 1 670 ? -2.609 -10.18 24.422 1 89.06 670 LYS B C 1
ATOM 11801 O O . LYS B 1 670 ? -1.864 -10.43 23.469 1 89.06 670 LYS B O 1
ATOM 11806 N N . VAL B 1 671 ? -2.549 -9.062 25.078 1 90.44 671 VAL B N 1
ATOM 11807 C CA . VAL B 1 671 ? -1.583 -8.016 24.766 1 90.44 671 VAL B CA 1
ATOM 11808 C C . VAL B 1 671 ? -0.167 -8.523 25.031 1 90.44 671 VAL B C 1
ATOM 11810 O O . VAL B 1 671 ? 0.747 -8.273 24.234 1 90.44 671 VAL B O 1
ATOM 11813 N N . ASN B 1 672 ? -0.01 -9.266 26.078 1 88.12 672 ASN B N 1
ATOM 11814 C CA . ASN B 1 672 ? 1.294 -9.836 26.391 1 88.12 672 ASN B CA 1
ATOM 11815 C C . ASN B 1 672 ? 1.715 -10.867 25.328 1 88.12 672 ASN B C 1
ATOM 11817 O O . ASN B 1 672 ? 2.889 -10.93 24.969 1 88.12 672 ASN B O 1
ATOM 11821 N N . GLU B 1 673 ? 0.812 -11.594 24.891 1 86.62 673 GLU B N 1
ATOM 11822 C CA . GLU B 1 673 ? 1.073 -12.555 23.828 1 86.62 673 GLU B CA 1
ATOM 11823 C C . GLU B 1 673 ? 1.545 -11.852 22.547 1 86.62 673 GLU B C 1
ATOM 11825 O O . GLU B 1 673 ? 2.467 -12.32 21.875 1 86.62 673 GLU B O 1
ATOM 11830 N N . LEU B 1 674 ? 0.896 -10.773 22.266 1 86.94 674 LEU B N 1
ATOM 11831 C CA . LEU B 1 674 ? 1.249 -10.008 21.062 1 86.94 674 LEU B CA 1
ATOM 11832 C C . LEU B 1 674 ? 2.652 -9.43 21.188 1 86.94 674 LEU B C 1
ATOM 11834 O O . LEU B 1 674 ? 3.393 -9.367 20.203 1 86.94 674 LEU B O 1
ATOM 11838 N N . ILE B 1 675 ? 2.982 -9.039 22.328 1 84.88 675 ILE B N 1
ATOM 11839 C CA . ILE B 1 675 ? 4.312 -8.484 22.578 1 84.88 675 ILE B CA 1
ATOM 11840 C C . ILE B 1 675 ? 5.363 -9.578 22.375 1 84.88 675 ILE B C 1
ATOM 11842 O O . ILE B 1 675 ? 6.383 -9.352 21.734 1 84.88 675 ILE B O 1
ATOM 11846 N N . ASP B 1 676 ? 5.043 -10.727 22.844 1 80.19 676 ASP B N 1
ATOM 11847 C CA . ASP B 1 676 ? 5.953 -11.859 22.703 1 80.19 676 ASP B CA 1
ATOM 11848 C C . ASP B 1 676 ? 6.152 -12.242 21.25 1 80.19 676 ASP B C 1
ATOM 11850 O O . ASP B 1 676 ? 7.246 -12.641 20.844 1 80.19 676 ASP B O 1
ATOM 11854 N N . GLN B 1 677 ? 5.113 -12.008 20.562 1 77.75 677 GLN B N 1
ATOM 11855 C CA . GLN B 1 677 ? 5.156 -12.344 19.141 1 77.75 677 GLN B CA 1
ATOM 11856 C C . GLN B 1 677 ? 5.656 -11.164 18.312 1 77.75 677 GLN B C 1
ATOM 11858 O O . GLN B 1 677 ? 5.656 -11.227 17.078 1 77.75 677 GLN B O 1
ATOM 11863 N N . ARG B 1 678 ? 5.961 -10.086 18.953 1 77.69 678 ARG B N 1
ATOM 11864 C CA . ARG B 1 678 ? 6.465 -8.859 18.344 1 77.69 678 ARG B CA 1
ATOM 11865 C C . ARG B 1 678 ? 5.457 -8.289 17.344 1 77.69 678 ARG B C 1
ATOM 11867 O O . ARG B 1 678 ? 5.836 -7.809 16.281 1 77.69 678 ARG B O 1
ATOM 11874 N N . ARG B 1 679 ? 4.219 -8.531 17.703 1 82.56 679 ARG B N 1
ATOM 11875 C CA . ARG B 1 679 ? 3.133 -7.953 16.922 1 82.56 679 ARG B CA 1
ATOM 11876 C C . ARG B 1 679 ? 2.541 -6.734 17.625 1 82.56 679 ARG B C 1
ATOM 11878 O O . ARG B 1 679 ? 1.343 -6.699 17.906 1 82.56 679 ARG B O 1
ATOM 11885 N N . TYR B 1 680 ? 3.232 -5.66 17.641 1 82 680 TYR B N 1
ATOM 11886 C CA . TYR B 1 680 ? 2.914 -4.5 18.469 1 82 680 TYR B CA 1
ATOM 11887 C C . TYR B 1 680 ? 1.725 -3.738 17.906 1 82 680 TYR B C 1
ATOM 11889 O O . TYR B 1 680 ? 0.895 -3.219 18.656 1 82 680 TYR B O 1
ATOM 11897 N N . ILE B 1 681 ? 1.574 -3.719 16.609 1 83.31 681 ILE B N 1
ATOM 11898 C CA . ILE B 1 681 ? 0.541 -2.914 15.961 1 83.31 681 ILE B CA 1
ATOM 11899 C C . ILE B 1 681 ? -0.838 -3.473 16.312 1 83.31 681 ILE B C 1
ATOM 11901 O O . ILE B 1 681 ? -1.816 -2.725 16.391 1 83.31 681 ILE B O 1
ATOM 11905 N N . GLU B 1 682 ? -0.919 -4.703 16.531 1 85.88 682 GLU B N 1
ATOM 11906 C CA . GLU B 1 682 ? -2.207 -5.34 16.797 1 85.88 682 GLU B CA 1
ATOM 11907 C C . GLU B 1 682 ? -2.688 -5.039 18.219 1 85.88 682 GLU B C 1
ATOM 11909 O O . GLU B 1 682 ? -3.855 -5.262 18.547 1 85.88 682 GLU B O 1
ATOM 11914 N N . ILE B 1 683 ? -1.827 -4.469 19.078 1 86.12 683 ILE B N 1
ATOM 11915 C CA . ILE B 1 683 ? -2.215 -4.078 20.422 1 86.12 683 ILE B CA 1
ATOM 11916 C C . ILE B 1 683 ? -3.301 -3.01 20.359 1 86.12 683 ILE B C 1
ATOM 11918 O O . ILE B 1 683 ? -4.184 -2.965 21.219 1 86.12 683 ILE B O 1
ATOM 11922 N N . TYR B 1 684 ? -3.289 -2.219 19.359 1 85.44 684 TYR B N 1
ATOM 11923 C CA . TYR B 1 684 ? -4.27 -1.155 19.172 1 85.44 684 TYR B CA 1
ATOM 11924 C C . TYR B 1 684 ? -5.688 -1.717 19.156 1 85.44 684 TYR B C 1
ATOM 11926 O O . TYR B 1 684 ? -6.633 -1.048 19.578 1 85.44 684 TYR B O 1
ATOM 11934 N N . LYS B 1 685 ? -5.816 -2.941 18.688 1 87.56 685 LYS B N 1
ATOM 11935 C CA . LYS B 1 685 ? -7.121 -3.594 18.609 1 87.56 685 LYS B CA 1
ATOM 11936 C C . LYS B 1 685 ? -7.793 -3.617 19.984 1 87.56 685 LYS B C 1
ATOM 11938 O O . LYS B 1 685 ? -9.023 -3.641 20.078 1 87.56 685 LYS B O 1
ATOM 11943 N N . TYR B 1 686 ? -6.953 -3.496 21.016 1 91.06 686 TYR B N 1
ATOM 11944 C CA . TYR B 1 686 ? -7.484 -3.729 22.344 1 91.06 686 TYR B CA 1
ATOM 11945 C C . TYR B 1 686 ? -7.441 -2.451 23.188 1 91.06 686 TYR B C 1
ATOM 11947 O O . TYR B 1 686 ? -7.625 -2.49 24.406 1 91.06 686 TYR B O 1
ATOM 11955 N N . MET B 1 687 ? -7.219 -1.328 22.562 1 90.19 687 MET B N 1
ATOM 11956 C CA . MET B 1 687 ? -7.168 -0.048 23.266 1 90.19 687 MET B CA 1
ATOM 11957 C C . MET B 1 687 ? -8.5 0.69 23.156 1 90.19 687 MET B C 1
ATOM 11959 O O . MET B 1 687 ? -9.188 0.585 22.141 1 90.19 687 MET B O 1
ATOM 11963 N N . VAL B 1 688 ? -8.836 1.358 24.219 1 89.75 688 VAL B N 1
ATOM 11964 C CA . VAL B 1 688 ? -10.023 2.203 24.281 1 89.75 688 VAL B CA 1
ATOM 11965 C C . VAL B 1 688 ? -9.609 3.666 24.406 1 89.75 688 VAL B C 1
ATOM 11967 O O . VAL B 1 688 ? -8.828 4.016 25.297 1 89.75 688 VAL B O 1
ATOM 11970 N N . PRO B 1 689 ? -10.078 4.516 23.594 1 83.81 689 PRO B N 1
ATOM 11971 C CA . PRO B 1 689 ? -9.797 5.941 23.766 1 83.81 689 PRO B CA 1
ATOM 11972 C C . PRO B 1 689 ? -10.609 6.57 24.891 1 83.81 689 PRO B C 1
ATOM 11974 O O . PRO B 1 689 ? -11.797 6.289 25.047 1 83.81 689 PRO B O 1
ATOM 11977 N N . LEU B 1 690 ? -9.938 7.266 25.734 1 80.31 690 LEU B N 1
ATOM 11978 C CA . LEU B 1 690 ? -10.578 7.957 26.844 1 80.31 690 LEU B CA 1
ATOM 11979 C C . LEU B 1 690 ? -10.141 9.414 26.906 1 80.31 690 LEU B C 1
ATOM 11981 O O . LEU B 1 690 ? -8.961 9.727 26.734 1 80.31 690 LEU B O 1
ATOM 11985 N N . SER B 1 691 ? -11.18 10.266 27.062 1 72.06 691 SER B N 1
ATOM 11986 C CA . SER B 1 691 ? -10.82 11.664 27.266 1 72.06 691 SER B CA 1
ATOM 11987 C C . SER B 1 691 ? -10.148 11.867 28.625 1 72.06 691 SER B C 1
ATOM 11989 O O . SER B 1 691 ? -10.383 11.102 29.562 1 72.06 691 SER B O 1
ATOM 11991 N N . ILE B 1 692 ? -9.305 12.805 28.75 1 69.88 692 ILE B N 1
ATOM 11992 C CA . ILE B 1 692 ? -8.594 13.086 29.984 1 69.88 692 ILE B CA 1
ATOM 11993 C C . ILE B 1 692 ? -9.586 13.43 31.094 1 69.88 692 ILE B C 1
ATOM 11995 O O . ILE B 1 692 ? -9.406 13.031 32.25 1 69.88 692 ILE B O 1
ATOM 11999 N N . SER B 1 693 ? -10.578 14.195 30.703 1 68 693 SER B N 1
ATOM 12000 C CA . SER B 1 693 ? -11.602 14.539 31.688 1 68 693 SER B CA 1
ATOM 12001 C C . SER B 1 693 ? -12.281 13.289 32.219 1 68 693 SER B C 1
ATOM 12003 O O . SER B 1 693 ? -12.523 13.188 33.438 1 68 693 SER B O 1
ATOM 12005 N N . LYS B 1 694 ? -12.516 12.391 31.422 1 77.25 694 LYS B N 1
ATOM 12006 C CA . LYS B 1 694 ? -13.156 11.148 31.844 1 77.25 694 LYS B CA 1
ATOM 12007 C C . LYS B 1 694 ? -12.195 10.297 32.688 1 77.25 694 LYS B C 1
ATOM 12009 O O . LYS B 1 694 ? -12.617 9.625 33.625 1 77.25 694 LYS B O 1
ATOM 12014 N N . TYR B 1 695 ? -11.008 10.297 32.281 1 78 695 TYR B N 1
ATOM 12015 C CA . TYR B 1 695 ? -9.977 9.586 33.031 1 78 695 TYR B CA 1
ATOM 12016 C C . TYR B 1 695 ? -9.945 10.047 34.469 1 78 695 TYR B C 1
ATOM 12018 O O . TYR B 1 695 ? -10.008 9.219 35.406 1 78 695 TYR B O 1
ATOM 12026 N N . PHE B 1 696 ? -10.023 11.305 34.656 1 74.56 696 PHE B N 1
ATOM 12027 C CA . PHE B 1 696 ? -9.953 11.844 36.031 1 74.56 696 PHE B CA 1
ATOM 12028 C C . PHE B 1 696 ? -11.266 11.633 36.75 1 74.56 696 PHE B C 1
ATOM 12030 O O . PHE B 1 696 ? -11.281 11.398 37.969 1 74.56 696 PHE B O 1
ATOM 12037 N N . SER B 1 697 ? -12.305 11.742 36.031 1 78.5 697 SER B N 1
ATOM 12038 C CA . SER B 1 697 ? -13.602 11.492 36.625 1 78.5 697 SER B CA 1
ATOM 12039 C C . SER B 1 697 ? -13.703 10.062 37.156 1 78.5 697 SER B C 1
ATOM 12041 O O . SER B 1 697 ? -14.234 9.836 38.25 1 78.5 697 SER B O 1
ATOM 12043 N N . ILE B 1 698 ? -13.219 9.18 36.375 1 82.94 698 ILE B N 1
ATOM 12044 C CA . ILE B 1 698 ? -13.25 7.777 36.781 1 82.94 698 ILE B CA 1
ATOM 12045 C C . ILE B 1 698 ? -12.328 7.555 37.969 1 82.94 698 ILE B C 1
ATOM 12047 O O . ILE B 1 698 ? -12.688 6.844 38.906 1 82.94 698 ILE B O 1
ATOM 12051 N N . LYS B 1 699 ? -11.219 8.133 37.906 1 81.06 699 LYS B N 1
ATOM 12052 C CA . LYS B 1 699 ? -10.266 8.008 39 1 81.06 699 LYS B CA 1
ATOM 12053 C C . LYS B 1 699 ? -10.844 8.555 40.281 1 81.06 699 LYS B C 1
ATOM 12055 O O . LYS B 1 699 ? -10.617 7.988 41.375 1 81.06 699 LYS B O 1
ATOM 12060 N N . GLU B 1 700 ? -11.516 9.602 40.188 1 79.19 700 GLU B N 1
ATOM 12061 C CA . GLU B 1 700 ? -12.141 10.211 41.344 1 79.19 700 GLU B CA 1
ATOM 12062 C C . GLU B 1 700 ? -13.242 9.312 41.906 1 79.19 700 GLU B C 1
ATOM 12064 O O . GLU B 1 700 ? -13.383 9.18 43.125 1 79.19 700 GLU B O 1
ATOM 12069 N N . LYS B 1 701 ? -13.938 8.734 41.094 1 80.25 701 LYS B N 1
ATOM 12070 C CA . LYS B 1 701 ? -15.102 7.953 41.5 1 80.25 701 LYS B CA 1
ATOM 12071 C C . LYS B 1 701 ? -14.688 6.551 41.938 1 80.25 701 LYS B C 1
ATOM 12073 O O . LYS B 1 701 ? -15.266 5.996 42.875 1 80.25 701 LYS B O 1
ATOM 12078 N N . LEU B 1 702 ? -13.773 5.953 41.188 1 85.44 702 LEU B N 1
ATOM 12079 C CA . LEU B 1 702 ? -13.5 4.535 41.375 1 85.44 702 LEU B CA 1
ATOM 12080 C C . LEU B 1 702 ? -12.125 4.336 42 1 85.44 702 LEU B C 1
ATOM 12082 O O . LEU B 1 702 ? -11.758 3.215 42.375 1 85.44 702 LEU B O 1
ATOM 12086 N N . GLY B 1 703 ? -11.352 5.363 42.188 1 79.56 703 GLY B N 1
ATOM 12087 C CA . GLY B 1 703 ? -10.016 5.25 42.719 1 79.56 703 GLY B CA 1
ATOM 12088 C C . GLY B 1 703 ? -8.961 4.91 41.688 1 79.56 703 GLY B C 1
ATOM 12089 O O . GLY B 1 703 ? -9.055 5.355 40.531 1 79.56 703 GLY B O 1
ATOM 12090 N N . ASP B 1 704 ? -7.91 4.207 42.125 1 81.75 704 ASP B N 1
ATOM 12091 C CA . ASP B 1 704 ? -6.754 3.984 41.25 1 81.75 704 ASP B CA 1
ATOM 12092 C C . ASP B 1 704 ? -6.957 2.752 40.375 1 81.75 704 ASP B C 1
ATOM 12094 O O . ASP B 1 704 ? -6.293 1.731 40.562 1 81.75 704 ASP B O 1
ATOM 12098 N N . VAL B 1 705 ? -7.812 2.924 39.406 1 88.06 705 VAL B N 1
ATOM 12099 C CA . VAL B 1 705 ? -8.148 1.816 38.531 1 88.06 705 VAL B CA 1
ATOM 12100 C C . VAL B 1 705 ? -7.258 1.86 37.281 1 88.06 705 VAL B C 1
ATOM 12102 O O . VAL B 1 705 ? -7.32 0.968 36.438 1 88.06 705 VAL B O 1
ATOM 12105 N N . PHE B 1 706 ? -6.488 2.891 37.25 1 87.12 706 PHE B N 1
ATOM 12106 C CA . PHE B 1 706 ? -5.594 3.021 36.094 1 87.12 706 PHE B CA 1
ATOM 12107 C C . PHE B 1 706 ? -4.141 2.818 36.531 1 87.12 706 PHE B C 1
ATOM 12109 O O . PHE B 1 706 ? -3.715 3.332 37.562 1 87.12 706 PHE B O 1
ATOM 12116 N N . ARG B 1 707 ? -3.424 1.941 35.844 1 83.94 707 ARG B N 1
ATOM 12117 C CA . ARG B 1 707 ? -2.016 1.672 36.125 1 83.94 707 ARG B CA 1
ATOM 12118 C C . ARG B 1 707 ? -1.189 1.761 34.844 1 83.94 707 ARG B C 1
ATOM 12120 O O . ARG B 1 707 ? -1.543 1.159 33.812 1 83.94 707 ARG B O 1
ATOM 12127 N N . TYR B 1 708 ? -0.178 2.564 34.875 1 83.62 708 TYR B N 1
ATOM 12128 C CA . TYR B 1 708 ? 0.709 2.656 33.719 1 83.62 708 TYR B CA 1
ATOM 12129 C C . TYR B 1 708 ? 1.627 1.442 33.625 1 83.62 708 TYR B C 1
ATOM 12131 O O . TYR B 1 708 ? 2.258 1.065 34.625 1 83.62 708 TYR B O 1
ATOM 12139 N N . GLU B 1 709 ? 1.639 0.75 32.562 1 78.94 709 GLU B N 1
ATOM 12140 C CA . GLU B 1 709 ? 2.52 -0.385 32.312 1 78.94 709 GLU B CA 1
ATOM 12141 C C . GLU B 1 709 ? 3.67 0.009 31.391 1 78.94 709 GLU B C 1
ATOM 12143 O O . GLU B 1 709 ? 3.496 0.094 30.172 1 78.94 709 GLU B O 1
ATOM 12148 N N . PRO B 1 710 ? 4.812 0.195 31.938 1 73.94 710 PRO B N 1
ATOM 12149 C CA . PRO B 1 710 ? 5.949 0.689 31.156 1 73.94 710 PRO B CA 1
ATOM 12150 C C . PRO B 1 710 ? 6.301 -0.221 29.969 1 73.94 710 PRO B C 1
ATOM 12152 O O . PRO B 1 710 ? 6.691 0.264 28.906 1 73.94 710 PRO B O 1
ATOM 12155 N N . LYS B 1 711 ? 6.152 -1.556 30.25 1 68.44 711 LYS B N 1
ATOM 12156 C CA . LYS B 1 711 ? 6.496 -2.498 29.188 1 68.44 711 LYS B CA 1
ATOM 12157 C C . LYS B 1 711 ? 5.641 -2.268 27.938 1 68.44 711 LYS B C 1
ATOM 12159 O O . LYS B 1 711 ? 6.105 -2.459 26.812 1 68.44 711 LYS B O 1
ATOM 12164 N N . LEU B 1 712 ? 4.465 -1.749 28.203 1 70.38 712 LEU B N 1
ATOM 12165 C CA . LEU B 1 712 ? 3.5 -1.565 27.125 1 70.38 712 LEU B CA 1
ATOM 12166 C C . LEU B 1 712 ? 3.428 -0.101 26.703 1 70.38 712 LEU B C 1
ATOM 12168 O O . LEU B 1 712 ? 2.871 0.221 25.656 1 70.38 712 LEU B O 1
ATOM 12172 N N . LYS B 1 713 ? 3.998 0.717 27.453 1 71.19 713 LYS B N 1
ATOM 12173 C CA . LYS B 1 713 ? 3.879 2.162 27.281 1 71.19 713 LYS B CA 1
ATOM 12174 C C . LYS B 1 713 ? 2.418 2.582 27.141 1 71.19 713 LYS B C 1
ATOM 12176 O O . LYS B 1 713 ? 2.072 3.352 26.25 1 71.19 713 LYS B O 1
ATOM 12181 N N . SER B 1 714 ? 1.633 1.796 27.891 1 79.69 714 SER B N 1
ATOM 12182 C CA . SER B 1 714 ? 0.196 2.051 27.844 1 79.69 714 SER B CA 1
ATOM 12183 C C . SER B 1 714 ? -0.424 1.987 29.234 1 79.69 714 SER B C 1
ATOM 12185 O O . SER B 1 714 ? 0.181 1.451 30.172 1 79.69 714 SER B O 1
ATOM 12187 N N . VAL B 1 715 ? -1.556 2.607 29.406 1 85.94 715 VAL B N 1
ATOM 12188 C CA . VAL B 1 715 ? -2.297 2.609 30.656 1 85.94 715 VAL B CA 1
ATOM 12189 C C . VAL B 1 715 ? -3.279 1.438 30.688 1 85.94 715 VAL B C 1
ATOM 12191 O O . VAL B 1 715 ? -4.035 1.237 29.734 1 85.94 715 VAL B O 1
ATOM 12194 N N . ILE B 1 716 ? -3.189 0.657 31.734 1 90.25 716 ILE B N 1
ATOM 12195 C CA . ILE B 1 716 ? -4.125 -0.446 31.922 1 90.25 716 ILE B CA 1
ATOM 12196 C C . ILE B 1 716 ? -5.301 0.017 32.781 1 90.25 716 ILE B C 1
ATOM 12198 O O . ILE B 1 716 ? -5.105 0.659 33.812 1 90.25 716 ILE B O 1
ATOM 12202 N N . ALA B 1 717 ? -6.473 -0.238 32.312 1 90.94 717 ALA B N 1
ATOM 12203 C CA . ALA B 1 717 ? -7.68 0.095 33.062 1 90.94 717 ALA B CA 1
ATOM 12204 C C . ALA B 1 717 ? -8.281 -1.146 33.719 1 90.94 717 ALA B C 1
ATOM 12206 O O . ALA B 1 717 ? -8.734 -2.062 33.031 1 90.94 717 ALA B O 1
ATOM 12207 N N . SER B 1 718 ? -8.281 -1.172 35 1 90.19 718 SER B N 1
ATOM 12208 C CA . SER B 1 718 ? -8.922 -2.254 35.719 1 90.19 718 SER B CA 1
ATOM 12209 C C . SER B 1 718 ? -10.43 -2.066 35.781 1 90.19 718 SER B C 1
ATOM 12211 O O . SER B 1 718 ? -11.008 -1.961 36.875 1 90.19 718 SER B O 1
ATOM 12213 N N . LEU B 1 719 ? -11.008 -2.008 34.719 1 91.38 719 LEU B N 1
ATOM 12214 C CA . LEU B 1 719 ? -12.438 -1.839 34.531 1 91.38 719 LEU B CA 1
ATOM 12215 C C . LEU B 1 719 ? -13.008 -2.979 33.688 1 91.38 719 LEU B C 1
ATOM 12217 O O . LEU B 1 719 ? -12.281 -3.611 32.906 1 91.38 719 LEU B O 1
ATOM 12221 N N . LYS B 1 720 ? -14.258 -3.246 33.938 1 91 720 LYS B N 1
ATOM 12222 C CA . LYS B 1 720 ? -14.906 -4.289 33.125 1 91 720 LYS B CA 1
ATOM 12223 C C . LYS B 1 720 ? -15.07 -3.852 31.672 1 91 720 LYS B C 1
ATOM 12225 O O . LYS B 1 720 ? -15.328 -2.678 31.406 1 91 720 LYS B O 1
ATOM 12230 N N . TYR B 1 721 ? -14.898 -4.727 30.797 1 93.44 721 TYR B N 1
ATOM 12231 C CA . TYR B 1 721 ? -15.094 -4.488 29.375 1 93.44 721 TYR B CA 1
ATOM 12232 C C . TYR B 1 721 ? -15.953 -5.586 28.75 1 93.44 721 TYR B C 1
ATOM 12234 O O . TYR B 1 721 ? -15.789 -6.766 29.078 1 93.44 721 TYR B O 1
ATOM 12242 N N . ASP B 1 722 ? -16.938 -5.188 28.016 1 92.25 722 ASP B N 1
ATOM 12243 C CA . ASP B 1 722 ? -17.828 -6.078 27.281 1 92.25 722 ASP B CA 1
ATOM 12244 C C . ASP B 1 722 ? -17.844 -5.738 25.797 1 92.25 722 ASP B C 1
ATOM 12246 O O . ASP B 1 722 ? -18 -4.57 25.422 1 92.25 722 ASP B O 1
ATOM 12250 N N . SER B 1 723 ? -17.703 -6.73 24.953 1 91.44 723 SER B N 1
ATOM 12251 C CA . SER B 1 723 ? -17.609 -6.512 23.516 1 91.44 723 SER B CA 1
ATOM 12252 C C . SER B 1 723 ? -18.906 -5.938 22.953 1 91.44 723 SER B C 1
ATOM 12254 O O . SER B 1 723 ? -18.922 -5.367 21.859 1 91.44 723 SER B O 1
ATOM 12256 N N . GLU B 1 724 ? -19.953 -6.055 23.672 1 92.06 724 GLU B N 1
ATOM 12257 C CA . GLU B 1 724 ? -21.234 -5.535 23.219 1 92.06 724 GLU B CA 1
ATOM 12258 C C . GLU B 1 724 ? -21.531 -4.168 23.828 1 92.06 724 GLU B C 1
ATOM 12260 O O . GLU B 1 724 ? -22.266 -3.365 23.25 1 92.06 724 GLU B O 1
ATOM 12265 N N . LEU B 1 725 ? -20.953 -3.924 25.062 1 92.81 725 LEU B N 1
ATOM 12266 C CA . LEU B 1 725 ? -21.312 -2.719 25.797 1 92.81 725 LEU B CA 1
ATOM 12267 C C . LEU B 1 725 ? -20.156 -1.723 25.828 1 92.81 725 LEU B C 1
ATOM 12269 O O . LEU B 1 725 ? -20.375 -0.528 26.047 1 92.81 725 LEU B O 1
ATOM 12273 N N . GLY B 1 726 ? -18.953 -2.168 25.641 1 93.62 726 GLY B N 1
ATOM 12274 C CA . GLY B 1 726 ? -17.781 -1.308 25.719 1 93.62 726 GLY B CA 1
ATOM 12275 C C . GLY B 1 726 ? -17.203 -1.242 27.109 1 93.62 726 GLY B C 1
ATOM 12276 O O . GLY B 1 726 ? -17.297 -2.203 27.875 1 93.62 726 GLY B O 1
ATOM 12277 N N . LEU B 1 727 ? -16.438 -0.283 27.375 1 91.44 727 LEU B N 1
ATOM 12278 C CA . LEU B 1 727 ? -15.82 -0.106 28.688 1 91.44 727 LEU B CA 1
ATOM 12279 C C . LEU B 1 727 ? -16.844 0.361 29.719 1 91.44 727 LEU B C 1
ATOM 12281 O O . LEU B 1 727 ? -17.453 1.412 29.547 1 91.44 727 LEU B O 1
ATOM 12285 N N . LEU B 1 728 ? -16.969 -0.441 30.703 1 89.94 728 LEU B N 1
ATOM 12286 C CA . LEU B 1 728 ? -17.938 -0.147 31.75 1 89.94 728 LEU B CA 1
ATOM 12287 C C . LEU B 1 728 ? -17.281 0.533 32.938 1 89.94 728 LEU B C 1
ATOM 12289 O O . LEU B 1 728 ? -16.109 0.27 33.25 1 89.94 728 LEU B O 1
ATOM 12293 N N . LEU B 1 729 ? -17.969 1.523 33.5 1 77.75 729 LEU B N 1
ATOM 12294 C CA . LEU B 1 729 ? -17.422 2.285 34.625 1 77.75 729 LEU B CA 1
ATOM 12295 C C . LEU B 1 729 ? -17.734 1.607 35.969 1 77.75 729 LEU B C 1
ATOM 12297 O O . LEU B 1 729 ? -18.203 2.26 36.906 1 77.75 729 LEU B O 1
ATOM 12301 N N . ASP B 1 730 ? -17.75 0.206 36 1 68.69 730 ASP B N 1
ATOM 12302 C CA . ASP B 1 730 ? -17.891 -0.591 37.219 1 68.69 730 ASP B CA 1
ATOM 12303 C C . ASP B 1 730 ? -16.594 -1.306 37.562 1 68.69 730 ASP B C 1
ATOM 12305 O O . ASP B 1 730 ? -15.898 -1.823 36.688 1 68.69 730 ASP B O 1
ATOM 12309 N N . ASN B 1 731 ? -16.078 -1.022 38.875 1 56.62 731 ASN B N 1
ATOM 12310 C CA . ASN B 1 731 ? -14.859 -1.675 39.344 1 56.62 731 ASN B CA 1
ATOM 12311 C C . ASN B 1 731 ? -14.969 -3.193 39.25 1 56.62 731 ASN B C 1
ATOM 12313 O O . ASN B 1 731 ? -16.047 -3.756 39.469 1 56.62 731 ASN B O 1
ATOM 12317 N N . ILE B 1 732 ? -14.047 -3.896 38.562 1 55.34 732 ILE B N 1
ATOM 12318 C CA . ILE B 1 732 ? -13.977 -5.348 38.688 1 55.34 732 ILE B CA 1
ATOM 12319 C C . ILE B 1 732 ? -13.641 -5.727 40.125 1 55.34 732 ILE B C 1
ATOM 12321 O O . ILE B 1 732 ? -12.68 -5.211 40.719 1 55.34 732 ILE B O 1
ATOM 12325 N N . ASP B 1 733 ? -14.523 -6.043 41 1 41.12 733 ASP B N 1
ATOM 12326 C CA . ASP B 1 733 ? -14.078 -6.66 42.25 1 41.12 733 ASP B CA 1
ATOM 12327 C C . ASP B 1 733 ? -12.945 -7.652 42 1 41.12 733 ASP B C 1
ATOM 12329 O O . ASP B 1 733 ? -13.141 -8.672 41.344 1 41.12 733 ASP B O 1
ATOM 12333 N N . MET B 1 734 ? -11.828 -7.199 41.656 1 36.88 734 MET B N 1
ATOM 12334 C CA . MET B 1 734 ? -10.703 -8.133 41.594 1 36.88 734 MET B CA 1
ATOM 12335 C C . MET B 1 734 ? -10.68 -9.023 42.844 1 36.88 734 MET B C 1
ATOM 12337 O O . MET B 1 734 ? -10.68 -8.531 43.969 1 36.88 734 MET B O 1
ATOM 12341 N N . ASP B 1 735 ? -11.148 -10.133 42.875 1 30.16 735 ASP B N 1
ATOM 12342 C CA . ASP B 1 735 ? -10.523 -11.023 43.844 1 30.16 735 ASP B CA 1
ATOM 12343 C C . ASP B 1 735 ? -9 -11.008 43.688 1 30.16 735 ASP B C 1
ATOM 12345 O O . ASP B 1 735 ? -8.477 -10.82 42.594 1 30.16 735 ASP B O 1
ATOM 12349 N N . GLU B 1 736 ? -8.125 -10.836 44.75 1 30.38 736 GLU B N 1
ATOM 12350 C CA . GLU B 1 736 ? -6.688 -10.812 44.969 1 30.38 736 GLU B CA 1
ATOM 12351 C C . GLU B 1 736 ? -5.949 -11.727 44 1 30.38 736 GLU B C 1
ATOM 12353 O O . GLU B 1 736 ? -4.809 -11.453 43.625 1 30.38 736 GLU B O 1
ATOM 12358 N N . ASP B 1 737 ? -6.305 -12.969 43.719 1 28.72 737 ASP B N 1
ATOM 12359 C CA . ASP B 1 737 ? -5.445 -14.031 43.219 1 28.72 737 ASP B CA 1
ATOM 12360 C C . ASP B 1 737 ? -5.215 -13.883 41.719 1 28.72 737 ASP B C 1
ATOM 12362 O O . ASP B 1 737 ? -4.535 -14.703 41.094 1 28.72 737 ASP B O 1
ATOM 12366 N N . GLN B 1 738 ? -5.984 -13.188 40.875 1 29.7 738 GLN B N 1
ATOM 12367 C CA . GLN B 1 738 ? -5.832 -13.375 39.438 1 29.7 738 GLN B CA 1
ATOM 12368 C C . GLN B 1 738 ? -4.828 -12.383 38.844 1 29.7 738 GLN B C 1
ATOM 12370 O O . GLN B 1 738 ? -4.727 -12.234 37.625 1 29.7 738 GLN B O 1
ATOM 12375 N N . TRP B 1 739 ? -4.188 -11.453 39.562 1 26.62 739 TRP B N 1
ATOM 12376 C CA . TRP B 1 739 ? -3.102 -10.641 39 1 26.62 739 TRP B CA 1
ATOM 12377 C C . TRP B 1 739 ? -2.02 -11.516 38.375 1 26.62 739 TRP B C 1
ATOM 12379 O O . TRP B 1 739 ? -1.1 -11.016 37.75 1 26.62 739 TRP B O 1
ATOM 12389 N N . ILE B 1 740 ? -1.558 -12.742 39.094 1 26.59 740 ILE B N 1
ATOM 12390 C CA . ILE B 1 740 ? -0.314 -13.445 38.812 1 26.59 740 ILE B CA 1
ATOM 12391 C C . ILE B 1 740 ? -0.422 -14.156 37.438 1 26.59 740 ILE B C 1
ATOM 12393 O O . ILE B 1 740 ? 0.548 -14.75 36.969 1 26.59 740 ILE B O 1
ATOM 12397 N N . MET B 1 741 ? -1.558 -14.531 36.875 1 21.17 741 MET B N 1
ATOM 12398 C CA . MET B 1 741 ? -1.228 -15.289 35.656 1 21.17 741 MET B CA 1
ATOM 12399 C C . MET B 1 741 ? -0.975 -14.359 34.469 1 21.17 741 MET B C 1
ATOM 12401 O O . MET B 1 741 ? -1.68 -13.367 34.312 1 21.17 741 MET B O 1
#

Radius of gyration: 35.52 Å; Cα contacts (8 Å, |Δi|>4): 2597; chains: 2; bounding box: 99×84×89 Å

Secondary structure (DSSP, 8-state):
--S--EEETTTTEEHHHHHHHHHHHHHHHHHH-TTHHHHS-TTHHHHHHHHHHHTTGGGGSHHHHH-TTT--S-HHHHHGGGGGGB-S-HHHHHHHHHHHHTSSS-HHHHHHTT-S-SS--HHHHHHHHHHHTTHHHIIIIIGGGHHHHHHHHHSS----B---TTHHHHHHT--HHHHHHHHHHHTTTTHHHHHHHHHHHHHHHHHHHTT--S---B--HHHHHHTT-SS--HHHHHHTT--S-EEEE--TTS-HHHHHHHHHHHHS--BTTBB---EEEE-S-HHHHHHHHHHHHHH--STTSEEEESTTHHHHHHHTTS-HHHHHHHHTSS--SEEEE-HHHHHGGGGT-SSHHHHHHHHTT-EEEEESGGGS-HHHHHHHHHHHHHHHHHS--EEEEEES---HHHHHHHHHHHTPEEE--SSS-GGGG--EEEEEE-S-HHHHHTT-EEETTEEEETTEEEESSEEEE-SSHHHHHHHHHHHHHTT--EEEE-TTS-HHHHHHHHHHHHHHGGG-SEEEE-GGGGSS----BSEEEE----HHHHHHHHTTBSTTGGGGT--EEEEEES---GGGGGTS-HHHHHHHHHHHHHTTTSB--GGGHHHHHHHHTTT-HHHHHHHHHHHHHHHHHHHH--TTS--THHHHHHHHH-PEEEEEGGGHHHHHHHHHTT-GGGGGGG-EEE-HHHHHHHHHHH-S-EEEETTTTEEEE-EEEETTTEEEEEE----GGGG--/--S--EEETTTTEEHHHHHHHHHHHHHHHHHH-TTHHHHS-TTHHHHHHHHHHHTTGGGGSHHHHH-TTT--S-HHHHHGGGGGGB-S-HHHHHHHHHHHHTSSS-HHHHHHTT-S-SS--HHHHHHHHHHHTTHHHIIIIIGGGHHHHHHHHHSS----B---TTHHHHHHT--HHHHHHHHHHHTTTTHHHHHHHHHHHHHHHHHHHTT--S---B--HHHHHHTT-SS--HHHHHHTT--S-EEEE--TTS-HHHHHHHHHHHHS--BTTBB---EEEE-S-HHHHHHHHHHHHHH--STTSEEEESTTHHHHHHHTTS-HHHHHHHHTSS--SEEEE-HHHHHGGGGT-SSHHHHHHHHTT-EEEEESGGGS-HHHHHHHHHHHHHHHHHS--EEEEEES---HHHHHHHHHHHTPEEE--SSS-GGGG--EEEEEE-S-HHHHHTT-EEETTEEEETTEEEESSEEEE-SSHHHHHHHHHHHHHTT--EEE--TTS-HHHHHHHHHHHHHHGGG-SEEEE-GGGGSS----BSEEEE----HHHHHHHHTTBSTTGGGGT--EEEEEES---GGGGGTS-HHHHHHHHHHHHHTTTSB--GGGHHHHHHHHTTT-HHHHHHHHHHHHHHHHHHHH--TTS--THHHHHHHHH-EEEEEEGGGHHHHHHHHHTT-GGGGGGG-EEEEHHHHHHHHHHH-S-EEEETTTTEEEE-EEEETTTEEEEEE----GGGG--

Solvent-accessible surface area (backbone atoms only — not comparable to full-atom values): 77822 Å² total; per-residue (Å²): 132,63,75,68,46,49,66,41,74,91,63,73,32,42,38,69,46,50,42,48,34,19,49,40,20,43,54,39,45,48,71,49,51,66,60,54,37,79,71,47,42,84,60,42,67,60,47,47,48,53,29,55,70,36,30,62,57,25,34,42,12,47,53,37,62,73,36,63,88,75,48,83,74,61,38,26,63,63,15,27,41,60,43,74,34,40,77,62,54,71,68,59,36,49,52,32,26,49,28,23,46,34,59,85,43,30,53,59,56,39,57,72,66,60,71,54,55,79,86,59,50,62,68,56,42,54,50,46,51,31,30,54,68,37,39,64,31,42,63,68,59,52,59,66,33,51,52,59,52,32,28,74,74,70,76,42,68,75,79,39,73,52,83,56,92,61,44,70,59,49,47,63,62,53,61,59,61,60,53,53,50,48,44,72,74,39,46,79,82,43,34,61,44,51,24,40,45,28,10,50,49,38,43,20,49,52,37,27,73,69,69,40,50,55,55,55,58,38,70,65,48,58,63,45,49,50,73,77,41,90,75,78,52,71,66,36,51,52,28,48,72,43,78,63,29,32,35,39,58,47,58,86,87,70,50,64,67,60,20,51,47,31,24,46,49,50,61,44,55,75,56,96,80,29,23,50,44,32,37,38,42,30,30,86,45,69,64,34,35,55,46,48,47,57,54,51,30,73,63,42,34,56,48,62,41,60,23,66,48,56,96,58,37,52,49,53,32,33,78,68,48,35,47,24,70,61,49,52,58,41,48,76,43,86,31,37,22,29,35,33,27,36,60,67,74,58,50,33,38,51,45,43,31,83,67,17,39,34,48,49,51,54,50,44,47,13,40,38,34,36,44,53,59,64,75,54,52,49,55,55,47,7,37,50,51,21,52,47,40,48,35,40,73,70,38,58,21,43,42,39,42,29,24,64,55,66,43,61,73,60,50,49,54,49,30,66,66,58,67,33,44,79,47,66,78,82,82,66,64,58,48,60,63,32,28,39,25,35,36,71,40,87,41,38,69,65,71,49,64,74,56,54,41,89,46,101,65,32,35,37,40,92,90,43,76,40,32,57,31,27,37,35,36,30,83,42,68,69,56,26,48,52,53,45,52,55,44,40,75,71,69,48,47,65,47,65,50,59,74,44,29,28,48,42,51,44,52,53,49,52,51,43,50,73,76,46,44,82,74,26,46,34,39,33,23,30,75,65,69,46,50,59,58,100,56,66,29,56,15,41,44,28,42,58,48,38,54,65,58,44,53,38,46,50,54,33,35,46,63,65,26,26,84,74,67,40,72,37,61,39,35,35,25,72,29,66,62,90,65,40,62,80,70,43,60,61,66,43,30,52,35,24,50,54,54,46,59,74,42,48,75,28,70,53,43,49,75,46,46,62,57,54,43,38,61,41,50,63,85,38,63,69,54,51,50,45,18,50,50,30,15,52,48,38,43,51,49,39,71,65,58,54,74,64,43,76,43,83,39,44,62,59,50,41,69,74,64,47,58,41,58,29,28,41,50,85,46,49,67,61,45,52,53,29,53,75,66,68,39,64,69,64,47,51,39,53,26,23,59,35,50,51,70,54,50,51,52,45,34,69,72,70,40,85,40,64,45,79,36,76,95,69,73,39,32,33,27,53,32,40,68,39,95,75,75,18,61,42,98,48,76,53,81,67,66,85,78,67,78,78,114,131,61,76,68,46,49,67,41,74,89,64,74,33,42,37,70,44,52,42,49,34,18,48,39,19,43,53,39,43,50,70,49,49,64,61,51,36,80,71,47,41,86,61,42,68,60,47,48,49,52,29,55,72,36,31,61,56,24,33,42,11,46,54,37,64,75,34,63,87,74,48,82,73,61,38,25,64,64,15,28,42,61,41,74,34,39,76,62,57,70,69,58,35,50,51,32,26,49,27,23,45,35,59,84,43,30,53,59,57,37,57,74,67,60,70,56,56,79,87,60,51,63,68,56,41,52,51,46,50,30,31,55,67,37,40,66,31,41,63,67,60,52,59,67,34,51,51,58,50,30,28,72,74,69,75,41,68,74,80,40,73,52,85,58,93,61,44,71,59,48,48,65,63,52,61,57,61,60,53,52,51,50,43,73,74,38,45,79,84,43,34,60,44,53,24,40,45,28,9,50,51,40,43,19,48,51,38,27,75,70,68,40,48,59,54,53,56,39,69,65,49,57,62,44,48,52,73,77,41,90,74,78,52,70,65,35,51,53,28,48,71,42,78,62,29,32,36,38,59,47,59,86,86,71,49,64,68,60,22,51,48,31,25,46,49,51,62,44,56,77,57,95,81,29,23,50,43,34,35,39,42,30,30,85,45,69,65,33,35,55,44,48,45,57,52,51,31,73,63,42,33,58,48,64,42,63,24,68,48,57,97,59,36,53,50,52,30,33,78,69,47,34,47,24,71,61,49,50,57,41,49,76,44,83,30,37,22,28,34,34,27,36,61,67,74,60,51,30,38,51,45,44,30,83,66,16,39,34,48,48,52,54,50,44,46,13,40,39,34,36,45,53,60,63,75,53,53,50,56,55,47,7,37,51,51,19,51,48,41,47,35,39,74,69,37,59,22,42,43,39,42,29,25,65,57,67,43,62,72,59,49,49,54,50,30,67,64,57,67,33,45,81,47,67,80,82,81,67,64,58,49,61,62,33,28,40,25,36,35,69,40,89,41,36,70,64,71,48,64,75,55,54,41,86,53,93,64,30,35,38,42,92,90,43,74,40,33,54,31,25,36,35,36,29,84,42,69,69,56,26,48,52,52,45,52,53,44,40,73,71,68,46,45,64,46,64,51,58,73,46,29,28,48,40,51,43,52,54,50,52,51,42,51,73,76,45,44,82,75,25,48,34,39,31,22,29,73,66,68,45,48,57,60,99,53,67,29,56,16,42,44,28,42,58,47,39,55,65,59,45,53,38,46,51,55,34,34,45,61,67,26,25,84,73,67,40,71,38,63,38,36,34,25,72,30,63,61,90,65,39,64,81,71,41,61,62,66,43,29,52,36,25,51,54,56,46,59,75,43,47,76,30,70,53,42,49,73,47,46,61,57,53,43,38,60,39,49,62,85,40,62,70,53,50,52,46,17,51,50,31,15,52,47,38,45,49,48,38,70,65,57,52,73,62,42,74,43,84,39,43,62,57,50,40,68,72,65,45,57,41,59,28,27,41,51,87,46,49,67,60,44,51,50,28,53,74,67,68,39,63,69,64,47,51,39,53,26,24,60,35,48,51,68,54,52,51,51,45,35,69,72,70,38,87,40,64,45,78,37,76,94,69,73,38,33,34,28,50,30,39,68,39,95,74,76,18,61,42,99,47,76,54,81,68,67,84,78,67,78,80,114

pLDDT: mean 89.82, std 10.25, range [21.08, 98.88]

Sequence (1482 aa):
MTNLCLAKFNPDELLECHVYATLNVMRSLKDNFFWVPELTNENFWELLFYAIVLHDIGKCATGFQKDPKNWGYRHEVLSTPFVEFLDYGEDEKNMIALAILTHHKYIDELKNSQMLPRLYYGVYKNKIKELLENKGYLINFYFPRIEDWELRIFRKKLKKFNLPKNWEEKIGNYNFNELLDWYDENVREKKTELIFLKGLLNACDHLASAGEYSILTLPNLKERIFEKISNLRELQEKLLFIKRNAILKAPTGYGKTEAALLWSYTNLDSVRKRYPNRVFYILPYKVSINAMYERLKSYLPEGGMVALLHSSSQYYLYVSGYEYRRLTNLYRKIYSPMKVLTPFQIMKAFFGVGFYEMELSELAKSLLIFDEIHVYEPNIIGIILGMLDILVNGYKAKALIMSATLPTFLEELFKETLKAEDVKFEKEDPDEFTRHRVRVVDGNVFDIIQNLELNKNFFIFGEIKLEKPVLIVCNTVDRAIEVYKYLKNKKFKVLLIHGRFTYGDRERLEKEVRKNIEHYDFIVSTQVIEVSLDISFNSILSEPAPLDALIQRFGRVNRHGWKDGVIKDVYVLTEGSERDKYVYKEWMVKNTLKVLQEINEELLRESKIQDYLDEVYKDSNKIIKSIMSAKDTTIDIFNSLKPLYSSENEERFYELFQGLEVIPIKYIGKVNELIDQRRYIEIYKYMVPLSISKYFSIKEKLGDVFRYEPKLKSVIASLKYDSELGLLLDNIDMDEDQWIMMTNLCLAKFNPDELLECHVYATLNVMRSLKDNFFWVPELTNENFWELLFYAIVLHDIGKCATGFQKDPKNWGYRHEVLSTPFVEFLDYGEDEKNMIALAILTHHKYIDELKNSQMLPRLYYGVYKNKIKELLENKGYLINFYFPRIEDWELRIFRKKLKKFNLPKNWEEKIGNYNFNELLDWYDENVREKKTELIFLKGLLNACDHLASAGEYSILTLPNLKERIFEKISNLRELQEKLLFIKRNAILKAPTGYGKTEAALLWSYTNLDSVRKRYPNRVFYILPYKVSINAMYERLKSYLPEGGMVALLHSSSQYYLYVSGYEYRRLTNLYRKIYSPMKVLTPFQIMKAFFGVGFYEMELSELAKSLLIFDEIHVYEPNIIGIILGMLDILVNGYKAKALIMSATLPTFLEELFKETLKAEDVKFEKEDPDEFTRHRVRVVDGNVFDIIQNLELNKNFFIFGEIKLEKPVLIVCNTVDRAIEVYKYLKNKKFKVLLIHGRFTYGDRERLEKEVRKNIEHYDFIVSTQVIEVSLDISFNSILSEPAPLDALIQRFGRVNRHGWKDGVIKDVYVLTEGSERDKYVYKEWMVKNTLKVLQEINEELLRESKIQDYLDEVYKDSNKIIKSIMSAKDTTIDIFNSLKPLYSSENEERFYELFQGLEVIPIKYIGKVNELIDQRRYIEIYKYMVPLSISKYFSIKEKLGDVFRYEPKLKSVIASLKYDSELGLLLDNIDMDEDQWIM